Protein AF-A0A1J5E1M7-F1 (afdb_monomer)

Radius of gyration: 66.9 Å; Cα contacts (8 Å, |Δi|>4): 2196; chains: 1; bounding box: 151×154×176 Å

Nearest PDB structures (foldseek):
  4m03-assembly1_A-2  TM=4.445E-01  e=8.280E-08  Staphylococcus aureus subsp. aureus NCTC 8325
  4m00-assembly1_A  TM=3.051E-01  e=3.413E-10  Staphylococcus aureus subsp. aureus NCTC 8325
  6e57-assembly3_C  TM=2.401E-01  e=1.594E-08  Bacteroides ovatus ATCC 8483
  2iep-assembly1_A  TM=4.215E-01  e=1.526E-05  Rattus norvegicus
  6e9b-assembly3_C  TM=2.232E-01  e=3.633E-08  Bacteroides ovatus ATCC 8483

pLDDT: mean 75.51, std 15.52, range [32.75, 98.12]

Sequence (961 aa):
MMRRERVTRRRSAAAHFALFALALVLVSCSDEPADIRLRNDSVVTREDIPILINVLKNDDANESLKVVDVTVPANGLAEIDEDDLKVTYTPNPDYEGSDTFNYTVQTPSGAKASARVDITISSINDPPIAADDVATTSVNRPVDIPVLANDTDPEGDTFSIQGTSTANGGTVLSNGQTVTYTPSANFLGTDRFTYTVIDEREASSSAFVDVTVAQTGNPPALVDDDFSTNEDTSVVLNVLANDQYAGVLNVVSVTNSPYATNVINVDNTVTMTPVGDVFGPMEFSYTVQADNGWYATANVRVLVISVNDPPVANDDRTVTATRPVTLDVLNNDTDIDGAAFTVIGVTNPANGTAVINADFSITYTPGAGFNNEDTFNYTLEDFGSATDVAQVRVAYNANCTGSNQHCDWDVSNGCETDTNIEDSDCGACGVRCHSQYACVGGTCVPNCPDGRLECDNQMGNGCEINGDTNAQHCGSCANACPPGQSCDAGSCAGCPSGYEDCDGDTGNGCEANLTADPGHCGGCDTACGTGEYCVSSTCDANCGTGTADCNNDVNNGCEVDTDVDTSHCGDCATACGSGESCDAGTCISGCPTGFEDCDGNTANGCEANLSGDLNCSTCGNACSDVELCTAGACANCSTGRGNCDPAITGCEVDFDTDDLHCGDCATSCTSNEVCSAGSCVPGCSPGYEECDGNTANGCEDLASNAHCGACNVACTARTQTCSGTACGACTGTTRDCNLDASDACEVNINTSSANCGSCGNPCGGGESCVAGVCTAGCAGGTEECDGNTANGCESLATNTNCGTCGIVCTTATQTCTSGSCVACGPGLMDCDGDATNGCEAAVDTDTRCGGCSITCSTSQTCTSGACVACTAGNGDCDTDATNGCETDLTTNADCGGCNITCTADVQTCETGSCNPCAADTGDCDGDASNLCEVDLTTDTNCGACGVTCLTPATCVAGSCT

Mean predicted aligned error: 25.01 Å

Structure (mmCIF, N/CA/C/O backbone):
data_AF-A0A1J5E1M7-F1
#
_entry.id   AF-A0A1J5E1M7-F1
#
loop_
_atom_site.group_PDB
_atom_site.id
_atom_site.type_symbol
_atom_site.label_atom_id
_atom_site.label_alt_id
_atom_site.label_comp_id
_atom_site.label_asym_id
_atom_site.label_entity_id
_atom_site.label_seq_id
_atom_site.pdbx_PDB_ins_code
_atom_site.Cartn_x
_atom_site.Cartn_y
_atom_site.Cartn_z
_atom_site.occupancy
_atom_site.B_iso_or_equiv
_atom_site.auth_seq_id
_atom_site.auth_comp_id
_atom_site.auth_asym_id
_atom_site.auth_atom_id
_atom_site.pdbx_PDB_model_num
ATOM 1 N N . MET A 1 1 ? -78.577 24.602 50.764 1.00 34.56 1 MET A N 1
ATOM 2 C CA . MET A 1 1 ? -79.918 24.748 51.378 1.00 34.56 1 MET A CA 1
ATOM 3 C C . MET A 1 1 ? -79.892 24.094 52.756 1.00 34.56 1 MET A C 1
ATOM 5 O O . MET A 1 1 ? -79.527 22.937 52.794 1.00 34.56 1 MET A O 1
ATOM 9 N N . MET A 1 2 ? -80.237 24.857 53.814 1.00 34.06 2 MET A N 1
ATOM 10 C CA . MET A 1 2 ? -80.717 24.481 55.176 1.00 34.06 2 MET A CA 1
ATOM 11 C C . MET A 1 2 ? -80.000 23.339 55.951 1.00 34.06 2 MET A C 1
ATOM 13 O O . MET A 1 2 ? -79.862 22.249 55.438 1.00 34.06 2 MET A O 1
ATOM 17 N N . ARG A 1 3 ? -79.606 23.444 57.232 1.00 34.06 3 ARG A N 1
ATOM 18 C CA . ARG A 1 3 ? -79.958 24.374 58.322 1.00 34.06 3 ARG A CA 1
ATOM 19 C C . ARG A 1 3 ? -78.947 24.232 59.484 1.00 34.06 3 ARG A C 1
ATOM 21 O O . ARG A 1 3 ? -78.548 23.128 59.829 1.00 34.06 3 ARG A O 1
ATOM 28 N N . ARG A 1 4 ? -78.597 25.369 60.096 1.00 39.84 4 ARG A N 1
ATOM 29 C CA . ARG A 1 4 ? -77.970 25.521 61.426 1.00 39.84 4 ARG A CA 1
ATOM 30 C C . ARG A 1 4 ? -78.985 25.244 62.546 1.00 39.84 4 ARG A C 1
ATOM 32 O O . ARG A 1 4 ? -80.152 25.549 62.333 1.00 39.84 4 ARG A O 1
ATOM 39 N N . GLU A 1 5 ? -78.505 24.858 63.736 1.00 35.12 5 GLU A N 1
ATOM 40 C CA . GLU A 1 5 ? -78.753 25.494 65.062 1.00 35.12 5 GLU A CA 1
ATOM 41 C C . GLU A 1 5 ? -78.067 24.658 66.171 1.00 35.12 5 GLU A C 1
ATOM 43 O O . GLU A 1 5 ? -78.332 23.473 66.303 1.00 35.12 5 GLU A O 1
ATOM 48 N N . ARG A 1 6 ? -76.976 25.123 66.809 1.00 37.09 6 ARG A N 1
ATOM 49 C CA . ARG A 1 6 ? -76.904 25.924 68.060 1.00 37.09 6 ARG A CA 1
ATOM 50 C C . ARG A 1 6 ? -77.788 25.389 69.196 1.00 37.09 6 ARG A C 1
ATOM 52 O O . ARG A 1 6 ? -78.992 25.450 69.051 1.00 37.09 6 ARG A O 1
ATOM 59 N N . VAL A 1 7 ? -77.200 25.101 70.366 1.00 32.75 7 VAL A N 1
ATOM 60 C CA . VAL A 1 7 ? -77.446 25.831 71.634 1.00 32.75 7 VAL A CA 1
ATOM 61 C C . VAL A 1 7 ? -76.339 25.516 72.658 1.00 32.75 7 VAL A C 1
ATOM 63 O O . VAL A 1 7 ? -75.988 24.377 72.930 1.00 32.75 7 VAL A O 1
ATOM 66 N N . THR A 1 8 ? -75.809 26.597 73.220 1.00 40.50 8 THR A N 1
ATOM 67 C CA . THR A 1 8 ? -74.886 26.748 74.348 1.00 40.50 8 THR A CA 1
ATOM 68 C C . THR A 1 8 ? -75.587 26.582 75.703 1.00 40.50 8 THR A C 1
ATOM 70 O O . THR A 1 8 ? -76.736 26.995 75.836 1.00 40.50 8 THR A O 1
ATOM 73 N N . ARG A 1 9 ? -74.865 26.190 76.767 1.00 33.47 9 ARG A N 1
ATOM 74 C CA . ARG A 1 9 ? -75.041 26.814 78.098 1.00 33.47 9 ARG A CA 1
ATOM 75 C C . ARG A 1 9 ? -73.836 26.650 79.026 1.00 33.47 9 ARG A C 1
ATOM 77 O O . ARG A 1 9 ? -73.033 25.740 78.910 1.00 33.47 9 ARG A O 1
ATOM 84 N N . ARG A 1 10 ? -73.719 27.662 79.884 1.00 34.78 10 ARG A N 1
ATOM 85 C CA . ARG A 1 10 ? -72.581 28.133 80.676 1.00 34.78 10 ARG A CA 1
ATOM 86 C C . ARG A 1 10 ? -72.691 27.721 82.157 1.00 34.78 10 ARG A C 1
ATOM 88 O O . ARG A 1 10 ? -73.787 27.779 82.697 1.00 34.78 10 ARG A O 1
ATOM 95 N N . ARG A 1 11 ? -71.505 27.615 82.779 1.00 35.91 11 ARG A N 1
ATOM 96 C CA . ARG A 1 11 ? -71.052 28.168 84.085 1.00 35.91 11 ARG A CA 1
ATOM 97 C C . ARG A 1 11 ? -71.457 27.536 85.436 1.00 35.91 11 ARG A C 1
ATOM 99 O O . ARG A 1 11 ? -72.621 27.517 85.800 1.00 35.91 11 ARG A O 1
ATOM 106 N N . SER A 1 12 ? -70.379 27.341 86.218 1.00 33.25 12 SER A N 1
ATOM 107 C CA . SER A 1 12 ? -70.153 27.692 87.640 1.00 33.25 12 SER A CA 1
ATOM 108 C C . SER A 1 12 ? -70.826 26.865 88.738 1.00 33.25 12 SER A C 1
ATOM 110 O O . SER A 1 12 ? -72.027 26.963 88.929 1.00 33.25 12 SER A O 1
ATOM 112 N N . ALA A 1 13 ? -70.032 26.226 89.605 1.00 33.44 13 ALA A N 1
ATOM 113 C CA . ALA A 1 13 ? -69.518 26.772 90.876 1.00 33.44 13 ALA A CA 1
ATOM 114 C C . ALA A 1 13 ? -68.914 25.643 91.742 1.00 33.44 13 ALA A C 1
ATOM 116 O O . ALA A 1 13 ? -69.252 24.476 91.584 1.00 33.44 13 ALA A O 1
ATOM 117 N N . ALA A 1 14 ? -67.989 26.017 92.625 1.00 36.69 14 ALA A N 1
ATOM 118 C CA . ALA A 1 14 ? -67.120 25.155 93.421 1.00 36.69 14 ALA A CA 1
ATOM 119 C C . ALA A 1 14 ? -67.809 24.432 94.596 1.00 36.69 14 ALA A C 1
ATOM 121 O O . ALA A 1 14 ? -68.691 25.001 95.233 1.00 36.69 14 ALA A O 1
ATOM 122 N N . ALA A 1 15 ? -67.287 23.255 94.966 1.00 33.97 15 ALA A N 1
ATOM 123 C CA . ALA A 1 15 ? -67.289 22.747 96.342 1.00 33.97 15 ALA A CA 1
ATOM 124 C C . ALA A 1 15 ? -66.184 21.687 96.528 1.00 33.97 15 ALA A C 1
ATOM 126 O O . ALA A 1 15 ? -66.154 20.676 95.833 1.00 33.97 15 ALA A O 1
ATOM 127 N N . HIS A 1 16 ? -65.272 21.941 97.469 1.00 35.84 16 HIS A N 1
ATOM 128 C CA . HIS A 1 16 ? -64.332 20.964 98.023 1.00 35.84 16 HIS A CA 1
ATOM 129 C C . HIS A 1 16 ? -65.087 20.004 98.951 1.00 35.84 16 HIS A C 1
ATOM 131 O O . HIS A 1 16 ? -65.653 20.470 99.935 1.00 35.84 16 HIS A O 1
ATOM 137 N N . PHE A 1 17 ? -65.027 18.695 98.701 1.00 35.09 17 PHE A N 1
ATOM 138 C CA . PHE A 1 17 ? -65.105 17.661 99.738 1.00 35.09 17 PHE A CA 1
ATOM 139 C C . PHE A 1 17 ? -64.387 16.405 99.233 1.00 35.09 17 PHE A C 1
ATOM 141 O O . PHE A 1 17 ? -64.743 15.845 98.200 1.00 35.09 17 PHE A O 1
ATOM 148 N N . ALA A 1 18 ? -63.336 16.008 99.949 1.00 40.44 18 ALA A N 1
ATOM 149 C CA . ALA A 1 18 ? -62.565 14.807 99.678 1.00 40.44 18 ALA A CA 1
ATOM 150 C C . ALA A 1 18 ? -63.418 13.560 99.952 1.00 40.44 18 ALA A C 1
ATOM 152 O O . ALA A 1 18 ? -63.878 13.360 101.075 1.00 40.44 18 ALA A O 1
ATOM 153 N N . LEU A 1 19 ? -63.589 12.717 98.934 1.00 35.81 19 LEU A N 1
ATOM 154 C CA . LEU A 1 19 ? -64.060 11.344 99.069 1.00 35.81 19 LEU A CA 1
ATOM 155 C C . LEU A 1 19 ? -63.145 10.464 98.212 1.00 35.81 19 LEU A C 1
ATOM 157 O O . LEU A 1 19 ? -62.977 10.720 97.022 1.00 35.81 19 LEU A O 1
ATOM 161 N N . PHE A 1 20 ? -62.535 9.462 98.843 1.00 43.81 20 PHE A N 1
ATOM 162 C CA . PHE A 1 20 ? -61.778 8.394 98.195 1.00 43.81 20 PHE A CA 1
ATOM 163 C C . PHE A 1 20 ? -62.620 7.776 97.067 1.00 43.81 20 PHE A C 1
ATOM 165 O O . PHE A 1 20 ? -63.580 7.055 97.334 1.00 43.81 20 PHE A O 1
ATOM 172 N N . ALA A 1 21 ? -62.261 8.061 95.817 1.00 37.81 21 ALA A N 1
ATOM 173 C CA . ALA A 1 21 ? -62.782 7.370 94.649 1.00 37.81 21 ALA A CA 1
ATOM 174 C C . ALA A 1 21 ? -61.667 6.477 94.108 1.00 37.81 21 ALA A C 1
ATOM 176 O O . ALA A 1 21 ? -60.644 6.952 93.620 1.00 37.81 21 ALA A O 1
ATOM 177 N N . LEU A 1 22 ? -61.882 5.175 94.269 1.00 40.75 22 LEU A N 1
ATOM 178 C CA . LEU A 1 22 ? -61.177 4.096 93.598 1.00 40.75 22 LEU A CA 1
ATOM 179 C C . LEU A 1 22 ? -61.027 4.465 92.113 1.00 40.75 22 LEU A C 1
ATOM 181 O O . LEU A 1 22 ? -62.027 4.572 91.402 1.00 40.75 22 LEU A O 1
ATOM 185 N N . ALA A 1 23 ? -59.796 4.712 91.662 1.00 41.38 23 ALA A N 1
ATOM 186 C CA . ALA A 1 23 ? -59.504 4.883 90.249 1.00 41.38 23 ALA A CA 1
ATOM 187 C C . ALA A 1 23 ? -59.730 3.529 89.569 1.00 41.38 23 ALA A C 1
ATOM 189 O O . ALA A 1 23 ? -58.845 2.677 89.531 1.00 41.38 23 ALA A O 1
ATOM 190 N N . LEU A 1 24 ? -60.946 3.319 89.067 1.00 44.28 24 LEU A N 1
ATOM 191 C CA . LEU A 1 24 ? -61.188 2.368 87.999 1.00 44.28 24 LEU A CA 1
ATOM 192 C C . LEU A 1 24 ? -60.430 2.919 86.788 1.00 44.28 24 LEU A C 1
ATOM 194 O O . LEU A 1 24 ? -60.941 3.764 86.054 1.00 44.28 24 LEU A O 1
ATOM 198 N N . VAL A 1 25 ? -59.171 2.504 86.638 1.00 42.38 25 VAL A N 1
ATOM 199 C CA . VAL A 1 25 ? -58.453 2.632 85.374 1.00 42.38 25 VAL A CA 1
ATOM 200 C C . VAL A 1 25 ? -59.225 1.751 84.405 1.00 42.38 25 VAL A C 1
ATOM 202 O O . VAL A 1 25 ? -59.072 0.532 84.387 1.00 42.38 25 VAL A O 1
ATOM 205 N N . LEU A 1 26 ? -60.129 2.370 83.649 1.00 43.34 26 LEU A N 1
ATOM 206 C CA . LEU A 1 26 ? -60.555 1.827 82.374 1.00 43.34 26 LEU A CA 1
ATOM 207 C C . LEU A 1 26 ? -59.284 1.773 81.529 1.00 43.34 26 LEU A C 1
ATOM 209 O O . LEU A 1 26 ? -58.892 2.766 80.923 1.00 43.34 26 LEU A O 1
ATOM 213 N N . VAL A 1 27 ? -58.609 0.625 81.549 1.00 43.12 27 VAL A N 1
ATOM 214 C CA . VAL A 1 27 ? -57.756 0.235 80.436 1.00 43.12 27 VAL A CA 1
ATOM 215 C C . VAL A 1 27 ? -58.729 0.109 79.277 1.00 43.12 27 VAL A C 1
ATOM 217 O O . VAL A 1 27 ? -59.464 -0.871 79.171 1.00 43.12 27 VAL A O 1
ATOM 220 N N . SER A 1 28 ? -58.830 1.157 78.467 1.00 44.31 28 SER A N 1
ATOM 221 C CA . SER A 1 28 ? -59.371 1.003 77.131 1.00 44.31 28 SER A CA 1
ATOM 222 C C . SER A 1 28 ? -58.422 0.045 76.419 1.00 44.31 28 SER A C 1
ATOM 224 O O . SER A 1 28 ? -57.356 0.461 75.975 1.00 44.31 28 SER A O 1
ATOM 226 N N . CYS A 1 29 ? -58.767 -1.243 76.356 1.00 43.81 29 CYS A N 1
ATOM 227 C CA . CYS A 1 29 ? -58.334 -2.040 75.218 1.00 43.81 29 CYS A CA 1
ATOM 228 C C . CYS A 1 29 ? -58.922 -1.329 74.003 1.00 43.81 29 CYS A C 1
ATOM 230 O O . CYS A 1 29 ? -60.139 -1.335 73.813 1.00 43.81 29 CYS A O 1
ATOM 232 N N . SER A 1 30 ? -58.078 -0.637 73.239 1.00 49.25 30 SER A N 1
ATOM 233 C CA . SER A 1 30 ? -58.407 -0.300 71.863 1.00 49.25 30 SER A CA 1
ATOM 234 C C . SER A 1 30 ? -58.345 -1.600 71.059 1.00 49.25 30 SER A C 1
ATOM 236 O O . SER A 1 30 ? -57.418 -1.815 70.293 1.00 49.25 30 SER A O 1
ATOM 238 N N . ASP A 1 31 ? -59.325 -2.479 71.264 1.00 51.88 31 ASP A N 1
ATOM 239 C CA . ASP A 1 31 ? -59.628 -3.593 70.356 1.00 51.88 31 ASP A CA 1
ATOM 240 C C . ASP A 1 31 ? -60.466 -3.072 69.167 1.00 51.88 31 ASP A C 1
ATOM 242 O O . ASP A 1 31 ? -61.396 -3.726 68.696 1.00 51.88 31 ASP A O 1
ATOM 246 N N . GLU A 1 32 ? -60.186 -1.851 68.697 1.00 58.41 32 GLU A N 1
ATOM 247 C CA . GLU A 1 32 ? -60.608 -1.448 67.357 1.00 58.41 32 GLU A CA 1
ATOM 248 C C . GLU A 1 32 ? -59.606 -2.118 66.407 1.00 58.41 32 GLU A C 1
ATOM 250 O O . GLU A 1 32 ? -58.411 -1.829 66.510 1.00 58.41 32 GLU A O 1
ATOM 255 N N . PRO A 1 33 ? -60.034 -3.049 65.536 1.00 65.44 33 PRO A N 1
ATOM 256 C CA . PRO A 1 33 ? -59.127 -3.654 64.570 1.00 65.44 33 PRO A CA 1
ATOM 257 C C . PRO A 1 33 ? -58.486 -2.553 63.717 1.00 65.44 33 PRO A C 1
ATOM 259 O O . PRO A 1 33 ? -59.131 -1.549 63.407 1.00 65.44 33 PRO A O 1
ATOM 262 N N . ALA A 1 34 ? -57.218 -2.735 63.342 1.00 67.38 34 ALA A N 1
ATOM 263 C CA . ALA A 1 34 ? -56.538 -1.819 62.434 1.00 67.38 34 ALA A CA 1
ATOM 264 C C . ALA A 1 34 ? -57.369 -1.655 61.145 1.00 67.38 34 ALA A C 1
ATOM 266 O O . ALA A 1 34 ? -57.630 -2.634 60.441 1.00 67.38 34 ALA A O 1
ATOM 267 N N . ASP A 1 35 ? -57.814 -0.428 60.859 1.00 83.12 35 ASP A N 1
ATOM 268 C CA . ASP A 1 35 ? -58.543 -0.071 59.634 1.00 83.12 35 ASP A CA 1
ATOM 269 C C . ASP A 1 35 ? -57.531 0.571 58.690 1.00 83.12 35 ASP A C 1
ATOM 271 O O . ASP A 1 35 ? -57.285 1.774 58.769 1.00 83.12 35 ASP A O 1
ATOM 275 N N . ILE A 1 36 ? -56.891 -0.253 57.856 1.00 88.94 36 ILE A N 1
ATOM 276 C CA . ILE A 1 36 ? -55.948 0.202 56.830 1.00 88.94 36 ILE A CA 1
ATOM 277 C C . ILE A 1 36 ? -56.707 0.338 55.510 1.00 88.94 36 ILE A C 1
ATOM 279 O O . ILE A 1 36 ? -57.273 -0.634 55.003 1.00 88.94 36 ILE A O 1
ATOM 283 N N . ARG A 1 37 ? -56.699 1.537 54.926 1.00 90.62 37 ARG A N 1
ATOM 284 C CA . ARG A 1 37 ? -57.345 1.826 53.642 1.00 90.62 37 ARG A CA 1
ATOM 285 C C . ARG A 1 37 ? -56.305 2.239 52.623 1.00 90.62 37 ARG A C 1
ATOM 287 O O . ARG A 1 37 ? -56.060 3.431 52.444 1.00 90.62 37 ARG A O 1
ATOM 294 N N . LEU A 1 38 ? -55.752 1.239 51.946 1.00 93.81 38 LEU A N 1
ATOM 295 C CA . LEU A 1 38 ? -54.797 1.475 50.875 1.00 93.81 38 LEU A CA 1
ATOM 296 C C . LEU A 1 38 ? -55.481 1.765 49.543 1.00 93.81 38 LEU A C 1
ATOM 298 O O . LEU A 1 38 ? -56.582 1.268 49.265 1.00 93.81 38 LEU A O 1
ATOM 302 N N . ARG A 1 39 ? -54.825 2.562 48.709 1.00 95.00 39 ARG A N 1
ATOM 303 C CA . ARG A 1 39 ? -55.239 2.873 47.344 1.00 95.00 39 ARG A CA 1
ATOM 304 C C . ARG A 1 39 ? -54.039 2.750 46.427 1.00 95.00 39 ARG A C 1
ATOM 306 O O . ARG A 1 39 ? -52.954 3.181 46.765 1.00 95.00 39 ARG A O 1
ATOM 313 N N . ASN A 1 40 ? -54.268 2.222 45.230 1.00 96.44 40 ASN A N 1
ATOM 314 C CA . ASN A 1 40 ? -53.200 2.130 44.246 1.00 96.44 40 ASN A CA 1
ATOM 315 C C . ASN A 1 40 ? -52.655 3.517 43.883 1.00 96.44 40 ASN A C 1
ATOM 317 O O . ASN A 1 40 ? -53.422 4.476 43.719 1.00 96.44 40 ASN A O 1
ATOM 321 N N . ASP A 1 41 ? -51.346 3.579 43.693 1.00 96.62 41 ASP A N 1
ATOM 322 C CA . ASP A 1 41 ? -50.642 4.756 43.208 1.00 96.62 41 ASP A CA 1
ATOM 323 C C . ASP A 1 41 ? -50.430 4.690 41.705 1.00 96.62 41 ASP A C 1
ATOM 325 O O . ASP A 1 41 ? -50.411 3.620 41.099 1.00 96.62 41 ASP A O 1
ATOM 329 N N . SER A 1 42 ? -50.234 5.858 41.103 1.00 95.56 42 SER A N 1
ATOM 330 C CA . SER A 1 42 ? -49.783 5.964 39.725 1.00 95.56 42 SER A CA 1
ATOM 331 C C . SER A 1 42 ? -48.748 7.070 39.608 1.00 95.56 42 SER A C 1
ATOM 333 O O . SER A 1 42 ? -48.941 8.170 40.136 1.00 95.56 42 SER A O 1
ATOM 335 N N . VAL A 1 43 ? -47.653 6.770 38.919 1.00 96.31 43 VAL A N 1
ATOM 336 C CA . VAL A 1 43 ? -46.551 7.697 38.685 1.00 96.31 43 VAL A CA 1
ATOM 337 C C . VAL A 1 43 ? -46.091 7.620 37.232 1.00 96.31 43 VAL A C 1
ATOM 339 O O . VAL A 1 43 ? -46.245 6.599 36.563 1.00 96.31 43 VAL A O 1
ATOM 342 N N . VAL A 1 44 ? -45.533 8.727 36.749 1.00 95.31 44 VAL A N 1
ATOM 343 C CA . VAL A 1 44 ? -44.861 8.804 35.455 1.00 95.31 44 VAL A CA 1
ATOM 344 C C . VAL A 1 44 ? -43.411 9.184 35.711 1.00 95.31 44 VAL A C 1
ATOM 346 O O . VAL A 1 44 ? -43.156 10.138 36.450 1.00 95.31 44 VAL A O 1
ATOM 349 N N . THR A 1 45 ? -42.488 8.449 35.107 1.00 95.44 45 THR A N 1
ATOM 350 C CA . THR A 1 45 ? -41.066 8.797 35.050 1.00 95.44 45 THR A CA 1
ATOM 351 C C . THR A 1 45 ? -40.581 8.688 33.608 1.00 95.44 45 THR A C 1
ATOM 353 O O . THR A 1 45 ? -41.335 8.271 32.727 1.00 95.44 45 THR A O 1
ATOM 356 N N . ARG A 1 46 ? -39.347 9.108 33.356 1.00 94.31 46 ARG A N 1
ATOM 357 C CA . ARG A 1 46 ? -38.651 8.787 32.109 1.00 94.31 46 ARG A CA 1
ATOM 358 C C . ARG A 1 46 ? -37.728 7.599 32.360 1.00 94.31 46 ARG A C 1
ATOM 360 O O . ARG A 1 46 ? -37.391 7.358 33.523 1.00 94.31 46 ARG A O 1
ATOM 367 N N . GLU A 1 47 ? -37.367 6.867 31.315 1.00 92.06 47 GLU A N 1
ATOM 368 C CA . GLU A 1 47 ? -36.296 5.869 31.428 1.00 92.06 47 GLU A CA 1
ATOM 369 C C . GLU A 1 47 ? -34.994 6.522 31.910 1.00 92.06 47 GLU A C 1
ATOM 371 O O . GLU A 1 47 ? -34.884 7.751 31.934 1.00 92.06 47 GLU A O 1
ATOM 376 N N . ASP A 1 48 ? -34.100 5.714 32.476 1.00 91.44 48 ASP A N 1
ATOM 377 C CA . ASP A 1 48 ? -32.819 6.121 33.090 1.00 91.44 48 ASP A CA 1
ATOM 378 C C . ASP A 1 48 ? -32.887 7.133 34.242 1.00 91.44 48 ASP A C 1
ATOM 380 O O . ASP A 1 48 ? -31.863 7.539 34.799 1.00 91.44 48 ASP A O 1
ATOM 384 N N . ILE A 1 49 ? -34.091 7.542 34.655 1.00 93.56 49 ILE A N 1
ATOM 385 C CA . ILE A 1 49 ? -34.301 8.486 35.750 1.00 93.56 49 ILE A CA 1
ATOM 386 C C . ILE A 1 49 ? -34.996 7.773 36.917 1.00 93.56 49 ILE A C 1
ATOM 388 O O . ILE A 1 49 ? -36.208 7.520 36.861 1.00 93.56 49 ILE A O 1
ATOM 392 N N . PRO A 1 50 ? -34.271 7.517 38.024 1.00 95.19 50 PRO A N 1
ATOM 393 C CA . PRO A 1 50 ? -34.879 7.063 39.264 1.00 95.19 50 PRO A CA 1
ATOM 394 C C . PRO A 1 50 ? -35.901 8.073 39.799 1.00 95.19 50 PRO A C 1
ATOM 396 O O . PRO A 1 50 ? -35.682 9.288 39.773 1.00 95.19 50 PRO A O 1
ATOM 399 N N . ILE A 1 51 ? -37.006 7.574 40.351 1.00 95.62 51 ILE A N 1
ATOM 400 C CA . ILE A 1 51 ? -38.063 8.389 40.951 1.00 95.62 51 ILE A CA 1
ATOM 401 C C . ILE A 1 51 ? -38.352 7.964 42.388 1.00 95.62 51 ILE A C 1
ATOM 403 O O . ILE A 1 51 ? -38.520 6.789 42.697 1.00 95.62 51 ILE A O 1
ATOM 407 N N . LEU A 1 52 ? -38.464 8.951 43.278 1.00 96.50 52 LEU A N 1
ATOM 408 C CA . LEU A 1 52 ? -38.856 8.746 44.669 1.00 96.50 52 LEU A CA 1
ATOM 409 C C . LEU A 1 52 ? -40.378 8.894 44.820 1.00 96.50 52 LEU A C 1
ATOM 411 O O . LEU A 1 52 ? -40.933 9.984 44.646 1.00 96.50 52 LEU A O 1
ATOM 415 N N . ILE A 1 53 ? -41.059 7.806 45.172 1.00 96.50 53 ILE A N 1
ATOM 416 C CA . ILE A 1 53 ? -42.520 7.705 45.223 1.00 96.50 53 ILE A CA 1
ATOM 417 C C . ILE A 1 53 ? -42.986 7.712 46.679 1.00 96.50 53 ILE A C 1
ATOM 419 O O . ILE A 1 53 ? -42.641 6.836 47.465 1.00 96.50 53 ILE A O 1
ATOM 423 N N . ASN A 1 54 ? -43.829 8.678 47.048 1.00 95.06 54 ASN A N 1
ATOM 424 C CA . ASN A 1 54 ? -44.536 8.639 48.330 1.00 95.06 54 ASN A CA 1
ATOM 425 C C . ASN A 1 54 ? -45.832 7.829 48.182 1.00 95.06 54 ASN A C 1
ATOM 427 O O . ASN A 1 54 ? -46.889 8.411 47.926 1.00 95.06 54 ASN A O 1
ATOM 431 N N . VAL A 1 55 ? -45.712 6.509 48.342 1.00 94.50 55 VAL A N 1
ATOM 432 C CA . VAL A 1 55 ? -46.812 5.533 48.212 1.00 94.50 55 VAL A CA 1
ATOM 433 C C . VAL A 1 55 ? -47.878 5.683 49.301 1.00 94.50 55 VAL A C 1
ATOM 435 O O . VAL A 1 55 ? -49.026 5.329 49.112 1.00 94.50 55 VAL A O 1
ATOM 438 N N . LEU A 1 56 ? -47.547 6.298 50.442 1.00 94.25 56 LEU A N 1
ATOM 439 C CA . LEU A 1 56 ? -48.501 6.484 51.545 1.00 94.25 56 LEU A CA 1
ATOM 440 C C . LEU A 1 56 ? -49.354 7.754 51.410 1.00 94.25 56 LEU A C 1
ATOM 442 O O . LEU A 1 56 ? -50.197 8.043 52.258 1.00 94.25 56 LEU A O 1
ATOM 446 N N . LYS A 1 57 ? -49.131 8.575 50.377 1.00 94.44 57 LYS A N 1
ATOM 447 C CA . LYS A 1 57 ? -49.747 9.908 50.252 1.00 94.44 57 LYS A CA 1
ATOM 448 C C . LYS A 1 57 ? -51.274 9.865 50.126 1.00 94.44 57 LYS A C 1
ATOM 450 O O . LYS A 1 57 ? -51.947 10.826 50.511 1.00 94.44 57 LYS A O 1
ATOM 455 N N . ASN A 1 58 ? -51.811 8.817 49.511 1.00 91.62 58 ASN A N 1
ATOM 456 C CA . ASN A 1 58 ? -53.239 8.614 49.247 1.00 91.62 58 ASN A CA 1
ATOM 457 C C . ASN A 1 58 ? -53.882 7.572 50.191 1.00 91.62 58 ASN A C 1
ATOM 459 O O . ASN A 1 58 ? -55.094 7.336 50.080 1.00 91.62 58 ASN A O 1
ATOM 463 N N . ASP A 1 59 ? -53.089 7.014 51.105 1.00 93.25 59 ASP A N 1
ATOM 464 C CA . ASP A 1 59 ? -53.457 5.973 52.054 1.00 93.25 59 ASP A CA 1
ATOM 465 C C . ASP A 1 59 ? -53.840 6.566 53.406 1.00 93.25 59 ASP A C 1
ATOM 467 O O . ASP A 1 59 ? -53.383 7.641 53.799 1.00 93.25 59 ASP A O 1
ATOM 471 N N . ASP A 1 60 ? -54.710 5.868 54.132 1.00 90.62 60 ASP A N 1
ATOM 472 C CA . ASP A 1 60 ? -55.138 6.304 55.459 1.00 90.62 60 ASP A CA 1
ATOM 473 C C . ASP A 1 60 ? -55.314 5.109 56.397 1.00 90.62 60 ASP A C 1
ATOM 475 O O . ASP A 1 60 ? -55.715 4.018 55.975 1.00 90.62 60 ASP A O 1
ATOM 479 N N . ALA A 1 61 ? -55.023 5.326 57.676 1.00 89.00 61 ALA A N 1
ATOM 480 C CA . ALA A 1 61 ? -55.186 4.335 58.727 1.00 89.00 61 ALA A CA 1
ATOM 481 C C . ALA A 1 61 ? -55.447 4.993 60.087 1.00 89.00 61 ALA A C 1
ATOM 483 O O . ALA A 1 61 ? -55.117 6.153 60.332 1.00 89.00 61 ALA A O 1
ATOM 484 N N . ASN A 1 62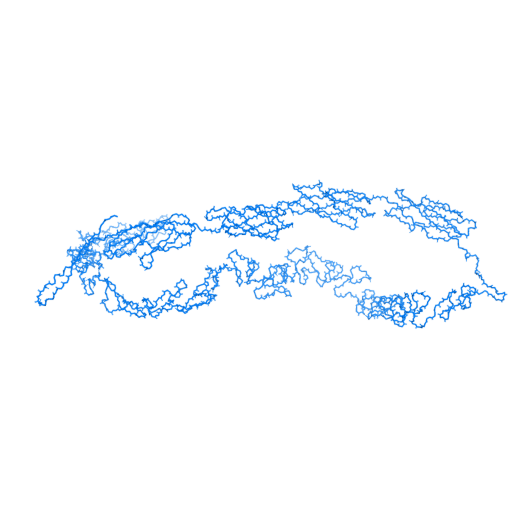 ? -56.035 4.229 61.009 1.00 85.88 62 ASN A N 1
ATOM 485 C CA . ASN A 1 62 ? -56.237 4.657 62.399 1.00 85.88 62 ASN A CA 1
ATOM 486 C C . ASN A 1 62 ? -54.951 4.615 63.257 1.00 85.88 62 ASN A C 1
ATOM 488 O O . ASN A 1 62 ? -54.974 5.046 64.411 1.00 85.88 62 ASN A O 1
ATOM 492 N N . GLU A 1 63 ? -53.836 4.159 62.684 1.00 88.38 63 GLU A N 1
ATOM 493 C CA . GLU A 1 63 ? -52.481 4.165 63.239 1.00 88.38 63 GLU A CA 1
ATOM 494 C C . GLU A 1 63 ? -51.477 4.641 62.170 1.00 88.38 63 GLU A C 1
ATOM 496 O O . GLU A 1 63 ? -51.790 4.661 60.982 1.00 88.38 63 GLU A O 1
ATOM 501 N N . SER A 1 64 ? -50.257 5.023 62.564 1.00 88.00 64 SER A N 1
ATOM 502 C CA . SER A 1 64 ? -49.203 5.391 61.605 1.00 88.00 64 SER A CA 1
ATOM 503 C C . SER A 1 64 ? -48.808 4.204 60.721 1.00 88.00 64 SER A C 1
ATOM 505 O O . SER A 1 64 ? -48.632 3.102 61.240 1.00 88.00 64 SER A O 1
ATOM 507 N N . LEU A 1 65 ? -48.596 4.439 59.427 1.00 92.38 65 LEU A N 1
ATOM 508 C CA . LEU A 1 65 ? -48.143 3.424 58.473 1.00 92.38 65 LEU A CA 1
ATOM 509 C C . LEU A 1 65 ? -46.637 3.531 58.218 1.00 92.38 65 LEU A C 1
ATOM 511 O O . LEU A 1 65 ? -46.084 4.630 58.205 1.00 92.38 65 LEU A O 1
ATOM 515 N N . LYS A 1 66 ? -46.006 2.378 57.992 1.00 94.44 66 LYS A N 1
ATOM 516 C CA . LYS A 1 66 ? -44.645 2.232 57.466 1.00 94.44 66 LYS A CA 1
ATOM 517 C C . LYS A 1 66 ? -44.647 1.190 56.361 1.00 94.44 66 LYS A C 1
ATOM 519 O O . LYS A 1 66 ? -45.319 0.170 56.517 1.00 94.44 66 LYS A O 1
ATOM 524 N N . VAL A 1 67 ? -43.914 1.429 55.283 1.00 96.38 67 VAL A N 1
ATOM 525 C CA . VAL A 1 67 ? -43.646 0.450 54.229 1.00 96.38 67 VAL A CA 1
ATOM 526 C C . VAL A 1 67 ? -42.631 -0.553 54.771 1.00 96.38 67 VAL A C 1
ATOM 528 O O . VAL A 1 67 ? -41.606 -0.164 55.315 1.00 96.38 67 VAL A O 1
ATOM 531 N N . VAL A 1 68 ? -42.945 -1.842 54.681 1.00 96.25 68 VAL A N 1
ATOM 532 C CA . VAL A 1 68 ? -42.108 -2.921 55.239 1.00 96.25 68 VAL A CA 1
ATOM 533 C C . VAL A 1 68 ? -41.689 -3.956 54.206 1.00 96.25 68 VAL A C 1
ATOM 535 O O . VAL A 1 68 ? -40.882 -4.825 54.520 1.00 96.25 68 VAL A O 1
ATOM 538 N N . ASP A 1 69 ? -42.275 -3.908 53.012 1.00 96.81 69 ASP A N 1
ATOM 539 C CA . ASP A 1 69 ? -41.955 -4.817 51.917 1.00 96.81 69 ASP A CA 1
ATOM 540 C C . ASP A 1 69 ? -42.372 -4.204 50.575 1.00 96.81 69 ASP A C 1
ATOM 542 O O . ASP A 1 69 ? -43.393 -3.509 50.498 1.00 96.81 69 ASP A O 1
ATOM 546 N N . VAL A 1 70 ? -41.602 -4.493 49.529 1.00 97.69 70 VAL A N 1
ATOM 547 C CA . VAL A 1 70 ? -41.882 -4.130 48.135 1.00 97.69 70 VAL A CA 1
ATOM 548 C C . VAL A 1 70 ? -41.529 -5.310 47.239 1.00 97.69 70 VAL A C 1
ATOM 550 O O . VAL A 1 70 ? -40.496 -5.952 47.409 1.00 97.69 70 VAL A O 1
ATOM 553 N N . THR A 1 71 ? -42.392 -5.627 46.278 1.00 97.44 71 THR A N 1
ATOM 554 C CA . THR A 1 71 ? -42.090 -6.680 45.301 1.00 97.44 71 THR A CA 1
ATOM 555 C C . THR A 1 71 ? -41.138 -6.153 44.237 1.00 97.44 71 THR A C 1
ATOM 557 O O . THR A 1 71 ? -41.312 -5.025 43.784 1.00 97.44 71 THR A O 1
ATOM 560 N N . VAL A 1 72 ? -40.222 -6.992 43.757 1.00 95.06 72 VAL A N 1
ATOM 561 C CA . VAL A 1 72 ? -39.368 -6.653 42.612 1.00 95.06 72 VAL A CA 1
ATOM 562 C C . VAL A 1 72 ? -40.243 -6.476 41.357 1.00 95.06 72 VAL A C 1
ATOM 564 O O . VAL A 1 72 ? -40.974 -7.413 41.010 1.00 95.06 72 VAL A O 1
ATOM 567 N N . PRO A 1 73 ? -40.239 -5.292 40.719 1.00 96.56 73 PRO A N 1
ATOM 568 C CA . PRO A 1 73 ? -40.954 -5.065 39.468 1.00 96.56 73 PRO A CA 1
ATOM 569 C C . PRO A 1 73 ? -40.243 -5.756 38.290 1.00 96.56 73 PRO A C 1
ATOM 571 O O . PRO A 1 73 ? -39.125 -6.244 38.428 1.00 96.56 73 PRO A O 1
ATOM 574 N N . ALA A 1 74 ? -40.909 -5.880 37.139 1.00 96.31 74 ALA A N 1
ATOM 575 C CA . ALA A 1 74 ? -40.381 -6.684 36.031 1.00 96.31 74 ALA A CA 1
ATOM 576 C C . ALA A 1 74 ? -39.302 -5.953 35.217 1.00 96.31 74 ALA A C 1
ATOM 578 O O . ALA A 1 74 ? -38.421 -6.605 34.661 1.00 96.31 74 ALA A O 1
ATOM 579 N N . ASN A 1 75 ? -39.380 -4.623 35.148 1.00 95.94 75 ASN A N 1
ATOM 580 C CA . ASN A 1 75 ? -38.551 -3.778 34.293 1.00 95.94 75 ASN A CA 1
ATOM 581 C C . ASN A 1 75 ? -37.911 -2.630 35.091 1.00 95.94 75 ASN A C 1
ATOM 583 O O . ASN A 1 75 ? -37.768 -1.507 34.602 1.00 95.94 75 ASN A O 1
ATOM 587 N N . GLY A 1 76 ? -37.537 -2.923 36.335 1.00 95.25 76 GLY A N 1
ATOM 588 C CA . GLY A 1 76 ? -36.835 -1.997 37.204 1.00 95.25 76 GLY A CA 1
ATOM 589 C C . GLY A 1 76 ? -36.544 -2.589 38.577 1.00 95.25 76 GLY A C 1
ATOM 590 O O . GLY A 1 76 ? -36.778 -3.767 38.853 1.00 95.25 76 GLY A O 1
ATOM 591 N N . LEU A 1 77 ? -36.077 -1.728 39.470 1.00 97.00 77 LEU A N 1
ATOM 592 C CA . LEU A 1 77 ? -35.796 -2.022 40.866 1.00 97.00 77 LEU A CA 1
ATOM 593 C C . LEU A 1 77 ? -36.631 -1.098 41.757 1.00 97.00 77 LEU A C 1
ATOM 595 O O . LEU A 1 77 ? -36.713 0.102 41.505 1.00 97.00 77 LEU A O 1
ATOM 599 N N . ALA A 1 78 ? -37.254 -1.655 42.797 1.00 97.31 78 ALA A N 1
ATOM 600 C CA . ALA A 1 78 ? -37.992 -0.899 43.806 1.00 97.31 78 ALA A CA 1
ATOM 601 C C . ALA A 1 78 ? -37.357 -1.116 45.184 1.00 97.31 78 ALA A C 1
ATOM 603 O O . ALA A 1 78 ? -37.264 -2.253 45.645 1.00 97.31 78 ALA A O 1
ATOM 604 N N . GLU A 1 79 ? -36.960 -0.033 45.849 1.00 97.50 79 GLU A N 1
ATOM 605 C CA . GLU A 1 79 ? -36.295 -0.058 47.156 1.00 97.50 79 GLU A CA 1
ATOM 606 C C . GLU A 1 79 ? -36.995 0.875 48.143 1.00 97.50 79 GLU A C 1
ATOM 608 O O . GLU A 1 79 ? -37.398 1.985 47.797 1.00 97.50 79 GLU A O 1
ATOM 613 N N . ILE A 1 80 ? -37.158 0.425 49.386 1.00 97.31 80 ILE A N 1
ATOM 614 C CA . ILE A 1 80 ? -37.743 1.240 50.455 1.00 97.31 80 ILE A CA 1
ATOM 615 C C . ILE A 1 80 ? -36.709 2.285 50.888 1.00 97.31 80 ILE A C 1
ATOM 617 O O . ILE A 1 80 ? -35.560 1.946 51.157 1.00 97.31 80 ILE A O 1
ATOM 621 N N . ASP A 1 81 ? -37.128 3.547 50.950 1.00 94.00 81 ASP A N 1
ATOM 622 C CA . ASP A 1 81 ? -36.289 4.667 51.387 1.00 94.00 81 ASP A CA 1
ATOM 623 C C . ASP A 1 81 ? -36.053 4.629 52.911 1.00 94.00 81 ASP A C 1
ATOM 625 O O . ASP A 1 81 ? -36.839 4.041 53.658 1.00 94.00 81 ASP A O 1
ATOM 629 N N . GLU A 1 82 ? -35.009 5.305 53.402 1.00 91.00 82 GLU A N 1
ATOM 630 C CA . GLU A 1 82 ? -34.580 5.259 54.817 1.00 91.00 82 GLU A CA 1
ATOM 631 C C . GLU A 1 82 ? -35.661 5.710 55.821 1.00 91.00 82 GLU A C 1
ATOM 633 O O . GLU A 1 82 ? -35.563 5.444 57.022 1.00 91.00 82 GLU A O 1
ATOM 638 N N . ASP A 1 83 ? -36.687 6.429 55.353 1.00 89.31 83 ASP A N 1
ATOM 639 C CA . ASP A 1 83 ? -37.786 6.916 56.181 1.00 89.31 83 ASP A CA 1
ATOM 640 C C . ASP A 1 83 ? -38.936 5.908 56.375 1.00 89.31 83 ASP A C 1
ATOM 642 O O . ASP A 1 83 ? -39.838 6.182 57.171 1.00 89.31 83 ASP A O 1
ATOM 646 N N . ASP A 1 84 ? -38.897 4.742 55.719 1.00 92.56 84 ASP A N 1
ATOM 647 C CA . ASP A 1 84 ? -39.980 3.747 55.625 1.00 92.56 84 ASP A CA 1
ATOM 648 C C . ASP A 1 84 ? -41.309 4.320 55.073 1.00 92.56 84 ASP A C 1
ATOM 650 O O . ASP A 1 84 ? -42.376 3.731 55.272 1.00 92.56 84 ASP A O 1
ATOM 654 N N . LEU A 1 85 ? -41.311 5.496 54.436 1.00 90.94 85 LEU A N 1
ATOM 655 C CA . LEU A 1 85 ? -42.529 6.155 53.934 1.00 90.94 85 LEU A CA 1
ATOM 656 C C . LEU A 1 85 ? -42.573 6.235 52.408 1.00 90.94 85 LEU A C 1
ATOM 658 O O . LEU A 1 85 ? -43.644 6.462 51.836 1.00 90.94 85 LEU A O 1
ATOM 662 N N . LYS A 1 86 ? -41.421 6.094 51.752 1.00 95.88 86 LYS A N 1
ATOM 663 C CA . LYS A 1 86 ? -41.279 6.204 50.302 1.00 95.88 86 LYS A CA 1
ATOM 664 C C . LYS A 1 86 ? -40.595 4.982 49.708 1.00 95.88 86 LYS A C 1
ATOM 666 O O . LYS A 1 86 ? -39.935 4.216 50.403 1.00 95.88 86 LYS A O 1
ATOM 671 N N . VAL A 1 87 ? -40.772 4.828 48.403 1.00 97.56 87 VAL A N 1
ATOM 672 C CA . VAL A 1 87 ? -40.115 3.803 47.595 1.00 97.56 87 VAL A CA 1
ATOM 673 C C . VAL A 1 87 ? -39.381 4.500 46.457 1.00 97.56 87 VAL A C 1
ATOM 675 O O . VAL A 1 87 ? -39.990 5.282 45.725 1.00 97.56 87 VAL A O 1
ATOM 678 N N . THR A 1 88 ? -38.087 4.239 46.315 1.00 97.38 88 THR A N 1
ATOM 679 C CA . THR A 1 88 ? -37.307 4.615 45.135 1.00 97.38 88 THR A CA 1
ATOM 680 C C . THR A 1 88 ? -37.535 3.562 44.064 1.00 97.38 88 THR A C 1
ATOM 682 O O . THR A 1 88 ? -37.329 2.377 44.311 1.00 97.38 88 THR A O 1
ATOM 685 N N . TYR A 1 89 ? -37.982 3.986 42.886 1.00 97.69 89 TYR A N 1
ATOM 686 C CA . TYR A 1 89 ? -38.079 3.135 41.708 1.00 97.69 89 TYR A CA 1
ATOM 687 C C . TYR A 1 89 ? -37.046 3.567 40.671 1.00 97.69 89 TYR A C 1
ATOM 689 O O . TYR A 1 89 ? -37.041 4.728 40.258 1.00 97.69 89 TYR A O 1
ATOM 697 N N . THR A 1 90 ? -36.220 2.625 40.231 1.00 96.88 90 THR A N 1
ATOM 698 C CA . THR A 1 90 ? -35.229 2.798 39.167 1.00 96.88 90 THR A CA 1
ATOM 699 C C . THR A 1 90 ? -35.643 1.918 37.988 1.00 96.88 90 THR A C 1
ATOM 701 O O . THR A 1 90 ? -35.615 0.697 38.142 1.00 96.88 90 THR A O 1
ATOM 704 N N . PRO A 1 91 ? -36.068 2.487 36.845 1.00 96.56 91 PRO A N 1
ATOM 705 C CA . PRO A 1 91 ? -36.317 1.705 35.633 1.00 96.56 91 PRO A CA 1
ATOM 706 C C . PRO A 1 91 ? -35.062 0.932 35.196 1.00 96.56 91 PRO A C 1
ATOM 708 O O . PRO A 1 91 ? -33.946 1.372 35.473 1.00 96.56 91 PRO A O 1
ATOM 711 N N . ASN A 1 92 ? -35.236 -0.191 34.496 1.00 94.44 92 ASN A N 1
ATOM 712 C CA . ASN A 1 92 ? -34.141 -0.779 33.722 1.00 94.44 92 ASN A CA 1
ATOM 713 C C . ASN A 1 92 ? -33.679 0.224 32.646 1.00 94.44 92 ASN A C 1
ATOM 715 O O . ASN A 1 92 ? -34.529 0.970 32.150 1.00 94.44 92 ASN A O 1
ATOM 719 N N . PRO A 1 93 ? -32.383 0.229 32.281 1.00 90.94 93 PRO A N 1
ATOM 720 C CA . PRO A 1 93 ? -31.892 1.052 31.179 1.00 90.94 93 PRO A CA 1
ATOM 721 C C . PRO A 1 93 ? -32.676 0.806 29.887 1.00 90.94 93 PRO A C 1
ATOM 723 O O . PRO A 1 93 ? -33.048 -0.345 29.627 1.00 90.94 93 PRO A O 1
ATOM 726 N N . ASP A 1 94 ? -32.937 1.875 29.133 1.00 89.31 94 ASP A N 1
ATOM 727 C CA . ASP A 1 94 ? -33.585 1.866 27.807 1.00 89.31 94 ASP A CA 1
ATOM 728 C C . ASP A 1 94 ? -34.975 1.180 27.769 1.00 89.31 94 ASP A C 1
ATOM 730 O O . ASP A 1 94 ? -35.432 0.670 26.739 1.00 89.31 94 ASP A O 1
ATOM 734 N N . TYR A 1 95 ? -35.653 1.064 28.922 1.00 92.00 95 TYR A N 1
ATOM 735 C CA . TYR A 1 95 ? -36.992 0.480 28.992 1.00 92.00 95 TYR A CA 1
ATOM 736 C C . TYR A 1 95 ? -38.092 1.541 28.917 1.00 92.00 95 TYR A C 1
ATOM 738 O O . TYR A 1 95 ? -38.434 2.185 29.917 1.00 92.00 95 TYR A O 1
ATOM 746 N N . GLU A 1 96 ? -38.796 1.574 27.785 1.00 91.38 96 GLU A N 1
ATOM 747 C CA . GLU A 1 96 ? -40.076 2.264 27.662 1.00 91.38 96 GLU A CA 1
ATOM 748 C C . GLU A 1 96 ? -41.291 1.359 27.936 1.00 91.38 96 GLU A C 1
ATOM 750 O O . GLU A 1 96 ? -41.344 0.173 27.601 1.00 91.38 96 GLU A O 1
ATOM 755 N N . GLY A 1 97 ? -42.340 1.942 28.525 1.00 93.06 97 GLY A N 1
ATOM 756 C CA . GLY A 1 97 ? -43.633 1.278 28.671 1.00 93.06 97 GLY A CA 1
ATOM 757 C C . GLY A 1 97 ? -44.190 1.312 30.086 1.00 93.06 97 GLY A C 1
ATOM 758 O O . GLY A 1 97 ? -44.058 2.287 30.822 1.00 93.06 97 GLY A O 1
ATOM 759 N N . SER A 1 98 ? -44.921 0.264 30.462 1.00 95.81 98 SER A N 1
ATOM 760 C CA . SER A 1 98 ? -45.548 0.173 31.783 1.00 95.81 98 SER A CA 1
ATOM 761 C C . SER A 1 98 ? -44.804 -0.802 32.679 1.00 95.81 98 SER A C 1
ATOM 763 O O . SER A 1 98 ? -44.447 -1.889 32.224 1.00 95.81 98 SER A O 1
ATOM 765 N N . ASP A 1 99 ? -44.680 -0.468 33.958 1.00 97.75 99 ASP A N 1
ATOM 766 C CA . ASP A 1 99 ? -44.210 -1.397 34.982 1.00 97.75 99 ASP A CA 1
ATOM 767 C C . ASP A 1 99 ? -45.044 -1.283 36.263 1.00 97.75 99 ASP A C 1
ATOM 769 O O . ASP A 1 99 ? -45.906 -0.407 36.411 1.00 97.75 99 ASP A O 1
ATOM 773 N N . THR A 1 100 ? -44.857 -2.223 37.184 1.00 97.38 100 THR A N 1
ATOM 774 C CA . THR A 1 100 ? -45.610 -2.265 38.426 1.00 97.38 100 THR A CA 1
ATOM 775 C C . THR A 1 100 ? -44.931 -3.056 39.529 1.00 97.38 100 THR A C 1
ATOM 777 O O . THR A 1 100 ? -44.351 -4.113 39.298 1.00 97.38 100 THR A O 1
ATOM 780 N N . PHE A 1 101 ? -45.119 -2.592 40.762 1.00 98.00 101 PHE A N 1
ATOM 781 C CA . PHE A 1 101 ? -44.832 -3.354 41.970 1.00 98.00 101 PHE A CA 1
ATOM 782 C C . PHE A 1 101 ? -45.975 -3.222 42.981 1.00 98.00 101 PHE A C 1
ATOM 784 O O . PHE A 1 101 ? -46.806 -2.313 42.899 1.00 98.00 101 PHE A O 1
ATOM 791 N N . ASN A 1 102 ? -46.017 -4.129 43.954 1.00 97.81 102 ASN A N 1
ATOM 792 C CA . ASN A 1 102 ? -46.854 -4.006 45.141 1.00 97.81 102 ASN A CA 1
ATOM 793 C C . ASN A 1 102 ? -45.994 -3.602 46.341 1.00 97.81 102 ASN A C 1
ATOM 795 O O . ASN A 1 102 ? -44.873 -4.086 46.483 1.00 97.81 102 ASN A O 1
ATOM 799 N N . TYR A 1 103 ? -46.538 -2.770 47.226 1.00 97.38 103 TYR A N 1
ATOM 800 C CA . TYR A 1 103 ? -45.938 -2.447 48.522 1.00 97.38 103 TYR A CA 1
ATOM 801 C C . TYR A 1 103 ? -46.821 -2.977 49.650 1.00 97.38 103 TYR A C 1
ATOM 803 O O . TYR A 1 103 ? -48.045 -3.051 49.511 1.00 97.38 103 TYR A O 1
ATOM 811 N N . THR A 1 104 ? -46.206 -3.342 50.772 1.00 96.75 104 THR A N 1
ATOM 812 C CA . THR A 1 104 ? -46.900 -3.753 51.996 1.00 96.75 104 THR A CA 1
ATOM 813 C C . THR A 1 104 ? -46.587 -2.774 53.109 1.00 96.75 104 THR A C 1
ATOM 815 O O . THR A 1 104 ? -45.423 -2.477 53.379 1.00 96.75 104 THR A O 1
ATOM 818 N N . VAL A 1 105 ? -47.628 -2.316 53.797 1.00 95.44 105 VAL A N 1
ATOM 819 C CA . VAL A 1 105 ? -47.495 -1.468 54.981 1.00 95.44 105 VAL A CA 1
ATOM 820 C C . VAL A 1 105 ? -47.746 -2.258 56.255 1.00 95.44 105 VAL A C 1
ATOM 822 O O . VAL A 1 105 ? -48.459 -3.265 56.237 1.00 95.44 105 VAL A O 1
ATOM 825 N N . GLN A 1 106 ? -47.210 -1.778 57.373 1.00 93.81 106 GLN A N 1
ATOM 826 C CA . GLN A 1 106 ? -47.463 -2.327 58.700 1.00 93.81 106 GLN A CA 1
ATOM 827 C C . GLN A 1 106 ? -47.786 -1.224 59.714 1.00 93.81 106 GLN A C 1
ATOM 829 O O . GLN A 1 106 ? -47.120 -0.188 59.755 1.00 93.81 106 GLN A O 1
ATOM 834 N N . THR A 1 107 ? -48.801 -1.456 60.550 1.00 91.00 107 THR A N 1
ATOM 835 C CA . THR A 1 107 ? -49.097 -0.615 61.722 1.00 91.00 107 THR A CA 1
ATOM 836 C C . THR A 1 107 ? -48.231 -1.020 62.925 1.00 91.00 107 THR A C 1
ATOM 838 O O . THR A 1 107 ? -47.765 -2.160 62.993 1.00 91.00 107 THR A O 1
ATOM 841 N N . PRO A 1 108 ? -48.055 -0.154 63.941 1.00 89.94 108 PRO A N 1
ATOM 842 C CA . PRO A 1 108 ? -47.439 -0.520 65.219 1.00 89.94 108 PRO A CA 1
ATOM 843 C C . PRO A 1 108 ? -48.085 -1.735 65.900 1.00 89.94 108 PRO A C 1
ATOM 845 O O . PRO A 1 108 ? -47.390 -2.513 66.550 1.00 89.94 108 PRO A O 1
ATOM 848 N N . SER A 1 109 ? -49.399 -1.922 65.735 1.00 87.19 109 SER A N 1
ATOM 849 C CA . SER A 1 109 ? -50.137 -3.104 66.205 1.00 87.19 109 SER A CA 1
ATOM 850 C C . SER A 1 109 ? -49.862 -4.391 65.409 1.00 87.19 109 SER A C 1
ATOM 852 O O . SER A 1 109 ? -50.302 -5.470 65.807 1.00 87.19 109 SER A O 1
ATOM 854 N N . GLY A 1 110 ? -49.106 -4.304 64.312 1.00 87.00 110 GLY A N 1
ATOM 855 C CA . GLY A 1 110 ? -48.648 -5.436 63.511 1.00 87.00 110 GLY A CA 1
ATOM 856 C C . GLY A 1 110 ? -49.576 -5.839 62.364 1.00 87.00 110 GLY A C 1
ATOM 857 O O . GLY A 1 110 ? -49.282 -6.819 61.677 1.00 87.00 110 GLY A O 1
ATOM 858 N N . ALA A 1 111 ? -50.665 -5.104 62.126 1.00 89.88 111 ALA A N 1
ATOM 859 C CA . ALA A 1 111 ? -51.549 -5.352 60.993 1.00 89.88 111 ALA A CA 1
ATOM 860 C C . ALA A 1 111 ? -50.856 -4.981 59.677 1.00 89.88 111 ALA A C 1
ATOM 862 O O . ALA A 1 111 ? -50.166 -3.964 59.610 1.00 89.88 111 ALA A O 1
ATOM 863 N N . LYS A 1 112 ? -51.052 -5.801 58.637 1.00 93.75 112 LYS A N 1
ATOM 864 C CA . LYS A 1 112 ? -50.452 -5.619 57.311 1.00 93.75 112 LYS A CA 1
ATOM 865 C C . LYS A 1 112 ? -51.515 -5.508 56.226 1.00 93.75 112 LYS A C 1
ATOM 867 O O . LYS A 1 112 ? -52.526 -6.208 56.279 1.00 93.75 112 LYS A O 1
ATOM 872 N N . ALA A 1 113 ? -51.257 -4.671 55.231 1.00 94.69 113 ALA A N 1
ATOM 873 C CA . ALA A 1 113 ? -52.050 -4.571 54.009 1.00 94.69 113 ALA A CA 1
ATOM 874 C C . ALA A 1 113 ? -51.136 -4.213 52.832 1.00 94.69 113 ALA A C 1
ATOM 876 O O . ALA A 1 113 ? -50.078 -3.622 53.049 1.00 94.69 113 ALA A O 1
ATOM 877 N N . SER A 1 114 ? -51.554 -4.542 51.608 1.00 95.94 114 SER A N 1
ATOM 878 C CA . SER A 1 114 ? -50.776 -4.268 50.395 1.00 95.94 114 SER A CA 1
ATOM 879 C C . SER A 1 114 ? -51.600 -3.532 49.340 1.00 95.94 114 SER A C 1
ATOM 881 O O . SER A 1 114 ? -52.811 -3.746 49.234 1.00 95.94 114 SER A O 1
ATOM 883 N N . ALA A 1 115 ? -50.937 -2.690 48.555 1.00 96.19 115 ALA A N 1
ATOM 884 C CA . ALA A 1 115 ? -51.499 -2.006 47.394 1.00 96.19 115 ALA A CA 1
ATOM 885 C C . ALA A 1 115 ? -50.477 -1.953 46.255 1.00 96.19 115 ALA A C 1
ATOM 887 O O . ALA A 1 115 ? -49.320 -2.341 46.421 1.00 96.19 115 ALA A O 1
ATOM 888 N N . ARG A 1 116 ? -50.944 -1.543 45.074 1.00 97.19 116 ARG A N 1
ATOM 889 C CA . ARG A 1 116 ? -50.179 -1.594 43.828 1.00 97.19 116 ARG A CA 1
ATOM 890 C C . ARG A 1 116 ? -49.763 -0.203 43.370 1.00 97.19 116 ARG A C 1
ATOM 892 O O . ARG A 1 116 ? -50.567 0.722 43.427 1.00 97.19 116 ARG A O 1
ATOM 899 N N . VAL A 1 117 ? -48.560 -0.095 42.821 1.00 98.00 117 VAL A N 1
ATOM 900 C CA . VAL A 1 117 ? -48.075 1.090 42.110 1.00 98.00 117 VAL A CA 1
ATOM 901 C C . VAL A 1 117 ? -48.080 0.813 40.606 1.00 98.00 117 VAL A C 1
ATOM 903 O O . VAL A 1 117 ? -47.506 -0.174 40.144 1.00 98.00 117 VAL A O 1
ATOM 906 N N . ASP A 1 118 ? -48.757 1.672 39.848 1.00 97.56 118 ASP A N 1
ATOM 907 C CA . ASP A 1 118 ? -48.721 1.744 38.386 1.00 97.56 118 ASP A CA 1
ATOM 908 C C . ASP A 1 118 ? -47.655 2.742 37.925 1.00 97.56 118 ASP A C 1
ATOM 910 O O . ASP A 1 118 ? -47.732 3.926 38.258 1.00 97.56 118 ASP A O 1
ATOM 914 N N . ILE A 1 119 ? -46.702 2.302 37.110 1.00 97.75 119 ILE A N 1
ATOM 915 C CA . ILE A 1 119 ? -45.625 3.152 36.599 1.00 97.75 119 ILE A CA 1
ATOM 916 C C . ILE A 1 119 ? -45.755 3.240 35.086 1.00 97.75 119 ILE A C 1
ATOM 918 O O . ILE A 1 119 ? -45.876 2.225 34.403 1.00 97.75 119 ILE A O 1
ATOM 922 N N . THR A 1 120 ? -45.749 4.460 34.559 1.00 96.81 120 THR A N 1
ATOM 923 C CA . THR A 1 120 ? -45.574 4.718 33.124 1.00 96.81 120 THR A CA 1
ATOM 924 C C . THR A 1 120 ? -44.193 5.324 32.911 1.00 96.81 120 THR A C 1
ATOM 926 O O . THR A 1 120 ? -43.906 6.387 33.462 1.00 96.81 120 THR A O 1
ATOM 929 N N . ILE A 1 121 ? -43.352 4.645 32.141 1.00 96.25 121 ILE A N 1
ATOM 930 C CA . ILE A 1 121 ? -42.009 5.075 31.768 1.00 96.25 121 ILE A CA 1
ATOM 931 C C . ILE A 1 121 ? -42.072 5.600 30.332 1.00 96.25 121 ILE A C 1
ATOM 933 O O . ILE A 1 121 ? -42.499 4.886 29.426 1.00 96.25 121 ILE A O 1
ATOM 937 N N . SER A 1 122 ? -41.738 6.875 30.145 1.00 92.00 122 SER A N 1
ATOM 938 C CA . SER A 1 122 ? -41.643 7.505 28.822 1.00 92.00 122 SER A CA 1
ATOM 939 C C . SER A 1 122 ? -40.201 7.544 28.333 1.00 92.00 122 SER A C 1
ATOM 941 O O . SER A 1 122 ? -39.317 7.804 29.151 1.00 92.00 122 SER A O 1
ATOM 943 N N . SER A 1 123 ? -39.995 7.434 27.026 1.00 89.88 123 SER A N 1
ATOM 944 C CA . SER A 1 123 ? -38.655 7.400 26.451 1.00 89.88 123 SER A CA 1
ATOM 945 C C . SER A 1 123 ? -37.826 8.684 26.646 1.00 89.88 123 SER A C 1
ATOM 947 O O . SER A 1 123 ? -38.328 9.822 26.777 1.00 89.88 123 SER A O 1
ATOM 949 N N . ILE A 1 124 ? -36.517 8.489 26.720 1.00 91.69 124 ILE A N 1
ATOM 950 C CA . ILE A 1 124 ? -35.459 9.452 26.445 1.00 91.69 124 ILE A CA 1
ATOM 951 C C . ILE A 1 124 ? -35.015 9.221 24.988 1.00 91.69 124 ILE A C 1
ATOM 953 O O . ILE A 1 124 ? -35.530 8.336 24.321 1.00 91.69 124 ILE A O 1
ATOM 957 N N . ASN A 1 125 ? -34.312 10.190 24.398 1.00 90.94 125 ASN A N 1
ATOM 958 C CA . ASN A 1 125 ? -33.719 9.956 23.083 1.00 90.94 125 ASN A CA 1
ATOM 959 C C . ASN A 1 125 ? -32.289 9.526 23.315 1.00 90.94 125 ASN A C 1
ATOM 961 O O . ASN A 1 125 ? -31.492 10.371 23.749 1.00 90.94 125 ASN A O 1
ATOM 965 N N . ASP A 1 126 ? -32.005 8.272 23.025 1.00 91.38 126 ASP A N 1
ATOM 966 C CA . ASP A 1 126 ? -30.685 7.702 23.133 1.00 91.38 126 ASP A CA 1
ATOM 967 C C . ASP A 1 126 ? -30.028 7.685 21.754 1.00 91.38 126 ASP A C 1
ATOM 969 O O . ASP A 1 126 ? -30.696 7.499 20.740 1.00 91.38 126 ASP A O 1
ATOM 973 N N . PRO A 1 127 ? -28.719 7.976 21.660 1.00 92.44 127 PRO A N 1
ATOM 974 C CA . PRO A 1 127 ? -28.055 7.978 20.371 1.00 92.44 127 PRO A CA 1
ATOM 975 C C . PRO A 1 127 ? -28.109 6.593 19.712 1.00 92.44 127 PRO A C 1
ATOM 977 O O . PRO A 1 127 ? -27.963 5.582 20.408 1.00 92.44 127 PRO A O 1
ATOM 980 N N . PRO A 1 128 ? -28.155 6.530 18.371 1.00 95.94 128 PRO A N 1
ATOM 981 C CA . PRO A 1 128 ? -27.973 5.273 17.663 1.00 95.94 128 PRO A CA 1
ATOM 982 C C . PRO A 1 128 ? -26.622 4.639 18.029 1.00 95.94 128 PRO A C 1
ATOM 984 O O . PRO A 1 128 ? -25.636 5.319 18.305 1.00 95.94 128 PRO A O 1
ATOM 987 N N . ILE A 1 129 ? -26.546 3.318 18.001 1.00 96.25 129 ILE A N 1
ATOM 988 C CA . ILE A 1 129 ? -25.335 2.532 18.225 1.00 96.25 129 ILE A CA 1
ATOM 989 C C . ILE A 1 129 ? -24.721 2.226 16.857 1.00 96.25 129 ILE A C 1
ATOM 991 O O . ILE A 1 129 ? -25.197 1.337 16.149 1.00 96.25 129 ILE A O 1
ATOM 995 N N . ALA A 1 130 ? -23.677 2.980 16.498 1.00 97.12 130 ALA A N 1
ATOM 996 C CA . ALA A 1 130 ? -22.892 2.770 15.284 1.00 97.12 130 ALA A CA 1
ATOM 997 C C . ALA A 1 130 ? -21.824 1.689 15.504 1.00 97.12 130 ALA A C 1
ATOM 999 O O . ALA A 1 130 ? -21.120 1.730 16.519 1.00 97.12 130 ALA A O 1
ATOM 1000 N N . ALA A 1 131 ? -21.673 0.754 14.571 1.00 97.44 131 ALA A N 1
ATOM 1001 C CA . ALA A 1 131 ? -20.700 -0.331 14.657 1.00 97.44 131 ALA A CA 1
ATOM 1002 C C . ALA A 1 131 ? -19.657 -0.264 13.531 1.00 97.44 131 ALA A C 1
ATOM 1004 O O . ALA A 1 131 ? -19.953 0.118 12.402 1.00 97.44 131 ALA A O 1
ATOM 1005 N N . ASP A 1 132 ? -18.418 -0.658 13.839 1.00 97.94 132 ASP A N 1
ATOM 1006 C CA . ASP A 1 132 ? -17.319 -0.604 12.871 1.00 97.94 132 ASP A CA 1
ATOM 1007 C C . ASP A 1 132 ? -17.564 -1.522 11.659 1.00 97.94 132 ASP A C 1
ATOM 1009 O O . ASP A 1 132 ? -18.068 -2.644 11.782 1.00 97.94 132 ASP A O 1
ATOM 1013 N N . ASP A 1 133 ? -17.144 -1.050 10.486 1.00 98.12 133 ASP A N 1
ATOM 1014 C CA . ASP A 1 133 ? -17.296 -1.719 9.198 1.00 98.12 133 ASP A CA 1
ATOM 1015 C C . ASP A 1 133 ? -15.956 -2.131 8.592 1.00 98.12 133 ASP A C 1
ATOM 1017 O O . ASP A 1 133 ? -14.922 -1.482 8.763 1.00 98.12 133 ASP A O 1
ATOM 1021 N N . VAL A 1 134 ? -16.005 -3.170 7.757 1.00 97.00 134 VAL A N 1
ATOM 1022 C CA . VAL A 1 134 ? -14.872 -3.597 6.932 1.00 97.00 134 VAL A CA 1
ATOM 1023 C C . VAL A 1 134 ? -15.288 -3.765 5.475 1.00 97.00 134 VAL A C 1
ATOM 1025 O O . VAL A 1 134 ? -16.353 -4.305 5.165 1.00 97.00 134 VAL A O 1
ATOM 1028 N N . ALA A 1 135 ? -14.425 -3.348 4.553 1.00 97.06 135 ALA A N 1
ATOM 1029 C CA . ALA A 1 135 ? -14.625 -3.529 3.122 1.00 97.06 135 ALA A CA 1
ATOM 1030 C C . ALA A 1 135 ? -13.319 -3.868 2.398 1.00 97.06 135 ALA A C 1
ATOM 1032 O O . ALA A 1 135 ? -12.215 -3.579 2.856 1.00 97.06 135 ALA A O 1
ATOM 1033 N N . THR A 1 136 ? -13.445 -4.471 1.217 1.00 95.25 136 THR A N 1
ATOM 1034 C CA . THR A 1 136 ? -12.308 -4.710 0.323 1.00 95.25 136 THR A CA 1
ATOM 1035 C C . THR A 1 136 ? -12.652 -4.266 -1.088 1.00 95.25 136 THR A C 1
ATOM 1037 O O . THR A 1 136 ? -13.801 -4.369 -1.523 1.00 95.25 136 THR A O 1
ATOM 1040 N N . THR A 1 137 ? -11.661 -3.760 -1.814 1.00 93.94 137 THR A N 1
ATOM 1041 C CA . THR A 1 137 ? -11.808 -3.431 -3.233 1.00 93.94 137 THR A CA 1
ATOM 1042 C C . THR A 1 137 ? -10.503 -3.645 -3.984 1.00 93.94 137 THR A C 1
ATOM 1044 O O . THR A 1 137 ? -9.431 -3.766 -3.388 1.00 93.94 137 THR A O 1
ATOM 1047 N N . SER A 1 138 ? -10.590 -3.707 -5.310 1.00 90.62 138 SER A N 1
ATOM 1048 C CA . SER A 1 138 ? -9.399 -3.705 -6.146 1.00 90.62 138 SER A CA 1
ATOM 1049 C C . SER A 1 138 ? -8.863 -2.283 -6.317 1.00 90.62 138 SER A C 1
ATOM 1051 O O . SER A 1 138 ? -9.634 -1.319 -6.307 1.00 90.62 138 SER A O 1
ATOM 1053 N N . VAL A 1 139 ? -7.555 -2.139 -6.529 1.00 88.44 139 VAL A N 1
ATOM 1054 C CA . VAL A 1 139 ? -6.951 -0.848 -6.897 1.00 88.44 139 VAL A CA 1
ATOM 1055 C C . VAL A 1 139 ? -7.721 -0.188 -8.052 1.00 88.44 139 VAL A C 1
ATOM 1057 O O . VAL A 1 139 ? -8.216 -0.866 -8.955 1.00 88.44 139 VAL A O 1
ATOM 1060 N N . ASN A 1 140 ? -7.874 1.139 -7.990 1.00 84.94 140 ASN A N 1
ATOM 1061 C CA . ASN A 1 140 ? -8.627 1.960 -8.951 1.00 84.94 140 ASN A CA 1
ATOM 1062 C C . ASN A 1 140 ? -10.128 1.631 -9.090 1.00 84.94 140 ASN A C 1
ATOM 1064 O O . ASN A 1 140 ? -10.787 2.169 -9.982 1.00 84.94 140 ASN A O 1
ATOM 1068 N N . ARG A 1 141 ? -10.699 0.784 -8.222 1.00 89.12 141 ARG A N 1
ATOM 1069 C CA . ARG A 1 141 ? -12.114 0.407 -8.282 1.00 89.12 141 ARG A CA 1
ATOM 1070 C C . ARG A 1 141 ? -12.892 0.936 -7.072 1.00 89.12 141 ARG A C 1
ATOM 1072 O O . ARG A 1 141 ? -12.556 0.587 -5.940 1.00 89.12 141 ARG A O 1
ATOM 1079 N N . PRO A 1 142 ? -13.959 1.723 -7.287 1.00 94.12 142 PRO A N 1
ATOM 1080 C CA . PRO A 1 142 ? -14.862 2.120 -6.214 1.00 94.12 142 PRO A CA 1
ATOM 1081 C C . PRO A 1 142 ? -15.610 0.933 -5.596 1.00 94.12 142 PRO A C 1
ATOM 1083 O O . PRO A 1 142 ? -15.922 -0.039 -6.291 1.00 94.12 142 PRO A O 1
ATOM 1086 N N . VAL A 1 143 ? -15.954 1.052 -4.315 1.00 95.56 143 VAL A N 1
ATOM 1087 C CA . VAL A 1 143 ? -16.784 0.096 -3.570 1.00 95.56 143 VAL A CA 1
ATOM 1088 C C . VAL A 1 143 ? -17.878 0.823 -2.793 1.00 95.56 143 VAL A C 1
ATOM 1090 O O . VAL A 1 143 ? -17.627 1.868 -2.196 1.00 95.56 143 VAL A O 1
ATOM 1093 N N . ASP A 1 144 ? -19.086 0.259 -2.805 1.00 96.81 144 ASP A N 1
ATOM 1094 C CA . ASP A 1 144 ? -20.223 0.732 -2.014 1.00 96.81 144 ASP A CA 1
ATOM 1095 C C . ASP A 1 144 ? -20.322 -0.084 -0.720 1.00 96.81 144 ASP A C 1
ATOM 1097 O O . ASP A 1 144 ? -20.420 -1.313 -0.758 1.00 96.81 144 ASP A O 1
ATOM 1101 N N . ILE A 1 145 ? -20.301 0.606 0.418 1.00 97.25 145 ILE A N 1
ATOM 1102 C CA . ILE A 1 145 ? -20.245 0.034 1.764 1.00 97.25 145 ILE A CA 1
ATOM 1103 C C . ILE A 1 145 ? -21.576 0.334 2.476 1.00 97.25 145 ILE A C 1
ATOM 1105 O O . ILE A 1 145 ? -21.934 1.509 2.643 1.00 97.25 145 ILE A O 1
ATOM 1109 N N . PRO A 1 146 ? -22.350 -0.696 2.866 1.00 96.19 146 PRO A N 1
ATOM 1110 C CA . PRO A 1 146 ? -23.623 -0.528 3.559 1.00 96.19 146 PRO A CA 1
ATOM 1111 C C . PRO A 1 146 ? -23.414 -0.327 5.069 1.00 96.19 146 PRO A C 1
ATOM 1113 O O . PRO A 1 146 ? -23.814 -1.177 5.855 1.00 96.19 146 PRO A O 1
ATOM 1116 N N . VAL A 1 147 ? -22.824 0.809 5.449 1.00 96.25 147 VAL A N 1
ATOM 1117 C CA . VAL A 1 147 ? -22.415 1.119 6.838 1.00 96.25 147 VAL A CA 1
ATOM 1118 C C . VAL A 1 147 ? -23.557 1.125 7.861 1.00 96.25 147 VAL A C 1
ATOM 1120 O O . VAL A 1 147 ? -23.324 0.993 9.040 1.00 96.25 147 VAL A O 1
ATOM 1123 N N . LEU A 1 148 ? -24.818 1.252 7.427 1.00 95.81 148 LEU A N 1
ATOM 1124 C CA . LEU A 1 148 ? -25.973 1.221 8.337 1.00 95.81 148 LEU A CA 1
ATOM 1125 C C . LEU A 1 148 ? -26.493 -0.201 8.622 1.00 95.81 148 LEU A C 1
ATOM 1127 O O . LEU A 1 148 ? -27.509 -0.361 9.293 1.00 95.81 148 LEU A O 1
ATOM 1131 N N . ALA A 1 149 ? -25.903 -1.244 8.026 1.00 95.50 149 ALA A N 1
ATOM 1132 C CA . ALA A 1 149 ? -26.465 -2.599 8.070 1.00 95.50 149 ALA A CA 1
ATOM 1133 C C . ALA A 1 149 ? -26.278 -3.306 9.424 1.00 95.50 149 ALA A C 1
ATOM 1135 O O . ALA A 1 149 ? -27.027 -4.236 9.733 1.00 95.50 149 ALA A O 1
ATOM 1136 N N . ASN A 1 150 ? -25.267 -2.898 10.186 1.00 95.50 150 ASN A N 1
ATOM 1137 C CA . ASN A 1 150 ? -24.883 -3.386 11.513 1.00 95.50 150 ASN A CA 1
ATOM 1138 C C . ASN A 1 150 ? -25.211 -2.385 12.636 1.00 95.50 150 ASN A C 1
ATOM 1140 O O . ASN A 1 150 ? -24.971 -2.705 13.799 1.00 95.50 150 ASN A O 1
ATOM 1144 N N . ASP A 1 151 ? -25.790 -1.236 12.297 1.00 96.69 151 ASP A N 1
ATOM 1145 C CA . ASP A 1 151 ? -26.189 -0.197 13.241 1.00 96.69 151 ASP A CA 1
ATOM 1146 C C . ASP A 1 151 ? -27.590 -0.451 13.805 1.00 96.69 151 ASP A C 1
ATOM 1148 O O . ASP A 1 151 ? -28.467 -1.024 13.147 1.00 96.69 151 ASP A O 1
ATOM 1152 N N . THR A 1 152 ? -27.824 0.010 15.031 1.00 95.50 152 THR A N 1
ATOM 1153 C CA . THR A 1 152 ? -29.120 -0.116 15.715 1.00 95.50 152 THR A CA 1
ATOM 1154 C C . THR A 1 152 ? -29.450 1.134 16.509 1.00 95.50 152 THR A C 1
ATOM 1156 O O . THR A 1 152 ? -28.548 1.844 16.922 1.00 95.50 152 THR A O 1
ATOM 1159 N N . ASP A 1 153 ? -30.727 1.363 16.788 1.00 94.44 153 ASP A N 1
ATOM 1160 C CA . ASP A 1 153 ? -31.197 2.436 17.665 1.00 94.44 153 ASP A CA 1
ATOM 1161 C C . ASP A 1 153 ? -32.025 1.816 18.803 1.00 94.44 153 ASP A C 1
ATOM 1163 O O . ASP A 1 153 ? -32.858 0.951 18.491 1.00 94.44 153 ASP A O 1
ATOM 1167 N N . PRO A 1 154 ? -31.787 2.156 20.085 1.00 90.69 154 PRO A N 1
ATOM 1168 C CA . PRO A 1 154 ? -32.450 1.470 21.197 1.00 90.69 154 PRO A CA 1
ATOM 1169 C C . PRO A 1 154 ? -33.977 1.668 21.213 1.00 90.69 154 PRO A C 1
ATOM 1171 O O . PRO A 1 154 ? -34.711 0.715 21.491 1.00 90.69 154 PRO A O 1
ATOM 1174 N N . GLU A 1 155 ? -34.472 2.829 20.777 1.00 89.56 155 GLU A N 1
ATOM 1175 C CA . GLU A 1 155 ? -35.908 3.114 20.640 1.00 89.56 155 GLU A CA 1
ATOM 1176 C C . GLU A 1 155 ? -36.488 2.637 19.296 1.00 89.56 155 GLU A C 1
ATOM 1178 O O . GLU A 1 155 ? -37.707 2.624 19.086 1.00 89.56 155 GLU A O 1
ATOM 1183 N N . GLY A 1 156 ? -35.627 2.193 18.380 1.00 89.19 156 GLY A N 1
ATOM 1184 C CA . GLY A 1 156 ? -36.010 1.757 17.043 1.00 89.19 156 GLY A CA 1
ATOM 1185 C C . GLY A 1 156 ? -36.336 2.915 16.102 1.00 89.19 156 GLY A C 1
ATOM 1186 O O . GLY A 1 156 ? -37.082 2.718 15.132 1.00 89.19 156 GLY A O 1
ATOM 1187 N N . ASP A 1 157 ? -35.787 4.100 16.370 1.00 91.44 157 ASP A N 1
ATOM 1188 C CA . ASP A 1 157 ? -35.904 5.246 15.482 1.00 91.44 157 ASP A CA 1
ATOM 1189 C C . ASP A 1 157 ? -35.233 4.989 14.133 1.00 91.44 157 ASP A C 1
ATOM 1191 O O . ASP A 1 157 ? -34.331 4.164 13.967 1.00 91.44 157 ASP A O 1
ATOM 1195 N N . THR A 1 158 ? -35.664 5.743 13.122 1.00 93.00 158 THR A N 1
ATOM 1196 C CA . THR A 1 158 ? -34.930 5.773 11.858 1.00 93.00 158 THR A CA 1
ATOM 1197 C C . THR A 1 158 ? -33.724 6.696 11.967 1.00 93.00 158 THR A C 1
ATOM 1199 O O . THR A 1 158 ? -33.864 7.852 12.360 1.00 93.00 158 THR A O 1
ATOM 1202 N N . PHE A 1 159 ? -32.566 6.219 11.518 1.00 93.81 159 PHE A N 1
ATOM 1203 C CA . PHE A 1 159 ? -31.321 6.981 11.472 1.00 93.81 159 PHE A CA 1
ATOM 1204 C C . PHE A 1 159 ? -30.719 6.998 10.062 1.00 93.81 159 PHE A C 1
ATOM 1206 O O . PHE A 1 159 ? -31.067 6.202 9.185 1.00 93.81 159 PHE A O 1
ATOM 1213 N N . SER A 1 160 ? -29.838 7.966 9.815 1.00 95.00 160 SER A N 1
ATOM 1214 C CA . SER A 1 160 ? -29.170 8.157 8.523 1.00 95.00 160 SER A CA 1
ATOM 1215 C C . SER A 1 160 ? -27.755 8.696 8.693 1.00 95.00 160 SER A C 1
ATOM 1217 O O . SER A 1 160 ? -27.394 9.214 9.749 1.00 95.00 160 SER A O 1
ATOM 1219 N N . ILE A 1 161 ? -26.946 8.604 7.636 1.00 96.75 161 ILE A N 1
ATOM 1220 C CA . ILE A 1 161 ? -25.572 9.113 7.661 1.00 96.75 161 ILE A CA 1
ATOM 1221 C C . ILE A 1 161 ? -25.602 10.647 7.660 1.00 96.75 161 ILE A C 1
ATOM 1223 O O . ILE A 1 161 ? -25.984 11.270 6.666 1.00 96.75 161 ILE A O 1
ATOM 1227 N N . GLN A 1 162 ? -25.141 11.254 8.752 1.00 95.50 162 GLN A N 1
ATOM 1228 C CA . GLN A 1 162 ? -24.980 12.700 8.896 1.00 95.50 162 GLN A CA 1
ATOM 1229 C C . GLN A 1 162 ? -23.739 13.210 8.155 1.00 95.50 162 GLN A C 1
ATOM 1231 O O . GLN A 1 162 ? -23.757 14.293 7.565 1.00 95.50 162 GLN A O 1
ATOM 1236 N N . GLY A 1 163 ? -22.649 12.444 8.197 1.00 93.00 163 GLY A N 1
ATOM 1237 C CA . GLY A 1 163 ? -21.376 12.848 7.619 1.00 93.00 163 GLY A CA 1
ATOM 1238 C C . GLY A 1 163 ? -20.336 11.739 7.623 1.00 93.00 163 GLY A C 1
ATOM 1239 O O . GLY A 1 163 ? -20.498 10.710 8.273 1.00 93.00 163 GLY A O 1
ATOM 1240 N N . THR A 1 164 ? -19.263 11.969 6.875 1.00 95.94 164 THR A N 1
ATOM 1241 C CA . THR A 1 164 ? -18.092 11.093 6.804 1.00 95.94 164 THR A CA 1
ATOM 1242 C C . THR A 1 164 ? -16.828 11.934 6.922 1.00 95.94 164 THR A C 1
ATOM 1244 O O . THR A 1 164 ? -16.800 13.081 6.460 1.00 95.94 164 THR A O 1
ATOM 1247 N N . SER A 1 165 ? -15.766 11.376 7.499 1.00 93.56 165 SER A N 1
ATOM 1248 C CA . SER A 1 165 ? -14.438 11.978 7.395 1.00 93.56 165 SER A CA 1
ATOM 1249 C C . SER A 1 165 ? -13.852 11.767 5.997 1.00 93.56 165 SER A C 1
ATOM 1251 O O . SER A 1 165 ? -14.358 10.994 5.180 1.00 93.56 165 SER A O 1
ATOM 1253 N N . THR A 1 166 ? -12.755 12.462 5.708 1.00 86.50 166 THR A N 1
ATOM 1254 C CA . THR A 1 166 ? -11.896 12.116 4.574 1.00 86.50 166 THR A CA 1
ATOM 1255 C C . THR A 1 166 ? -11.093 10.862 4.900 1.00 86.50 166 THR A C 1
ATOM 1257 O O . THR A 1 166 ? -10.711 10.667 6.055 1.00 86.50 166 THR A O 1
ATOM 1260 N N . ALA A 1 167 ? -10.812 10.055 3.882 1.00 87.56 167 ALA A N 1
ATOM 1261 C CA . ALA A 1 167 ? -9.827 8.984 3.948 1.00 87.56 167 ALA A CA 1
ATOM 1262 C C . ALA A 1 167 ? -8.494 9.486 3.360 1.00 87.56 167 ALA A C 1
ATOM 1264 O O . ALA A 1 167 ? -8.491 10.438 2.573 1.00 87.56 167 ALA A O 1
ATOM 1265 N N . ASN A 1 168 ? -7.362 8.896 3.748 1.00 85.94 168 ASN A N 1
ATOM 1266 C CA . ASN A 1 168 ? -6.046 9.348 3.271 1.00 85.94 168 ASN A CA 1
ATOM 1267 C C . ASN A 1 168 ? -5.689 8.723 1.917 1.00 85.94 168 ASN A C 1
ATOM 1269 O O . ASN A 1 168 ? -5.047 9.358 1.081 1.00 85.94 168 ASN A O 1
ATOM 1273 N N . GLY A 1 169 ? -6.114 7.480 1.704 1.00 85.19 169 GLY A N 1
ATOM 1274 C CA . GLY A 1 169 ? -5.874 6.694 0.500 1.00 85.19 169 GLY A CA 1
ATOM 1275 C C . GLY A 1 169 ? -6.940 6.857 -0.580 1.00 85.19 169 GLY A C 1
ATOM 1276 O O . GLY A 1 169 ? -6.749 6.344 -1.679 1.00 85.19 169 GLY A O 1
ATOM 1277 N N . GLY A 1 170 ? -8.031 7.597 -0.349 1.00 92.12 170 GLY A N 1
ATOM 1278 C CA . GLY A 1 170 ? -9.130 7.734 -1.311 1.00 92.12 170 GLY A CA 1
ATOM 1279 C C . GLY A 1 170 ? -10.150 8.829 -0.991 1.00 92.12 170 GLY A C 1
ATOM 1280 O O . GLY A 1 170 ? -10.001 9.611 -0.057 1.00 92.12 170 GLY A O 1
ATOM 1281 N N . THR A 1 171 ? -11.216 8.890 -1.788 1.00 94.88 171 THR A N 1
ATOM 1282 C CA . THR A 1 171 ? -12.356 9.790 -1.568 1.00 94.88 171 THR A CA 1
ATOM 1283 C C . THR A 1 171 ? -13.564 9.026 -1.049 1.00 94.88 171 THR A C 1
ATOM 1285 O O . THR A 1 171 ? -13.884 7.950 -1.558 1.00 94.88 171 THR A O 1
ATOM 1288 N N . VAL A 1 172 ? -14.272 9.630 -0.098 1.00 96.44 172 VAL A N 1
ATOM 1289 C CA . VAL A 1 172 ? -15.462 9.071 0.549 1.00 96.44 172 VAL A CA 1
ATOM 1290 C C . VAL A 1 172 ? -16.671 9.929 0.186 1.00 96.44 172 VAL A C 1
ATOM 1292 O O . VAL A 1 172 ? -16.639 11.150 0.350 1.00 96.44 172 VAL A O 1
ATOM 1295 N N . LEU A 1 173 ? -17.731 9.305 -0.325 1.00 94.69 173 LEU A N 1
ATOM 1296 C CA . LEU A 1 173 ? -18.990 9.969 -0.664 1.00 94.69 173 LEU A CA 1
ATOM 1297 C C . LEU A 1 173 ? -20.159 9.207 -0.043 1.00 94.69 173 LEU A C 1
ATOM 1299 O O . LEU A 1 173 ? -20.329 8.022 -0.298 1.00 94.69 173 LEU A O 1
ATOM 1303 N N . SER A 1 174 ? -20.995 9.892 0.734 1.00 93.06 174 SER A N 1
ATOM 1304 C CA . SER A 1 174 ? -22.232 9.323 1.282 1.00 93.06 174 SER A CA 1
ATOM 1305 C C . SER A 1 174 ? -23.448 9.760 0.465 1.00 93.06 174 SER A C 1
ATOM 1307 O O . SER A 1 174 ? -23.537 10.910 0.029 1.00 93.06 174 SER A O 1
ATOM 1309 N N . ASN A 1 175 ? -24.411 8.853 0.286 1.00 89.75 175 ASN A N 1
ATOM 1310 C CA . ASN A 1 175 ? -25.741 9.169 -0.249 1.00 89.75 175 ASN A CA 1
ATOM 1311 C C . ASN A 1 175 ? -26.834 9.220 0.842 1.00 89.75 175 ASN A C 1
ATOM 1313 O O . ASN A 1 175 ? -28.023 9.241 0.518 1.00 89.75 175 ASN A O 1
ATOM 1317 N N . GLY A 1 176 ? -26.435 9.214 2.117 1.00 83.31 176 GLY A N 1
ATOM 1318 C CA . GLY A 1 176 ? -27.322 9.191 3.283 1.00 83.31 176 GLY A CA 1
ATOM 1319 C C . GLY A 1 176 ? -27.669 7.790 3.802 1.00 83.31 176 GLY A C 1
ATOM 1320 O O . GLY A 1 176 ? -28.154 7.685 4.923 1.00 83.31 176 GLY A O 1
ATOM 1321 N N . GLN A 1 177 ? -27.404 6.726 3.033 1.00 86.19 177 GLN A N 1
ATOM 1322 C CA . GLN A 1 177 ? -27.652 5.328 3.434 1.00 86.19 177 GLN A CA 1
ATOM 1323 C C . GLN A 1 177 ? -26.442 4.410 3.233 1.00 86.19 177 GLN A C 1
ATOM 1325 O O . GLN A 1 177 ? -26.225 3.487 4.007 1.00 86.19 177 GLN A O 1
ATOM 1330 N N . THR A 1 178 ? -25.659 4.645 2.184 1.00 93.31 178 THR A N 1
ATOM 1331 C CA . THR A 1 178 ? -24.436 3.901 1.879 1.00 93.31 178 THR A CA 1
ATOM 1332 C C . THR A 1 178 ? -23.287 4.870 1.653 1.00 93.31 178 THR A C 1
ATOM 1334 O O . THR A 1 178 ? -23.490 6.005 1.201 1.00 93.31 178 THR A O 1
ATOM 1337 N N . VAL A 1 179 ? -22.074 4.394 1.913 1.00 97.00 179 VAL A N 1
ATOM 1338 C CA . VAL A 1 179 ? -20.840 5.132 1.654 1.00 97.00 179 VAL A CA 1
ATOM 1339 C C . VAL A 1 179 ? -20.118 4.514 0.464 1.00 97.00 179 VAL A C 1
ATOM 1341 O O . VAL A 1 179 ? -19.794 3.333 0.479 1.00 97.00 179 VAL A O 1
ATOM 1344 N N . THR A 1 180 ? -19.836 5.309 -0.562 1.00 97.12 180 THR A N 1
ATOM 1345 C CA . THR A 1 180 ? -18.970 4.921 -1.675 1.00 97.12 180 THR A CA 1
ATOM 1346 C C . THR A 1 180 ? -17.541 5.359 -1.369 1.00 97.12 180 THR A C 1
ATOM 1348 O O . THR A 1 180 ? -17.256 6.557 -1.273 1.00 97.12 180 THR A O 1
ATOM 1351 N N . TYR A 1 181 ? -16.631 4.394 -1.258 1.00 97.44 181 TYR A N 1
ATOM 1352 C CA . TYR A 1 181 ? -15.193 4.631 -1.180 1.00 97.44 181 TYR A CA 1
ATOM 1353 C C . TYR A 1 181 ? -14.566 4.467 -2.566 1.00 97.44 181 TYR A C 1
ATOM 1355 O O . TYR A 1 181 ? -14.746 3.443 -3.225 1.00 97.44 181 TYR A O 1
ATOM 1363 N N . THR A 1 182 ? -13.824 5.474 -3.021 1.00 95.38 182 THR A N 1
ATOM 1364 C CA . THR A 1 182 ? -13.042 5.423 -4.264 1.00 95.38 182 THR A CA 1
ATOM 1365 C C . THR A 1 182 ? -11.561 5.571 -3.924 1.00 95.38 182 THR A C 1
ATOM 1367 O O . THR A 1 182 ? -11.169 6.662 -3.504 1.00 95.38 182 THR A O 1
ATOM 1370 N N . PRO A 1 183 ? -10.734 4.524 -4.106 1.00 94.88 183 PRO A N 1
ATOM 1371 C CA . PRO A 1 183 ? -9.295 4.626 -3.896 1.00 94.88 183 PRO A CA 1
ATOM 1372 C C . PRO A 1 183 ? -8.677 5.715 -4.780 1.00 94.88 183 PRO A C 1
ATOM 1374 O O . PRO A 1 183 ? -9.093 5.914 -5.925 1.00 94.88 183 PRO A O 1
ATOM 1377 N N . SER A 1 184 ? -7.644 6.383 -4.275 1.00 92.75 184 SER A N 1
ATOM 1378 C CA . SER A 1 184 ? -6.773 7.230 -5.087 1.00 92.75 184 SER A CA 1
ATOM 1379 C C . SER A 1 184 ? -6.092 6.385 -6.159 1.00 92.75 184 SER A C 1
ATOM 1381 O O . SER A 1 184 ? -5.897 5.177 -5.994 1.00 92.75 184 SER A O 1
ATOM 1383 N N . ALA A 1 185 ? -5.717 7.022 -7.268 1.00 86.25 185 ALA A N 1
ATOM 1384 C CA . ALA A 1 185 ? -5.075 6.324 -8.372 1.00 86.25 185 ALA A CA 1
ATOM 1385 C C . ALA A 1 185 ? -3.840 5.546 -7.885 1.00 86.25 185 ALA A C 1
ATOM 1387 O O . ALA A 1 185 ? -2.934 6.123 -7.287 1.00 86.25 185 ALA A O 1
ATOM 1388 N N . ASN A 1 186 ? -3.816 4.244 -8.168 1.00 82.31 186 ASN A N 1
ATOM 1389 C CA . ASN A 1 186 ? -2.763 3.296 -7.802 1.00 82.31 186 ASN A CA 1
ATOM 1390 C C . ASN A 1 186 ? -2.536 3.098 -6.289 1.00 82.31 186 ASN A C 1
ATOM 1392 O O . ASN A 1 186 ? -1.507 2.545 -5.907 1.00 82.31 186 ASN A O 1
ATOM 1396 N N . PHE A 1 187 ? -3.470 3.511 -5.427 1.00 90.12 187 PHE A N 1
ATOM 1397 C CA . PHE A 1 187 ? -3.375 3.244 -3.992 1.00 90.12 187 PHE A CA 1
ATOM 1398 C C . PHE A 1 187 ? -3.485 1.738 -3.697 1.00 90.12 187 PHE A C 1
ATOM 1400 O O . PHE A 1 187 ? -4.390 1.063 -4.193 1.00 90.12 187 PHE A O 1
ATOM 1407 N N . LEU A 1 188 ? -2.562 1.230 -2.879 1.00 90.69 188 LEU A N 1
ATOM 1408 C CA . LEU A 1 188 ? -2.504 -0.148 -2.394 1.00 90.69 188 LEU A CA 1
ATOM 1409 C C . LEU A 1 188 ? -2.294 -0.134 -0.882 1.00 90.69 188 LEU A C 1
ATOM 1411 O O . LEU A 1 188 ? -1.519 0.675 -0.374 1.00 90.69 188 LEU A O 1
ATOM 1415 N N . GLY A 1 189 ? -2.954 -1.054 -0.186 1.00 93.19 189 GLY A N 1
ATOM 1416 C CA . GLY A 1 189 ? -2.912 -1.152 1.269 1.00 93.19 189 GLY A CA 1
ATOM 1417 C C . GLY A 1 189 ? -4.256 -0.836 1.912 1.00 93.19 189 GLY A C 1
ATOM 1418 O O . GLY A 1 189 ? -5.303 -0.875 1.266 1.00 93.19 189 GLY A O 1
ATOM 1419 N N . THR A 1 190 ? -4.232 -0.575 3.213 1.00 95.19 190 THR A N 1
ATOM 1420 C CA . THR A 1 190 ? -5.426 -0.298 4.014 1.00 95.19 190 THR A CA 1
ATOM 1421 C C . THR A 1 190 ? -5.643 1.198 4.191 1.00 95.19 190 THR A C 1
ATOM 1423 O O . THR A 1 190 ? -4.689 1.952 4.371 1.00 95.19 190 THR A O 1
ATOM 1426 N N . ASP A 1 191 ? -6.899 1.619 4.195 1.00 97.31 191 ASP A N 1
ATOM 1427 C CA . ASP A 1 191 ? -7.322 2.987 4.475 1.00 97.31 191 ASP A CA 1
ATOM 1428 C C . ASP A 1 191 ? -8.450 2.977 5.508 1.00 97.31 191 ASP A C 1
ATOM 1430 O O . ASP A 1 191 ? -9.199 2.003 5.601 1.00 97.31 191 ASP A O 1
ATOM 1434 N N . ARG A 1 192 ? -8.574 4.060 6.275 1.00 96.25 192 ARG A N 1
ATOM 1435 C CA . ARG A 1 192 ? -9.554 4.177 7.359 1.00 96.25 192 ARG A CA 1
ATOM 1436 C C . ARG A 1 192 ? -10.229 5.538 7.327 1.00 96.25 192 ARG A C 1
ATOM 1438 O O . ARG A 1 192 ? -9.566 6.569 7.205 1.00 96.25 192 ARG A O 1
ATOM 1445 N N . PHE A 1 193 ? -11.545 5.546 7.494 1.00 97.31 193 PHE A N 1
ATOM 1446 C CA . PHE A 1 193 ? -12.333 6.762 7.694 1.00 97.31 193 PHE A CA 1
ATOM 1447 C C . PHE A 1 193 ? -13.422 6.531 8.743 1.00 97.31 193 PHE A C 1
ATOM 1449 O O . PHE A 1 193 ? -13.683 5.395 9.127 1.00 97.31 193 PHE A O 1
ATOM 1456 N N . THR A 1 194 ? -14.047 7.602 9.227 1.00 97.50 194 THR A N 1
ATOM 1457 C CA . THR A 1 194 ? -15.200 7.523 10.131 1.00 97.50 194 THR A CA 1
ATOM 1458 C C . THR A 1 194 ? -16.479 7.954 9.434 1.00 97.50 194 THR A C 1
ATOM 1460 O O . THR A 1 194 ? -16.460 8.783 8.515 1.00 97.50 194 THR A O 1
ATOM 1463 N N . TYR A 1 195 ? -17.607 7.429 9.897 1.00 97.31 195 TYR A N 1
ATOM 1464 C CA . TYR A 1 195 ? -18.931 7.948 9.572 1.00 97.31 195 TYR A CA 1
ATOM 1465 C C . TYR A 1 195 ? -19.694 8.279 10.853 1.00 97.31 195 TYR A C 1
ATOM 1467 O O . TYR A 1 195 ? -19.435 7.712 11.912 1.00 97.31 195 TYR A O 1
ATOM 1475 N N . THR A 1 196 ? -20.609 9.239 10.748 1.00 97.19 196 THR A N 1
ATOM 1476 C CA . THR A 1 196 ? -21.493 9.657 11.836 1.00 97.19 196 THR A CA 1
ATOM 1477 C C . THR A 1 196 ? -22.930 9.409 11.415 1.00 97.19 196 THR A C 1
ATOM 1479 O O . THR A 1 196 ? -23.352 9.881 10.354 1.00 97.19 196 THR A O 1
ATOM 1482 N N . VAL A 1 197 ? -23.681 8.706 12.253 1.00 97.00 197 VAL A N 1
ATOM 1483 C CA . VAL A 1 197 ? -25.125 8.506 12.114 1.00 97.00 197 VAL A CA 1
ATOM 1484 C C . VAL A 1 197 ? -25.873 9.449 13.037 1.00 97.00 197 VAL A C 1
ATOM 1486 O O . VAL A 1 197 ? -25.389 9.781 14.117 1.00 97.00 197 VAL A O 1
ATOM 1489 N N . ILE A 1 198 ? -27.034 9.907 12.584 1.00 95.94 198 ILE A N 1
ATOM 1490 C CA . ILE A 1 198 ? -27.960 10.733 13.356 1.00 95.94 198 ILE A CA 1
ATOM 1491 C C . ILE A 1 198 ? -29.364 10.146 13.247 1.00 95.94 198 ILE A C 1
ATOM 1493 O O . ILE A 1 198 ? -29.794 9.779 12.145 1.00 95.94 198 ILE A O 1
ATOM 1497 N N . ASP A 1 199 ? -30.049 10.049 14.380 1.00 95.50 199 ASP A N 1
ATOM 1498 C CA . ASP A 1 199 ? -31.457 9.661 14.456 1.00 95.50 199 ASP A CA 1
ATOM 1499 C C . ASP A 1 199 ? -32.394 10.822 14.049 1.00 95.50 199 ASP A C 1
ATOM 1501 O O . ASP A 1 199 ? -31.969 11.932 13.699 1.00 95.50 199 ASP A O 1
ATOM 1505 N N . GLU A 1 200 ? -33.705 10.581 14.073 1.00 92.56 200 GLU A N 1
ATOM 1506 C CA . GLU A 1 200 ? -34.712 11.603 13.764 1.00 92.56 200 GLU A CA 1
ATOM 1507 C C . GLU A 1 200 ? -34.963 12.622 14.893 1.00 92.56 200 GLU A C 1
ATOM 1509 O O . GLU A 1 200 ? -35.630 13.642 14.675 1.00 92.56 200 GLU A O 1
ATOM 1514 N N . ARG A 1 201 ? -34.416 12.371 16.084 1.00 93.06 201 ARG A N 1
ATOM 1515 C CA . ARG A 1 201 ? -34.509 13.192 17.300 1.00 93.06 201 ARG A CA 1
ATOM 1516 C C . ARG A 1 201 ? -33.201 13.947 17.623 1.00 93.06 201 ARG A C 1
ATOM 1518 O O . ARG A 1 201 ? -33.124 14.627 18.647 1.00 93.06 201 ARG A O 1
ATOM 1525 N N . GLU A 1 202 ? -32.256 13.946 16.683 1.00 92.38 202 GLU A N 1
ATOM 1526 C CA . GLU A 1 202 ? -30.966 14.640 16.663 1.00 92.38 202 GLU A CA 1
ATOM 1527 C C . GLU A 1 202 ? -29.856 14.096 17.589 1.00 92.38 202 GLU A C 1
ATOM 1529 O O . GLU A 1 202 ? -28.865 14.808 17.796 1.00 92.38 202 GLU A O 1
ATOM 1534 N N . ALA A 1 203 ? -29.946 12.867 18.113 1.00 93.19 203 ALA A N 1
ATOM 1535 C CA . ALA A 1 203 ? -28.784 12.230 18.746 1.00 93.19 203 ALA A CA 1
ATOM 1536 C C . ALA A 1 203 ? -27.938 11.458 17.724 1.00 93.19 203 ALA A C 1
ATOM 1538 O O . ALA A 1 203 ? -28.404 11.036 16.665 1.00 93.19 203 ALA A O 1
ATOM 1539 N N . SER A 1 204 ? -26.632 11.374 17.990 1.00 95.94 204 SER A N 1
ATOM 1540 C CA . SER A 1 204 ? -25.661 10.884 17.016 1.00 95.94 204 SER A CA 1
ATOM 1541 C C . SER A 1 204 ? -24.562 10.032 17.628 1.00 95.94 204 SER A C 1
ATOM 1543 O O . SER A 1 204 ? -24.180 10.197 18.787 1.00 95.94 204 SER A O 1
ATOM 1545 N N . SER A 1 205 ? -24.020 9.146 16.797 1.00 97.75 205 SER A N 1
ATOM 1546 C CA . SER A 1 205 ? -22.908 8.257 17.125 1.00 97.75 205 SER A CA 1
ATOM 1547 C C . SER A 1 205 ? -22.003 8.070 15.914 1.00 97.75 205 SER A C 1
ATOM 1549 O O . SER A 1 205 ? -22.333 8.500 14.807 1.00 97.75 205 SER A O 1
ATOM 1551 N N . SER A 1 206 ? -20.803 7.533 16.110 1.00 97.25 206 SER A N 1
ATOM 1552 C CA . SER A 1 206 ? -19.807 7.379 15.046 1.00 97.25 206 SER A CA 1
ATOM 1553 C C . SER A 1 206 ? -19.042 6.074 15.176 1.00 97.25 206 SER A C 1
ATOM 1555 O O . SER A 1 206 ? -18.767 5.636 16.288 1.00 97.25 206 SER A O 1
ATOM 1557 N N . ALA A 1 207 ? -18.647 5.523 14.033 1.00 97.69 207 ALA A N 1
ATOM 1558 C CA . ALA A 1 207 ? -17.855 4.305 13.928 1.00 97.69 207 ALA A CA 1
ATOM 1559 C C . ALA A 1 207 ? -16.803 4.424 12.813 1.00 97.69 207 ALA A C 1
ATOM 1561 O O . ALA A 1 207 ? -16.802 5.382 12.023 1.00 97.69 207 ALA A O 1
ATOM 1562 N N . PHE A 1 208 ? -15.869 3.477 12.783 1.00 97.75 208 PHE A N 1
ATOM 1563 C CA . PHE A 1 208 ? -14.811 3.381 11.785 1.00 97.75 208 PHE A CA 1
ATOM 1564 C C . PHE A 1 208 ? -15.209 2.483 10.618 1.00 97.75 208 PHE A C 1
ATOM 1566 O O . PHE A 1 208 ? -15.951 1.521 10.765 1.00 97.75 208 PHE A O 1
ATOM 1573 N N . VAL A 1 209 ? -14.641 2.775 9.452 1.00 98.12 209 VAL A N 1
ATOM 1574 C CA . VAL A 1 209 ? -14.652 1.888 8.291 1.00 98.12 209 VAL A CA 1
ATOM 1575 C C . VAL A 1 209 ? -13.215 1.608 7.886 1.00 98.12 209 VAL A C 1
ATOM 1577 O O . VAL A 1 209 ? -12.479 2.536 7.535 1.00 98.12 209 VAL A O 1
ATOM 1580 N N . ASP A 1 210 ? -12.837 0.335 7.895 1.00 97.38 210 ASP A N 1
ATOM 1581 C CA . ASP A 1 210 ? -11.558 -0.153 7.385 1.00 97.38 210 ASP A CA 1
ATOM 1582 C C . ASP A 1 210 ? -11.711 -0.697 5.965 1.00 97.38 210 ASP A C 1
ATOM 1584 O O . ASP A 1 210 ? -12.464 -1.639 5.712 1.00 97.38 210 ASP A O 1
ATOM 1588 N N . VAL A 1 211 ? -10.964 -0.134 5.015 1.00 97.62 211 VAL A N 1
ATOM 1589 C CA . VAL A 1 211 ? -10.983 -0.564 3.614 1.00 97.62 211 VAL A CA 1
ATOM 1590 C C . VAL A 1 211 ? -9.627 -1.118 3.213 1.00 97.62 211 VAL A C 1
ATOM 1592 O O . VAL A 1 211 ? -8.625 -0.414 3.268 1.00 97.62 211 VAL A O 1
ATOM 1595 N N . THR A 1 212 ? -9.584 -2.362 2.739 1.00 96.19 212 THR A N 1
ATOM 1596 C CA . THR A 1 212 ? -8.371 -2.941 2.138 1.00 96.19 212 THR A CA 1
ATOM 1597 C C . THR A 1 212 ? -8.426 -2.847 0.616 1.00 96.19 212 THR A C 1
ATOM 1599 O O . THR A 1 212 ? -9.334 -3.390 -0.019 1.00 96.19 212 THR A O 1
ATOM 1602 N N . VAL A 1 213 ? -7.431 -2.188 0.023 1.00 94.94 213 VAL A N 1
ATOM 1603 C CA . VAL A 1 213 ? -7.261 -2.048 -1.424 1.00 94.94 213 VAL A CA 1
ATOM 1604 C C . VAL A 1 213 ? -6.126 -2.952 -1.892 1.00 94.94 213 VAL A C 1
ATOM 1606 O O . VAL A 1 213 ? -4.966 -2.756 -1.529 1.00 94.94 213 VAL A O 1
ATOM 1609 N N . ALA A 1 214 ? -6.460 -3.944 -2.713 1.00 89.50 214 ALA A N 1
ATOM 1610 C CA . ALA A 1 214 ? -5.509 -4.941 -3.200 1.00 89.50 214 ALA A CA 1
ATOM 1611 C C . ALA A 1 214 ? -5.494 -5.023 -4.731 1.00 89.50 214 ALA A C 1
ATOM 1613 O O . ALA A 1 214 ? -6.464 -4.686 -5.409 1.00 89.50 214 ALA A O 1
ATOM 1614 N N . GLN A 1 215 ? -4.404 -5.527 -5.305 1.00 85.88 215 GLN A N 1
ATOM 1615 C CA . GLN A 1 215 ? -4.431 -6.023 -6.680 1.00 85.88 215 GLN A CA 1
ATOM 1616 C C . GLN A 1 215 ? -5.118 -7.391 -6.697 1.00 85.88 215 GLN A C 1
ATOM 1618 O O . GLN A 1 215 ? -4.760 -8.294 -5.944 1.00 85.88 215 GLN A O 1
ATOM 1623 N N . THR A 1 216 ? -6.121 -7.552 -7.558 1.00 80.44 216 THR A N 1
ATOM 1624 C CA . THR A 1 216 ? -6.857 -8.815 -7.710 1.00 80.44 216 THR A CA 1
ATOM 1625 C C . THR A 1 216 ? -6.847 -9.267 -9.163 1.00 80.44 216 THR A C 1
ATOM 1627 O O . THR A 1 216 ? -6.990 -8.446 -10.069 1.00 80.44 216 THR A O 1
ATOM 1630 N N . GLY A 1 217 ? -6.759 -10.578 -9.387 1.00 75.25 217 GLY A N 1
ATOM 1631 C CA . GLY A 1 217 ? -6.622 -11.162 -10.723 1.00 75.25 217 GLY A CA 1
ATOM 1632 C C . GLY A 1 217 ? -5.160 -11.299 -11.151 1.00 75.25 217 GLY A C 1
ATOM 1633 O O . GLY A 1 217 ? -4.256 -10.909 -10.419 1.00 75.25 217 GLY A O 1
ATOM 1634 N N . ASN A 1 218 ? -4.937 -11.878 -12.330 1.00 80.12 218 ASN A N 1
ATOM 1635 C CA . ASN A 1 218 ? -3.591 -12.093 -12.860 1.00 80.12 218 ASN A CA 1
ATOM 1636 C C . ASN A 1 218 ? -3.097 -10.852 -13.624 1.00 80.12 218 ASN A C 1
ATOM 1638 O O . ASN A 1 218 ? -3.926 -10.173 -14.246 1.00 80.12 218 ASN A O 1
ATOM 1642 N N . PRO A 1 219 ? -1.778 -10.587 -13.637 1.00 81.50 219 PRO A N 1
ATOM 1643 C CA . PRO A 1 219 ? -1.204 -9.593 -14.534 1.00 81.50 219 PRO A CA 1
ATOM 1644 C C . PRO A 1 219 ? -1.483 -9.956 -16.006 1.00 81.50 219 PRO A C 1
ATOM 1646 O O . PRO A 1 219 ? -1.628 -11.143 -16.327 1.00 81.50 219 PRO A O 1
ATOM 1649 N N . PRO A 1 220 ? -1.565 -8.964 -16.911 1.00 87.81 220 PRO A N 1
ATOM 1650 C CA . PRO A 1 220 ? -1.645 -9.212 -18.345 1.00 87.81 220 PRO A CA 1
ATOM 1651 C C . PRO A 1 220 ? -0.473 -10.069 -18.827 1.00 87.81 220 PRO A C 1
ATOM 1653 O O . PRO A 1 220 ? 0.676 -9.812 -18.473 1.00 87.81 220 PRO A O 1
ATOM 1656 N N . ALA A 1 221 ? -0.767 -11.074 -19.649 1.00 89.44 221 ALA A N 1
ATOM 1657 C CA . ALA A 1 221 ? 0.251 -11.850 -20.341 1.00 89.44 221 ALA A CA 1
ATOM 1658 C C . ALA A 1 221 ? 0.493 -11.205 -21.708 1.00 89.44 221 ALA A C 1
ATOM 1660 O O . ALA A 1 221 ? -0.277 -11.439 -22.643 1.00 89.44 221 ALA A O 1
ATOM 1661 N N . LEU A 1 222 ? 1.522 -10.361 -21.779 1.00 94.75 222 LEU A N 1
ATOM 1662 C CA . LEU A 1 222 ? 1.933 -9.727 -23.027 1.00 94.75 222 LEU A CA 1
ATOM 1663 C C . LEU A 1 222 ? 2.840 -10.652 -23.839 1.00 94.75 222 LEU A C 1
ATOM 1665 O O . LEU A 1 222 ? 3.513 -11.523 -23.279 1.00 94.75 222 LEU A O 1
ATOM 1669 N N . VAL A 1 223 ? 2.838 -10.474 -25.153 1.00 96.25 223 VAL A N 1
ATOM 1670 C CA . VAL A 1 223 ? 3.639 -11.244 -26.104 1.00 96.25 223 VAL A CA 1
ATOM 1671 C C . VAL A 1 223 ? 4.529 -10.280 -26.876 1.00 96.25 223 VAL A C 1
ATOM 1673 O O . VAL A 1 223 ? 4.044 -9.293 -27.409 1.00 96.25 223 VAL A O 1
ATOM 1676 N N . ASP A 1 224 ? 5.824 -10.588 -26.973 1.00 96.94 224 ASP A N 1
ATOM 1677 C CA . ASP A 1 224 ? 6.759 -9.764 -27.745 1.00 96.94 224 ASP A CA 1
ATOM 1678 C C . ASP A 1 224 ? 6.315 -9.619 -29.215 1.00 96.94 224 ASP A C 1
ATOM 1680 O O . ASP A 1 224 ? 5.785 -10.557 -29.828 1.00 96.94 224 ASP A O 1
ATOM 1684 N N . ASP A 1 225 ? 6.558 -8.440 -29.780 1.00 97.50 225 ASP A N 1
ATOM 1685 C CA . ASP A 1 225 ? 6.169 -8.075 -31.139 1.00 97.50 225 ASP A CA 1
ATOM 1686 C C . ASP A 1 225 ? 7.355 -8.066 -32.109 1.00 97.50 225 ASP A C 1
ATOM 1688 O O . ASP A 1 225 ? 8.459 -7.641 -31.766 1.00 97.50 225 ASP A O 1
ATOM 1692 N N . ASP A 1 226 ? 7.091 -8.415 -33.370 1.00 96.06 226 ASP A N 1
ATOM 1693 C CA . ASP A 1 226 ? 8.049 -8.306 -34.471 1.00 96.06 226 ASP A CA 1
ATOM 1694 C C . ASP A 1 226 ? 7.456 -7.482 -35.630 1.00 96.06 226 ASP A C 1
ATOM 1696 O O . ASP A 1 226 ? 6.383 -7.792 -36.161 1.00 96.06 226 ASP A O 1
ATOM 1700 N N . PHE A 1 227 ? 8.190 -6.464 -36.082 1.00 97.00 227 PHE A N 1
ATOM 1701 C CA . PHE A 1 227 ? 7.840 -5.611 -37.221 1.00 97.00 227 PHE A CA 1
ATOM 1702 C C . PHE A 1 227 ? 9.035 -5.380 -38.160 1.00 97.00 227 PHE A C 1
ATOM 1704 O O . PHE A 1 227 ? 10.181 -5.720 -37.867 1.00 97.00 227 PHE A O 1
ATOM 1711 N N . SER A 1 228 ? 8.775 -4.750 -39.307 1.00 94.94 228 SER A N 1
ATOM 1712 C CA . SER A 1 228 ? 9.814 -4.253 -40.213 1.00 94.94 228 SER A CA 1
ATOM 1713 C C . SER A 1 228 ? 9.398 -2.932 -40.847 1.00 94.94 228 SER A C 1
ATOM 1715 O O . SER A 1 228 ? 8.226 -2.762 -41.190 1.00 94.94 228 SER A O 1
ATOM 1717 N N . THR A 1 229 ? 10.355 -2.040 -41.069 1.00 95.56 229 THR A N 1
ATOM 1718 C CA . THR A 1 229 ? 10.172 -0.793 -41.826 1.00 95.56 229 THR A CA 1
ATOM 1719 C C . THR A 1 229 ? 11.422 -0.511 -42.653 1.00 95.56 229 THR A C 1
ATOM 1721 O O . THR A 1 229 ? 12.452 -1.140 -42.441 1.00 95.56 229 THR A O 1
ATOM 1724 N N . ASN A 1 230 ? 11.336 0.412 -43.600 1.00 93.69 230 ASN A N 1
ATOM 1725 C CA . ASN A 1 230 ? 12.526 0.964 -44.238 1.00 93.69 230 ASN A CA 1
ATOM 1726 C C . ASN A 1 230 ? 13.136 2.046 -43.341 1.00 93.69 230 ASN A C 1
ATOM 1728 O O . ASN A 1 230 ? 12.413 2.647 -42.535 1.00 93.69 230 ASN A O 1
ATOM 1732 N N . GLU A 1 231 ? 14.429 2.320 -43.502 1.00 90.50 231 GLU A N 1
ATOM 1733 C CA . GLU A 1 231 ? 15.015 3.540 -42.944 1.00 90.50 231 GLU A CA 1
ATOM 1734 C C . GLU A 1 231 ? 14.336 4.803 -43.504 1.00 90.50 231 GLU A C 1
ATOM 1736 O O . GLU A 1 231 ? 13.521 4.743 -44.437 1.00 90.50 231 GLU A O 1
ATOM 1741 N N . ASP A 1 232 ? 14.522 5.918 -42.796 1.00 90.19 232 ASP A N 1
ATOM 1742 C CA . ASP A 1 232 ? 13.877 7.222 -43.037 1.00 90.19 232 ASP A CA 1
ATOM 1743 C C . ASP A 1 232 ? 12.341 7.228 -43.048 1.00 90.19 232 ASP A C 1
ATOM 1745 O O . ASP A 1 232 ? 11.695 8.237 -43.353 1.00 90.19 232 ASP A O 1
ATOM 1749 N N . THR A 1 233 ? 11.720 6.104 -42.692 1.00 92.31 233 THR A N 1
ATOM 1750 C CA . THR A 1 233 ? 10.275 5.917 -42.765 1.00 92.31 233 THR A CA 1
ATOM 1751 C C . THR A 1 233 ? 9.696 5.717 -41.373 1.00 92.31 233 THR A C 1
ATOM 1753 O O . THR A 1 233 ? 9.927 4.704 -40.712 1.00 92.31 233 THR A O 1
ATOM 1756 N N . SER A 1 234 ? 8.876 6.675 -40.943 1.00 95.19 234 SER A N 1
ATOM 1757 C CA . SER A 1 234 ? 8.072 6.539 -39.727 1.00 95.19 234 SER A CA 1
ATOM 1758 C C . SER A 1 234 ? 6.969 5.490 -39.915 1.00 95.19 234 SER A C 1
ATOM 1760 O O . SER A 1 234 ? 6.306 5.453 -40.957 1.00 95.19 234 SER A O 1
ATOM 1762 N N . VAL A 1 235 ? 6.747 4.650 -38.903 1.00 96.00 235 VAL A N 1
ATOM 1763 C CA . VAL A 1 235 ? 5.804 3.525 -38.942 1.00 96.00 235 VAL A CA 1
ATOM 1764 C C . VAL A 1 235 ? 4.912 3.503 -37.698 1.00 96.00 235 VAL A C 1
ATOM 1766 O O . VAL A 1 235 ? 5.368 3.767 -36.589 1.00 96.00 235 VAL A O 1
ATOM 1769 N N . VAL A 1 236 ? 3.627 3.177 -37.878 1.00 97.50 236 VAL A N 1
ATOM 1770 C CA . VAL A 1 236 ? 2.667 2.982 -36.778 1.00 97.50 236 VAL A CA 1
ATOM 1771 C C . VAL A 1 236 ? 2.541 1.490 -36.474 1.00 97.50 236 VAL A C 1
ATOM 1773 O O . VAL A 1 236 ? 2.160 0.703 -37.341 1.00 97.50 236 VAL A O 1
ATOM 1776 N N . LEU A 1 237 ? 2.844 1.120 -35.235 1.00 97.31 237 LEU A N 1
ATOM 1777 C CA . LEU A 1 237 ? 2.933 -0.241 -34.723 1.00 97.31 237 LEU A CA 1
ATOM 1778 C C . LEU A 1 237 ? 1.755 -0.515 -33.782 1.00 97.31 237 LEU A C 1
ATOM 1780 O O . LEU A 1 237 ? 1.532 0.216 -32.814 1.00 97.31 237 LEU A O 1
ATOM 1784 N N . ASN A 1 238 ? 0.984 -1.567 -34.060 1.00 96.69 238 ASN A N 1
ATOM 1785 C CA . ASN A 1 238 ? -0.079 -2.020 -33.163 1.00 96.69 238 ASN A CA 1
ATOM 1786 C C . ASN A 1 238 ? 0.464 -3.102 -32.224 1.00 96.69 238 ASN A C 1
ATOM 1788 O O . ASN A 1 238 ? 0.301 -4.288 -32.496 1.00 96.69 238 ASN A O 1
ATOM 1792 N N . VAL A 1 239 ? 1.100 -2.654 -31.145 1.00 96.62 239 VAL A N 1
ATOM 1793 C CA . VAL A 1 239 ? 1.779 -3.495 -30.142 1.00 96.62 239 VAL A CA 1
ATOM 1794 C C . VAL A 1 239 ? 0.824 -4.306 -29.259 1.00 96.62 239 VAL A C 1
ATOM 1796 O O . VAL A 1 239 ? 1.245 -5.167 -28.518 1.00 96.62 239 VAL A O 1
ATOM 1799 N N . LEU A 1 240 ? -0.488 -4.045 -29.314 1.00 95.88 240 LEU A N 1
ATOM 1800 C CA . LEU A 1 240 ? -1.483 -4.810 -28.545 1.00 95.88 240 LEU A CA 1
ATOM 1801 C C . LEU A 1 240 ? -2.167 -5.899 -29.385 1.00 95.88 240 LEU A C 1
ATOM 1803 O O . LEU A 1 240 ? -3.143 -6.507 -28.947 1.00 95.88 240 LEU A O 1
ATOM 1807 N N . ALA A 1 241 ? -1.742 -6.105 -30.636 1.00 94.62 241 ALA A N 1
ATOM 1808 C CA . ALA A 1 241 ? -2.454 -6.965 -31.582 1.00 94.62 241 ALA A CA 1
ATOM 1809 C C . ALA A 1 241 ? -2.385 -8.461 -31.223 1.00 94.62 241 ALA A C 1
ATOM 1811 O O . ALA A 1 241 ? -3.295 -9.219 -31.575 1.00 94.62 241 ALA A O 1
ATOM 1812 N N . ASN A 1 242 ? -1.304 -8.882 -30.571 1.00 92.38 242 ASN A N 1
ATOM 1813 C CA . ASN A 1 242 ? -1.007 -10.255 -30.153 1.00 92.38 242 ASN A CA 1
ATOM 1814 C C . ASN A 1 242 ? -1.256 -10.498 -28.645 1.00 92.38 242 ASN A C 1
ATOM 1816 O O . ASN A 1 242 ? -1.242 -11.655 -28.215 1.00 92.38 242 ASN A O 1
ATOM 1820 N N . ASP A 1 243 ? -1.545 -9.450 -27.873 1.00 93.12 243 ASP A N 1
ATOM 1821 C CA . ASP A 1 243 ? -1.759 -9.511 -26.429 1.00 93.12 243 ASP A CA 1
ATOM 1822 C C . ASP A 1 243 ? -3.169 -9.990 -26.060 1.00 93.12 243 ASP A C 1
ATOM 1824 O O . ASP A 1 243 ? -4.180 -9.544 -26.611 1.00 93.12 243 ASP A O 1
ATOM 1828 N N . GLN A 1 244 ? -3.264 -10.892 -25.076 1.00 84.88 244 GLN A N 1
ATOM 1829 C CA . GLN A 1 244 ? -4.546 -11.381 -24.561 1.00 84.88 244 GLN A CA 1
ATOM 1830 C C . GLN A 1 244 ? -4.777 -10.941 -23.119 1.00 84.88 244 GLN A C 1
ATOM 1832 O O . GLN A 1 244 ? -4.122 -11.404 -22.186 1.00 84.88 244 GLN A O 1
ATOM 1837 N N . TYR A 1 245 ? -5.802 -10.113 -22.929 1.00 88.88 245 TYR A N 1
ATOM 1838 C CA . TYR A 1 245 ? -6.283 -9.708 -21.616 1.00 88.88 245 TYR A CA 1
ATOM 1839 C C . TYR A 1 245 ? -7.811 -9.561 -21.629 1.00 88.88 245 TYR A C 1
ATOM 1841 O O . TYR A 1 245 ? -8.398 -9.114 -22.612 1.00 88.88 245 TYR A O 1
ATOM 1849 N N . ALA A 1 246 ? -8.474 -10.004 -20.556 1.00 83.69 246 ALA A N 1
ATOM 1850 C CA . ALA A 1 246 ? -9.939 -10.021 -20.479 1.00 83.69 246 ALA A CA 1
ATOM 1851 C C . ALA A 1 246 ? -10.555 -8.635 -20.199 1.00 83.69 246 ALA A C 1
ATOM 1853 O O . ALA A 1 246 ? -11.752 -8.450 -20.422 1.00 83.69 246 ALA A O 1
ATOM 1854 N N . GLY A 1 247 ? -9.754 -7.694 -19.693 1.00 84.75 247 GLY A N 1
ATOM 1855 C CA . GLY A 1 247 ? -10.138 -6.304 -19.454 1.00 84.75 247 GLY A CA 1
ATOM 1856 C C . GLY A 1 247 ? -9.550 -5.345 -20.491 1.00 84.75 247 GLY A C 1
ATOM 1857 O O . GLY A 1 247 ? -9.211 -5.736 -21.608 1.00 84.75 247 GLY A O 1
ATOM 1858 N N . VAL A 1 248 ? -9.419 -4.075 -20.116 1.00 87.94 248 VAL A N 1
ATOM 1859 C CA . VAL A 1 248 ? -8.823 -3.027 -20.961 1.00 87.94 248 VAL A CA 1
ATOM 1860 C C . VAL A 1 248 ? -7.331 -2.867 -20.659 1.00 87.94 248 VAL A C 1
ATOM 1862 O O . VAL A 1 248 ? -6.947 -2.791 -19.494 1.00 87.94 248 VAL A O 1
ATOM 1865 N N . LEU A 1 249 ? -6.511 -2.767 -21.711 1.00 92.69 249 LEU A N 1
ATOM 1866 C CA . LEU A 1 249 ? -5.100 -2.375 -21.643 1.00 92.69 249 LEU A CA 1
ATOM 1867 C C . LEU A 1 249 ? -4.917 -0.963 -22.203 1.00 92.69 249 LEU A C 1
ATOM 1869 O O . LEU A 1 249 ? -5.483 -0.629 -23.245 1.00 92.69 249 LEU A O 1
ATOM 1873 N N . ASN A 1 250 ? -4.095 -0.156 -21.536 1.00 94.00 250 ASN A N 1
ATOM 1874 C CA . ASN A 1 250 ? -3.652 1.148 -22.028 1.00 94.00 250 ASN A CA 1
ATOM 1875 C C . ASN A 1 250 ? -2.131 1.182 -22.080 1.00 94.00 250 ASN A C 1
ATOM 1877 O O . ASN A 1 250 ? -1.496 0.835 -21.087 1.00 94.00 250 ASN A O 1
ATOM 1881 N N . VAL A 1 251 ? -1.544 1.616 -23.195 1.00 96.50 251 VAL A N 1
ATOM 1882 C CA . VAL A 1 251 ? -0.086 1.772 -23.287 1.00 96.50 251 VAL A CA 1
ATOM 1883 C C . VAL A 1 251 ? 0.297 3.044 -22.537 1.00 96.50 251 VAL A C 1
ATOM 1885 O O . VAL A 1 251 ? -0.172 4.131 -22.867 1.00 96.50 251 VAL A O 1
ATOM 1888 N N . VAL A 1 252 ? 1.121 2.907 -21.499 1.00 96.31 252 VAL A N 1
ATOM 1889 C CA . VAL A 1 252 ? 1.464 4.004 -20.577 1.00 96.31 252 VAL A CA 1
ATOM 1890 C C . VAL A 1 252 ? 2.899 4.491 -20.725 1.00 96.31 252 VAL A C 1
ATOM 1892 O O . VAL A 1 252 ? 3.187 5.638 -20.385 1.00 96.31 252 VAL A O 1
ATOM 1895 N N . SER A 1 253 ? 3.802 3.662 -21.247 1.00 96.69 253 SER A N 1
ATOM 1896 C CA . SER A 1 253 ? 5.175 4.075 -21.537 1.00 96.69 253 SER A CA 1
ATOM 1897 C C . SER A 1 253 ? 5.789 3.267 -22.675 1.00 96.69 253 SER A C 1
ATOM 1899 O O . SER A 1 253 ? 5.401 2.127 -22.931 1.00 96.69 253 SER A O 1
ATOM 1901 N N . VAL A 1 254 ? 6.754 3.888 -23.353 1.00 97.75 254 VAL A N 1
ATOM 1902 C CA . VAL A 1 254 ? 7.639 3.276 -24.349 1.00 97.75 254 VAL A CA 1
ATOM 1903 C C . VAL A 1 254 ? 9.058 3.777 -24.112 1.00 97.75 254 VAL A C 1
ATOM 1905 O O . VAL A 1 254 ? 9.249 4.910 -23.660 1.00 97.75 254 VAL A O 1
ATOM 1908 N N . THR A 1 255 ? 10.055 2.948 -24.400 1.00 96.50 255 THR A N 1
ATOM 1909 C CA . THR A 1 255 ? 11.466 3.345 -24.322 1.00 96.50 255 THR A CA 1
ATOM 1910 C C . THR A 1 255 ? 11.943 3.958 -25.638 1.00 96.50 255 THR A C 1
ATOM 1912 O O . THR A 1 255 ? 11.477 3.592 -26.713 1.00 96.50 255 THR A O 1
ATOM 1915 N N . ASN A 1 256 ? 12.860 4.923 -25.554 1.00 92.69 256 ASN A N 1
ATOM 1916 C CA . ASN A 1 256 ? 13.523 5.541 -26.707 1.00 92.69 256 ASN A CA 1
ATOM 1917 C C . ASN A 1 256 ? 14.985 5.099 -26.766 1.00 92.69 256 ASN A C 1
ATOM 1919 O O . ASN A 1 256 ? 15.565 4.752 -25.736 1.00 92.69 256 ASN A O 1
ATOM 1923 N N . SER A 1 257 ? 15.595 5.180 -27.946 1.00 88.31 257 SER A N 1
ATOM 1924 C CA . SER A 1 257 ? 17.026 4.933 -28.130 1.00 88.31 257 SER A CA 1
ATOM 1925 C C . SER A 1 257 ? 17.686 6.101 -28.875 1.00 88.31 257 SER A C 1
ATOM 1927 O O . SER A 1 257 ? 16.988 6.936 -29.454 1.00 88.31 257 SER A O 1
ATOM 1929 N N . PRO A 1 258 ? 19.029 6.177 -28.912 1.00 90.44 258 PRO A N 1
ATOM 1930 C CA . PRO A 1 258 ? 19.735 7.126 -29.776 1.00 90.44 258 PRO A CA 1
ATOM 1931 C C . PRO A 1 258 ? 19.460 6.934 -31.276 1.00 90.44 258 PRO A C 1
ATOM 1933 O O . PRO A 1 258 ? 19.817 7.803 -32.061 1.00 90.44 258 PRO A O 1
ATOM 1936 N N . TYR A 1 259 ? 18.849 5.811 -31.666 1.00 90.50 259 TYR A N 1
ATOM 1937 C CA . TYR A 1 259 ? 18.662 5.385 -33.054 1.00 90.50 259 TYR A CA 1
ATOM 1938 C C . TYR A 1 259 ? 17.203 5.460 -33.525 1.00 90.50 259 TYR A C 1
ATOM 1940 O O . TYR A 1 259 ? 16.948 5.367 -34.721 1.00 90.50 259 TYR A O 1
ATOM 1948 N N . ALA A 1 260 ? 16.237 5.630 -32.615 1.00 93.50 260 ALA A N 1
ATOM 1949 C CA . ALA A 1 260 ? 14.823 5.778 -32.954 1.00 93.50 260 ALA A CA 1
ATOM 1950 C C . ALA A 1 260 ? 14.037 6.513 -31.858 1.00 93.50 260 ALA A C 1
ATOM 1952 O O . ALA A 1 260 ? 14.299 6.368 -30.661 1.00 93.50 260 ALA A O 1
ATOM 1953 N N . THR A 1 261 ? 13.016 7.258 -32.282 1.00 95.50 261 THR A N 1
ATOM 1954 C CA . THR A 1 261 ? 12.039 7.902 -31.394 1.00 95.50 261 THR A CA 1
ATOM 1955 C C . THR A 1 261 ? 10.693 7.184 -31.457 1.00 95.50 261 THR A C 1
ATOM 1957 O O . THR A 1 261 ? 10.165 6.927 -32.536 1.00 95.50 261 THR A O 1
ATOM 1960 N N . ASN A 1 262 ? 10.132 6.878 -30.290 1.00 97.50 262 ASN A N 1
ATOM 1961 C CA . ASN A 1 262 ? 8.891 6.145 -30.082 1.00 97.50 262 ASN A CA 1
ATOM 1962 C C . ASN A 1 262 ? 7.868 7.043 -29.379 1.00 97.50 262 ASN A C 1
ATOM 1964 O O . ASN A 1 262 ? 8.136 7.617 -28.320 1.00 97.50 262 ASN A O 1
ATOM 1968 N N . VAL A 1 263 ? 6.678 7.165 -29.966 1.00 96.88 263 VAL A N 1
ATOM 1969 C CA . VAL A 1 263 ? 5.593 8.016 -29.459 1.00 96.88 263 VAL A CA 1
ATOM 1970 C C . VAL A 1 263 ? 4.308 7.206 -29.345 1.00 96.88 263 VAL A C 1
ATOM 1972 O O . VAL A 1 263 ? 3.864 6.601 -30.318 1.00 96.88 263 VAL A O 1
ATOM 1975 N N . ILE A 1 264 ? 3.685 7.225 -28.166 1.00 98.06 264 ILE A N 1
ATOM 1976 C CA . ILE A 1 264 ? 2.380 6.593 -27.934 1.00 98.06 264 ILE A CA 1
ATOM 1977 C C . ILE A 1 264 ? 1.284 7.471 -28.543 1.00 98.06 264 ILE A C 1
ATOM 1979 O O . ILE A 1 264 ? 1.187 8.666 -28.251 1.00 98.06 264 ILE A O 1
ATOM 1983 N N . ASN A 1 265 ? 0.441 6.871 -29.375 1.00 96.56 265 ASN A N 1
ATOM 1984 C CA . ASN A 1 265 ? -0.713 7.518 -29.979 1.00 96.56 265 ASN A CA 1
ATOM 1985 C C . ASN A 1 265 ? -1.941 7.418 -29.059 1.00 96.56 265 ASN A C 1
ATOM 1987 O O . ASN A 1 265 ? -2.049 6.536 -28.210 1.00 96.56 265 ASN A O 1
ATOM 1991 N N . VAL A 1 266 ? -2.919 8.307 -29.264 1.00 93.50 266 VAL A N 1
ATOM 1992 C CA . VAL A 1 266 ? -4.165 8.356 -28.465 1.00 93.50 266 VAL A CA 1
ATOM 1993 C C . VAL A 1 266 ? -4.973 7.050 -28.538 1.00 93.50 266 VAL A C 1
ATOM 1995 O O . VAL A 1 266 ? -5.766 6.765 -27.647 1.00 93.50 266 VAL A O 1
ATOM 1998 N N . ASP A 1 267 ? -4.786 6.258 -29.592 1.00 94.38 267 ASP A N 1
ATOM 1999 C CA . ASP A 1 267 ? -5.446 4.970 -29.808 1.00 94.38 267 ASP A CA 1
ATOM 2000 C C . ASP A 1 267 ? -4.639 3.760 -29.299 1.00 94.38 267 ASP A C 1
ATOM 2002 O O . ASP A 1 267 ? -4.950 2.631 -29.673 1.00 94.38 267 ASP A O 1
ATOM 2006 N N . ASN A 1 268 ? -3.633 3.983 -28.442 1.00 95.25 268 ASN A N 1
ATOM 2007 C CA . ASN A 1 268 ? -2.729 2.969 -27.883 1.00 95.25 268 ASN A CA 1
ATOM 2008 C C . ASN A 1 268 ? -1.796 2.279 -28.902 1.00 95.25 268 ASN A C 1
ATOM 2010 O O . ASN A 1 268 ? -1.125 1.311 -28.551 1.00 95.25 268 ASN A O 1
ATOM 2014 N N . THR A 1 269 ? -1.697 2.769 -30.142 1.00 97.25 269 THR A N 1
ATOM 2015 C CA . THR A 1 269 ? -0.620 2.357 -31.063 1.00 97.25 269 THR A CA 1
ATOM 2016 C C . THR A 1 269 ? 0.675 3.129 -30.783 1.00 97.25 269 THR A C 1
ATOM 2018 O O . THR A 1 269 ? 0.655 4.166 -30.119 1.00 97.25 269 THR A O 1
ATOM 2021 N N . VAL A 1 270 ? 1.813 2.651 -31.291 1.00 98.12 270 VAL A N 1
ATOM 2022 C CA . VAL A 1 270 ? 3.122 3.310 -31.134 1.00 98.12 270 VAL A CA 1
ATOM 2023 C C . VAL A 1 270 ? 3.640 3.760 -32.496 1.00 98.12 270 VAL A C 1
ATOM 2025 O O . VAL A 1 270 ? 3.774 2.951 -33.405 1.00 98.12 270 VAL A O 1
ATOM 2028 N N . THR A 1 271 ? 3.951 5.044 -32.652 1.00 97.69 271 THR A N 1
ATOM 2029 C CA . THR A 1 271 ? 4.665 5.557 -33.828 1.00 97.69 271 THR A CA 1
ATOM 2030 C C . THR A 1 271 ? 6.167 5.495 -33.568 1.00 97.69 271 THR A C 1
ATOM 2032 O O . THR A 1 271 ? 6.654 6.205 -32.688 1.00 97.69 271 THR A O 1
ATOM 2035 N N . MET A 1 272 ? 6.895 4.684 -34.338 1.00 96.56 272 MET A N 1
ATOM 2036 C CA . MET A 1 272 ? 8.359 4.637 -34.333 1.00 96.56 272 MET A CA 1
ATOM 2037 C C . MET A 1 272 ? 8.908 5.438 -35.516 1.00 96.56 272 MET A C 1
ATOM 2039 O O . MET A 1 272 ? 8.480 5.251 -36.654 1.00 96.56 272 MET A O 1
ATOM 2043 N N . THR A 1 273 ? 9.884 6.303 -35.255 1.00 95.31 273 THR A N 1
ATOM 2044 C CA . THR A 1 273 ? 10.625 7.054 -36.276 1.00 95.31 273 THR A CA 1
ATOM 2045 C C . THR A 1 273 ? 12.120 6.787 -36.101 1.00 95.31 273 THR A C 1
ATOM 2047 O O . THR A 1 273 ? 12.697 7.303 -35.135 1.00 95.31 273 THR A O 1
ATOM 2050 N N . PRO A 1 274 ? 12.739 5.976 -36.983 1.00 94.12 274 PRO A N 1
ATOM 2051 C CA . PRO A 1 274 ? 14.191 5.814 -37.030 1.00 94.12 274 PRO A CA 1
ATOM 2052 C C . PRO A 1 274 ? 14.902 7.161 -37.196 1.00 94.12 274 PRO A C 1
ATOM 2054 O O . PRO A 1 274 ? 14.362 8.083 -37.813 1.00 94.12 274 PRO A O 1
ATOM 2057 N N . VAL A 1 275 ? 16.106 7.278 -36.639 1.00 92.50 275 VAL A N 1
ATOM 2058 C CA . VAL A 1 275 ? 17.046 8.336 -37.030 1.00 92.50 275 VAL A CA 1
ATOM 2059 C C . VAL A 1 275 ? 17.445 8.097 -38.484 1.00 92.50 275 VAL A C 1
ATOM 2061 O O . VAL A 1 275 ? 17.515 6.947 -38.913 1.00 92.50 275 VAL A O 1
ATOM 2064 N N . GLY A 1 276 ? 17.643 9.185 -39.231 1.00 89.38 276 GLY A N 1
ATOM 2065 C CA . GLY A 1 276 ? 17.981 9.092 -40.647 1.00 89.38 276 GLY A CA 1
ATOM 2066 C C . GLY A 1 276 ? 19.266 8.304 -40.879 1.00 89.38 276 GLY A C 1
ATOM 2067 O O . GLY A 1 276 ? 20.175 8.380 -40.046 1.00 89.38 276 GLY A O 1
ATOM 2068 N N . ASP A 1 277 ? 19.296 7.549 -41.974 1.00 86.50 277 ASP A N 1
ATOM 2069 C CA . ASP A 1 277 ? 20.443 6.742 -42.416 1.00 86.50 277 ASP A CA 1
ATOM 2070 C C . ASP A 1 277 ? 20.889 5.666 -41.389 1.00 86.50 277 ASP A C 1
ATOM 2072 O O . ASP A 1 277 ? 22.055 5.260 -41.326 1.00 86.50 277 ASP A O 1
ATOM 2076 N N . VAL A 1 278 ? 19.976 5.230 -40.505 1.00 88.75 278 VAL A N 1
ATOM 2077 C CA . VAL A 1 278 ? 20.217 4.156 -39.529 1.00 88.75 278 VAL A CA 1
ATOM 2078 C C . VAL A 1 278 ? 19.357 2.934 -39.845 1.00 88.75 278 VAL A C 1
ATOM 2080 O O . VAL A 1 278 ? 18.137 2.942 -39.663 1.00 88.75 278 VAL A O 1
ATOM 2083 N N . PHE A 1 279 ? 20.020 1.822 -40.168 1.00 90.25 279 PHE A N 1
ATOM 2084 C CA . PHE A 1 279 ? 19.400 0.528 -40.456 1.00 90.25 279 PHE A CA 1
ATOM 2085 C C . PHE A 1 279 ? 19.886 -0.599 -39.527 1.00 90.25 279 PHE A C 1
ATOM 2087 O O . PHE A 1 279 ? 20.876 -0.480 -38.804 1.00 90.25 279 PHE A O 1
ATOM 2094 N N . GLY A 1 280 ? 19.184 -1.735 -39.556 1.00 90.25 280 GLY A N 1
ATOM 2095 C CA . GLY A 1 280 ? 19.493 -2.924 -38.761 1.00 90.25 280 GLY A CA 1
ATOM 2096 C C . GLY A 1 280 ? 18.395 -3.306 -37.759 1.00 90.25 280 GLY A C 1
ATOM 2097 O O . GLY A 1 280 ? 17.309 -2.720 -37.752 1.00 90.25 280 GLY A O 1
ATOM 2098 N N . PRO A 1 281 ? 18.630 -4.345 -36.936 1.00 93.50 281 PRO A N 1
ATOM 2099 C CA . PRO A 1 281 ? 17.686 -4.748 -35.903 1.00 93.50 281 PRO A CA 1
ATOM 2100 C C . PRO A 1 281 ? 17.645 -3.706 -34.782 1.00 93.50 281 PRO A C 1
ATOM 2102 O O . PRO A 1 281 ? 18.669 -3.372 -34.189 1.00 93.50 281 PRO A O 1
ATOM 2105 N N . MET A 1 282 ? 16.445 -3.232 -34.472 1.00 93.75 282 MET A N 1
ATOM 2106 C CA . MET A 1 282 ? 16.161 -2.336 -33.358 1.00 93.75 282 MET A CA 1
ATOM 2107 C C . MET A 1 282 ? 15.257 -3.035 -32.348 1.00 93.75 282 MET A C 1
ATOM 2109 O O . MET A 1 282 ? 14.415 -3.855 -32.718 1.00 93.75 282 MET A O 1
ATOM 2113 N N . GLU A 1 283 ? 15.411 -2.691 -31.073 1.00 94.94 283 GLU A N 1
ATOM 2114 C CA . GLU A 1 283 ? 14.570 -3.201 -29.994 1.00 94.94 283 GLU A CA 1
ATOM 2115 C C . GLU A 1 283 ? 14.178 -2.053 -29.062 1.00 94.94 283 GLU A C 1
ATOM 2117 O O . GLU A 1 283 ? 14.998 -1.194 -28.723 1.00 94.94 283 GLU A O 1
ATOM 2122 N N . PHE A 1 284 ? 12.908 -2.023 -28.674 1.00 96.56 284 PHE A N 1
ATOM 2123 C CA . PHE A 1 284 ? 12.395 -1.170 -27.607 1.00 96.56 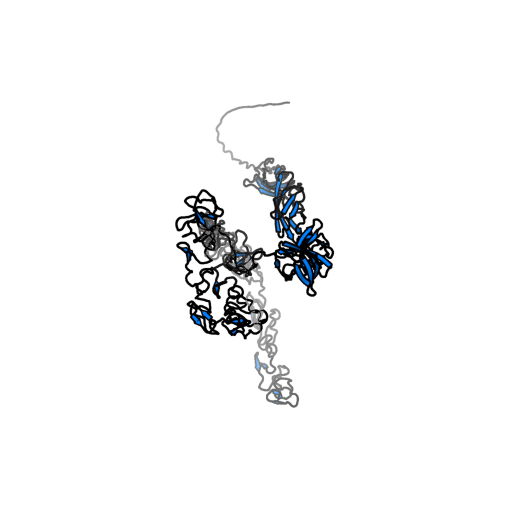284 PHE A CA 1
ATOM 2124 C C . PHE A 1 284 ? 11.354 -1.946 -26.801 1.00 96.56 284 PHE A C 1
ATOM 2126 O O . PHE A 1 284 ? 10.975 -3.053 -27.162 1.00 96.56 284 PHE A O 1
ATOM 2133 N N . SER A 1 285 ? 10.881 -1.375 -25.702 1.00 97.31 285 SER A N 1
ATOM 2134 C CA . SER A 1 285 ? 9.853 -1.979 -24.855 1.00 97.31 285 SER A CA 1
ATOM 2135 C C . SER A 1 285 ? 8.679 -1.032 -24.650 1.00 97.31 285 SER A C 1
ATOM 2137 O O . SER A 1 285 ? 8.849 0.193 -24.649 1.00 97.31 285 SER A O 1
ATOM 2139 N N . TYR A 1 286 ? 7.486 -1.597 -24.464 1.00 97.56 286 TYR A N 1
ATOM 2140 C CA . TYR A 1 286 ? 6.284 -0.864 -24.069 1.00 97.56 286 TYR A CA 1
ATOM 2141 C C . TYR A 1 286 ? 5.730 -1.427 -22.764 1.00 97.56 286 TYR A C 1
ATOM 2143 O O . TYR A 1 286 ? 5.846 -2.619 -22.487 1.00 97.56 286 TYR A O 1
ATOM 2151 N N . THR A 1 287 ? 5.130 -0.559 -21.952 1.00 96.75 287 THR A N 1
ATOM 2152 C CA . THR A 1 287 ? 4.420 -0.953 -20.731 1.00 96.75 287 THR A CA 1
ATOM 2153 C C . THR A 1 287 ? 2.948 -0.626 -20.876 1.00 96.75 287 THR A C 1
ATOM 2155 O O . THR A 1 287 ? 2.590 0.479 -21.298 1.00 96.75 287 THR A O 1
ATOM 2158 N N . VAL A 1 288 ? 2.095 -1.565 -20.478 1.00 95.56 288 VAL A N 1
ATOM 2159 C CA . VAL A 1 288 ? 0.651 -1.358 -20.383 1.00 95.56 288 VAL A CA 1
ATOM 2160 C C . VAL A 1 288 ? 0.210 -1.255 -18.932 1.00 95.56 288 VAL A C 1
ATOM 2162 O O . VAL A 1 288 ? 0.782 -1.894 -18.051 1.00 95.56 288 VAL A O 1
ATOM 2165 N N . GLN A 1 289 ? -0.851 -0.491 -18.703 1.00 91.88 289 GLN A N 1
ATOM 2166 C CA . GLN A 1 289 ? -1.635 -0.520 -17.479 1.00 91.88 289 GLN A CA 1
ATOM 2167 C C . GLN A 1 289 ? -2.988 -1.170 -17.771 1.00 91.88 289 GLN A C 1
ATOM 2169 O O . GLN A 1 289 ? -3.739 -0.718 -18.642 1.00 91.88 289 GLN A O 1
ATOM 2174 N N . ALA A 1 290 ? -3.296 -2.225 -17.027 1.00 90.06 290 ALA A N 1
ATOM 2175 C CA . ALA A 1 290 ? -4.593 -2.875 -17.040 1.00 90.06 290 ALA A CA 1
ATOM 2176 C C . ALA A 1 290 ? -5.617 -2.115 -16.185 1.00 90.06 290 ALA A C 1
ATOM 2178 O O . ALA A 1 290 ? -5.279 -1.438 -15.213 1.00 90.06 290 ALA A O 1
ATOM 2179 N N . ASP A 1 291 ? -6.894 -2.280 -16.512 1.00 84.81 291 ASP A N 1
ATOM 2180 C CA . ASP A 1 291 ? -8.032 -1.724 -15.765 1.00 84.81 291 ASP A CA 1
ATOM 2181 C C . ASP A 1 291 ? -8.132 -2.168 -14.294 1.00 84.81 291 ASP A C 1
ATOM 2183 O O . ASP A 1 291 ? -8.721 -1.461 -13.479 1.00 84.81 291 ASP A O 1
ATOM 2187 N N . ASN A 1 292 ? -7.524 -3.295 -13.928 1.00 80.38 292 ASN A N 1
ATOM 2188 C CA . ASN A 1 292 ? -7.391 -3.764 -12.545 1.00 80.38 292 ASN A CA 1
ATOM 2189 C C . ASN A 1 292 ? -6.091 -3.298 -11.857 1.00 80.38 292 ASN A C 1
ATOM 2191 O O . ASN A 1 292 ? -5.768 -3.781 -10.773 1.00 80.38 292 ASN A O 1
ATOM 2195 N N . GLY A 1 293 ? -5.347 -2.383 -12.488 1.00 81.44 293 GLY A N 1
ATOM 2196 C CA . GLY A 1 293 ? -4.147 -1.742 -11.953 1.00 81.44 293 GLY A CA 1
ATOM 2197 C C . GLY A 1 293 ? -2.858 -2.556 -12.052 1.00 81.44 293 GLY A C 1
ATOM 2198 O O . GLY A 1 293 ? -1.855 -2.143 -11.471 1.00 81.44 293 GLY A O 1
ATOM 2199 N N . TRP A 1 294 ? -2.849 -3.684 -12.764 1.00 86.50 294 TRP A N 1
ATOM 2200 C CA . TRP A 1 294 ? -1.601 -4.372 -13.099 1.00 86.50 294 TRP A CA 1
ATOM 2201 C C . TRP A 1 294 ? -0.813 -3.623 -14.172 1.00 86.50 294 TRP A C 1
ATOM 2203 O O . TRP A 1 294 ? -1.392 -3.055 -15.099 1.00 86.50 294 TRP A O 1
ATOM 2213 N N . TYR A 1 295 ? 0.512 -3.699 -14.069 1.00 90.19 295 TYR A N 1
ATOM 2214 C CA . TYR A 1 295 ? 1.434 -3.275 -15.115 1.00 90.19 295 TYR A CA 1
ATOM 2215 C C . TYR A 1 295 ? 2.131 -4.496 -15.703 1.00 90.19 295 TYR A C 1
ATOM 2217 O O . TYR A 1 295 ? 2.464 -5.432 -14.975 1.00 90.19 295 TYR A O 1
ATOM 2225 N N . ALA A 1 296 ? 2.341 -4.481 -17.013 1.00 93.81 296 ALA A N 1
ATOM 2226 C CA . ALA A 1 296 ? 3.110 -5.498 -17.717 1.00 93.81 296 ALA A CA 1
ATOM 2227 C C . ALA A 1 296 ? 3.914 -4.849 -18.845 1.00 93.81 296 ALA A C 1
ATOM 2229 O O . ALA A 1 296 ? 3.487 -3.837 -19.405 1.00 93.81 296 ALA A O 1
ATOM 2230 N N . THR A 1 297 ? 5.064 -5.436 -19.166 1.00 96.31 297 THR A N 1
ATOM 2231 C CA . THR A 1 297 ? 6.004 -4.932 -20.173 1.00 96.31 297 THR A CA 1
ATOM 2232 C C . THR A 1 297 ? 6.329 -6.043 -21.165 1.00 96.31 297 THR A C 1
ATOM 2234 O O . THR A 1 297 ? 6.501 -7.190 -20.752 1.00 96.31 297 THR A O 1
ATOM 2237 N N . ALA A 1 298 ? 6.428 -5.696 -22.446 1.00 96.56 298 ALA A N 1
ATOM 2238 C CA . ALA A 1 298 ? 6.894 -6.578 -23.515 1.00 96.56 298 ALA A CA 1
ATOM 2239 C C . ALA A 1 298 ? 7.874 -5.842 -24.436 1.00 96.56 298 ALA A C 1
ATOM 2241 O O . ALA A 1 298 ? 7.966 -4.606 -24.414 1.00 96.56 298 ALA A O 1
ATOM 2242 N N . ASN A 1 299 ? 8.637 -6.616 -25.208 1.00 96.94 299 ASN A N 1
ATOM 2243 C CA . ASN A 1 299 ? 9.615 -6.100 -26.155 1.00 96.94 299 ASN A CA 1
ATOM 2244 C C . ASN A 1 299 ? 9.031 -6.039 -27.565 1.00 96.94 299 ASN A C 1
ATOM 2246 O O . ASN A 1 299 ? 8.244 -6.885 -27.980 1.00 96.94 299 ASN A O 1
ATOM 2250 N N . VAL A 1 300 ? 9.483 -5.048 -28.320 1.00 97.75 300 VAL A N 1
ATOM 2251 C CA . VAL A 1 300 ? 9.172 -4.853 -29.729 1.00 97.75 300 VAL A CA 1
ATOM 2252 C C . VAL A 1 300 ? 10.475 -4.877 -30.498 1.00 97.75 300 VAL A C 1
ATOM 2254 O O . VAL A 1 300 ? 11.366 -4.058 -30.261 1.00 97.75 300 VAL A O 1
ATOM 2257 N N . ARG A 1 301 ? 10.568 -5.794 -31.453 1.00 96.56 301 ARG A N 1
ATOM 2258 C CA . ARG A 1 301 ? 11.689 -5.913 -32.377 1.00 96.56 301 ARG A CA 1
ATOM 2259 C C . ARG A 1 301 ? 11.284 -5.356 -33.722 1.00 96.56 301 ARG A C 1
ATOM 2261 O O . ARG A 1 301 ? 10.267 -5.744 -34.292 1.00 96.56 301 ARG A O 1
ATOM 2268 N N . VAL A 1 302 ? 12.091 -4.446 -34.249 1.00 96.75 302 VAL A N 1
ATOM 2269 C CA . VAL A 1 302 ? 11.854 -3.855 -35.563 1.00 96.75 302 VAL A CA 1
ATOM 2270 C C . VAL A 1 302 ? 13.085 -4.029 -36.429 1.00 96.75 302 VAL A C 1
ATOM 2272 O O . VAL A 1 302 ? 14.162 -3.538 -36.105 1.00 96.75 302 VAL A O 1
ATOM 2275 N N . LEU A 1 303 ? 12.930 -4.722 -37.554 1.00 95.62 303 LEU A N 1
ATOM 2276 C CA . LEU A 1 303 ? 13.960 -4.761 -38.585 1.00 95.62 303 LEU A CA 1
ATOM 2277 C C . LEU A 1 303 ? 13.850 -3.504 -39.451 1.00 95.62 303 LEU A C 1
ATOM 2279 O O . LEU A 1 303 ? 12.908 -3.388 -40.240 1.00 95.62 303 LEU A O 1
ATOM 2283 N N . VAL A 1 304 ? 14.809 -2.587 -39.316 1.00 95.44 304 VAL A N 1
ATOM 2284 C CA . VAL A 1 304 ? 14.942 -1.441 -40.219 1.00 95.44 304 VAL A CA 1
ATOM 2285 C C . VAL A 1 304 ? 15.785 -1.859 -41.418 1.00 95.44 304 VAL A C 1
ATOM 2287 O O . VAL A 1 304 ? 16.937 -2.272 -41.280 1.00 95.44 304 VAL A O 1
ATOM 2290 N N . ILE A 1 305 ? 15.163 -1.839 -42.589 1.00 91.94 305 ILE A N 1
ATOM 2291 C CA . ILE A 1 305 ? 15.733 -2.288 -43.855 1.00 91.94 305 ILE A CA 1
ATOM 2292 C C . ILE A 1 305 ? 16.429 -1.099 -44.506 1.00 91.94 305 ILE A C 1
ATOM 2294 O O . ILE A 1 305 ? 15.806 -0.046 -44.651 1.00 91.94 305 ILE A O 1
ATOM 2298 N N . SER A 1 306 ? 17.681 -1.296 -44.921 1.00 89.06 306 SER A N 1
ATOM 2299 C CA . SER A 1 306 ? 18.425 -0.262 -45.630 1.00 89.06 306 SER A CA 1
ATOM 2300 C C . SER A 1 306 ? 17.798 0.052 -46.994 1.00 89.06 306 SER A C 1
ATOM 2302 O O . SER A 1 306 ? 17.287 -0.836 -47.693 1.00 89.06 306 SER A O 1
ATOM 2304 N N . VAL A 1 307 ? 17.831 1.322 -47.371 1.00 88.38 307 VAL A N 1
ATOM 2305 C CA . VAL A 1 307 ? 17.379 1.889 -48.635 1.00 88.38 307 VAL A CA 1
ATOM 2306 C C . VAL A 1 307 ? 18.553 2.656 -49.221 1.00 88.38 307 VAL A C 1
ATOM 2308 O O . VAL A 1 307 ? 19.207 3.399 -48.526 1.00 88.38 307 VAL A O 1
ATOM 2311 N N . ASN A 1 308 ? 18.809 2.478 -50.515 1.00 85.94 308 ASN A N 1
ATOM 2312 C CA . ASN A 1 308 ? 19.949 3.126 -51.155 1.00 85.94 308 ASN A CA 1
ATOM 2313 C C . ASN A 1 308 ? 19.784 4.656 -51.216 1.00 85.94 308 ASN A C 1
ATOM 2315 O O . ASN A 1 308 ? 18.864 5.139 -51.894 1.00 85.94 308 ASN A O 1
ATOM 2319 N N . ASP A 1 309 ? 20.733 5.377 -50.638 1.00 85.56 309 ASP A N 1
ATOM 2320 C CA . ASP A 1 309 ? 20.863 6.828 -50.644 1.00 85.56 309 ASP A CA 1
ATOM 2321 C C . ASP A 1 309 ? 21.770 7.330 -51.775 1.00 85.56 309 ASP A C 1
ATOM 2323 O O . ASP A 1 309 ? 22.718 6.657 -52.169 1.00 85.56 309 ASP A O 1
ATOM 2327 N N . PRO A 1 310 ? 21.509 8.522 -52.346 1.00 83.81 310 PRO A N 1
ATOM 2328 C CA . PRO A 1 310 ? 22.410 9.106 -53.332 1.00 83.81 310 PRO A CA 1
ATOM 2329 C C . PRO A 1 310 ? 23.803 9.404 -52.753 1.00 83.81 310 PRO A C 1
ATOM 2331 O O . PRO A 1 310 ? 23.899 9.892 -51.623 1.00 83.81 310 PRO A O 1
ATOM 2334 N N . PRO A 1 311 ? 24.881 9.255 -53.548 1.00 90.31 311 PRO A N 1
ATOM 2335 C CA . PRO A 1 311 ? 26.203 9.700 -53.130 1.00 90.31 311 PRO A CA 1
ATOM 2336 C C . PRO A 1 311 ? 26.214 11.227 -52.964 1.00 90.31 311 PRO A C 1
ATOM 2338 O O . PRO A 1 311 ? 25.482 11.942 -53.645 1.00 90.31 311 PRO A O 1
ATOM 2341 N N . VAL A 1 312 ? 27.081 11.737 -52.094 1.00 90.44 312 VAL A N 1
ATOM 2342 C CA . VAL A 1 312 ? 27.324 13.170 -51.886 1.00 90.44 312 VAL A CA 1
ATOM 2343 C C . VAL A 1 312 ? 28.603 13.562 -52.621 1.00 90.44 312 VAL A C 1
ATOM 2345 O O . VAL A 1 312 ? 29.708 13.231 -52.178 1.00 90.44 312 VAL A O 1
ATOM 2348 N N . ALA A 1 313 ? 28.447 14.282 -53.734 1.00 91.25 313 ALA A N 1
ATOM 2349 C CA . ALA A 1 313 ? 29.547 14.809 -54.531 1.00 91.25 313 ALA A CA 1
ATOM 2350 C C . ALA A 1 313 ? 29.941 16.210 -54.030 1.00 91.25 313 ALA A C 1
ATOM 2352 O O . ALA A 1 313 ? 29.140 17.147 -54.060 1.00 91.25 313 ALA A O 1
ATOM 2353 N N . ASN A 1 314 ? 31.186 16.387 -53.593 1.00 92.62 314 ASN A N 1
ATOM 2354 C CA . ASN A 1 314 ? 31.687 17.659 -53.081 1.00 92.62 314 ASN A CA 1
ATOM 2355 C C . ASN A 1 314 ? 32.582 18.357 -54.112 1.00 92.62 314 ASN A C 1
ATOM 2357 O O . ASN A 1 314 ? 33.475 17.758 -54.702 1.00 92.62 314 ASN A O 1
ATOM 2361 N N . ASP A 1 315 ? 32.409 19.671 -54.280 1.00 91.62 315 ASP A N 1
ATOM 2362 C CA . ASP A 1 315 ? 33.254 20.458 -55.186 1.00 91.62 315 ASP A CA 1
ATOM 2363 C C . ASP A 1 315 ? 34.750 20.330 -54.837 1.00 91.62 315 ASP A C 1
ATOM 2365 O O . ASP A 1 315 ? 35.178 20.562 -53.700 1.00 91.62 315 ASP A O 1
ATOM 2369 N N . ASP A 1 316 ? 35.566 20.031 -55.847 1.00 89.81 316 ASP A N 1
ATOM 2370 C CA . ASP A 1 316 ? 37.006 19.878 -55.700 1.00 89.81 316 ASP A CA 1
ATOM 2371 C C . ASP A 1 316 ? 37.715 21.214 -55.476 1.00 89.81 316 ASP A C 1
ATOM 2373 O O . ASP A 1 316 ? 37.416 22.260 -56.076 1.00 89.81 316 ASP A O 1
ATOM 2377 N N . ARG A 1 317 ? 38.786 21.164 -54.677 1.00 82.50 317 ARG A N 1
ATOM 2378 C CA . ARG A 1 317 ? 39.668 22.317 -54.486 1.00 82.50 317 ARG A CA 1
ATOM 2379 C C . ARG A 1 317 ? 40.253 22.770 -55.824 1.00 82.50 317 ARG A C 1
ATOM 2381 O O . ARG A 1 317 ? 40.639 21.972 -56.669 1.00 82.50 317 ARG A O 1
ATOM 2388 N N . THR A 1 318 ? 40.424 24.086 -55.971 1.00 79.56 318 THR A N 1
ATOM 2389 C CA . THR A 1 318 ? 41.044 24.657 -57.171 1.00 79.56 318 THR A CA 1
ATOM 2390 C C . THR A 1 318 ? 42.437 24.077 -57.426 1.00 79.56 318 THR A C 1
ATOM 2392 O O . THR A 1 318 ? 43.346 24.245 -56.608 1.00 79.56 318 THR A O 1
ATOM 2395 N N . VAL A 1 319 ? 42.620 23.459 -58.593 1.00 78.69 319 VAL A N 1
ATOM 2396 C CA . VAL A 1 319 ? 43.901 22.890 -59.032 1.00 78.69 319 VAL A CA 1
ATOM 2397 C C . VAL A 1 319 ? 44.573 23.834 -60.024 1.00 78.69 319 VAL A C 1
ATOM 2399 O O . VAL A 1 319 ? 43.907 24.499 -60.812 1.00 78.69 319 VAL A O 1
ATOM 2402 N N . THR A 1 320 ? 45.905 23.919 -60.006 1.00 79.88 320 THR A N 1
ATOM 2403 C CA . THR A 1 320 ? 46.649 24.697 -61.010 1.00 79.88 320 THR A CA 1
ATOM 2404 C C . THR A 1 320 ? 47.253 23.781 -62.065 1.00 79.88 320 THR A C 1
ATOM 2406 O O . THR A 1 320 ? 47.904 22.793 -61.732 1.00 79.88 320 THR A O 1
ATOM 2409 N N . ALA A 1 321 ? 47.050 24.095 -63.348 1.00 74.75 321 ALA A N 1
ATOM 2410 C CA . ALA A 1 321 ? 47.523 23.245 -64.442 1.00 74.75 321 ALA A CA 1
ATOM 2411 C C . ALA A 1 321 ? 48.043 24.056 -65.638 1.00 74.75 321 ALA A C 1
ATOM 2413 O O . ALA A 1 321 ? 47.344 24.895 -66.201 1.00 74.75 321 ALA A O 1
ATOM 2414 N N . THR A 1 322 ? 49.276 23.761 -66.061 1.00 73.38 322 THR A N 1
ATOM 2415 C CA . THR A 1 322 ? 49.895 24.278 -67.304 1.00 73.38 322 THR A CA 1
ATOM 2416 C C . THR A 1 322 ? 50.221 23.163 -68.310 1.00 73.38 322 THR A C 1
ATOM 2418 O O . THR A 1 322 ? 50.678 23.425 -69.422 1.00 73.38 322 THR A O 1
ATOM 2421 N N . ARG A 1 323 ? 49.981 21.902 -67.925 1.00 79.31 323 ARG A N 1
ATOM 2422 C CA . ARG A 1 323 ? 50.144 20.656 -68.695 1.00 79.31 323 ARG A CA 1
ATOM 2423 C C . ARG A 1 323 ? 49.014 19.689 -68.298 1.00 79.31 323 ARG A C 1
ATOM 2425 O O . ARG A 1 323 ? 48.364 19.964 -67.290 1.00 79.31 323 ARG A O 1
ATOM 2432 N N . PRO A 1 324 ? 48.778 18.589 -69.044 1.00 85.88 324 PRO A N 1
ATOM 2433 C CA . PRO A 1 324 ? 47.817 17.573 -68.626 1.00 85.88 324 PRO A CA 1
ATOM 2434 C C . PRO A 1 324 ? 48.059 17.130 -67.181 1.00 85.88 324 PRO A C 1
ATOM 2436 O O . PRO A 1 324 ? 49.196 16.807 -66.828 1.00 85.88 324 PRO A O 1
ATOM 2439 N N . VAL A 1 325 ? 47.003 17.141 -66.374 1.00 87.06 325 VAL A N 1
ATOM 2440 C CA . VAL A 1 325 ? 47.013 16.737 -64.966 1.00 87.06 325 VAL A CA 1
ATOM 2441 C C . VAL A 1 325 ? 45.918 15.700 -64.748 1.00 87.06 325 VAL A C 1
ATOM 2443 O O . VAL A 1 325 ? 44.821 15.838 -65.287 1.00 87.06 325 VAL A O 1
ATOM 2446 N N . THR A 1 326 ? 46.232 14.651 -63.996 1.00 90.56 326 THR A N 1
ATOM 2447 C CA . THR A 1 326 ? 45.244 13.675 -63.533 1.00 90.56 326 THR A CA 1
ATOM 2448 C C . THR A 1 326 ? 44.788 14.087 -62.146 1.00 90.56 326 THR A C 1
ATOM 2450 O O . THR A 1 326 ? 45.622 14.355 -61.282 1.00 90.56 326 THR A O 1
ATOM 2453 N N . LEU A 1 327 ? 43.477 14.188 -61.982 1.00 89.50 327 LEU A N 1
ATOM 2454 C CA . LEU A 1 327 ? 42.797 14.631 -60.781 1.00 89.50 327 LEU A CA 1
ATOM 2455 C C . LEU A 1 327 ? 42.069 13.441 -60.181 1.00 89.50 327 LEU A C 1
ATOM 2457 O O . LEU A 1 327 ? 41.331 12.742 -60.880 1.00 89.50 327 LEU A O 1
ATOM 2461 N N . ASP A 1 328 ? 42.307 13.229 -58.899 1.00 89.69 328 ASP A N 1
ATOM 2462 C CA . ASP A 1 328 ? 41.570 12.267 -58.104 1.00 89.69 328 ASP A CA 1
ATOM 2463 C C . ASP A 1 328 ? 40.441 13.007 -57.392 1.00 89.69 328 ASP A C 1
ATOM 2465 O O . ASP A 1 328 ? 40.654 13.600 -56.333 1.00 89.69 328 ASP A O 1
ATOM 2469 N N . VAL A 1 329 ? 39.292 13.042 -58.068 1.00 89.62 329 VAL A N 1
ATOM 2470 C CA . VAL A 1 329 ? 38.109 13.812 -57.663 1.00 89.62 329 VAL A CA 1
ATOM 2471 C C . VAL A 1 329 ? 37.286 13.108 -56.589 1.00 89.62 329 VAL A C 1
ATOM 2473 O O . VAL A 1 329 ? 36.451 13.731 -55.970 1.00 89.62 329 VAL A O 1
ATOM 2476 N N . LEU A 1 330 ? 37.553 11.824 -56.330 1.00 90.00 330 LEU A N 1
ATOM 2477 C CA . LEU A 1 330 ? 36.746 11.009 -55.418 1.00 90.00 330 LEU A CA 1
ATOM 2478 C C . LEU A 1 330 ? 37.143 11.168 -53.942 1.00 90.00 330 LEU A C 1
ATOM 2480 O O . LEU A 1 330 ? 36.468 10.643 -53.064 1.00 90.00 330 LEU A O 1
ATOM 2484 N N . ASN A 1 331 ? 38.254 11.849 -53.641 1.00 87.94 331 ASN A N 1
ATOM 2485 C CA . ASN A 1 331 ? 38.825 11.893 -52.286 1.00 87.94 331 ASN A CA 1
ATOM 2486 C C . ASN A 1 331 ? 37.977 12.663 -51.265 1.00 87.94 331 ASN A C 1
ATOM 2488 O O . ASN A 1 331 ? 38.144 12.466 -50.062 1.00 87.94 331 ASN A O 1
ATOM 2492 N N . ASN A 1 332 ? 37.145 13.592 -51.725 1.00 87.50 332 ASN A N 1
ATOM 2493 C CA . ASN A 1 332 ? 36.256 14.402 -50.897 1.00 87.50 332 ASN A CA 1
ATOM 2494 C C . ASN A 1 332 ? 34.782 14.019 -51.068 1.00 87.50 332 ASN A C 1
ATOM 2496 O O . ASN A 1 332 ? 33.938 14.654 -50.442 1.00 87.50 332 ASN A O 1
ATOM 2500 N N . ASP A 1 333 ? 34.481 13.008 -51.876 1.00 90.69 333 ASP A N 1
ATOM 2501 C CA . ASP A 1 333 ? 33.133 12.494 -52.085 1.00 90.69 333 ASP A CA 1
ATOM 2502 C C . ASP A 1 333 ? 32.828 11.380 -51.085 1.00 90.69 333 ASP A C 1
ATOM 2504 O O . ASP A 1 333 ? 33.716 10.642 -50.648 1.00 90.69 333 ASP A O 1
ATOM 2508 N N . THR A 1 334 ? 31.564 11.257 -50.702 1.00 88.88 334 THR A N 1
ATOM 2509 C CA . THR A 1 334 ? 31.131 10.283 -49.696 1.00 88.88 334 THR A CA 1
ATOM 2510 C C . THR A 1 334 ? 29.808 9.659 -50.087 1.00 88.88 334 THR A C 1
ATOM 2512 O O . THR A 1 334 ? 28.979 10.311 -50.704 1.00 88.88 334 THR A O 1
ATOM 2515 N N . ASP A 1 335 ? 29.580 8.428 -49.659 1.00 87.19 335 ASP A N 1
ATOM 2516 C CA . ASP A 1 335 ? 28.316 7.716 -49.813 1.00 87.19 335 ASP A CA 1
ATOM 2517 C C . ASP A 1 335 ? 28.033 7.025 -48.480 1.00 87.19 335 ASP A C 1
ATOM 2519 O O . ASP A 1 335 ? 28.918 6.366 -47.918 1.00 87.19 335 ASP A O 1
ATOM 2523 N N . ILE A 1 336 ? 26.845 7.274 -47.934 1.00 83.94 336 ILE A N 1
ATOM 2524 C CA . ILE A 1 336 ? 26.486 6.852 -46.582 1.00 83.94 336 ILE A CA 1
ATOM 2525 C C . ILE A 1 336 ? 26.213 5.344 -46.496 1.00 83.94 336 ILE A C 1
ATOM 2527 O O . ILE A 1 336 ? 26.472 4.747 -45.451 1.00 83.94 336 ILE A O 1
ATOM 2531 N N . ASP A 1 337 ? 25.851 4.701 -47.612 1.00 80.00 337 ASP A N 1
ATOM 2532 C CA . ASP A 1 337 ? 25.678 3.248 -47.719 1.00 80.00 337 ASP A CA 1
ATOM 2533 C C . ASP A 1 337 ? 27.016 2.491 -47.781 1.00 80.00 337 ASP A C 1
ATOM 2535 O O . ASP A 1 337 ? 27.064 1.255 -47.738 1.00 80.00 337 ASP A O 1
ATOM 2539 N N . GLY A 1 338 ? 28.136 3.208 -47.930 1.00 67.62 338 GLY A N 1
ATOM 2540 C CA . GLY A 1 338 ? 29.463 2.613 -48.100 1.00 67.62 338 GLY A CA 1
ATOM 2541 C C . GLY A 1 338 ? 29.630 1.854 -49.424 1.00 67.62 338 GLY A C 1
ATOM 2542 O O . GLY A 1 338 ? 30.586 1.083 -49.586 1.00 67.62 338 GLY A O 1
ATOM 2543 N N . ALA A 1 339 ? 28.714 2.051 -50.376 1.00 64.94 339 ALA A N 1
ATOM 2544 C CA . ALA A 1 339 ? 28.824 1.552 -51.737 1.00 64.94 339 ALA A CA 1
ATOM 2545 C C . ALA A 1 339 ? 30.013 2.222 -52.454 1.00 64.94 339 ALA A C 1
ATOM 2547 O O . ALA A 1 339 ? 30.296 3.401 -52.267 1.00 64.94 339 ALA A O 1
ATOM 2548 N N . ALA A 1 340 ? 30.746 1.481 -53.296 1.00 70.62 340 ALA A N 1
ATOM 2549 C CA . ALA A 1 340 ? 31.759 2.106 -54.149 1.00 70.62 340 ALA A CA 1
ATOM 2550 C C . ALA A 1 340 ? 31.064 2.869 -55.291 1.00 70.62 340 ALA A C 1
ATOM 2552 O O . ALA A 1 340 ? 30.450 2.258 -56.162 1.00 70.62 340 ALA A O 1
ATOM 2553 N N . PHE A 1 341 ? 31.181 4.192 -55.295 1.00 80.62 341 PHE A N 1
ATOM 2554 C CA . PHE A 1 341 ? 30.653 5.074 -56.338 1.00 80.62 341 PHE A CA 1
ATOM 2555 C C . PHE A 1 341 ? 31.687 5.306 -57.448 1.00 80.62 341 PHE A C 1
ATOM 2557 O O . PHE A 1 341 ? 32.899 5.196 -57.246 1.00 80.62 341 PHE A O 1
ATOM 2564 N N . THR A 1 342 ? 31.211 5.592 -58.661 1.00 88.75 342 THR A N 1
ATOM 2565 C CA . THR A 1 342 ? 32.068 5.780 -59.842 1.00 88.75 342 THR A CA 1
ATOM 2566 C C . THR A 1 342 ? 31.746 7.064 -60.589 1.00 88.75 342 THR A C 1
ATOM 2568 O O . THR A 1 342 ? 30.599 7.502 -60.646 1.00 88.75 342 THR A O 1
ATOM 2571 N N . VAL A 1 343 ? 32.763 7.658 -61.220 1.00 90.69 343 VAL A N 1
ATOM 2572 C CA . VAL A 1 343 ? 32.563 8.789 -62.132 1.00 90.69 343 VAL A CA 1
ATOM 2573 C C . VAL A 1 343 ? 32.016 8.271 -63.461 1.00 90.69 343 VAL A C 1
ATOM 2575 O O . VAL A 1 343 ? 32.733 7.627 -64.232 1.00 90.69 343 VAL A O 1
ATOM 2578 N N . ILE A 1 344 ? 30.758 8.589 -63.759 1.00 91.94 344 ILE A N 1
ATOM 2579 C CA . ILE A 1 344 ? 30.070 8.146 -64.985 1.00 91.94 344 ILE A CA 1
ATOM 2580 C C . ILE A 1 344 ? 29.962 9.238 -66.052 1.00 91.94 344 ILE A C 1
ATOM 2582 O O . ILE A 1 344 ? 29.720 8.952 -67.228 1.00 91.94 344 ILE A O 1
ATOM 2586 N N . GLY A 1 345 ? 30.153 10.500 -65.664 1.00 92.38 345 GLY A N 1
ATOM 2587 C CA . GLY A 1 345 ? 29.992 11.650 -66.545 1.00 92.38 345 GLY A CA 1
ATOM 2588 C C . GLY A 1 345 ? 31.009 12.744 -66.261 1.00 92.38 345 GLY A C 1
ATOM 2589 O O . GLY A 1 345 ? 31.349 13.004 -65.114 1.00 92.38 345 GLY A O 1
ATOM 2590 N N . VAL A 1 346 ? 31.494 13.395 -67.320 1.00 95.50 346 VAL A N 1
ATOM 2591 C CA . VAL A 1 346 ? 32.303 14.614 -67.224 1.00 95.50 346 VAL A CA 1
ATOM 2592 C C . VAL A 1 346 ? 31.915 15.568 -68.346 1.00 95.50 346 VAL A C 1
ATOM 2594 O O . VAL A 1 346 ? 31.720 15.155 -69.495 1.00 95.50 346 VAL A O 1
ATOM 2597 N N . THR A 1 347 ? 31.776 16.851 -68.028 1.00 95.12 347 THR A N 1
ATOM 2598 C CA . THR A 1 347 ? 31.570 17.889 -69.039 1.00 95.12 347 THR A CA 1
ATOM 2599 C C . THR A 1 347 ? 32.909 18.413 -69.542 1.00 95.12 347 THR A C 1
ATOM 2601 O O . THR A 1 347 ? 33.903 18.442 -68.821 1.00 95.12 347 THR A O 1
ATOM 2604 N N . ASN A 1 348 ? 32.966 18.829 -70.809 1.00 90.31 348 ASN A N 1
ATOM 2605 C CA . ASN A 1 348 ? 34.161 19.512 -71.287 1.00 90.31 348 ASN A CA 1
ATOM 2606 C C . ASN A 1 348 ? 34.159 20.960 -70.784 1.00 90.31 348 ASN A C 1
ATOM 2608 O O . ASN A 1 348 ? 33.156 21.657 -70.979 1.00 90.31 348 ASN A O 1
ATOM 2612 N N . PRO A 1 349 ? 35.271 21.421 -70.198 1.00 88.56 349 PRO A N 1
ATOM 2613 C CA . PRO A 1 349 ? 35.422 22.808 -69.803 1.00 88.56 349 PRO A CA 1
ATOM 2614 C C . PRO A 1 349 ? 35.607 23.710 -71.038 1.00 88.56 349 PRO A C 1
ATOM 2616 O O . PRO A 1 349 ? 35.811 23.236 -72.160 1.00 88.56 349 PRO A O 1
ATOM 2619 N N . ALA A 1 350 ? 35.505 25.028 -70.865 1.00 87.94 350 ALA A N 1
ATOM 2620 C CA . ALA A 1 350 ? 35.456 25.962 -71.990 1.00 87.94 350 ALA A CA 1
ATOM 2621 C C . ALA A 1 350 ? 36.804 26.111 -72.718 1.00 87.94 350 ALA A C 1
ATOM 2623 O O . ALA A 1 350 ? 36.823 26.403 -73.917 1.00 87.94 350 ALA A O 1
ATOM 2624 N N . ASN A 1 351 ? 37.924 25.920 -72.013 1.00 85.75 351 ASN A N 1
ATOM 2625 C CA . ASN A 1 351 ? 39.272 26.190 -72.513 1.00 85.75 351 ASN A CA 1
ATOM 2626 C C . ASN A 1 351 ? 40.215 24.980 -72.390 1.00 85.75 351 ASN A C 1
ATOM 2628 O O . ASN A 1 351 ? 41.438 25.145 -72.418 1.00 85.75 351 ASN A O 1
ATOM 2632 N N . GLY A 1 352 ? 39.667 23.767 -72.328 1.00 87.12 352 GLY A N 1
ATOM 2633 C CA . GLY A 1 352 ? 40.414 22.517 -72.236 1.00 87.12 352 GLY A CA 1
ATOM 2634 C C . GLY A 1 352 ? 39.548 21.300 -72.552 1.00 87.12 352 GLY A C 1
ATOM 2635 O O . GLY A 1 352 ? 38.443 21.418 -73.076 1.00 87.12 352 GLY A O 1
ATOM 2636 N N . THR A 1 353 ? 40.059 20.112 -72.247 1.00 91.00 353 THR A N 1
ATOM 2637 C CA . THR A 1 353 ? 39.294 18.859 -72.326 1.00 91.00 353 THR A CA 1
ATOM 2638 C C . THR A 1 353 ? 39.426 18.094 -71.023 1.00 91.00 353 THR A C 1
ATOM 2640 O O . THR A 1 353 ? 40.542 17.976 -70.511 1.00 91.00 353 THR A O 1
ATOM 2643 N N . ALA A 1 354 ? 38.321 17.540 -70.533 1.00 93.12 354 ALA A N 1
ATOM 2644 C CA . ALA A 1 354 ? 38.296 16.649 -69.380 1.00 93.12 354 ALA A CA 1
ATOM 2645 C C . ALA A 1 354 ? 37.860 15.252 -69.838 1.00 93.12 354 ALA A C 1
ATOM 2647 O O . ALA A 1 354 ? 36.910 15.112 -70.609 1.00 93.12 354 ALA A O 1
ATOM 2648 N N . VAL A 1 355 ? 38.597 14.222 -69.421 1.00 94.06 355 VAL A N 1
ATOM 2649 C CA . VAL A 1 355 ? 38.352 12.829 -69.819 1.00 94.06 355 VAL A CA 1
ATOM 2650 C C . VAL A 1 355 ? 38.426 11.936 -68.589 1.00 94.06 355 VAL A C 1
ATOM 2652 O O . VAL A 1 355 ? 39.391 12.024 -67.833 1.00 94.06 355 VAL A O 1
ATOM 2655 N N . ILE A 1 356 ? 37.426 11.071 -68.422 1.00 94.56 356 ILE A N 1
ATOM 2656 C CA . ILE A 1 356 ? 37.410 10.036 -67.383 1.00 94.56 356 ILE A CA 1
ATOM 2657 C C . ILE A 1 356 ? 38.361 8.913 -67.804 1.00 94.56 356 ILE A C 1
ATOM 2659 O O . ILE A 1 356 ? 38.286 8.403 -68.928 1.00 94.56 356 ILE A O 1
ATOM 2663 N N . ASN A 1 357 ? 39.268 8.544 -66.911 1.00 92.56 357 ASN A N 1
ATOM 2664 C CA . ASN A 1 357 ? 40.222 7.462 -67.096 1.00 92.56 357 ASN A CA 1
ATOM 2665 C C . ASN A 1 357 ? 39.608 6.103 -66.728 1.00 92.56 357 ASN A C 1
ATOM 2667 O O . ASN A 1 357 ? 38.539 6.009 -66.134 1.00 92.56 357 ASN A O 1
ATOM 2671 N N . ALA A 1 358 ? 40.305 5.018 -67.073 1.00 88.12 358 ALA A N 1
ATOM 2672 C CA . ALA A 1 358 ? 39.851 3.658 -66.764 1.00 88.12 358 ALA A CA 1
ATOM 2673 C C . ALA A 1 358 ? 39.826 3.339 -65.255 1.00 88.12 358 ALA A C 1
ATOM 2675 O O . ALA A 1 358 ? 39.193 2.367 -64.858 1.00 88.12 358 ALA A O 1
ATOM 2676 N N . ASP A 1 359 ? 40.531 4.132 -64.448 1.00 87.44 359 ASP A N 1
ATOM 2677 C CA . ASP A 1 359 ? 40.558 4.075 -62.984 1.00 87.44 359 ASP A CA 1
ATOM 2678 C C . ASP A 1 359 ? 39.605 5.093 -62.331 1.00 87.44 359 ASP A C 1
ATOM 2680 O O . ASP A 1 359 ? 39.710 5.338 -61.137 1.00 87.44 359 ASP A O 1
ATOM 2684 N N . PHE A 1 360 ? 38.694 5.689 -63.110 1.00 90.00 360 PHE A N 1
ATOM 2685 C CA . PHE A 1 360 ? 37.715 6.703 -62.693 1.00 90.00 360 PHE A CA 1
ATOM 2686 C C . PHE A 1 360 ? 38.286 8.070 -62.278 1.00 90.00 360 PHE A C 1
ATOM 2688 O O . PHE A 1 360 ? 37.513 8.993 -62.040 1.00 90.00 360 PHE A O 1
ATOM 2695 N N . SER A 1 361 ? 39.609 8.264 -62.304 1.00 91.19 361 SER A N 1
ATOM 2696 C CA . SER A 1 361 ? 40.208 9.600 -62.195 1.00 91.19 361 SER A CA 1
ATOM 2697 C C . SER A 1 361 ? 39.890 10.461 -63.427 1.00 91.19 361 SER A C 1
ATOM 2699 O O . SER A 1 361 ? 39.579 9.942 -64.504 1.00 91.19 361 SER A O 1
ATOM 2701 N N . ILE A 1 362 ? 40.011 11.787 -63.322 1.00 93.44 362 ILE A N 1
ATOM 2702 C CA . ILE A 1 362 ? 39.767 12.700 -64.449 1.00 93.44 362 ILE A CA 1
ATOM 2703 C C . ILE A 1 362 ? 41.079 13.327 -64.910 1.00 93.44 362 ILE A C 1
ATOM 2705 O O . ILE A 1 362 ? 41.753 14.026 -64.157 1.00 93.44 362 ILE A O 1
ATOM 2709 N N . THR A 1 363 ? 41.442 13.153 -66.182 1.00 92.88 363 THR A N 1
ATOM 2710 C CA . THR A 1 363 ? 42.546 13.913 -66.783 1.00 92.88 363 THR A CA 1
ATOM 2711 C C . THR A 1 363 ? 42.027 15.196 -67.421 1.00 92.88 363 THR A C 1
ATOM 2713 O O . THR A 1 363 ? 41.326 15.161 -68.436 1.00 92.88 363 THR A O 1
ATOM 2716 N N . TYR A 1 364 ? 42.442 16.340 -66.874 1.00 91.50 364 TYR A N 1
ATOM 2717 C CA . TYR A 1 364 ? 42.253 17.651 -67.490 1.00 91.50 364 TYR A CA 1
ATOM 2718 C C . TYR A 1 364 ? 43.467 18.015 -68.349 1.00 91.50 364 TYR A C 1
ATOM 2720 O O . TYR A 1 364 ? 44.610 18.009 -67.888 1.00 91.50 364 TYR A O 1
ATOM 2728 N N . THR A 1 365 ? 43.223 18.366 -69.610 1.00 89.75 365 THR A N 1
ATOM 2729 C CA . THR A 1 365 ? 44.236 18.892 -70.532 1.00 89.75 365 THR A CA 1
ATOM 2730 C C . THR A 1 365 ? 43.906 20.343 -70.883 1.00 89.75 365 THR A C 1
ATOM 2732 O O . THR A 1 365 ? 42.915 20.572 -71.583 1.00 89.75 365 THR A O 1
ATOM 2735 N N . PRO A 1 366 ? 44.730 21.321 -70.454 1.00 86.69 366 PRO A N 1
ATOM 2736 C CA . PRO A 1 366 ? 44.541 22.714 -70.840 1.00 86.69 366 PRO A CA 1
ATOM 2737 C C . PRO A 1 366 ? 44.648 22.892 -72.359 1.00 86.69 366 PRO A C 1
ATOM 2739 O O . PRO A 1 366 ? 45.544 22.334 -73.003 1.00 86.69 366 PRO A O 1
ATOM 2742 N N . GLY A 1 367 ? 43.767 23.704 -72.937 1.00 82.56 367 GLY A N 1
ATOM 2743 C CA . GLY A 1 367 ? 43.847 24.119 -74.332 1.00 82.56 367 GLY A CA 1
ATOM 2744 C C . GLY A 1 367 ? 45.078 24.989 -74.606 1.00 82.56 367 GLY A C 1
ATOM 2745 O O . GLY A 1 367 ? 45.640 25.634 -73.718 1.00 82.56 367 GLY A O 1
ATOM 2746 N N . ALA A 1 368 ? 45.523 25.025 -75.863 1.00 76.06 368 ALA A N 1
ATOM 2747 C CA . ALA A 1 368 ? 46.675 25.836 -76.250 1.00 76.06 368 ALA A CA 1
ATOM 2748 C C . ALA A 1 368 ? 46.411 27.331 -75.980 1.00 76.06 368 ALA A C 1
ATOM 2750 O O . ALA A 1 368 ? 45.489 27.911 -76.549 1.00 76.06 368 ALA A O 1
ATOM 2751 N N . GLY A 1 369 ? 47.248 27.956 -75.143 1.00 65.81 369 GLY A N 1
ATOM 2752 C CA . GLY A 1 369 ? 47.111 29.368 -74.764 1.00 65.81 369 GLY A CA 1
ATOM 2753 C C . GLY A 1 369 ? 46.180 29.638 -73.576 1.00 65.81 369 GLY A C 1
ATOM 2754 O O . GLY A 1 369 ? 45.862 30.800 -73.342 1.00 65.81 369 GLY A O 1
ATOM 2755 N N . PHE A 1 370 ? 45.761 28.605 -72.832 1.00 71.88 370 PHE A N 1
ATOM 2756 C CA . PHE A 1 370 ? 45.019 28.751 -71.576 1.00 71.88 370 PHE A CA 1
ATOM 2757 C C . PHE A 1 370 ? 45.767 29.665 -70.593 1.00 71.88 370 PHE A C 1
ATOM 2759 O O . PHE A 1 370 ? 46.923 29.400 -70.269 1.00 71.88 370 PHE A O 1
ATOM 2766 N N . ASN A 1 371 ? 45.123 30.750 -70.155 1.00 66.06 371 ASN A N 1
ATOM 2767 C CA . ASN A 1 371 ? 45.716 31.767 -69.283 1.00 66.06 371 ASN A CA 1
ATOM 2768 C C . ASN A 1 371 ? 44.761 32.323 -68.204 1.00 66.06 371 ASN A C 1
ATOM 2770 O O . ASN A 1 371 ? 45.111 33.289 -67.531 1.00 66.06 371 ASN A O 1
ATOM 2774 N N . ASN A 1 372 ? 43.573 31.728 -68.053 1.00 70.69 372 ASN A N 1
ATOM 2775 C CA . ASN A 1 372 ? 42.528 32.137 -67.105 1.00 70.69 372 ASN A CA 1
ATOM 2776 C C . ASN A 1 372 ? 42.084 30.926 -66.261 1.00 70.69 372 ASN A C 1
ATOM 2778 O O . ASN A 1 372 ? 42.847 29.982 -66.095 1.00 70.69 372 ASN A O 1
ATOM 2782 N N . GLU A 1 373 ? 40.875 30.936 -65.712 1.00 83.94 373 GLU A N 1
ATOM 2783 C CA . GLU A 1 373 ? 40.297 29.806 -64.980 1.00 83.94 373 GLU A CA 1
ATOM 2784 C C . GLU A 1 373 ? 39.359 29.004 -65.889 1.00 83.94 373 GLU A C 1
ATOM 2786 O O . GLU A 1 373 ? 38.741 29.559 -66.799 1.00 83.94 373 GLU A O 1
ATOM 2791 N N . ASP A 1 374 ? 39.268 27.702 -65.648 1.00 88.81 374 ASP A N 1
ATOM 2792 C CA . ASP A 1 374 ? 38.329 26.788 -66.288 1.00 88.81 374 ASP A CA 1
ATOM 2793 C C . ASP A 1 374 ? 37.542 26.034 -65.220 1.00 88.81 374 ASP A C 1
ATOM 2795 O O . ASP A 1 374 ? 38.031 25.818 -64.109 1.00 88.81 374 ASP A O 1
ATOM 2799 N N . THR A 1 375 ? 36.328 25.619 -65.557 1.00 91.12 375 THR A N 1
ATOM 2800 C CA . THR A 1 375 ? 35.509 24.763 -64.698 1.00 91.12 375 THR A CA 1
ATOM 2801 C C . THR A 1 375 ? 34.864 23.663 -65.520 1.00 91.12 375 THR A C 1
ATOM 2803 O O . THR A 1 375 ? 34.469 23.875 -66.669 1.00 91.12 375 THR A O 1
ATOM 2806 N N . PHE A 1 376 ? 34.751 22.480 -64.932 1.00 93.12 376 PHE A N 1
ATOM 2807 C CA . PHE A 1 376 ? 33.941 21.391 -65.463 1.00 93.12 376 PHE A CA 1
ATOM 2808 C C . PHE A 1 376 ? 33.229 20.684 -64.320 1.00 93.12 376 PHE A C 1
ATOM 2810 O O . PHE A 1 376 ? 33.662 20.760 -63.175 1.00 93.12 376 PHE A O 1
ATOM 2817 N N . ASN A 1 377 ? 32.150 19.987 -64.654 1.00 95.56 377 ASN A N 1
ATOM 2818 C CA . ASN A 1 377 ? 31.405 19.185 -63.697 1.00 95.56 377 ASN A CA 1
ATOM 2819 C C . ASN A 1 377 ? 31.650 17.706 -63.985 1.00 95.56 377 ASN A C 1
ATOM 2821 O O . ASN A 1 377 ? 31.812 17.322 -65.152 1.00 95.56 377 ASN A O 1
ATOM 2825 N N . TYR A 1 378 ? 31.610 16.891 -62.944 1.00 94.44 378 TYR A N 1
ATOM 2826 C CA . TYR A 1 378 ? 31.555 15.440 -63.052 1.00 94.44 378 TYR A CA 1
ATOM 2827 C C . TYR A 1 378 ? 30.306 14.904 -62.354 1.00 94.44 378 TYR A C 1
ATOM 2829 O O . TYR A 1 378 ? 29.690 15.594 -61.548 1.00 94.44 378 TYR A O 1
ATOM 2837 N N . THR A 1 379 ? 29.888 13.703 -62.743 1.00 94.19 379 THR A N 1
ATOM 2838 C CA . THR A 1 379 ? 28.705 13.026 -62.206 1.00 94.19 379 THR A CA 1
ATOM 2839 C C . THR A 1 379 ? 29.134 11.713 -61.582 1.00 94.19 379 THR A C 1
ATOM 2841 O O . THR A 1 379 ? 29.761 10.895 -62.268 1.00 94.19 379 THR A O 1
ATOM 2844 N N . LEU A 1 380 ? 28.777 11.531 -60.316 1.00 92.38 380 LEU A N 1
ATOM 2845 C CA . LEU A 1 380 ? 28.927 10.279 -59.587 1.00 92.38 380 LEU A CA 1
ATOM 2846 C C . LEU A 1 380 ? 27.668 9.435 -59.740 1.00 92.38 380 LEU A C 1
ATOM 2848 O O . LEU A 1 380 ? 26.567 9.976 -59.824 1.00 92.38 380 LEU A O 1
ATOM 2852 N N . GLU A 1 381 ? 27.846 8.122 -59.777 1.00 89.62 381 GLU A N 1
ATOM 2853 C CA . GLU A 1 381 ? 26.775 7.133 -59.671 1.00 89.62 381 GLU A CA 1
ATOM 2854 C C . GLU A 1 381 ? 27.204 6.056 -58.677 1.00 89.62 381 GLU A C 1
ATOM 2856 O O . GLU A 1 381 ? 28.329 5.542 -58.757 1.00 89.62 381 GLU A O 1
ATOM 2861 N N . ASP A 1 382 ? 26.317 5.746 -57.739 1.00 88.00 382 ASP A N 1
ATOM 2862 C CA . ASP A 1 382 ? 26.473 4.632 -56.809 1.00 88.00 382 ASP A CA 1
ATOM 2863 C C . ASP A 1 382 ? 26.085 3.285 -57.461 1.00 88.00 382 ASP A C 1
ATOM 2865 O O . ASP A 1 382 ? 25.747 3.189 -58.645 1.00 88.00 382 ASP A O 1
ATOM 2869 N N . PHE A 1 383 ? 26.104 2.198 -56.688 1.00 80.38 383 PHE A N 1
ATOM 2870 C CA . PHE A 1 383 ? 25.649 0.893 -57.185 1.00 80.38 383 PHE A CA 1
ATOM 2871 C C . PHE A 1 383 ? 24.116 0.768 -57.310 1.00 80.38 383 PHE A C 1
ATOM 2873 O O . PHE A 1 383 ? 23.641 -0.154 -57.985 1.00 80.38 383 PHE A O 1
ATOM 2880 N N . GLY A 1 384 ? 23.348 1.673 -56.698 1.00 78.38 384 GLY A N 1
ATOM 2881 C CA . GLY A 1 384 ? 21.888 1.774 -56.764 1.00 78.38 384 GLY A CA 1
ATOM 2882 C C . GLY A 1 384 ? 21.351 2.611 -57.931 1.00 78.38 384 GLY A C 1
ATOM 2883 O O . GLY A 1 384 ? 20.135 2.669 -58.128 1.00 78.38 384 GLY A O 1
ATOM 2884 N N . SER A 1 385 ? 22.235 3.177 -58.762 1.00 81.44 385 SER A N 1
ATOM 2885 C CA . SER A 1 385 ? 21.923 4.109 -59.858 1.00 81.44 385 SER A CA 1
ATOM 2886 C C . SER A 1 385 ? 21.399 5.483 -59.410 1.00 81.44 385 SER A C 1
ATOM 2888 O O . SER A 1 385 ? 20.760 6.181 -60.207 1.00 81.44 385 SER A O 1
ATOM 2890 N N . ALA A 1 386 ? 21.636 5.885 -58.160 1.00 85.25 386 ALA A N 1
ATOM 2891 C CA . ALA A 1 386 ? 21.452 7.269 -57.740 1.00 85.25 386 ALA A CA 1
ATOM 2892 C C . ALA A 1 386 ? 22.708 8.088 -58.076 1.00 85.25 386 ALA A C 1
ATOM 2894 O O . ALA A 1 386 ? 23.820 7.565 -58.154 1.00 85.25 386 ALA A O 1
ATOM 2895 N N . THR A 1 387 ? 22.524 9.381 -58.360 1.00 90.50 387 THR A N 1
ATOM 2896 C CA . THR A 1 387 ? 23.584 10.230 -58.922 1.00 90.50 387 THR A CA 1
ATOM 2897 C C . THR A 1 387 ? 23.650 11.594 -58.262 1.00 90.50 387 THR A C 1
ATOM 2899 O O . THR A 1 387 ? 22.597 12.191 -58.025 1.00 90.50 387 THR A O 1
ATOM 2902 N N . ASP A 1 388 ? 24.858 12.141 -58.143 1.00 93.31 388 ASP A N 1
ATOM 2903 C CA . ASP A 1 388 ? 25.103 13.529 -57.737 1.00 93.31 388 ASP A CA 1
ATOM 2904 C C . ASP A 1 388 ? 26.192 14.198 -58.601 1.00 93.31 388 ASP A C 1
ATOM 2906 O O . ASP A 1 388 ? 26.879 13.536 -59.390 1.00 93.31 388 ASP A O 1
ATOM 2910 N N . VAL A 1 389 ? 26.294 15.530 -58.549 1.00 92.94 389 VAL A N 1
ATOM 2911 C CA . VAL A 1 389 ? 27.146 16.339 -59.435 1.00 92.94 389 VAL A CA 1
ATOM 2912 C C . VAL A 1 389 ? 27.967 17.353 -58.649 1.00 92.94 389 VAL A C 1
ATOM 2914 O O . VAL A 1 389 ? 27.405 18.251 -58.029 1.00 92.94 389 VAL A O 1
ATOM 2917 N N . ALA A 1 390 ? 29.285 17.315 -58.839 1.00 93.62 390 ALA A N 1
ATOM 2918 C CA . ALA A 1 390 ? 30.227 18.290 -58.297 1.00 93.62 390 ALA A CA 1
ATOM 2919 C C . ALA A 1 390 ? 31.041 18.985 -59.397 1.00 93.62 390 ALA A C 1
ATOM 2921 O O . ALA A 1 390 ? 31.074 18.570 -60.566 1.00 93.62 390 ALA A O 1
ATOM 2922 N N . GLN A 1 391 ? 31.675 20.097 -59.032 1.00 93.75 391 GLN A N 1
ATOM 2923 C CA . GLN A 1 391 ? 32.481 20.932 -59.908 1.00 93.75 391 GLN A CA 1
ATOM 2924 C C . GLN A 1 391 ? 33.964 20.883 -59.545 1.00 93.75 391 GLN A C 1
ATOM 2926 O O . GLN A 1 391 ? 34.365 21.043 -58.398 1.00 93.75 391 GLN A O 1
ATOM 2931 N N . VAL A 1 392 ? 34.796 20.816 -60.583 1.00 92.88 392 VAL A N 1
ATOM 2932 C CA . VAL A 1 392 ? 36.233 21.059 -60.491 1.00 92.88 392 VAL A CA 1
ATOM 2933 C C . VAL A 1 392 ? 36.551 22.436 -61.045 1.00 92.88 392 VAL A C 1
ATOM 2935 O O . VAL A 1 392 ? 36.155 22.796 -62.160 1.00 92.88 392 VAL A O 1
ATOM 2938 N N . ARG A 1 393 ? 37.352 23.190 -60.291 1.00 89.62 393 ARG A N 1
ATOM 2939 C CA . ARG A 1 393 ? 37.903 24.476 -60.715 1.00 89.62 393 ARG A CA 1
ATOM 2940 C C . ARG A 1 393 ? 39.386 24.357 -61.027 1.00 89.62 393 ARG A C 1
ATOM 2942 O O . ARG A 1 393 ? 40.173 23.917 -60.195 1.00 89.62 393 ARG A O 1
ATOM 2949 N N . VAL A 1 394 ? 39.797 24.805 -62.207 1.00 85.25 394 VAL A N 1
ATOM 2950 C CA . VAL A 1 394 ? 41.199 24.795 -62.628 1.00 85.25 394 VAL A CA 1
ATOM 2951 C C . VAL A 1 394 ? 41.668 26.213 -62.902 1.00 85.25 394 VAL A C 1
ATOM 2953 O O . VAL A 1 394 ? 41.125 26.897 -63.760 1.00 85.25 394 VAL A O 1
ATOM 2956 N N . ALA A 1 395 ? 42.698 26.667 -62.196 1.00 79.94 395 ALA A N 1
ATOM 2957 C CA . ALA A 1 395 ? 43.268 27.995 -62.385 1.00 79.94 395 ALA A CA 1
ATOM 2958 C C . ALA A 1 395 ? 44.588 27.949 -63.163 1.00 79.94 395 ALA A C 1
ATOM 2960 O O . ALA A 1 395 ? 45.445 27.084 -62.955 1.00 79.94 395 ALA A O 1
ATOM 2961 N N . TYR A 1 396 ? 44.787 28.929 -64.040 1.00 68.94 396 TYR A N 1
ATOM 2962 C CA . TYR A 1 396 ? 46.090 29.193 -64.630 1.00 68.94 396 TYR A CA 1
ATOM 2963 C C . TYR A 1 396 ? 46.999 29.935 -63.643 1.00 68.94 396 TYR A C 1
ATOM 2965 O O . TYR A 1 396 ? 46.650 30.997 -63.131 1.00 68.94 396 TYR A O 1
ATOM 2973 N N . ASN A 1 397 ? 48.206 29.417 -63.419 1.00 57.22 397 ASN A N 1
ATOM 2974 C CA . ASN A 1 397 ? 49.238 30.125 -62.664 1.00 57.22 397 ASN A CA 1
ATOM 2975 C C . ASN A 1 397 ? 50.158 30.905 -63.623 1.00 57.22 397 ASN A C 1
ATOM 2977 O O . ASN A 1 397 ? 51.013 30.316 -64.285 1.00 57.22 397 ASN A O 1
ATOM 2981 N N . ALA A 1 398 ? 49.996 32.233 -63.686 1.00 49.72 398 ALA A N 1
ATOM 2982 C CA . ALA A 1 398 ? 50.754 33.116 -64.580 1.00 49.72 398 ALA A CA 1
ATOM 2983 C C . ALA A 1 398 ? 52.151 33.527 -64.067 1.00 49.72 398 ALA A C 1
ATOM 2985 O O . ALA A 1 398 ? 52.909 34.149 -64.810 1.00 49.72 398 ALA A O 1
ATOM 2986 N N . ASN A 1 399 ? 52.525 33.185 -62.830 1.00 45.22 399 ASN A N 1
ATOM 2987 C CA . ASN A 1 399 ? 53.664 33.811 -62.143 1.00 45.22 399 ASN A CA 1
ATOM 2988 C C . ASN A 1 399 ? 55.015 33.095 -62.284 1.00 45.22 399 ASN A C 1
ATOM 2990 O O . ASN A 1 399 ? 55.940 33.392 -61.533 1.00 45.22 399 ASN A O 1
ATOM 2994 N N . CYS A 1 400 ? 55.185 32.188 -63.249 1.00 45.91 400 CYS A N 1
ATOM 2995 C CA . CYS A 1 400 ? 56.481 31.546 -63.504 1.00 45.91 400 CYS A CA 1
ATOM 2996 C C . CYS A 1 400 ? 56.714 31.268 -64.996 1.00 45.91 400 CYS A C 1
ATOM 2998 O O . CYS A 1 400 ? 56.778 30.118 -65.431 1.00 45.91 400 CYS A O 1
ATOM 3000 N N . THR A 1 401 ? 56.911 32.320 -65.793 1.00 45.16 401 THR A N 1
ATOM 3001 C CA . THR A 1 401 ? 57.588 32.194 -67.094 1.00 45.16 401 THR A CA 1
ATOM 3002 C C . THR A 1 401 ? 58.950 32.882 -67.032 1.00 45.16 401 THR A C 1
ATOM 3004 O O . THR A 1 401 ? 59.038 34.098 -67.159 1.00 45.16 401 THR A O 1
ATOM 3007 N N . GLY A 1 402 ? 60.015 32.092 -66.856 1.00 43.53 402 GLY A N 1
ATOM 3008 C CA . GLY A 1 402 ? 61.399 32.579 -66.793 1.00 43.53 402 GLY A CA 1
ATOM 3009 C C . GLY A 1 402 ? 61.795 33.160 -65.428 1.00 43.53 402 GLY A C 1
ATOM 3010 O O . GLY A 1 402 ? 60.980 33.726 -64.711 1.00 43.53 402 GLY A O 1
ATOM 3011 N N . SER A 1 403 ? 63.054 32.961 -65.038 1.00 40.19 403 SER A N 1
ATOM 3012 C CA . SER A 1 403 ? 63.579 33.247 -63.698 1.00 40.19 403 SER A CA 1
ATOM 3013 C C . SER A 1 403 ? 63.601 34.750 -63.342 1.00 40.19 403 SER A C 1
ATOM 3015 O O . SER A 1 403 ? 64.510 35.456 -63.771 1.00 40.19 403 SER A O 1
ATOM 3017 N N . ASN A 1 404 ? 62.669 35.159 -62.472 1.00 35.03 404 ASN A N 1
ATOM 3018 C CA . ASN A 1 404 ? 62.624 36.354 -61.601 1.00 35.03 404 ASN A CA 1
ATOM 3019 C C . ASN A 1 404 ? 62.325 37.767 -62.187 1.00 35.03 404 ASN A C 1
ATOM 3021 O O . ASN A 1 404 ? 62.721 38.109 -63.293 1.00 35.03 404 ASN A O 1
ATOM 3025 N N . GLN A 1 405 ? 61.593 38.558 -61.381 1.00 38.66 405 GLN A N 1
ATOM 3026 C CA . GLN A 1 405 ? 60.616 39.642 -61.665 1.00 38.66 405 GLN A CA 1
ATOM 3027 C C . GLN A 1 405 ? 61.144 41.099 -61.520 1.00 38.66 405 GLN A C 1
ATOM 3029 O O . GLN A 1 405 ? 62.235 41.278 -60.985 1.00 38.66 405 GLN A O 1
ATOM 3034 N N . HIS A 1 406 ? 60.356 42.140 -61.885 1.00 46.88 406 HIS A N 1
ATOM 3035 C CA . HIS A 1 406 ? 60.655 43.582 -61.652 1.00 46.88 406 HIS A CA 1
ATOM 3036 C C . HIS A 1 406 ? 59.436 44.500 -61.386 1.00 46.88 406 HIS A C 1
ATOM 3038 O O . HIS A 1 406 ? 58.391 44.271 -61.993 1.00 46.88 406 HIS A O 1
ATOM 3044 N N . CYS A 1 407 ? 59.661 45.608 -60.634 1.00 40.19 407 CYS A N 1
ATOM 3045 C CA . CYS A 1 407 ? 59.392 47.019 -61.027 1.00 40.19 407 CYS A CA 1
ATOM 3046 C C . CYS A 1 407 ? 60.105 48.067 -60.118 1.00 40.19 407 CYS A C 1
ATOM 3048 O O . CYS A 1 407 ? 59.886 48.048 -58.917 1.00 40.19 407 CYS A O 1
ATOM 3050 N N . ASP A 1 408 ? 60.846 49.029 -60.707 1.00 40.62 408 ASP A N 1
ATOM 3051 C CA . ASP A 1 408 ? 61.066 50.410 -60.195 1.00 40.62 408 ASP A CA 1
ATOM 3052 C C . ASP A 1 408 ? 61.291 51.404 -61.375 1.00 40.62 408 ASP A C 1
ATOM 3054 O O . ASP A 1 408 ? 61.714 50.994 -62.462 1.00 40.62 408 ASP A O 1
ATOM 3058 N N . TRP A 1 409 ? 60.970 52.695 -61.178 1.00 44.91 409 TRP A N 1
ATOM 3059 C CA . TRP A 1 409 ? 61.008 53.827 -62.120 1.00 44.91 409 TRP A CA 1
ATOM 3060 C C . TRP A 1 409 ? 62.152 54.832 -61.828 1.00 44.91 409 TRP A C 1
ATOM 3062 O O . TRP A 1 409 ? 61.996 56.036 -62.042 1.00 44.91 409 TRP A O 1
ATOM 3072 N N . ASP A 1 410 ? 63.338 54.358 -61.440 1.00 43.06 410 ASP A N 1
ATOM 3073 C CA . ASP A 1 410 ? 64.596 55.107 -61.584 1.00 43.06 410 ASP A CA 1
ATOM 3074 C C . ASP A 1 410 ? 65.573 54.342 -62.493 1.00 43.06 410 ASP A C 1
ATOM 3076 O O . ASP A 1 410 ? 65.930 53.188 -62.278 1.00 43.06 410 ASP A O 1
ATOM 3080 N N . VAL A 1 411 ? 66.016 54.988 -63.569 1.00 46.66 411 VAL A N 1
ATOM 3081 C CA . VAL A 1 411 ? 66.788 54.376 -64.668 1.00 46.66 411 VAL A CA 1
ATOM 3082 C C . VAL A 1 411 ? 68.288 54.229 -64.369 1.00 46.66 411 VAL A C 1
ATOM 3084 O O . VAL A 1 411 ? 69.083 54.088 -65.300 1.00 46.66 411 VAL A O 1
ATOM 3087 N N . SER A 1 412 ? 68.700 54.259 -63.097 1.00 45.38 412 SER A N 1
ATOM 3088 C CA . SER A 1 412 ? 70.128 54.316 -62.734 1.00 45.38 412 SER A CA 1
ATOM 3089 C C . SER A 1 412 ? 70.614 53.299 -61.699 1.00 45.38 412 SER A C 1
ATOM 3091 O O . SER A 1 412 ? 71.826 53.163 -61.568 1.00 45.38 412 SER A O 1
ATOM 3093 N N . ASN A 1 413 ? 69.744 52.543 -61.025 1.00 43.62 413 ASN A N 1
ATOM 3094 C CA . ASN A 1 413 ? 70.130 51.438 -60.140 1.00 43.62 413 ASN A CA 1
ATOM 3095 C C . ASN A 1 413 ? 69.145 50.271 -60.311 1.00 43.62 413 ASN A C 1
ATOM 3097 O O . ASN A 1 413 ? 67.991 50.479 -60.661 1.00 43.62 413 ASN A O 1
ATOM 3101 N N . GLY A 1 414 ? 69.635 49.037 -60.167 1.00 41.88 414 GLY A N 1
ATOM 3102 C CA . GLY A 1 414 ? 68.831 47.819 -60.328 1.00 41.88 414 GLY A CA 1
ATOM 3103 C C . GLY A 1 414 ? 67.677 47.715 -59.322 1.00 41.88 414 GLY A C 1
ATOM 3104 O O . GLY A 1 414 ? 67.608 48.484 -58.375 1.00 41.88 414 GLY A O 1
ATOM 3105 N N . CYS A 1 415 ? 66.773 46.763 -59.555 1.00 40.00 415 CYS A N 1
ATOM 3106 C CA . CYS A 1 415 ? 65.442 46.749 -58.947 1.00 40.00 415 CYS A CA 1
ATOM 3107 C C . CYS A 1 415 ? 65.367 46.663 -57.420 1.00 40.00 415 CYS A C 1
ATOM 3109 O O . CYS A 1 415 ? 66.023 45.825 -56.806 1.00 40.00 415 CYS A O 1
ATOM 3111 N N . GLU A 1 416 ? 64.462 47.482 -56.879 1.00 41.38 416 GLU A N 1
ATOM 3112 C CA . GLU A 1 416 ? 64.037 47.578 -55.480 1.00 41.38 416 GLU A CA 1
ATOM 3113 C C . GLU A 1 416 ? 62.627 46.982 -55.315 1.00 41.38 416 GLU A C 1
ATOM 3115 O O . GLU A 1 416 ? 61.829 46.958 -56.254 1.00 41.38 416 GLU A O 1
ATOM 3120 N N . THR A 1 417 ? 62.328 46.469 -54.123 1.00 50.47 417 THR A N 1
ATOM 3121 C CA . THR A 1 417 ? 61.141 45.644 -53.832 1.00 50.47 417 THR A CA 1
ATOM 3122 C C . THR A 1 417 ? 60.192 46.237 -52.794 1.00 50.47 417 THR A C 1
ATOM 3124 O O . THR A 1 417 ? 59.243 45.549 -52.422 1.00 50.47 417 THR A O 1
ATOM 3127 N N . ASP A 1 418 ? 60.414 47.458 -52.290 1.00 52.12 418 ASP A N 1
ATOM 3128 C CA . ASP A 1 418 ? 59.860 47.790 -50.976 1.00 52.12 418 ASP A CA 1
ATOM 3129 C C . ASP A 1 418 ? 58.994 49.060 -50.872 1.00 52.12 418 ASP A C 1
ATOM 3131 O O . ASP A 1 418 ? 59.460 50.151 -50.562 1.00 52.12 418 ASP A O 1
ATOM 3135 N N . THR A 1 419 ? 57.679 48.884 -51.066 1.00 51.91 419 THR A N 1
ATOM 3136 C CA . THR A 1 419 ? 56.623 49.848 -50.672 1.00 51.91 419 THR A CA 1
ATOM 3137 C C . THR A 1 419 ? 56.127 49.609 -49.239 1.00 51.91 419 THR A C 1
ATOM 3139 O O . THR A 1 419 ? 55.081 50.126 -48.834 1.00 51.91 419 THR A O 1
ATOM 3142 N N . ASN A 1 420 ? 56.871 48.817 -48.458 1.00 54.34 420 ASN A N 1
ATOM 3143 C CA . ASN A 1 420 ? 56.431 48.301 -47.172 1.00 54.34 420 ASN A CA 1
ATOM 3144 C C . ASN A 1 420 ? 57.072 48.971 -45.959 1.00 54.34 420 ASN A C 1
ATOM 3146 O O . ASN A 1 420 ? 56.728 48.570 -44.853 1.00 54.34 420 ASN A O 1
ATOM 3150 N N . ILE A 1 421 ? 57.983 49.938 -46.123 1.00 52.91 421 ILE A N 1
ATOM 3151 C CA . ILE A 1 421 ? 58.770 50.446 -44.981 1.00 52.91 421 ILE A CA 1
ATOM 3152 C C . ILE A 1 421 ? 59.028 51.957 -44.946 1.00 52.91 421 ILE A C 1
ATOM 3154 O O . ILE A 1 421 ? 59.510 52.450 -43.927 1.00 52.91 421 ILE A O 1
ATOM 3158 N N . GLU A 1 422 ? 58.703 52.723 -45.993 1.00 56.75 422 GLU A N 1
ATOM 3159 C CA . GLU A 1 422 ? 58.842 54.185 -45.949 1.00 56.75 422 GLU A CA 1
ATOM 3160 C C . GLU A 1 422 ? 57.517 54.887 -45.625 1.00 56.75 422 GLU A C 1
ATOM 3162 O O . GLU A 1 422 ? 56.538 54.836 -46.369 1.00 56.75 422 GLU A O 1
ATOM 3167 N N . ASP A 1 423 ? 57.529 55.617 -44.507 1.00 55.38 423 ASP A N 1
ATOM 3168 C CA . ASP A 1 423 ? 56.391 56.325 -43.900 1.00 55.38 423 ASP A CA 1
ATOM 3169 C C . ASP A 1 423 ? 55.751 57.401 -44.798 1.00 55.38 423 ASP A C 1
ATOM 3171 O O . ASP A 1 423 ? 54.672 57.922 -44.495 1.00 55.38 423 ASP A O 1
ATOM 3175 N N . SER A 1 424 ? 56.422 57.781 -45.889 1.00 57.00 424 SER A N 1
ATOM 3176 C CA . SER A 1 424 ? 55.911 58.751 -46.852 1.00 57.00 424 SER A CA 1
ATOM 3177 C C . SER A 1 424 ? 54.923 58.171 -47.867 1.00 57.00 424 SER A C 1
ATOM 3179 O O . SER A 1 424 ? 54.123 58.961 -48.379 1.00 57.00 424 SER A O 1
ATOM 3181 N N . ASP A 1 425 ? 54.964 56.856 -48.138 1.00 57.19 425 ASP A N 1
ATOM 3182 C CA . ASP A 1 425 ? 54.318 56.226 -49.304 1.00 57.19 425 ASP A CA 1
ATOM 3183 C C . ASP A 1 425 ? 53.817 54.786 -49.031 1.00 57.19 425 ASP A C 1
ATOM 3185 O O . ASP A 1 425 ? 54.051 53.855 -49.802 1.00 57.19 425 ASP A O 1
ATOM 3189 N N . CYS A 1 426 ? 53.101 54.606 -47.920 1.00 59.41 426 CYS A N 1
ATOM 3190 C CA . CYS A 1 426 ? 52.692 53.300 -47.401 1.00 59.41 426 CYS A CA 1
ATOM 3191 C C . CYS A 1 426 ? 51.573 52.622 -48.224 1.00 59.41 426 CYS A C 1
ATOM 3193 O O . CYS A 1 426 ? 50.437 53.100 -48.235 1.00 59.41 426 CYS A O 1
ATOM 3195 N N . GLY A 1 427 ? 51.882 51.509 -48.911 1.00 56.88 427 GLY A N 1
ATOM 3196 C CA . GLY A 1 427 ? 50.921 50.603 -49.588 1.00 56.88 427 GLY A CA 1
ATOM 3197 C C . GLY A 1 427 ? 50.400 51.058 -50.943 1.00 56.88 427 GLY A C 1
ATOM 3198 O O . GLY A 1 427 ? 49.971 50.249 -51.764 1.00 56.88 427 GLY A O 1
ATOM 3199 N N . ALA A 1 428 ? 50.473 52.356 -51.202 1.00 53.22 428 ALA A N 1
ATOM 3200 C CA . ALA A 1 428 ? 50.316 52.964 -52.510 1.00 53.22 428 ALA A CA 1
ATOM 3201 C C . ALA A 1 428 ? 51.027 54.324 -52.496 1.00 53.22 428 ALA A C 1
ATOM 3203 O O . ALA A 1 428 ? 51.039 55.007 -51.471 1.00 53.22 428 ALA A O 1
ATOM 3204 N N . CYS A 1 429 ? 51.590 54.746 -53.632 1.00 51.31 429 CYS A N 1
ATOM 3205 C CA . CYS A 1 429 ? 52.329 56.009 -53.718 1.00 51.31 429 CYS A CA 1
ATOM 3206 C C . CYS A 1 429 ? 51.489 57.203 -53.207 1.00 51.31 429 CYS A C 1
ATOM 3208 O O . CYS A 1 429 ? 50.438 57.509 -53.778 1.00 51.31 429 CYS A O 1
ATOM 3210 N N . GLY A 1 430 ? 51.971 57.904 -52.172 1.00 53.06 430 GLY A N 1
ATOM 3211 C CA . GLY A 1 430 ? 51.405 59.146 -51.634 1.00 53.06 430 GLY A CA 1
ATOM 3212 C C . GLY A 1 430 ? 50.659 59.079 -50.289 1.00 53.06 430 GLY A C 1
ATOM 3213 O O . GLY A 1 430 ? 50.031 60.078 -49.926 1.00 53.06 430 GLY A O 1
ATOM 3214 N N . VAL A 1 431 ? 50.684 57.964 -49.546 1.00 54.81 431 VAL A N 1
ATOM 3215 C CA . VAL A 1 431 ? 49.939 57.781 -48.274 1.00 54.81 431 VAL A CA 1
ATOM 3216 C C . VAL A 1 431 ? 50.863 57.844 -47.038 1.00 54.81 431 VAL A C 1
ATOM 3218 O O . VAL A 1 431 ? 51.853 57.121 -46.984 1.00 54.81 431 VAL A O 1
ATOM 3221 N N . ARG A 1 432 ? 50.523 58.669 -46.020 1.00 59.62 432 ARG A N 1
ATOM 3222 C CA . ARG A 1 432 ? 51.302 58.859 -44.763 1.00 59.62 432 ARG A CA 1
ATOM 3223 C C . ARG A 1 432 ? 50.556 58.438 -43.492 1.00 59.62 432 ARG A C 1
ATOM 3225 O O . ARG A 1 432 ? 49.392 58.803 -43.325 1.00 59.62 432 ARG A O 1
ATOM 3232 N N . CYS A 1 433 ? 51.252 57.772 -42.567 1.00 61.88 433 CYS A N 1
ATOM 3233 C CA . CYS A 1 433 ? 50.701 57.253 -41.305 1.00 61.88 433 CYS A CA 1
ATOM 3234 C C . CYS A 1 433 ? 50.630 58.295 -40.157 1.00 61.88 433 CYS A C 1
ATOM 3236 O O . CYS A 1 433 ? 51.349 59.295 -40.150 1.00 61.88 433 CYS A O 1
ATOM 3238 N N . HIS A 1 434 ? 49.715 58.086 -39.192 1.00 62.00 434 HIS A N 1
ATOM 3239 C CA . HIS A 1 434 ? 49.503 58.949 -38.010 1.00 62.00 434 HIS A CA 1
ATOM 3240 C C . HIS A 1 434 ? 50.603 58.747 -36.948 1.00 62.00 434 HIS A C 1
ATOM 3242 O O . HIS A 1 434 ? 51.166 57.672 -36.853 1.00 62.00 434 HIS A O 1
ATOM 3248 N N . SER A 1 435 ? 50.873 59.725 -36.072 1.00 60.44 435 SER A N 1
ATOM 3249 C CA . SER A 1 435 ? 52.077 59.771 -35.207 1.00 60.44 435 SER A CA 1
ATOM 3250 C C . SER A 1 435 ? 52.257 58.655 -34.162 1.00 60.44 435 SER A C 1
ATOM 3252 O O . SER A 1 435 ? 53.262 58.650 -33.458 1.00 60.44 435 SER A O 1
ATOM 3254 N N . GLN A 1 436 ? 51.287 57.756 -34.006 1.00 60.44 436 GLN A N 1
ATOM 3255 C CA . GLN A 1 436 ? 51.373 56.568 -33.141 1.00 60.44 436 GLN A CA 1
ATOM 3256 C C . GLN A 1 436 ? 51.266 55.271 -33.959 1.00 60.44 436 GLN A C 1
ATOM 3258 O O . GLN A 1 436 ? 50.964 54.225 -33.404 1.00 60.44 436 GLN A O 1
ATOM 3263 N N . TYR A 1 437 ? 51.467 55.353 -35.277 1.00 64.56 437 TYR A N 1
ATOM 3264 C CA . TYR A 1 437 ? 51.400 54.256 -36.235 1.00 64.56 437 TYR A CA 1
ATOM 3265 C C . TYR A 1 437 ? 52.589 54.373 -37.202 1.00 64.56 437 TYR A C 1
ATOM 3267 O O . TYR A 1 437 ? 52.924 55.477 -37.624 1.00 64.56 437 TYR A O 1
ATOM 3275 N N . ALA A 1 438 ? 53.215 53.253 -37.549 1.00 64.12 438 ALA A N 1
ATOM 3276 C CA . ALA A 1 438 ? 54.340 53.175 -38.481 1.00 64.12 438 ALA A CA 1
ATOM 3277 C C . ALA A 1 438 ? 53.938 52.402 -39.743 1.00 64.12 438 ALA A C 1
ATOM 3279 O O . ALA A 1 438 ? 53.123 51.480 -39.672 1.00 64.12 438 ALA A O 1
ATOM 3280 N N . CYS A 1 439 ? 54.495 52.767 -40.896 1.00 61.78 439 CYS A N 1
ATOM 3281 C CA . CYS A 1 439 ? 54.284 52.018 -42.126 1.00 61.78 439 CYS A CA 1
ATOM 3282 C C . CYS A 1 439 ? 55.056 50.692 -42.120 1.00 61.78 439 CYS A C 1
ATOM 3284 O O . CYS A 1 439 ? 56.286 50.690 -42.122 1.00 61.78 439 CYS A O 1
ATOM 3286 N N . VAL A 1 440 ? 54.329 49.571 -42.150 1.00 59.88 440 VAL A N 1
ATOM 3287 C CA . VAL A 1 440 ? 54.897 48.221 -42.269 1.00 59.88 440 VAL A CA 1
ATOM 3288 C C . VAL A 1 440 ? 54.017 47.408 -43.216 1.00 59.88 440 VAL A C 1
ATOM 3290 O O . VAL A 1 440 ? 52.803 47.338 -43.041 1.00 59.88 440 VAL A O 1
ATOM 3293 N N . GLY A 1 441 ? 54.588 46.802 -44.255 1.00 56.66 441 GLY A N 1
ATOM 3294 C CA . GLY A 1 441 ? 53.796 46.007 -45.212 1.00 56.66 441 GLY A CA 1
ATOM 3295 C C . GLY A 1 441 ? 52.886 46.847 -46.109 1.00 56.66 441 GLY A C 1
ATOM 3296 O O . GLY A 1 441 ? 51.878 46.348 -46.601 1.00 56.66 441 GLY A O 1
ATOM 3297 N N . GLY A 1 442 ? 53.155 48.149 -46.225 1.00 59.16 442 GLY A N 1
ATOM 3298 C CA . GLY A 1 442 ? 52.298 49.073 -46.956 1.00 59.16 442 GLY A CA 1
ATOM 3299 C C . GLY A 1 442 ? 51.006 49.411 -46.206 1.00 59.16 442 GLY A C 1
ATOM 3300 O O . GLY A 1 442 ? 50.073 49.977 -46.765 1.00 59.16 442 GLY A O 1
ATOM 3301 N N . THR A 1 443 ? 50.940 49.085 -44.918 1.00 60.28 443 THR A N 1
ATOM 3302 C CA . THR A 1 443 ? 49.777 49.341 -44.072 1.00 60.28 443 THR A CA 1
ATOM 3303 C C . THR A 1 443 ? 50.234 50.084 -42.816 1.00 60.28 443 THR A C 1
ATOM 3305 O O . THR A 1 443 ? 51.312 49.821 -42.292 1.00 60.28 443 THR A O 1
ATOM 3308 N N . CYS A 1 444 ? 49.455 51.056 -42.337 1.00 64.81 444 CYS A N 1
ATOM 3309 C CA . CYS A 1 444 ? 49.801 51.787 -41.116 1.00 64.81 444 CYS A CA 1
ATOM 3310 C C . CYS A 1 444 ? 49.468 50.938 -39.882 1.00 64.81 444 CYS A C 1
ATOM 3312 O O . CYS A 1 444 ? 48.299 50.632 -39.654 1.00 64.81 444 CYS A O 1
ATOM 3314 N N . VAL A 1 445 ? 50.477 50.595 -39.079 1.00 63.78 445 VAL A N 1
ATOM 3315 C CA . VAL A 1 445 ? 50.373 49.648 -37.954 1.00 63.78 445 VAL A CA 1
ATOM 3316 C C . VAL A 1 445 ? 50.658 50.361 -36.621 1.00 63.78 445 VAL A C 1
ATOM 3318 O O . VAL A 1 445 ? 51.585 51.171 -36.584 1.00 63.78 445 VAL A O 1
ATOM 3321 N N . PRO A 1 446 ? 49.882 50.131 -35.540 1.00 63.31 446 PRO A N 1
ATOM 3322 C CA . PRO A 1 446 ? 50.028 50.868 -34.279 1.00 63.31 446 PRO A CA 1
ATOM 3323 C C . PRO A 1 446 ? 51.368 50.623 -33.571 1.00 63.31 446 PRO A C 1
ATOM 3325 O O . PRO A 1 446 ? 51.900 49.519 -33.582 1.00 63.31 446 PRO A O 1
ATOM 3328 N N . ASN A 1 447 ? 51.891 51.658 -32.911 1.00 68.94 447 ASN A N 1
ATOM 3329 C CA . ASN A 1 447 ? 53.134 51.644 -32.138 1.00 68.94 447 ASN A CA 1
ATOM 3330 C C . ASN A 1 447 ? 52.822 51.835 -30.639 1.00 68.94 447 ASN A C 1
ATOM 3332 O O . ASN A 1 447 ? 52.753 52.966 -30.143 1.00 68.94 447 ASN A O 1
ATOM 3336 N N . CYS A 1 448 ? 52.558 50.723 -29.946 1.00 64.75 448 CYS A N 1
ATOM 3337 C CA . CYS A 1 448 ? 52.207 50.671 -28.523 1.00 64.75 448 CYS A CA 1
ATOM 3338 C C . CYS A 1 448 ? 53.451 50.677 -27.610 1.00 64.75 448 CYS A C 1
ATOM 3340 O O . CYS A 1 448 ? 54.471 50.106 -27.987 1.00 64.75 448 CYS A O 1
ATOM 3342 N N . PRO A 1 449 ? 53.394 51.280 -26.403 1.00 66.50 449 PRO A N 1
ATOM 3343 C CA . PRO A 1 449 ? 54.463 51.162 -25.410 1.00 66.50 449 PRO A CA 1
ATOM 3344 C C . PRO A 1 449 ? 54.621 49.718 -24.914 1.00 66.50 449 PRO A C 1
ATOM 3346 O O . PRO A 1 449 ? 53.622 49.011 -24.774 1.00 66.50 449 PRO A O 1
ATOM 3349 N N . ASP A 1 450 ? 55.856 49.332 -24.589 1.00 68.62 450 ASP A N 1
ATOM 3350 C CA . ASP A 1 450 ? 56.220 47.972 -24.171 1.00 68.62 450 ASP A CA 1
ATOM 3351 C C . ASP A 1 450 ? 55.265 47.397 -23.106 1.00 68.62 450 ASP A C 1
ATOM 3353 O O . ASP A 1 450 ? 54.976 48.040 -22.090 1.00 68.62 450 ASP A O 1
ATOM 3357 N N . GLY A 1 451 ? 54.760 46.188 -23.375 1.00 65.88 451 GLY A N 1
ATOM 3358 C CA . GLY A 1 451 ? 53.874 45.416 -22.496 1.00 65.88 451 GLY A CA 1
ATOM 3359 C C . GLY A 1 451 ? 52.372 45.662 -22.682 1.00 65.88 451 GLY A C 1
ATOM 3360 O O . GLY A 1 451 ? 51.557 44.944 -22.100 1.00 65.88 451 GLY A O 1
ATOM 3361 N N . ARG A 1 452 ? 51.955 46.644 -23.499 1.00 71.81 452 ARG A N 1
ATOM 3362 C CA . ARG A 1 452 ? 50.528 46.883 -23.793 1.00 71.81 452 ARG A CA 1
ATOM 3363 C C . ARG A 1 452 ? 50.150 46.620 -25.243 1.00 71.81 452 ARG A C 1
ATOM 3365 O O . ARG A 1 452 ? 50.894 46.943 -26.161 1.00 71.81 452 ARG A O 1
ATOM 3372 N N . LEU A 1 453 ? 48.961 46.055 -25.428 1.00 71.94 453 LEU A N 1
ATOM 3373 C CA . LEU A 1 453 ? 48.472 45.508 -26.690 1.00 71.94 453 LEU A CA 1
ATOM 3374 C C . LEU A 1 453 ? 47.132 46.138 -27.073 1.00 71.94 453 LEU A C 1
ATOM 3376 O O . LEU A 1 453 ? 46.333 46.457 -26.190 1.00 71.94 453 LEU A O 1
ATOM 3380 N N . GLU A 1 454 ? 46.897 46.298 -28.377 1.00 70.75 454 GLU A N 1
ATOM 3381 C CA . GLU A 1 454 ? 45.619 46.760 -28.918 1.00 70.75 454 GLU A CA 1
ATOM 3382 C C . GLU A 1 454 ? 44.902 45.613 -29.639 1.00 70.75 454 GLU A C 1
ATOM 3384 O O . GLU A 1 454 ? 45.391 45.125 -30.658 1.00 70.75 454 GLU A O 1
ATOM 3389 N N . CYS A 1 455 ? 43.798 45.136 -29.058 1.00 70.56 455 CYS A N 1
ATOM 3390 C CA . CYS A 1 455 ? 43.212 43.832 -29.378 1.00 70.56 455 CYS A CA 1
ATOM 3391 C C . CYS A 1 455 ? 41.807 43.897 -29.990 1.00 70.56 455 CYS A C 1
ATOM 3393 O O . CYS A 1 455 ? 41.248 42.843 -30.294 1.00 70.56 455 CYS A O 1
ATOM 3395 N N . ASP A 1 456 ? 41.242 45.092 -30.192 1.00 66.19 456 ASP A N 1
ATOM 3396 C CA . ASP A 1 456 ? 39.898 45.276 -30.752 1.00 66.19 456 ASP A CA 1
ATOM 3397 C C . ASP A 1 456 ? 39.863 46.057 -32.084 1.00 66.19 456 ASP A C 1
ATOM 3399 O O . ASP A 1 456 ? 38.843 46.049 -32.782 1.00 66.19 456 ASP A O 1
ATOM 3403 N N . ASN A 1 457 ? 41.002 46.628 -32.499 1.00 59.44 457 ASN A N 1
ATOM 3404 C CA . ASN A 1 457 ? 41.227 47.259 -33.805 1.00 59.44 457 ASN A CA 1
ATOM 3405 C C . ASN A 1 457 ? 40.358 48.510 -34.068 1.00 59.44 457 ASN A C 1
ATOM 3407 O O . ASN A 1 457 ? 40.132 48.891 -35.227 1.00 59.44 457 ASN A O 1
ATOM 3411 N N . GLN A 1 458 ? 39.883 49.194 -33.020 1.00 62.31 458 GLN A N 1
ATOM 3412 C CA . GLN A 1 458 ? 39.166 50.461 -33.170 1.00 62.31 458 GLN A CA 1
ATOM 3413 C C . GLN A 1 458 ? 40.120 51.659 -33.304 1.00 62.31 458 GLN A C 1
ATOM 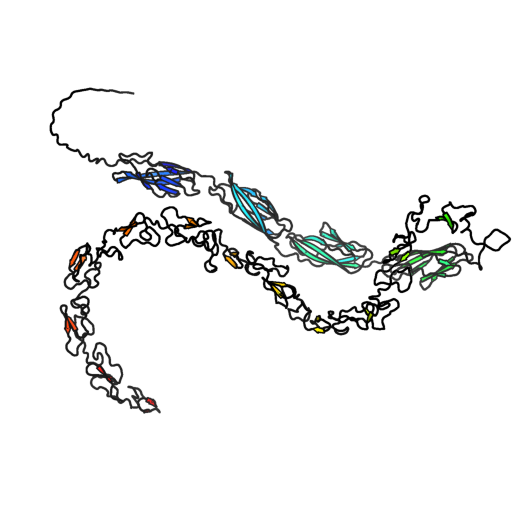3415 O O . GLN A 1 458 ? 40.944 51.969 -32.446 1.00 62.31 458 GLN A O 1
ATOM 3420 N N . MET A 1 459 ? 39.988 52.410 -34.404 1.00 56.12 459 MET A N 1
ATOM 3421 C CA . MET A 1 459 ? 40.804 53.605 -34.650 1.00 56.12 459 MET A CA 1
ATOM 3422 C C . MET A 1 459 ? 40.349 54.780 -33.762 1.00 56.12 459 MET A C 1
ATOM 3424 O O . MET A 1 459 ? 39.598 55.649 -34.208 1.00 56.12 459 MET A O 1
ATOM 3428 N N . GLY A 1 460 ? 40.805 54.829 -32.505 1.00 53.56 460 GLY A N 1
ATOM 3429 C CA . GLY A 1 460 ? 40.626 56.010 -31.648 1.00 53.56 460 GLY A CA 1
ATOM 3430 C C . GLY A 1 460 ? 40.914 55.867 -30.148 1.00 53.56 460 GLY A C 1
ATOM 3431 O O . GLY A 1 460 ? 41.100 56.898 -29.500 1.00 53.56 460 GLY A O 1
ATOM 3432 N N . ASN A 1 461 ? 40.963 54.653 -29.593 1.00 57.53 461 ASN A N 1
ATOM 3433 C CA . ASN A 1 461 ? 41.138 54.396 -28.149 1.00 57.53 461 ASN A CA 1
ATOM 3434 C C . ASN A 1 461 ? 42.552 53.922 -27.752 1.00 57.53 461 ASN A C 1
ATOM 3436 O O . ASN A 1 461 ? 43.001 54.282 -26.666 1.00 57.53 461 ASN A O 1
ATOM 3440 N N . GLY A 1 462 ? 43.306 53.268 -28.642 1.00 64.81 462 GLY A N 1
ATOM 3441 C CA . GLY A 1 462 ? 44.705 52.878 -28.380 1.00 64.81 462 GLY A CA 1
ATOM 3442 C C . GLY A 1 462 ? 44.846 51.719 -27.378 1.00 64.81 462 GLY A C 1
ATOM 3443 O O . GLY A 1 462 ? 43.856 51.203 -26.913 1.00 64.81 462 GLY A O 1
ATOM 3444 N N . CYS A 1 463 ? 46.077 51.319 -27.040 1.00 69.31 463 CYS A N 1
ATOM 3445 C CA . CYS A 1 463 ? 46.421 49.999 -26.472 1.00 69.31 463 CYS A CA 1
ATOM 3446 C C . CYS A 1 463 ? 45.879 49.719 -25.046 1.00 69.31 463 CYS A C 1
ATOM 3448 O O . CYS A 1 463 ? 46.377 50.290 -24.067 1.00 69.31 463 CYS A O 1
ATOM 3450 N N . GLU A 1 464 ? 44.910 48.803 -24.918 1.00 66.31 464 GLU A N 1
ATOM 3451 C CA . GLU A 1 464 ? 44.101 48.604 -23.698 1.00 66.31 464 GLU A CA 1
ATOM 3452 C C . GLU A 1 464 ? 44.515 47.411 -22.814 1.00 66.31 464 GLU A C 1
ATOM 3454 O O . GLU A 1 464 ? 44.325 47.440 -21.593 1.00 66.31 464 GLU A O 1
ATOM 3459 N N . ILE A 1 465 ? 45.113 46.366 -23.390 1.00 72.94 465 ILE A N 1
ATOM 3460 C CA . ILE A 1 465 ? 45.410 45.103 -22.693 1.00 72.94 465 ILE A CA 1
ATOM 3461 C C . ILE A 1 465 ? 46.854 45.108 -22.175 1.00 72.94 465 ILE A C 1
ATOM 3463 O O . ILE A 1 465 ? 47.762 45.547 -22.873 1.00 72.94 465 ILE A O 1
ATOM 3467 N N . ASN A 1 466 ? 47.089 44.620 -20.949 1.00 75.88 466 ASN A N 1
ATOM 3468 C CA . ASN A 1 466 ? 48.441 44.412 -20.414 1.00 75.88 466 ASN A CA 1
ATOM 3469 C C . ASN A 1 466 ? 48.907 42.982 -20.719 1.00 75.88 466 ASN A C 1
ATOM 3471 O O . ASN A 1 466 ? 48.495 42.043 -20.037 1.00 75.88 466 ASN A O 1
ATOM 3475 N N . GLY A 1 467 ? 49.731 42.838 -21.753 1.00 71.31 467 GLY A N 1
ATOM 3476 C CA . GLY A 1 467 ? 50.226 41.555 -22.240 1.00 71.31 467 GLY A CA 1
ATOM 3477 C C . GLY A 1 467 ? 51.267 40.908 -21.334 1.00 71.31 467 GLY A C 1
ATOM 3478 O O . GLY A 1 467 ? 51.571 39.739 -21.528 1.00 71.31 467 GLY A O 1
ATOM 3479 N N . ASP A 1 468 ? 51.781 41.617 -20.327 1.00 75.12 468 ASP A N 1
ATOM 3480 C CA . ASP A 1 468 ? 52.853 41.088 -19.479 1.00 75.12 468 ASP A CA 1
ATOM 3481 C C . ASP A 1 468 ? 52.370 40.122 -18.392 1.00 75.12 468 ASP A C 1
ATOM 3483 O O . ASP A 1 468 ? 53.166 39.361 -17.848 1.00 75.12 468 ASP A O 1
ATOM 3487 N N . THR A 1 469 ? 51.084 40.176 -18.036 1.00 71.12 469 THR A N 1
ATOM 3488 C CA . THR A 1 469 ? 50.522 39.416 -16.904 1.00 71.12 469 THR A CA 1
ATOM 3489 C C . THR A 1 469 ? 49.196 38.733 -17.211 1.00 71.12 469 THR A C 1
ATOM 3491 O O . THR A 1 469 ? 48.686 37.970 -16.391 1.00 71.12 469 THR A O 1
ATOM 3494 N N . ASN A 1 470 ? 48.598 38.998 -18.374 1.00 75.44 470 ASN A N 1
ATOM 3495 C CA . ASN A 1 470 ? 47.323 38.402 -18.742 1.00 75.44 470 ASN A CA 1
ATOM 3496 C C . ASN A 1 470 ? 47.548 37.086 -19.500 1.00 75.44 470 ASN A C 1
ATOM 3498 O O . ASN A 1 470 ? 47.930 37.100 -20.664 1.00 75.44 470 ASN A O 1
ATOM 3502 N N . ALA A 1 471 ? 47.260 35.954 -18.853 1.00 70.12 471 ALA A N 1
ATOM 3503 C CA . ALA A 1 471 ? 47.496 34.614 -19.399 1.00 70.12 471 ALA A CA 1
ATOM 3504 C C . ALA A 1 471 ? 46.673 34.261 -20.651 1.00 70.12 471 ALA A C 1
ATOM 3506 O O . ALA A 1 471 ? 47.024 33.318 -21.352 1.00 70.12 471 ALA A O 1
ATOM 3507 N N . GLN A 1 472 ? 45.609 35.010 -20.956 1.00 75.19 472 GLN A N 1
ATOM 3508 C CA . GLN A 1 472 ? 44.824 34.827 -22.183 1.00 75.19 472 GLN A CA 1
ATOM 3509 C C . GLN A 1 472 ? 45.361 35.656 -23.364 1.00 75.19 472 GLN A C 1
ATOM 3511 O O . GLN A 1 472 ? 44.990 35.397 -24.505 1.00 75.19 472 GLN A O 1
ATOM 3516 N N . HIS A 1 473 ? 46.239 36.631 -23.095 1.00 75.12 473 HIS A N 1
ATOM 3517 C CA . HIS A 1 473 ? 46.820 37.547 -24.082 1.00 75.12 473 HIS A CA 1
ATOM 3518 C C . HIS A 1 473 ? 48.302 37.830 -23.764 1.00 75.12 473 HIS A C 1
ATOM 3520 O O . HIS A 1 473 ? 48.746 38.981 -23.761 1.00 75.12 473 HIS A O 1
ATOM 3526 N N . CYS A 1 474 ? 49.050 36.780 -23.424 1.00 74.00 474 CYS A N 1
ATOM 3527 C CA . CYS A 1 474 ? 50.417 36.858 -22.931 1.00 74.00 474 CYS A CA 1
ATOM 3528 C C . CYS A 1 474 ? 51.384 37.206 -24.067 1.00 74.00 474 CYS A C 1
ATOM 3530 O O . CYS A 1 474 ? 51.566 36.438 -25.014 1.00 74.00 474 CYS A O 1
ATOM 3532 N N . GLY A 1 475 ? 51.962 38.403 -24.019 1.00 70.19 475 GLY A N 1
ATOM 3533 C CA . GLY A 1 475 ? 52.840 38.944 -25.060 1.00 70.19 475 GLY A CA 1
ATOM 3534 C C . GLY A 1 475 ? 52.138 39.368 -26.359 1.00 70.19 475 GLY A C 1
ATOM 3535 O O . GLY A 1 475 ? 52.656 40.237 -27.057 1.00 70.19 475 GLY A O 1
ATOM 3536 N N . SER A 1 476 ? 50.954 38.831 -26.694 1.00 72.38 476 SER A N 1
ATOM 3537 C CA . SER A 1 476 ? 50.136 39.299 -27.829 1.00 72.38 476 SER A CA 1
ATOM 3538 C C . SER A 1 476 ? 48.632 38.999 -27.680 1.00 72.38 476 SER A C 1
ATOM 3540 O O . SER A 1 476 ? 48.227 38.124 -26.920 1.00 72.38 476 SER A O 1
ATOM 3542 N N . CYS A 1 477 ? 47.789 39.711 -28.440 1.00 70.00 477 CYS A N 1
ATOM 3543 C CA . CYS A 1 477 ? 46.321 39.684 -28.326 1.00 70.00 477 CYS A CA 1
ATOM 3544 C C . CYS A 1 477 ? 45.654 38.330 -28.589 1.00 70.00 477 CYS A C 1
ATOM 3546 O O . CYS A 1 477 ? 44.497 38.151 -28.230 1.00 70.00 477 CYS A O 1
ATOM 3548 N N . ALA A 1 478 ? 46.341 37.390 -29.229 1.00 68.50 478 ALA A N 1
ATOM 3549 C CA . ALA A 1 478 ? 45.800 36.064 -29.526 1.00 68.50 478 ALA A CA 1
ATOM 3550 C C . ALA A 1 478 ? 46.611 34.940 -28.868 1.00 68.50 478 ALA A C 1
ATOM 3552 O O . ALA A 1 478 ? 46.352 33.771 -29.135 1.00 68.50 478 ALA A O 1
ATOM 3553 N N . ASN A 1 479 ? 47.598 35.284 -28.036 1.00 71.56 479 ASN A N 1
ATOM 3554 C CA . ASN A 1 479 ? 48.496 34.309 -27.438 1.00 71.56 479 ASN A CA 1
ATOM 3555 C C . ASN A 1 479 ? 48.053 33.987 -26.013 1.00 71.56 479 ASN A C 1
ATOM 3557 O O . ASN A 1 479 ? 48.416 34.671 -25.058 1.00 71.56 479 ASN A O 1
ATOM 3561 N N . ALA A 1 480 ? 47.227 32.955 -25.891 1.00 75.38 480 ALA A N 1
ATOM 3562 C CA . ALA A 1 480 ? 46.901 32.364 -24.606 1.00 75.38 480 ALA A CA 1
ATOM 3563 C C . ALA A 1 480 ? 47.979 31.340 -24.235 1.00 75.38 480 ALA A C 1
ATOM 3565 O O . ALA A 1 480 ? 48.399 30.558 -25.087 1.00 75.38 480 ALA A O 1
ATOM 3566 N N . CYS A 1 481 ? 48.416 31.331 -22.975 1.00 72.56 481 CYS A N 1
ATOM 3567 C CA . CYS A 1 481 ? 49.419 30.363 -22.549 1.00 72.56 481 CYS A CA 1
ATOM 3568 C C . CYS A 1 481 ? 48.889 28.922 -22.622 1.00 72.56 481 CYS A C 1
ATOM 3570 O O . CYS A 1 481 ? 47.726 28.695 -22.267 1.00 72.56 481 CYS A O 1
ATOM 3572 N N . PRO A 1 482 ? 49.725 27.953 -23.050 1.00 68.81 482 PRO A N 1
ATOM 3573 C CA . PRO A 1 482 ? 49.364 26.540 -23.054 1.00 68.81 482 PRO A CA 1
ATOM 3574 C C . PRO A 1 482 ? 48.969 26.031 -21.656 1.00 68.81 482 PRO A C 1
ATOM 3576 O O . PRO A 1 482 ? 49.370 26.622 -20.643 1.00 68.81 482 PRO A O 1
ATOM 3579 N N . PRO A 1 483 ? 48.194 24.933 -21.566 1.00 62.50 483 PRO A N 1
ATOM 3580 C CA . PRO A 1 483 ? 47.742 24.389 -20.290 1.00 62.50 483 PRO A CA 1
ATOM 3581 C C . PRO A 1 483 ? 48.914 24.125 -19.333 1.00 62.50 483 PRO A C 1
ATOM 3583 O O . PRO A 1 483 ? 49.854 23.416 -19.672 1.00 62.50 483 PRO A O 1
ATOM 3586 N N . GLY A 1 484 ? 48.849 24.688 -18.124 1.00 65.88 484 GLY A N 1
ATOM 3587 C CA . GLY A 1 484 ? 49.839 24.451 -17.065 1.00 65.88 484 GLY A CA 1
ATOM 3588 C C . GLY A 1 484 ? 50.953 25.495 -16.940 1.00 65.88 484 GLY A C 1
ATOM 3589 O O . GLY A 1 484 ? 51.643 25.477 -15.924 1.00 65.88 484 GLY A O 1
ATOM 3590 N N . GLN A 1 485 ? 51.084 26.439 -17.879 1.00 71.62 485 GLN A N 1
ATOM 3591 C CA . GLN A 1 485 ? 52.041 27.550 -17.777 1.00 71.62 485 GLN A CA 1
ATOM 3592 C C . GLN A 1 485 ? 51.392 28.863 -17.304 1.00 71.62 485 GLN A C 1
ATOM 3594 O O . GLN A 1 485 ? 50.192 29.092 -17.473 1.00 71.62 485 GLN A O 1
ATOM 3599 N N . SER A 1 486 ? 52.203 29.754 -16.722 1.00 72.44 486 SER A N 1
ATOM 3600 C CA . SER A 1 486 ? 51.792 31.101 -16.294 1.00 72.44 486 SER A CA 1
ATOM 3601 C C . SER A 1 486 ? 52.392 32.201 -17.178 1.00 72.44 486 SER A C 1
ATOM 3603 O O . SER A 1 486 ? 53.448 32.009 -17.770 1.00 72.44 486 SER A O 1
ATOM 3605 N N . CYS A 1 487 ? 51.723 33.356 -17.286 1.00 71.19 487 CYS A N 1
ATOM 3606 C CA . CYS A 1 487 ? 52.234 34.503 -18.042 1.00 71.19 487 CYS A CA 1
ATOM 3607 C C . CYS A 1 487 ? 53.079 35.418 -17.154 1.00 71.19 487 CYS A C 1
ATOM 3609 O O . CYS A 1 487 ? 52.537 36.028 -16.228 1.00 71.19 487 CYS A O 1
ATOM 3611 N N . ASP A 1 488 ? 54.373 35.532 -17.456 1.00 74.25 488 ASP A N 1
ATOM 3612 C CA . ASP A 1 488 ? 55.299 36.374 -16.700 1.00 74.25 488 ASP A CA 1
ATOM 3613 C C . ASP A 1 488 ? 56.163 37.210 -17.659 1.00 74.25 488 ASP A C 1
ATOM 3615 O O . ASP A 1 488 ? 56.875 36.683 -18.515 1.00 74.25 488 ASP A O 1
ATOM 3619 N N . ALA A 1 489 ? 56.049 38.538 -17.560 1.00 74.50 489 ALA A N 1
ATOM 3620 C CA . ALA A 1 489 ? 56.690 39.514 -18.450 1.00 74.50 489 ALA A CA 1
ATOM 3621 C C . ALA A 1 489 ? 56.430 39.280 -19.957 1.00 74.50 489 ALA A C 1
ATOM 3623 O O . ALA A 1 489 ? 57.296 39.529 -20.797 1.00 74.50 489 ALA A O 1
ATOM 3624 N N . GLY A 1 490 ? 55.230 38.799 -20.295 1.00 66.88 490 GLY A N 1
ATOM 3625 C CA . GLY A 1 490 ? 54.769 38.675 -21.680 1.00 66.88 490 GLY A CA 1
ATOM 3626 C C . GLY A 1 490 ? 55.241 37.412 -22.392 1.00 66.88 490 GLY A C 1
ATOM 3627 O O . GLY A 1 490 ? 55.125 37.315 -23.611 1.00 66.88 490 GLY A O 1
ATOM 3628 N N . SER A 1 491 ? 55.767 36.438 -21.651 1.00 70.69 491 SER A N 1
ATOM 3629 C CA . SER A 1 491 ? 56.061 35.093 -22.143 1.00 70.69 491 SER A CA 1
ATOM 3630 C C . SER A 1 491 ? 55.424 34.054 -21.227 1.00 70.69 491 SER A C 1
ATOM 3632 O O . SER A 1 491 ? 55.355 34.233 -20.010 1.00 70.69 491 SER A O 1
ATOM 3634 N N . CYS A 1 492 ? 54.938 32.973 -21.825 1.00 68.12 492 CYS A N 1
ATOM 3635 C CA . CYS A 1 492 ? 54.438 31.829 -21.079 1.00 68.12 492 CYS A CA 1
ATOM 3636 C C . CYS A 1 492 ? 55.641 31.075 -20.514 1.00 68.12 492 CYS A C 1
ATOM 3638 O O . CYS A 1 492 ? 56.553 30.721 -21.259 1.00 68.12 492 CYS A O 1
ATOM 3640 N N . ALA A 1 493 ? 55.703 30.944 -19.191 1.00 69.38 493 ALA A N 1
ATOM 3641 C CA . ALA A 1 493 ? 56.837 30.342 -18.512 1.00 69.38 493 ALA A CA 1
ATOM 3642 C C . ALA A 1 493 ? 56.432 29.661 -17.196 1.00 69.38 493 ALA A C 1
ATOM 3644 O O . ALA A 1 493 ? 55.521 30.100 -16.482 1.00 69.38 493 ALA A O 1
ATOM 3645 N N . GLY A 1 494 ? 57.194 28.612 -16.868 1.00 67.56 494 GLY A N 1
ATOM 3646 C CA . GLY A 1 494 ? 57.159 27.890 -15.598 1.00 67.56 494 GLY A CA 1
ATOM 3647 C C . GLY A 1 494 ? 56.222 26.684 -15.609 1.00 67.56 494 GLY A C 1
ATOM 3648 O O . GLY A 1 494 ? 55.011 26.842 -15.742 1.00 67.56 494 GLY A O 1
ATOM 3649 N N . CYS A 1 495 ? 56.799 25.496 -15.407 1.00 65.06 495 CYS A N 1
ATOM 3650 C CA . CYS A 1 495 ? 56.064 24.255 -15.188 1.00 65.06 495 CYS A CA 1
ATOM 3651 C C . CYS A 1 495 ? 55.736 24.052 -13.698 1.00 65.06 495 CYS A C 1
ATOM 3653 O O . CYS A 1 495 ? 56.525 24.447 -12.831 1.00 65.06 495 CYS A O 1
ATOM 3655 N N . PRO A 1 496 ? 54.597 23.421 -13.364 1.00 61.84 496 PRO A N 1
ATOM 3656 C CA . PRO A 1 496 ? 54.307 22.985 -12.002 1.00 61.84 496 PRO A CA 1
ATOM 3657 C C . PRO A 1 496 ? 55.360 21.981 -11.503 1.00 61.84 496 PRO A C 1
ATOM 3659 O O . PRO A 1 496 ? 55.924 21.214 -12.279 1.00 61.84 496 PRO A O 1
ATOM 3662 N N . SER A 1 497 ? 55.612 21.943 -10.192 1.00 62.78 497 SER A N 1
ATOM 3663 C CA . SER A 1 497 ? 56.589 21.020 -9.595 1.00 62.78 497 SER A CA 1
ATOM 3664 C C . SER A 1 497 ? 56.300 19.555 -9.958 1.00 62.78 497 SER A C 1
ATOM 3666 O O . SER A 1 497 ? 55.229 19.056 -9.615 1.00 62.78 497 SER A O 1
ATOM 3668 N N . GLY A 1 498 ? 57.267 18.876 -10.588 1.00 62.16 498 GLY A N 1
ATOM 3669 C CA . GLY A 1 498 ? 57.166 17.476 -11.036 1.00 62.16 498 GLY A CA 1
ATOM 3670 C C . GLY A 1 498 ? 57.070 17.291 -12.557 1.00 62.16 498 GLY A C 1
ATOM 3671 O O . GLY A 1 498 ? 57.174 16.160 -13.024 1.00 62.16 498 GLY A O 1
ATOM 3672 N N . TYR A 1 499 ? 56.924 18.386 -13.310 1.00 66.38 499 TYR A N 1
ATOM 3673 C CA . TYR A 1 499 ? 56.881 18.397 -14.773 1.00 66.38 499 TYR A CA 1
ATOM 3674 C C . TYR A 1 499 ? 57.965 19.323 -15.327 1.00 66.38 499 TYR A C 1
ATOM 3676 O O . TYR A 1 499 ? 58.218 20.388 -14.757 1.00 66.38 499 TYR A O 1
ATOM 3684 N N . GLU A 1 500 ? 58.596 18.924 -16.425 1.00 73.44 500 GLU A N 1
ATOM 3685 C CA . GLU A 1 500 ? 59.649 19.697 -17.088 1.00 73.44 500 GLU A CA 1
ATOM 3686 C C . GLU A 1 500 ? 59.456 19.624 -18.611 1.00 73.44 500 GLU A C 1
ATOM 3688 O O . GLU A 1 500 ? 58.917 18.646 -19.132 1.00 73.44 500 GLU A O 1
ATOM 3693 N N . ASP A 1 501 ? 59.824 20.701 -19.300 1.00 71.50 501 ASP A N 1
ATOM 3694 C CA . ASP A 1 501 ? 59.871 20.775 -20.763 1.00 71.50 501 ASP A CA 1
ATOM 3695 C C . ASP A 1 501 ? 61.195 20.140 -21.198 1.00 71.50 501 ASP A C 1
ATOM 3697 O O . ASP A 1 501 ? 62.278 20.687 -20.953 1.00 71.50 501 ASP A O 1
ATOM 3701 N N . CYS A 1 502 ? 61.101 18.924 -21.732 1.00 66.88 502 CYS A N 1
ATOM 3702 C CA . CYS A 1 502 ? 62.261 18.077 -21.984 1.00 66.88 502 CYS A CA 1
ATOM 3703 C C . CYS A 1 502 ? 62.767 18.123 -23.420 1.00 66.88 502 CYS A C 1
ATOM 3705 O O . CYS A 1 502 ? 63.907 17.720 -23.657 1.00 66.88 502 CYS A O 1
ATOM 3707 N N . ASP A 1 503 ? 61.970 18.630 -24.359 1.00 65.06 503 ASP A N 1
ATOM 3708 C CA . ASP A 1 503 ? 62.394 18.831 -25.744 1.00 65.06 503 ASP A CA 1
ATOM 3709 C C . ASP A 1 503 ? 62.836 20.285 -26.021 1.00 65.06 503 ASP A C 1
ATOM 3711 O O . ASP A 1 503 ? 63.536 20.545 -27.008 1.00 65.06 503 ASP A O 1
ATOM 3715 N N . GLY A 1 504 ? 62.546 21.202 -25.091 1.00 59.50 504 GLY A N 1
ATOM 3716 C CA . GLY A 1 504 ? 62.918 22.611 -25.129 1.00 59.50 504 GLY A CA 1
ATOM 3717 C C . GLY A 1 504 ? 62.093 23.426 -26.121 1.00 59.50 504 GLY A C 1
ATOM 3718 O O . GLY A 1 504 ? 62.511 24.542 -26.472 1.00 59.50 504 GLY A O 1
ATOM 3719 N N . ASP A 1 505 ? 60.984 22.877 -26.624 1.00 59.38 505 ASP A N 1
ATOM 3720 C CA . ASP A 1 505 ? 60.097 23.550 -27.558 1.00 59.38 505 ASP A CA 1
ATOM 3721 C C . ASP A 1 505 ? 58.997 24.296 -26.788 1.00 59.38 505 ASP A C 1
ATOM 3723 O O . ASP A 1 505 ? 58.102 23.752 -26.156 1.00 59.38 505 ASP A O 1
ATOM 3727 N N . THR A 1 506 ? 59.040 25.625 -26.842 1.00 54.22 506 THR A N 1
ATOM 3728 C CA . THR A 1 506 ? 58.214 26.473 -25.961 1.00 54.22 506 THR A CA 1
ATOM 3729 C C . THR A 1 506 ? 56.716 26.489 -26.324 1.00 54.22 506 THR A C 1
ATOM 3731 O O . THR A 1 506 ? 55.942 27.232 -25.716 1.00 54.22 506 THR A O 1
ATOM 3734 N N . GLY A 1 507 ? 56.294 25.712 -27.331 1.00 53.94 507 GLY A N 1
ATOM 3735 C CA . GLY A 1 507 ? 54.945 25.717 -27.907 1.00 53.94 507 GLY A CA 1
ATOM 3736 C C . GLY A 1 507 ? 53.976 24.659 -27.367 1.00 53.94 507 GLY A C 1
ATOM 3737 O O . GLY A 1 507 ? 52.763 24.854 -27.478 1.00 53.94 507 GLY A O 1
ATOM 3738 N N . ASN A 1 508 ? 54.471 23.563 -26.793 1.00 60.94 508 ASN A N 1
ATOM 3739 C CA . ASN A 1 508 ? 53.684 22.402 -26.344 1.00 60.94 508 ASN A CA 1
ATOM 3740 C C . ASN A 1 508 ? 53.535 22.301 -24.820 1.00 60.94 508 ASN A C 1
ATOM 3742 O O . ASN A 1 508 ? 52.630 21.605 -24.352 1.00 60.94 508 ASN A O 1
ATOM 3746 N N . GLY A 1 509 ? 54.257 23.116 -24.055 1.00 65.31 509 GLY A N 1
ATOM 3747 C CA . GLY A 1 509 ? 54.002 23.285 -22.631 1.00 65.31 509 GLY A CA 1
ATOM 3748 C C . GLY A 1 509 ? 54.997 22.511 -21.781 1.00 65.31 509 GLY A C 1
ATOM 3749 O O . GLY A 1 509 ? 56.179 22.785 -21.843 1.00 65.31 509 GLY A O 1
ATOM 3750 N N . CYS A 1 510 ? 54.520 21.672 -20.867 1.00 67.12 510 CYS A N 1
ATOM 3751 C CA . CYS A 1 510 ? 55.371 20.850 -20.008 1.00 67.12 510 CYS A CA 1
ATOM 3752 C C . CYS A 1 510 ? 55.084 19.395 -20.373 1.00 67.12 510 CYS A C 1
ATOM 3754 O O . CYS A 1 510 ? 54.059 18.866 -19.936 1.00 67.12 510 CYS A O 1
ATOM 3756 N N . GLU A 1 511 ? 55.909 18.774 -21.219 1.00 65.00 511 GLU A N 1
ATOM 3757 C CA . GLU A 1 511 ? 55.548 17.486 -21.830 1.00 65.00 511 GLU A CA 1
ATOM 3758 C C . GLU A 1 511 ? 55.859 16.278 -20.952 1.00 65.00 511 GLU A C 1
ATOM 3760 O O . GLU A 1 511 ? 55.168 15.264 -21.053 1.00 65.00 511 GLU A O 1
ATOM 3765 N N . ALA A 1 512 ? 56.882 16.355 -20.100 1.00 66.88 512 ALA A N 1
ATOM 3766 C CA . ALA A 1 512 ? 57.387 15.176 -19.414 1.00 66.88 512 ALA A CA 1
ATOM 3767 C C . ALA A 1 512 ? 57.037 15.185 -17.927 1.00 66.88 512 ALA A C 1
ATOM 3769 O O . ALA A 1 512 ? 57.430 16.070 -17.157 1.00 66.88 512 ALA A O 1
ATOM 3770 N N . ASN A 1 513 ? 56.329 14.141 -17.499 1.00 72.50 513 ASN A N 1
ATOM 3771 C CA . ASN A 1 513 ? 56.127 13.859 -16.087 1.00 72.50 513 ASN A CA 1
ATOM 3772 C C . ASN A 1 513 ? 57.352 13.117 -15.536 1.00 72.50 513 ASN A C 1
ATOM 3774 O O . ASN A 1 513 ? 57.452 11.895 -15.652 1.00 72.50 513 ASN A O 1
ATOM 3778 N N . LEU A 1 514 ? 58.245 13.836 -14.856 1.00 74.00 514 LEU A N 1
ATOM 3779 C CA . LEU A 1 514 ? 59.511 13.295 -14.343 1.00 74.00 514 LEU A CA 1
ATOM 3780 C C . LEU A 1 514 ? 59.347 12.230 -13.242 1.00 74.00 514 LEU A C 1
ATOM 3782 O O . LEU A 1 514 ? 60.341 11.701 -12.738 1.00 74.00 514 LEU A O 1
ATOM 3786 N N . THR A 1 515 ? 58.119 11.943 -12.806 1.00 67.19 515 THR A N 1
ATOM 3787 C CA . THR A 1 515 ? 57.827 10.933 -11.776 1.00 67.19 515 THR A CA 1
ATOM 3788 C C . THR A 1 515 ? 57.254 9.632 -12.329 1.00 67.19 515 THR A C 1
ATOM 3790 O O . THR A 1 515 ? 57.277 8.639 -11.600 1.00 67.19 515 THR A O 1
ATOM 3793 N N . ALA A 1 516 ? 56.777 9.635 -13.578 1.00 63.81 516 ALA A N 1
ATOM 3794 C CA . ALA A 1 516 ? 56.024 8.525 -14.163 1.00 63.81 516 ALA A CA 1
ATOM 3795 C C . ALA A 1 516 ? 56.392 8.207 -15.622 1.00 63.81 516 ALA A C 1
ATOM 3797 O O . ALA A 1 516 ? 56.121 7.098 -16.068 1.00 63.81 516 ALA A O 1
ATOM 3798 N N . ASP A 1 517 ? 57.006 9.134 -16.364 1.00 73.88 517 ASP A N 1
ATOM 3799 C CA . ASP A 1 517 ? 57.396 8.912 -17.759 1.00 73.88 517 ASP A CA 1
ATOM 3800 C C . ASP A 1 517 ? 58.709 8.099 -17.847 1.00 73.88 517 ASP A C 1
ATOM 3802 O O . ASP A 1 517 ? 59.764 8.595 -17.430 1.00 73.88 517 ASP A O 1
ATOM 3806 N N . PRO A 1 518 ? 58.694 6.867 -18.398 1.00 64.75 518 PRO A N 1
ATOM 3807 C CA . PRO A 1 518 ? 59.885 6.032 -18.564 1.00 64.75 518 PRO A CA 1
ATOM 3808 C C . PRO A 1 518 ? 60.940 6.631 -19.498 1.00 64.75 518 PRO A C 1
ATOM 3810 O O . PRO A 1 518 ? 62.104 6.253 -19.398 1.00 64.75 518 PRO A O 1
ATOM 3813 N N . GLY A 1 519 ? 60.569 7.552 -20.394 1.00 69.81 519 GLY A N 1
ATOM 3814 C CA . GLY A 1 519 ? 61.502 8.232 -21.297 1.00 69.81 519 GLY A CA 1
ATOM 3815 C C . GLY A 1 519 ? 62.327 9.336 -20.626 1.00 69.81 519 GLY A C 1
ATOM 3816 O O . GLY A 1 519 ? 63.395 9.689 -21.127 1.00 69.81 519 GLY A O 1
ATOM 3817 N N . HIS A 1 520 ? 61.868 9.852 -19.480 1.00 76.69 520 HIS A N 1
ATOM 3818 C CA . HIS A 1 520 ? 62.403 11.064 -18.842 1.00 76.69 520 HIS A CA 1
ATOM 3819 C C . HIS A 1 520 ? 62.422 10.954 -17.302 1.00 76.69 520 HIS A C 1
ATOM 3821 O O . HIS A 1 520 ? 62.170 11.916 -16.572 1.00 76.69 520 HIS A O 1
ATOM 3827 N N . CYS A 1 521 ? 62.696 9.759 -16.775 1.00 71.06 521 CYS A N 1
ATOM 3828 C CA . CYS A 1 521 ? 62.497 9.435 -15.370 1.00 71.06 521 CYS A CA 1
ATOM 3829 C C . CYS A 1 521 ? 63.490 10.121 -14.425 1.00 71.06 521 CYS A C 1
ATOM 3831 O O . CYS A 1 521 ? 64.675 9.790 -14.376 1.00 71.06 521 CYS A O 1
ATOM 3833 N N . GLY A 1 522 ? 62.991 11.059 -13.621 1.00 73.38 522 GLY A N 1
ATOM 3834 C CA . GLY A 1 522 ? 63.793 11.883 -12.716 1.00 73.38 522 GLY A CA 1
ATOM 3835 C C . GLY A 1 522 ? 64.571 13.014 -13.386 1.00 73.38 522 GLY A C 1
ATOM 3836 O O . GLY A 1 522 ? 65.264 13.757 -12.690 1.00 73.38 522 GLY A O 1
ATOM 3837 N N . GLY A 1 523 ? 64.420 13.183 -14.700 1.00 75.00 523 GLY A N 1
ATOM 3838 C CA . GLY A 1 523 ? 64.970 14.298 -15.462 1.00 75.00 523 GLY A CA 1
ATOM 3839 C C . GLY A 1 523 ? 64.915 14.046 -16.967 1.00 75.00 523 GLY A C 1
ATOM 3840 O O . GLY A 1 523 ? 64.974 12.898 -17.418 1.00 75.00 523 GLY A O 1
ATOM 3841 N N . CYS A 1 524 ? 64.860 15.125 -17.743 1.00 65.94 524 CYS A N 1
ATOM 3842 C CA . CYS A 1 524 ? 64.893 15.080 -19.202 1.00 65.94 524 CYS A CA 1
ATOM 3843 C C . CYS A 1 524 ? 66.102 14.279 -19.722 1.00 65.94 524 CYS A C 1
ATOM 3845 O O . CYS A 1 524 ? 67.212 14.413 -19.207 1.00 65.94 524 CYS A O 1
ATOM 3847 N N . ASP A 1 525 ? 65.857 13.410 -20.705 1.00 66.62 525 ASP A N 1
ATOM 3848 C CA . ASP A 1 525 ? 66.762 12.399 -21.278 1.00 66.62 525 ASP A CA 1
ATOM 3849 C C . ASP A 1 525 ? 67.179 11.225 -20.370 1.00 66.62 525 ASP A C 1
ATOM 3851 O O . ASP A 1 525 ? 68.071 10.444 -20.723 1.00 66.62 525 ASP A O 1
ATOM 3855 N N . THR A 1 526 ? 66.536 11.042 -19.215 1.00 65.69 526 THR A N 1
ATOM 3856 C CA . THR A 1 526 ? 66.802 9.896 -18.330 1.00 65.69 526 THR A CA 1
ATOM 3857 C C . THR A 1 526 ? 65.855 8.739 -18.654 1.00 65.69 526 THR A C 1
ATOM 3859 O O . THR A 1 526 ? 64.967 8.397 -17.877 1.00 65.69 526 THR A O 1
ATOM 3862 N N . ALA A 1 527 ? 66.027 8.148 -19.837 1.00 65.50 527 ALA A N 1
ATOM 3863 C CA . ALA A 1 527 ? 65.214 7.016 -20.268 1.00 65.50 527 ALA A CA 1
ATOM 3864 C C . ALA A 1 527 ? 65.605 5.733 -19.518 1.00 65.50 527 ALA A C 1
ATOM 3866 O O . ALA A 1 527 ? 66.787 5.374 -19.447 1.00 65.50 527 ALA A O 1
ATOM 3867 N N . CYS A 1 528 ? 64.614 5.030 -18.982 1.00 64.50 528 CYS A N 1
ATOM 3868 C CA . CYS A 1 528 ? 64.797 3.747 -18.318 1.00 64.50 528 CYS A CA 1
ATOM 3869 C C . CYS A 1 528 ? 65.271 2.670 -19.307 1.00 64.50 528 CYS A C 1
ATOM 3871 O O . CYS A 1 528 ? 64.974 2.721 -20.505 1.00 64.50 528 CYS A O 1
ATOM 3873 N N . GLY A 1 529 ? 66.072 1.708 -18.833 1.00 66.19 529 GLY A N 1
ATOM 3874 C CA . GLY A 1 529 ? 66.558 0.616 -19.674 1.00 66.19 529 GLY A CA 1
ATOM 3875 C C . GLY A 1 529 ? 65.409 -0.245 -20.209 1.00 66.19 529 GLY A C 1
ATOM 3876 O O . GLY A 1 529 ? 64.314 -0.255 -19.662 1.00 66.19 529 GLY A O 1
ATOM 3877 N N . THR A 1 530 ? 65.637 -1.003 -21.287 1.00 56.81 530 THR A N 1
ATOM 3878 C CA . THR A 1 530 ? 64.623 -1.928 -21.829 1.00 56.81 530 THR A CA 1
ATOM 3879 C C . THR A 1 530 ? 64.154 -2.917 -20.756 1.00 56.81 530 THR A C 1
ATOM 3881 O O . THR A 1 530 ? 64.945 -3.773 -20.350 1.00 56.81 530 THR A O 1
ATOM 3884 N N . GLY A 1 531 ? 62.885 -2.805 -20.349 1.00 57.75 531 GLY A N 1
ATOM 3885 C CA . GLY A 1 531 ? 62.260 -3.590 -19.276 1.00 57.75 531 GLY A CA 1
ATOM 3886 C C . GLY A 1 531 ? 62.217 -2.898 -17.905 1.00 57.75 531 GLY A C 1
ATOM 3887 O O . GLY A 1 531 ? 61.863 -3.549 -16.931 1.00 57.75 531 GLY A O 1
ATOM 3888 N N . GLU A 1 532 ? 62.593 -1.620 -17.813 1.00 61.28 532 GLU A N 1
ATOM 3889 C CA . GLU A 1 532 ? 62.538 -0.819 -16.585 1.00 61.28 532 GLU A CA 1
ATOM 3890 C C . GLU A 1 532 ? 61.519 0.331 -16.718 1.00 61.28 532 GLU A C 1
ATOM 3892 O O . GLU A 1 532 ? 61.397 0.942 -17.780 1.00 61.28 532 GLU A O 1
ATOM 3897 N N . TYR A 1 533 ? 60.813 0.650 -15.631 1.00 67.19 533 TYR A N 1
ATOM 3898 C CA . TYR A 1 533 ? 59.739 1.648 -15.562 1.00 67.19 533 TYR A CA 1
ATOM 3899 C C . TYR A 1 533 ? 60.112 2.799 -14.623 1.00 67.19 533 TYR A C 1
ATOM 3901 O O . TYR A 1 533 ? 60.905 2.624 -13.696 1.00 67.19 533 TYR A O 1
ATOM 3909 N N . CYS A 1 534 ? 59.530 3.982 -14.831 1.00 65.38 534 CYS A N 1
ATOM 3910 C CA . CYS A 1 534 ? 59.780 5.132 -13.968 1.00 65.38 534 CYS A CA 1
ATOM 3911 C C . CYS A 1 534 ? 58.872 5.140 -12.737 1.00 65.38 534 CYS A C 1
ATOM 3913 O O . CYS A 1 534 ? 57.665 5.332 -12.866 1.00 65.38 534 CYS A O 1
ATOM 3915 N N . VAL A 1 535 ? 59.447 5.006 -11.539 1.00 69.12 535 VAL A N 1
ATOM 3916 C CA . VAL A 1 535 ? 58.697 5.073 -10.278 1.00 69.12 535 VAL A CA 1
ATOM 3917 C C . VAL A 1 535 ? 59.319 6.123 -9.364 1.00 69.12 535 VAL A C 1
ATOM 3919 O O . VAL A 1 535 ? 60.453 5.986 -8.901 1.00 69.12 535 VAL A O 1
ATOM 3922 N N . SER A 1 536 ? 58.569 7.196 -9.091 1.00 72.31 536 SER A N 1
ATOM 3923 C CA . SER A 1 536 ? 58.996 8.291 -8.201 1.00 72.31 536 SER A CA 1
ATOM 3924 C C . SER A 1 536 ? 60.366 8.875 -8.572 1.00 72.31 536 SER A C 1
ATOM 3926 O O . SER A 1 536 ? 61.199 9.113 -7.698 1.00 72.31 536 SER A O 1
ATOM 3928 N N . SER A 1 537 ? 60.586 9.109 -9.871 1.00 67.25 537 SER A N 1
ATOM 3929 C CA . SER A 1 537 ? 61.820 9.696 -10.421 1.00 67.25 537 SER A CA 1
ATOM 3930 C C . SER A 1 537 ? 63.057 8.783 -10.419 1.00 67.25 537 SER A C 1
ATOM 3932 O O . SER A 1 537 ? 64.183 9.273 -10.503 1.00 67.25 537 SER A O 1
ATOM 3934 N N . THR A 1 538 ? 62.866 7.462 -10.363 1.00 74.19 538 THR A N 1
ATOM 3935 C CA . THR A 1 538 ? 63.931 6.456 -10.522 1.00 74.19 538 THR A CA 1
ATOM 3936 C C . THR A 1 538 ? 63.468 5.305 -11.416 1.00 74.19 538 THR A C 1
ATOM 3938 O O . THR A 1 538 ? 62.342 4.840 -11.276 1.00 74.19 538 THR A O 1
ATOM 3941 N N . CYS A 1 539 ? 64.336 4.844 -12.319 1.00 69.38 539 CYS A N 1
ATOM 3942 C CA . CYS A 1 539 ? 64.073 3.688 -13.179 1.00 69.38 539 CYS A CA 1
ATOM 3943 C C . CYS A 1 539 ? 64.253 2.376 -12.412 1.00 69.38 539 CYS A C 1
ATOM 3945 O O . CYS A 1 539 ? 65.315 2.165 -11.819 1.00 69.38 539 CYS A O 1
ATOM 3947 N N . ASP A 1 540 ? 63.243 1.507 -12.444 1.00 63.94 540 ASP A N 1
ATOM 3948 C CA . ASP A 1 540 ? 63.241 0.213 -11.756 1.00 63.94 540 ASP A CA 1
ATOM 3949 C C . ASP A 1 540 ? 62.803 -0.922 -12.697 1.00 63.94 540 ASP A C 1
ATOM 3951 O O . ASP A 1 540 ? 61.892 -0.759 -13.501 1.00 63.94 540 ASP A O 1
ATOM 3955 N N . ALA A 1 541 ? 63.459 -2.080 -12.614 1.00 56.78 541 ALA A N 1
ATOM 3956 C CA . ALA A 1 541 ? 63.355 -3.187 -13.577 1.00 56.78 541 ALA A CA 1
ATOM 3957 C C . ALA A 1 541 ? 62.150 -4.109 -13.381 1.00 56.78 541 ALA A C 1
ATOM 3959 O O . ALA A 1 541 ? 62.005 -5.103 -14.089 1.00 56.78 541 ALA A O 1
ATOM 3960 N N . ASN A 1 542 ? 61.315 -3.819 -12.393 1.00 59.62 542 ASN A N 1
ATOM 3961 C CA . ASN A 1 542 ? 60.089 -4.550 -12.154 1.00 59.62 542 ASN A CA 1
ATOM 3962 C C . ASN A 1 542 ? 58.986 -3.546 -11.854 1.00 59.62 542 ASN A C 1
ATOM 3964 O O . ASN A 1 542 ? 59.197 -2.581 -11.116 1.00 59.62 542 ASN A O 1
ATOM 3968 N N . CYS A 1 543 ? 57.801 -3.824 -12.387 1.00 61.00 543 CYS A N 1
ATOM 3969 C CA . CYS A 1 543 ? 56.565 -3.332 -11.808 1.00 61.00 543 CYS A CA 1
ATOM 3970 C C . CYS A 1 543 ? 56.626 -3.553 -10.287 1.00 61.00 543 CYS A C 1
ATOM 3972 O O . CYS A 1 543 ? 57.117 -4.592 -9.831 1.00 61.00 543 CYS A O 1
ATOM 3974 N N . GLY A 1 544 ? 56.232 -2.554 -9.491 1.00 58.88 544 GLY A N 1
ATOM 3975 C CA . GLY A 1 544 ? 56.228 -2.694 -8.033 1.00 58.88 544 GLY A CA 1
ATOM 3976 C C . GLY A 1 544 ? 55.493 -3.977 -7.625 1.00 58.88 544 GLY A C 1
ATOM 3977 O O . GLY A 1 544 ? 54.600 -4.420 -8.347 1.00 58.88 544 GLY A O 1
ATOM 3978 N N . THR A 1 545 ? 55.884 -4.593 -6.502 1.00 63.88 545 THR A N 1
ATOM 3979 C CA . THR A 1 545 ? 55.261 -5.839 -6.013 1.00 63.88 545 THR A CA 1
ATOM 3980 C C . THR A 1 545 ? 53.739 -5.735 -6.093 1.00 63.88 545 THR A C 1
ATOM 3982 O O . THR A 1 545 ? 53.189 -4.822 -5.477 1.00 63.88 545 THR A O 1
ATOM 3985 N N . GLY A 1 546 ? 53.117 -6.623 -6.873 1.00 63.16 546 GLY A N 1
ATOM 3986 C CA . GLY A 1 546 ? 51.670 -6.673 -7.075 1.00 63.16 546 GLY A CA 1
ATOM 3987 C C . GLY A 1 546 ? 51.143 -6.147 -8.401 1.00 63.16 546 GLY A C 1
ATOM 3988 O O . GLY A 1 546 ? 49.957 -6.250 -8.657 1.00 63.16 546 GLY A O 1
ATOM 3989 N N . THR A 1 547 ? 51.995 -5.641 -9.287 1.00 63.59 547 THR A N 1
ATOM 3990 C CA . THR A 1 547 ? 51.581 -5.216 -10.633 1.00 63.59 547 THR A CA 1
ATOM 3991 C C . THR A 1 547 ? 52.484 -5.848 -11.686 1.00 63.59 547 THR A C 1
ATOM 3993 O O . THR A 1 547 ? 53.646 -6.134 -11.398 1.00 63.59 547 THR A O 1
ATOM 3996 N N . ALA A 1 548 ? 51.980 -6.084 -12.895 1.00 69.31 548 ALA A N 1
ATOM 3997 C CA . ALA A 1 548 ? 52.758 -6.585 -14.023 1.00 69.31 548 ALA A CA 1
ATOM 3998 C C . ALA A 1 548 ? 52.203 -6.081 -15.364 1.00 69.31 548 ALA A C 1
ATOM 4000 O O . ALA A 1 548 ? 51.024 -5.758 -15.481 1.00 69.31 548 ALA A O 1
ATOM 4001 N N . ASP A 1 549 ? 53.079 -6.019 -16.365 1.00 70.50 549 ASP A N 1
ATOM 4002 C CA . ASP A 1 549 ? 52.728 -5.745 -17.761 1.00 70.50 549 ASP A CA 1
ATOM 4003 C C . ASP A 1 549 ? 52.492 -7.083 -18.473 1.00 70.50 549 ASP A C 1
ATOM 4005 O O . ASP A 1 549 ? 53.430 -7.852 -18.720 1.00 70.50 549 ASP A O 1
ATOM 4009 N N . CYS A 1 550 ? 51.225 -7.410 -18.721 1.00 70.81 550 CYS A N 1
ATOM 4010 C CA . CYS A 1 550 ? 50.806 -8.742 -19.156 1.00 70.81 550 CYS A CA 1
ATOM 4011 C C . CYS A 1 550 ? 50.503 -8.830 -20.643 1.00 70.81 550 CYS A C 1
ATOM 4013 O O . CYS A 1 550 ? 50.486 -9.929 -21.210 1.00 70.81 550 CYS A O 1
ATOM 4015 N N . ASN A 1 551 ? 50.333 -7.684 -21.294 1.00 70.62 551 ASN A N 1
ATOM 4016 C CA . ASN A 1 551 ? 50.228 -7.586 -22.742 1.00 70.62 551 ASN A CA 1
ATOM 4017 C C . ASN A 1 551 ? 51.582 -7.264 -23.422 1.00 70.62 551 ASN A C 1
ATOM 4019 O O . ASN A 1 551 ? 51.700 -7.443 -24.640 1.00 70.62 551 ASN A O 1
ATOM 4023 N N . ASN A 1 552 ? 52.613 -6.918 -22.639 1.00 60.12 552 ASN A N 1
ATOM 4024 C CA . ASN A 1 552 ? 53.981 -6.604 -23.057 1.00 60.12 552 ASN A CA 1
ATOM 4025 C C . ASN A 1 552 ? 54.055 -5.369 -23.986 1.00 60.12 552 ASN A C 1
ATOM 4027 O O . ASN A 1 552 ? 54.923 -5.293 -24.870 1.00 60.12 552 ASN A O 1
ATOM 4031 N N . ASP A 1 553 ? 53.108 -4.437 -23.834 1.00 62.84 553 ASP A N 1
ATOM 4032 C CA . ASP A 1 553 ? 53.053 -3.151 -24.525 1.00 62.84 553 ASP A CA 1
ATOM 4033 C C . ASP A 1 553 ? 53.770 -2.084 -23.696 1.00 62.84 553 ASP A C 1
ATOM 4035 O O . ASP A 1 553 ? 53.234 -1.457 -22.785 1.00 62.84 553 ASP A O 1
ATOM 4039 N N . VAL A 1 554 ? 54.997 -1.797 -24.119 1.00 54.62 554 VAL A N 1
ATOM 4040 C CA . VAL A 1 554 ? 55.905 -0.828 -23.493 1.00 54.62 554 VAL A CA 1
ATOM 4041 C C . VAL A 1 554 ? 55.340 0.594 -23.334 1.00 54.62 554 VAL A C 1
ATOM 4043 O O . VAL A 1 554 ? 55.981 1.419 -22.686 1.00 54.62 554 VAL A O 1
ATOM 4046 N N . ASN A 1 555 ? 54.189 0.913 -23.940 1.00 51.47 555 ASN A N 1
ATOM 4047 C CA . ASN A 1 555 ? 53.589 2.246 -23.910 1.00 51.47 555 ASN A CA 1
ATOM 4048 C C . ASN A 1 555 ? 52.507 2.434 -22.838 1.00 51.47 555 ASN A C 1
ATOM 4050 O O . ASN A 1 555 ? 52.171 3.585 -22.554 1.00 51.47 555 ASN A O 1
ATOM 4054 N N . ASN A 1 556 ? 51.933 1.364 -22.271 1.00 60.03 556 ASN A N 1
ATOM 4055 C CA . ASN A 1 556 ? 50.839 1.482 -21.294 1.00 60.03 556 ASN A CA 1
ATOM 4056 C C . ASN A 1 556 ? 51.195 1.029 -19.862 1.00 60.03 556 ASN A C 1
ATOM 4058 O O . ASN A 1 556 ? 50.417 1.297 -18.947 1.00 60.03 556 ASN A O 1
ATOM 4062 N N . GLY A 1 557 ? 52.415 0.529 -19.640 1.00 61.88 557 GLY A N 1
ATOM 4063 C CA . GLY A 1 557 ? 52.993 0.331 -18.304 1.00 61.88 557 GLY A CA 1
ATOM 4064 C C . GLY A 1 557 ? 52.484 -0.932 -17.610 1.00 61.88 557 GLY A C 1
ATOM 4065 O O . GLY A 1 557 ? 52.049 -1.843 -18.276 1.00 61.88 557 GLY A O 1
ATOM 4066 N N . CYS A 1 558 ? 52.571 -1.009 -16.278 1.00 66.06 558 CYS A N 1
ATOM 4067 C CA . CYS A 1 558 ? 52.108 -2.161 -15.490 1.00 66.06 558 CYS A CA 1
ATOM 4068 C C . CYS A 1 558 ? 50.584 -2.102 -15.313 1.00 66.06 558 CYS A C 1
ATOM 4070 O O . CYS A 1 558 ? 50.090 -1.584 -14.308 1.00 66.06 558 CYS A O 1
ATOM 4072 N N . GLU A 1 559 ? 49.844 -2.542 -16.326 1.00 68.44 559 GLU A N 1
ATOM 4073 C CA . GLU A 1 559 ? 48.394 -2.364 -16.427 1.00 68.44 559 GLU A CA 1
ATOM 4074 C C . GLU A 1 559 ? 47.588 -3.372 -15.609 1.00 68.44 559 GLU A C 1
ATOM 4076 O O . GLU A 1 559 ? 46.421 -3.119 -15.300 1.00 68.44 559 GLU A O 1
ATOM 4081 N N . VAL A 1 560 ? 48.201 -4.500 -15.255 1.00 70.94 560 VAL A N 1
ATOM 4082 C CA . VAL A 1 560 ? 47.538 -5.578 -14.532 1.00 70.94 560 VAL A CA 1
ATOM 4083 C C . VAL A 1 560 ? 48.011 -5.612 -13.087 1.00 70.94 560 VAL A C 1
ATOM 4085 O O . VAL A 1 560 ? 49.197 -5.765 -12.803 1.00 70.94 560 VAL A O 1
ATOM 4088 N N . ASP A 1 561 ? 47.068 -5.493 -12.157 1.00 77.94 561 ASP A N 1
ATOM 4089 C CA . ASP A 1 561 ? 47.312 -5.701 -10.733 1.00 77.94 561 ASP A CA 1
ATOM 4090 C C . ASP A 1 561 ? 47.328 -7.207 -10.451 1.00 77.94 561 ASP A C 1
ATOM 4092 O O . ASP A 1 561 ? 46.293 -7.837 -10.235 1.00 77.94 561 ASP A O 1
ATOM 4096 N N . THR A 1 562 ? 48.515 -7.805 -10.507 1.00 78.06 562 THR A N 1
ATOM 4097 C CA . THR A 1 562 ? 48.712 -9.233 -10.260 1.00 78.06 562 THR A CA 1
ATOM 4098 C C . THR A 1 562 ? 48.415 -9.636 -8.820 1.00 78.06 562 THR A C 1
ATOM 4100 O O . THR A 1 562 ? 48.421 -10.833 -8.553 1.00 78.06 562 THR A O 1
ATOM 4103 N N . ASP A 1 563 ? 48.185 -8.698 -7.893 1.00 75.56 563 ASP A N 1
ATOM 4104 C CA . ASP A 1 563 ? 47.782 -9.029 -6.527 1.00 75.56 563 ASP A CA 1
ATOM 4105 C C . ASP A 1 563 ? 46.285 -9.322 -6.396 1.00 75.56 563 ASP A C 1
ATOM 4107 O O . ASP A 1 563 ? 45.909 -10.030 -5.461 1.00 75.56 563 ASP A O 1
ATOM 4111 N N . VAL A 1 564 ? 45.448 -8.835 -7.322 1.00 73.00 564 VAL A N 1
ATOM 4112 C CA . VAL A 1 564 ? 43.980 -8.997 -7.259 1.00 73.00 564 VAL A CA 1
ATOM 4113 C C . VAL A 1 564 ? 43.320 -9.450 -8.569 1.00 73.00 564 VAL A C 1
ATOM 4115 O O . VAL A 1 564 ? 42.175 -9.910 -8.546 1.00 73.00 564 VAL A O 1
ATOM 4118 N N . ASP A 1 565 ? 44.004 -9.375 -9.714 1.00 79.00 565 ASP A N 1
ATOM 4119 C CA . ASP A 1 565 ? 43.467 -9.832 -11.000 1.00 79.00 565 ASP A CA 1
ATOM 4120 C C . ASP A 1 565 ? 43.512 -11.366 -11.102 1.00 79.00 565 ASP A C 1
ATOM 4122 O O . ASP A 1 565 ? 44.552 -11.992 -11.304 1.00 79.00 565 ASP A O 1
ATOM 4126 N N . THR A 1 566 ? 42.334 -11.983 -11.007 1.00 73.56 566 THR A N 1
ATOM 4127 C CA . THR A 1 566 ? 42.126 -13.439 -11.113 1.00 73.56 566 THR A CA 1
ATOM 4128 C C . THR A 1 566 ? 42.537 -14.042 -12.455 1.00 73.56 566 THR A C 1
ATOM 4130 O O . THR A 1 566 ? 42.765 -15.250 -12.535 1.00 73.56 566 THR A O 1
ATOM 4133 N N . SER A 1 567 ? 42.669 -13.231 -13.504 1.00 78.31 567 SER A N 1
ATOM 4134 C CA . SER A 1 567 ? 43.114 -13.681 -14.826 1.00 78.31 567 SER A CA 1
ATOM 4135 C C . SER A 1 567 ? 44.643 -13.735 -14.944 1.00 78.31 567 SER A C 1
ATOM 4137 O O . SER A 1 567 ? 45.150 -14.378 -15.864 1.00 78.31 567 SER A O 1
ATOM 4139 N N . HIS A 1 568 ? 45.367 -13.094 -14.016 1.00 79.69 568 HIS A N 1
ATOM 4140 C CA . HIS A 1 568 ? 46.815 -12.850 -14.071 1.00 79.69 568 HIS A CA 1
ATOM 4141 C C . HIS A 1 568 ? 47.440 -12.782 -12.657 1.00 79.69 568 HIS A C 1
ATOM 4143 O O . HIS A 1 568 ? 48.215 -11.884 -12.327 1.00 79.69 568 HIS A O 1
ATOM 4149 N N . CYS A 1 569 ? 47.064 -13.711 -11.785 1.00 78.62 569 CYS A N 1
ATOM 4150 C CA . CYS A 1 569 ? 47.382 -13.683 -10.369 1.00 78.62 569 CYS A CA 1
ATOM 4151 C C . CYS A 1 569 ? 48.816 -14.126 -10.065 1.00 78.62 569 CYS A C 1
ATOM 4153 O O . CYS A 1 569 ? 49.200 -15.271 -10.314 1.00 78.62 569 CYS A O 1
ATOM 4155 N N . GLY A 1 570 ? 49.610 -13.228 -9.490 1.00 75.38 570 GLY A N 1
ATOM 4156 C CA . GLY A 1 570 ? 51.030 -13.425 -9.185 1.00 75.38 570 GLY A CA 1
ATOM 4157 C C . GLY A 1 570 ? 51.958 -13.277 -10.381 1.00 75.38 570 GLY A C 1
ATOM 4158 O O . GLY A 1 570 ? 53.094 -12.827 -10.224 1.00 75.38 570 GLY A O 1
ATOM 4159 N N . ASP A 1 571 ? 51.480 -13.632 -11.574 1.00 77.25 571 ASP A N 1
ATOM 4160 C CA . ASP A 1 571 ? 52.118 -13.330 -12.846 1.00 77.25 571 ASP A CA 1
ATOM 4161 C C . ASP A 1 571 ? 51.109 -13.292 -14.007 1.00 77.25 571 ASP A C 1
ATOM 4163 O O . ASP A 1 571 ? 49.988 -13.791 -13.935 1.00 77.25 571 ASP A O 1
ATOM 4167 N N . CYS A 1 572 ? 51.563 -12.753 -15.134 1.00 75.44 572 CYS A N 1
ATOM 4168 C CA . CYS A 1 572 ? 50.773 -12.562 -16.348 1.00 75.44 572 CYS A CA 1
ATOM 4169 C C . CYS A 1 572 ? 50.301 -13.829 -17.064 1.00 75.44 572 CYS A C 1
ATOM 4171 O O . CYS A 1 572 ? 49.595 -13.736 -18.065 1.00 75.44 572 CYS A O 1
ATOM 4173 N N . ALA A 1 573 ? 50.723 -15.013 -16.627 1.00 72.38 573 ALA A N 1
ATOM 4174 C CA . ALA A 1 573 ? 50.334 -16.277 -17.242 1.00 72.38 573 ALA A CA 1
ATOM 4175 C C . ALA A 1 573 ? 49.440 -17.126 -16.329 1.00 72.38 573 ALA A C 1
ATOM 4177 O O . ALA A 1 573 ? 48.936 -18.167 -16.765 1.00 72.38 573 ALA A O 1
ATOM 4178 N N . THR A 1 574 ? 49.252 -16.708 -15.080 1.00 73.12 574 THR A N 1
ATOM 4179 C CA . THR A 1 574 ? 48.593 -17.498 -14.049 1.00 73.12 574 THR A CA 1
ATOM 4180 C C . THR A 1 574 ? 47.169 -17.002 -13.845 1.00 73.12 574 THR A C 1
ATOM 4182 O O . THR A 1 574 ? 46.900 -16.124 -13.040 1.00 73.12 574 THR A O 1
ATOM 4185 N N . ALA A 1 575 ? 46.230 -17.597 -14.574 1.00 76.31 575 ALA A N 1
ATOM 4186 C CA . ALA A 1 575 ? 44.810 -17.441 -14.281 1.00 76.31 575 ALA A CA 1
ATOM 4187 C C . ALA A 1 575 ? 44.409 -18.409 -13.162 1.00 76.31 575 ALA A C 1
ATOM 4189 O O . ALA A 1 575 ? 44.725 -19.604 -13.231 1.00 76.31 575 ALA A O 1
ATOM 4190 N N . CYS A 1 576 ? 43.704 -17.911 -12.152 1.00 73.94 576 CYS A N 1
ATOM 4191 C CA . CYS A 1 576 ? 43.206 -18.743 -11.067 1.00 73.94 576 CYS A CA 1
ATOM 4192 C C . CYS A 1 576 ? 42.146 -19.731 -11.565 1.00 73.94 576 CYS A C 1
ATOM 4194 O O . CYS A 1 576 ? 41.415 -19.466 -12.526 1.00 73.94 576 CYS A O 1
ATOM 4196 N N . GLY A 1 577 ? 42.093 -20.915 -10.944 1.00 69.31 577 GLY A N 1
ATOM 4197 C CA . GLY A 1 577 ? 41.081 -21.913 -11.273 1.00 69.31 577 GLY A CA 1
ATOM 4198 C C . GLY A 1 577 ? 39.678 -21.370 -11.000 1.00 69.31 577 GLY A C 1
ATOM 4199 O O . GLY A 1 577 ? 39.507 -20.435 -10.223 1.00 69.31 577 GLY A O 1
ATOM 4200 N N . SER A 1 578 ? 38.651 -21.953 -11.627 1.00 54.03 578 SER A N 1
ATOM 4201 C CA . SER A 1 578 ? 37.261 -21.585 -11.334 1.00 54.03 578 SER A CA 1
ATOM 4202 C C . SER A 1 578 ? 37.024 -21.648 -9.819 1.00 54.03 578 SER A C 1
ATOM 4204 O O . SER A 1 578 ? 37.096 -22.749 -9.262 1.00 54.03 578 SER A O 1
ATOM 4206 N N . GLY A 1 579 ? 36.765 -20.480 -9.208 1.00 56.03 579 GLY A N 1
ATOM 4207 C CA . GLY A 1 579 ? 36.403 -20.282 -7.794 1.00 56.03 579 GLY A CA 1
ATOM 4208 C C . GLY A 1 579 ? 37.553 -19.964 -6.852 1.00 56.03 579 GLY A C 1
ATOM 4209 O O . GLY A 1 579 ? 37.371 -19.955 -5.641 1.00 56.03 579 GLY A O 1
ATOM 4210 N N . GLU A 1 580 ? 38.735 -19.707 -7.395 1.00 65.94 580 GLU A N 1
ATOM 4211 C CA . GLU A 1 580 ? 39.861 -19.156 -6.654 1.00 65.94 580 GLU A CA 1
ATOM 4212 C C . GLU A 1 580 ? 39.905 -17.637 -6.853 1.00 65.94 580 GLU A C 1
ATOM 4214 O O . GLU A 1 580 ? 39.607 -17.132 -7.939 1.00 65.94 580 GLU A O 1
ATOM 4219 N N . SER A 1 581 ? 40.269 -16.904 -5.801 1.00 69.25 581 SER A N 1
ATOM 4220 C CA . SER A 1 581 ? 40.518 -15.464 -5.889 1.00 69.25 581 SER A CA 1
ATOM 4221 C C . SER A 1 581 ? 42.021 -15.190 -5.881 1.00 69.25 581 SER A C 1
ATOM 4223 O O . SER A 1 581 ? 42.818 -16.034 -5.456 1.00 69.25 581 SER A O 1
ATOM 4225 N N . CYS A 1 582 ? 42.414 -14.028 -6.394 1.00 70.19 582 CYS A N 1
ATOM 4226 C CA . CYS A 1 582 ? 43.790 -13.577 -6.304 1.00 70.19 582 CYS A CA 1
ATOM 4227 C C . CYS A 1 582 ? 43.950 -12.679 -5.078 1.00 70.19 582 CYS A C 1
ATOM 4229 O O . CYS A 1 582 ? 43.240 -11.681 -4.968 1.00 70.19 582 CYS A O 1
ATOM 4231 N N . ASP A 1 583 ? 44.848 -13.052 -4.165 1.00 75.50 583 ASP A N 1
ATOM 4232 C CA . ASP A 1 583 ? 45.234 -12.219 -3.024 1.00 75.50 583 ASP A CA 1
ATOM 4233 C C . ASP A 1 583 ? 46.760 -12.211 -2.896 1.00 75.50 583 ASP A C 1
ATOM 4235 O O . ASP A 1 583 ? 47.396 -13.267 -2.780 1.00 75.50 583 ASP A O 1
ATOM 4239 N N . ALA A 1 584 ? 47.353 -11.018 -2.964 1.00 77.88 584 ALA A N 1
ATOM 4240 C CA . ALA A 1 584 ? 48.799 -10.785 -2.917 1.00 77.88 584 ALA A CA 1
ATOM 4241 C C . ALA A 1 584 ? 49.609 -11.681 -3.882 1.00 77.88 584 ALA A C 1
ATOM 4243 O O . ALA A 1 584 ? 50.683 -12.196 -3.543 1.00 77.88 584 ALA A O 1
ATOM 4244 N N . GLY A 1 585 ? 49.054 -11.933 -5.069 1.00 70.75 585 GLY A N 1
ATOM 4245 C CA . GLY A 1 585 ? 49.750 -12.614 -6.152 1.00 70.75 585 GLY A CA 1
ATOM 4246 C C . GLY A 1 585 ? 49.823 -14.127 -5.995 1.00 70.75 585 GLY A C 1
ATOM 4247 O O . GLY A 1 585 ? 50.707 -14.779 -6.548 1.00 70.75 585 GLY A O 1
ATOM 4248 N N . THR A 1 586 ? 48.922 -14.717 -5.215 1.00 77.94 586 THR A N 1
ATOM 4249 C CA . THR A 1 586 ? 48.766 -16.169 -5.135 1.00 77.94 586 THR A CA 1
ATOM 4250 C C . THR A 1 586 ? 47.307 -16.524 -5.362 1.00 77.94 586 THR A C 1
ATOM 4252 O O . THR A 1 586 ? 46.436 -16.004 -4.669 1.00 77.94 586 THR A O 1
ATOM 4255 N N . CYS A 1 587 ? 47.036 -17.436 -6.299 1.00 73.75 587 CYS A N 1
ATOM 4256 C CA . CYS A 1 587 ? 45.706 -18.024 -6.413 1.00 73.75 587 CYS A CA 1
ATOM 4257 C C . CYS A 1 587 ? 45.430 -18.808 -5.142 1.00 73.75 587 CYS A C 1
ATOM 4259 O O . CYS A 1 587 ? 46.067 -19.832 -4.866 1.00 73.75 587 CYS A O 1
ATOM 4261 N N . ILE A 1 588 ? 44.517 -18.282 -4.344 1.00 65.50 588 ILE A N 1
ATOM 4262 C CA . ILE A 1 588 ? 44.092 -18.912 -3.115 1.00 65.50 588 ILE A CA 1
ATOM 4263 C C . ILE A 1 588 ? 42.737 -19.557 -3.359 1.00 65.50 588 ILE A C 1
ATOM 4265 O O . ILE A 1 588 ? 41.806 -18.961 -3.901 1.00 65.50 588 ILE A O 1
ATOM 4269 N N . SER A 1 589 ? 42.620 -20.809 -2.927 1.00 57.81 589 SER A N 1
ATOM 4270 C CA . SER A 1 589 ? 41.325 -21.433 -2.697 1.00 57.81 589 SER A CA 1
ATOM 4271 C C . SER A 1 589 ? 40.719 -20.767 -1.463 1.00 57.81 589 SER A C 1
ATOM 4273 O O . SER A 1 589 ? 40.943 -21.209 -0.333 1.00 57.81 589 SER A O 1
ATOM 4275 N N . GLY A 1 590 ? 40.072 -19.630 -1.681 1.00 59.47 590 GLY A N 1
ATOM 4276 C CA . GLY A 1 590 ? 39.575 -18.755 -0.631 1.00 59.47 590 GLY A CA 1
ATOM 4277 C C . GLY A 1 590 ? 39.517 -17.308 -1.101 1.00 59.47 590 GLY A C 1
ATOM 4278 O O . GLY A 1 590 ? 40.096 -16.954 -2.123 1.00 59.47 590 GLY A O 1
ATOM 4279 N N . CYS A 1 591 ? 38.784 -16.488 -0.365 1.00 58.47 591 CYS A N 1
ATOM 4280 C CA . CYS A 1 591 ? 38.425 -15.134 -0.758 1.00 58.47 591 CYS A CA 1
ATOM 4281 C C . CYS A 1 591 ? 39.364 -14.060 -0.194 1.00 58.47 591 CYS A C 1
ATOM 4283 O O . CYS A 1 591 ? 40.029 -14.318 0.814 1.00 58.47 591 CYS A O 1
ATOM 4285 N N . PRO A 1 592 ? 39.406 -12.858 -0.806 1.00 57.56 592 PRO A N 1
ATOM 4286 C CA . PRO A 1 592 ? 40.229 -11.747 -0.328 1.00 57.56 592 PRO A CA 1
ATOM 4287 C C . PRO A 1 592 ? 39.866 -11.362 1.110 1.00 57.56 592 PRO A C 1
ATOM 4289 O O . PRO A 1 592 ? 38.723 -11.543 1.535 1.00 57.56 592 PRO A O 1
ATOM 4292 N N . THR A 1 593 ? 40.798 -10.771 1.866 1.00 61.41 593 THR A N 1
ATOM 4293 C CA . THR A 1 593 ? 40.521 -10.324 3.244 1.00 61.41 593 THR A CA 1
ATOM 4294 C C . THR A 1 593 ? 39.284 -9.426 3.304 1.00 61.41 593 THR A C 1
ATOM 4296 O O . THR A 1 593 ? 39.270 -8.345 2.719 1.00 61.41 593 THR A O 1
ATOM 4299 N N . GLY A 1 594 ? 38.258 -9.862 4.037 1.00 59.41 594 GLY A N 1
ATOM 4300 C CA . GLY A 1 594 ? 36.978 -9.160 4.112 1.00 59.41 594 GLY A CA 1
ATOM 4301 C C . GLY A 1 594 ? 35.878 -9.728 3.208 1.00 59.41 594 GLY A C 1
ATOM 4302 O O . GLY A 1 594 ? 34.792 -9.167 3.224 1.00 59.41 594 GLY A O 1
ATOM 4303 N N . PHE A 1 595 ? 36.110 -10.819 2.469 1.00 64.88 595 PHE A N 1
ATOM 4304 C CA . PHE A 1 595 ? 35.101 -11.546 1.683 1.00 64.88 595 PHE A CA 1
ATOM 4305 C C . PHE A 1 595 ? 35.250 -13.069 1.880 1.00 64.88 595 PHE A C 1
ATOM 4307 O O . PHE A 1 595 ? 36.348 -13.528 2.179 1.00 64.88 595 PHE A O 1
ATOM 4314 N N . GLU A 1 596 ? 34.179 -13.859 1.743 1.00 69.25 596 GLU A N 1
ATOM 4315 C CA . GLU A 1 596 ? 34.210 -15.340 1.802 1.00 69.25 596 GLU A CA 1
ATOM 4316 C C . GLU A 1 596 ? 33.202 -15.967 0.807 1.00 69.25 596 GLU A C 1
ATOM 4318 O O . GLU A 1 596 ? 32.288 -15.289 0.335 1.00 69.25 596 GLU A O 1
ATOM 4323 N N . ASP A 1 597 ? 33.416 -17.230 0.417 1.00 66.56 597 ASP A N 1
ATOM 4324 C CA . ASP A 1 597 ? 32.546 -18.032 -0.465 1.00 66.56 597 ASP A CA 1
ATOM 4325 C C . ASP A 1 597 ? 31.652 -18.911 0.423 1.00 66.56 597 ASP A C 1
ATOM 4327 O O . ASP A 1 597 ? 32.136 -19.813 1.115 1.00 66.56 597 ASP A O 1
ATOM 4331 N N . CYS A 1 598 ? 30.356 -18.591 0.466 1.00 66.19 598 CYS A N 1
ATOM 4332 C CA . CYS A 1 598 ? 29.435 -19.132 1.469 1.00 66.19 598 CYS A CA 1
ATOM 4333 C C . CYS A 1 598 ? 28.702 -20.381 0.999 1.00 66.19 598 CYS A C 1
ATOM 4335 O O . CYS A 1 598 ? 28.227 -21.159 1.833 1.00 66.19 598 CYS A O 1
ATOM 4337 N N . ASP A 1 599 ? 28.553 -20.556 -0.312 1.00 61.59 599 ASP A N 1
ATOM 4338 C CA . ASP A 1 599 ? 27.811 -21.669 -0.893 1.00 61.59 599 ASP A CA 1
ATOM 4339 C C . ASP A 1 599 ? 28.736 -22.820 -1.337 1.00 61.59 599 ASP A C 1
ATOM 4341 O O . ASP A 1 599 ? 28.264 -23.935 -1.596 1.00 61.59 599 ASP A O 1
ATOM 4345 N N . GLY A 1 600 ? 30.057 -22.589 -1.334 1.00 56.25 600 GLY A N 1
ATOM 4346 C CA . GLY A 1 600 ? 31.080 -23.566 -1.694 1.00 56.25 600 GLY A CA 1
ATOM 4347 C C . GLY A 1 600 ? 31.061 -23.918 -3.180 1.00 56.25 600 GLY A C 1
ATOM 4348 O O . GLY A 1 600 ? 31.642 -24.937 -3.584 1.00 56.25 600 GLY A O 1
ATOM 4349 N N . ASN A 1 601 ? 30.353 -23.129 -3.990 1.00 56.47 601 ASN A N 1
ATOM 4350 C CA . ASN A 1 601 ? 30.310 -23.263 -5.424 1.00 56.47 601 ASN A CA 1
ATOM 4351 C C . ASN A 1 601 ? 31.414 -22.408 -6.037 1.00 56.47 601 ASN A C 1
ATOM 4353 O O . ASN A 1 601 ? 31.309 -21.207 -6.265 1.00 56.47 601 ASN A O 1
ATOM 4357 N N . THR A 1 602 ? 32.468 -23.096 -6.444 1.00 51.84 602 THR A N 1
ATOM 4358 C CA . THR A 1 602 ? 33.659 -22.502 -7.038 1.00 51.84 602 THR A CA 1
ATOM 4359 C C . THR A 1 602 ? 33.412 -21.904 -8.442 1.00 51.84 602 THR A C 1
ATOM 4361 O O . THR A 1 602 ? 34.325 -21.847 -9.247 1.00 51.84 602 THR A O 1
ATOM 4364 N N . ALA A 1 603 ? 32.195 -21.541 -8.848 1.00 51.91 603 ALA A N 1
ATOM 4365 C CA . ALA A 1 603 ? 31.901 -20.994 -10.180 1.00 51.91 603 ALA A CA 1
ATOM 4366 C C . ALA A 1 603 ? 31.460 -19.522 -10.151 1.00 51.91 603 ALA A C 1
ATOM 4368 O O . ALA A 1 603 ? 31.609 -18.832 -11.160 1.00 51.91 603 ALA A O 1
ATOM 4369 N N . ASN A 1 604 ? 30.928 -19.054 -9.022 1.00 57.56 604 ASN A N 1
ATOM 4370 C CA . ASN A 1 604 ? 30.374 -17.713 -8.816 1.00 57.56 604 ASN A CA 1
ATOM 4371 C C . ASN A 1 604 ? 31.277 -16.802 -7.968 1.00 57.56 604 ASN A C 1
ATOM 4373 O O . ASN A 1 604 ? 31.108 -15.585 -8.028 1.00 57.56 604 ASN A O 1
ATOM 4377 N N . GLY A 1 605 ? 32.302 -17.350 -7.310 1.00 58.25 605 GLY A N 1
ATOM 4378 C CA . GLY A 1 605 ? 33.317 -16.570 -6.598 1.00 58.25 605 GLY A CA 1
ATOM 4379 C C . GLY A 1 605 ? 32.828 -16.037 -5.245 1.00 58.25 605 GLY A C 1
ATOM 4380 O O . GLY A 1 605 ? 31.850 -16.509 -4.692 1.00 58.25 605 GLY A O 1
ATOM 4381 N N . CYS A 1 606 ? 33.536 -15.063 -4.674 1.00 62.16 606 CYS A N 1
ATOM 4382 C CA . CYS A 1 606 ? 33.269 -14.565 -3.321 1.00 62.16 606 CYS A CA 1
ATOM 4383 C C . CYS A 1 606 ? 32.009 -13.693 -3.275 1.00 62.16 606 CYS A C 1
ATOM 4385 O O . CYS A 1 606 ? 32.049 -12.522 -3.656 1.00 62.16 606 CYS A O 1
ATOM 4387 N N . GLU A 1 607 ? 30.891 -14.247 -2.810 1.00 62.25 607 GLU A N 1
ATOM 4388 C CA . GLU A 1 607 ? 29.597 -13.547 -2.823 1.00 62.25 607 GLU A CA 1
ATOM 4389 C C . GLU A 1 607 ? 29.331 -12.721 -1.567 1.00 62.25 607 GLU A C 1
ATOM 4391 O O . GLU A 1 607 ? 28.458 -11.850 -1.565 1.00 62.25 607 GLU A O 1
ATOM 4396 N N . ALA A 1 608 ? 30.050 -13.004 -0.483 1.00 63.38 608 ALA A N 1
ATOM 4397 C CA . ALA A 1 608 ? 29.732 -12.471 0.826 1.00 63.38 608 ALA A CA 1
ATOM 4398 C C . ALA A 1 608 ? 30.775 -11.472 1.310 1.00 63.38 608 ALA A C 1
ATOM 4400 O O . ALA A 1 608 ? 31.941 -11.804 1.505 1.00 63.38 608 ALA A O 1
ATOM 4401 N N . ASN A 1 609 ? 30.324 -10.243 1.558 1.00 68.62 609 ASN A N 1
ATOM 4402 C CA . ASN A 1 609 ? 31.113 -9.198 2.199 1.00 68.62 609 ASN A CA 1
ATOM 4403 C C . ASN A 1 609 ? 31.160 -9.407 3.723 1.00 68.62 609 ASN A C 1
ATOM 4405 O O . ASN A 1 609 ? 30.139 -9.264 4.395 1.00 68.62 609 ASN A O 1
ATOM 4409 N N . LEU A 1 610 ? 32.352 -9.658 4.271 1.00 69.31 610 LEU A N 1
ATOM 4410 C CA . LEU A 1 610 ? 32.607 -9.883 5.698 1.00 69.31 610 LEU A CA 1
ATOM 4411 C C . LEU A 1 610 ? 32.590 -8.617 6.564 1.00 69.31 610 LEU A C 1
ATOM 4413 O O . LEU A 1 610 ? 32.853 -8.687 7.766 1.00 69.31 610 LEU A O 1
ATOM 4417 N N . SER A 1 611 ? 32.324 -7.459 5.955 1.00 67.06 611 SER A N 1
ATOM 4418 C CA . SER A 1 611 ? 32.066 -6.194 6.652 1.00 67.06 611 SER A CA 1
ATOM 4419 C C . SER A 1 611 ? 30.576 -5.877 6.819 1.00 67.06 611 SER A C 1
ATOM 4421 O O . SER A 1 611 ? 30.249 -4.893 7.475 1.00 67.06 611 SER A O 1
ATOM 4423 N N . GLY A 1 612 ? 29.685 -6.693 6.244 1.00 64.62 612 GLY A N 1
ATOM 4424 C CA . GLY A 1 612 ? 28.239 -6.596 6.442 1.00 64.62 612 GLY A CA 1
ATOM 4425 C C . GLY A 1 612 ? 27.739 -7.542 7.534 1.00 64.62 612 GLY A C 1
ATOM 4426 O O . GLY A 1 612 ? 28.330 -8.598 7.770 1.00 64.62 612 GLY A O 1
ATOM 4427 N N . ASP A 1 613 ? 26.618 -7.188 8.159 1.00 64.00 613 ASP A N 1
ATOM 4428 C CA . ASP A 1 613 ? 26.066 -7.906 9.316 1.00 64.00 613 ASP A CA 1
ATOM 4429 C C . ASP A 1 613 ? 25.658 -9.351 9.002 1.00 64.00 613 ASP A C 1
ATOM 4431 O O . ASP A 1 613 ? 25.623 -10.172 9.903 1.00 64.00 613 ASP A O 1
ATOM 4435 N N . LEU A 1 614 ? 25.447 -9.709 7.731 1.00 70.12 614 LEU A N 1
ATOM 4436 C CA . LEU A 1 614 ? 25.078 -11.069 7.317 1.00 70.12 614 LEU A CA 1
ATOM 4437 C C . LEU A 1 614 ? 26.264 -12.057 7.280 1.00 70.12 614 LEU A C 1
ATOM 4439 O O . LEU A 1 614 ? 26.054 -13.267 7.309 1.00 70.12 614 LEU A O 1
ATOM 4443 N N . ASN A 1 615 ? 27.506 -11.568 7.199 1.00 69.25 615 ASN A N 1
ATOM 4444 C CA . ASN A 1 615 ? 28.695 -12.409 7.010 1.00 69.25 615 ASN A CA 1
ATOM 4445 C C . ASN A 1 615 ? 29.894 -11.922 7.838 1.00 69.25 615 ASN A C 1
ATOM 4447 O O . ASN A 1 615 ? 31.032 -12.026 7.402 1.00 69.25 615 ASN A O 1
ATOM 4451 N N . CYS A 1 616 ? 29.682 -11.339 9.016 1.00 72.75 616 CYS A N 1
ATOM 4452 C CA . CYS A 1 616 ? 30.749 -10.666 9.746 1.00 72.75 616 CYS A CA 1
ATOM 4453 C C . CYS A 1 616 ? 31.916 -11.593 10.122 1.00 72.75 616 CYS A C 1
ATOM 4455 O O . CYS A 1 616 ? 31.783 -12.573 10.858 1.00 72.75 616 CYS A O 1
ATOM 4457 N N . SER A 1 617 ? 33.113 -11.239 9.655 1.00 67.38 617 SER A N 1
ATOM 4458 C CA . SER A 1 617 ? 34.362 -12.006 9.795 1.00 67.38 617 SER A CA 1
ATOM 4459 C C . SER A 1 617 ? 34.417 -13.363 9.080 1.00 67.38 617 SER A C 1
ATOM 4461 O O . SER A 1 617 ? 35.516 -13.730 8.671 1.00 67.38 617 SER A O 1
ATOM 4463 N N . THR A 1 618 ? 33.295 -14.082 8.915 1.00 71.62 618 THR A N 1
ATOM 4464 C CA . THR A 1 618 ? 33.205 -15.310 8.105 1.00 71.62 618 THR A CA 1
ATOM 4465 C C . THR A 1 618 ? 31.816 -15.527 7.473 1.00 71.62 618 THR A C 1
ATOM 4467 O O . THR A 1 618 ? 30.803 -15.035 7.966 1.00 71.62 618 THR A O 1
ATOM 4470 N N . CYS A 1 619 ? 31.740 -16.333 6.421 1.00 65.62 619 CYS A N 1
ATOM 4471 C CA . CYS A 1 619 ? 30.526 -16.702 5.699 1.00 65.62 619 CYS A CA 1
ATOM 4472 C C . CYS A 1 619 ? 29.441 -17.312 6.588 1.00 65.62 619 CYS A C 1
ATOM 4474 O O . CYS A 1 619 ? 29.680 -18.281 7.311 1.00 65.62 619 CYS A O 1
ATOM 4476 N N . GLY A 1 620 ? 28.236 -16.739 6.536 1.00 64.62 620 GLY A N 1
ATOM 4477 C CA . GLY A 1 620 ? 27.112 -17.157 7.376 1.00 64.62 620 GLY A CA 1
ATOM 4478 C C . GLY A 1 620 ? 27.300 -16.887 8.874 1.00 64.62 620 GLY A C 1
ATOM 4479 O O . GLY A 1 620 ? 26.442 -17.275 9.667 1.00 64.62 620 GLY A O 1
ATOM 4480 N N . ASN A 1 621 ? 28.386 -16.217 9.278 1.00 70.38 621 ASN A N 1
ATOM 4481 C CA . ASN A 1 621 ? 28.549 -15.666 10.621 1.00 70.38 621 ASN A CA 1
ATOM 4482 C C . ASN A 1 621 ? 27.849 -14.312 10.668 1.00 70.38 621 ASN A C 1
ATOM 4484 O O . ASN A 1 621 ? 28.475 -13.255 10.749 1.00 70.38 621 ASN A O 1
ATOM 4488 N N . ALA A 1 622 ? 26.529 -14.367 10.515 1.00 68.50 622 ALA A N 1
ATOM 4489 C CA . ALA A 1 622 ? 25.701 -13.203 10.709 1.00 68.50 622 ALA A CA 1
ATOM 4490 C C . ALA A 1 622 ? 25.902 -12.718 12.147 1.00 68.50 622 ALA A C 1
ATOM 4492 O O . ALA A 1 622 ? 25.822 -13.519 13.086 1.00 68.50 622 ALA A O 1
ATOM 4493 N N . CYS A 1 623 ? 26.194 -11.429 12.313 1.00 67.75 623 CYS A N 1
ATOM 4494 C CA . CYS A 1 623 ? 26.104 -10.825 13.627 1.00 67.75 623 CYS A CA 1
ATOM 4495 C C . CYS A 1 623 ? 24.704 -11.059 14.157 1.00 67.75 623 CYS A C 1
ATOM 4497 O O . CYS A 1 623 ? 23.727 -11.020 13.407 1.00 67.75 623 CYS A O 1
ATOM 4499 N N . SER A 1 624 ? 24.631 -11.388 15.443 1.00 67.38 624 SER A N 1
ATOM 4500 C CA . SER A 1 624 ? 23.333 -11.564 16.064 1.00 67.38 624 SER A CA 1
ATOM 4501 C C . SER A 1 624 ? 22.545 -10.263 15.965 1.00 67.38 624 SER A C 1
ATOM 4503 O O . SER A 1 624 ? 23.121 -9.186 15.854 1.00 67.38 624 SER A O 1
ATOM 4505 N N . ASP A 1 625 ? 21.231 -10.369 16.061 1.00 66.75 625 ASP A N 1
ATOM 4506 C CA . ASP A 1 625 ? 20.272 -9.265 16.039 1.00 66.75 625 ASP A CA 1
ATOM 4507 C C . ASP A 1 625 ? 20.656 -8.065 16.941 1.00 66.75 625 ASP A C 1
ATOM 4509 O O . ASP A 1 625 ? 20.222 -6.943 16.704 1.00 66.75 625 ASP A O 1
ATOM 4513 N N . VAL A 1 626 ? 21.503 -8.269 17.961 1.00 64.94 626 VAL A N 1
ATOM 4514 C CA . VAL A 1 626 ? 22.025 -7.263 18.912 1.00 64.94 626 VAL A CA 1
ATOM 4515 C C . VAL A 1 626 ? 23.432 -6.733 18.582 1.00 64.94 626 VAL A C 1
ATOM 4517 O O . VAL A 1 626 ? 24.005 -5.974 19.367 1.00 64.94 626 VAL A O 1
ATOM 4520 N N . GLU A 1 627 ? 24.035 -7.123 17.465 1.00 70.19 627 GLU A N 1
ATOM 4521 C CA . GLU A 1 627 ? 25.425 -6.838 17.112 1.00 70.19 627 GLU A CA 1
ATOM 4522 C C . GLU A 1 627 ? 25.555 -6.268 15.695 1.00 70.19 627 GLU A C 1
ATOM 4524 O O . GLU A 1 627 ? 24.840 -6.646 14.778 1.00 70.19 627 GLU A O 1
ATOM 4529 N N . LEU A 1 628 ? 26.535 -5.387 15.509 1.00 71.75 628 LEU A N 1
ATOM 4530 C CA . LEU A 1 628 ? 26.905 -4.820 14.216 1.00 71.75 628 LEU A CA 1
ATOM 4531 C C . LEU A 1 628 ? 28.337 -5.206 13.871 1.00 71.75 628 LEU A C 1
ATOM 4533 O O . LEU A 1 628 ? 29.226 -5.184 14.734 1.00 71.75 628 LEU A O 1
ATOM 4537 N N . CYS A 1 629 ? 28.609 -5.458 12.601 1.00 68.12 629 CYS A N 1
ATOM 4538 C CA . CYS A 1 629 ? 29.943 -5.765 12.130 1.00 68.12 629 CYS A CA 1
ATOM 4539 C C . CYS A 1 629 ? 30.828 -4.513 12.148 1.00 68.12 629 CYS A C 1
ATOM 4541 O O . CYS A 1 629 ? 30.817 -3.679 11.244 1.00 68.12 629 CYS A O 1
ATOM 4543 N N . THR A 1 630 ? 31.644 -4.375 13.195 1.00 70.75 630 THR A N 1
ATOM 4544 C CA . THR A 1 630 ? 32.554 -3.237 13.356 1.00 70.75 630 THR A CA 1
ATOM 4545 C C . THR A 1 630 ? 33.993 -3.718 13.224 1.00 70.75 630 THR A C 1
ATOM 4547 O O . THR A 1 630 ? 34.508 -4.420 14.090 1.00 70.75 630 THR A O 1
ATOM 4550 N N . ALA A 1 631 ? 34.659 -3.330 12.133 1.00 65.69 631 ALA A N 1
ATOM 4551 C CA . ALA A 1 631 ? 36.033 -3.741 11.817 1.00 65.69 631 ALA A CA 1
ATOM 4552 C C . ALA A 1 631 ? 36.233 -5.272 11.748 1.00 65.69 631 ALA A C 1
ATOM 4554 O O . ALA A 1 631 ? 37.273 -5.785 12.161 1.00 65.69 631 ALA A O 1
ATOM 4555 N N . GLY A 1 632 ? 35.239 -5.992 11.213 1.00 64.31 632 GLY A N 1
ATOM 4556 C CA . GLY A 1 632 ? 35.314 -7.441 11.012 1.00 64.31 632 GLY A CA 1
ATOM 4557 C C . GLY A 1 632 ? 35.100 -8.260 12.286 1.00 64.31 632 GLY A C 1
ATOM 4558 O O . GLY A 1 632 ? 35.580 -9.385 12.366 1.00 64.31 632 GLY A O 1
ATOM 4559 N N . ALA A 1 633 ? 34.426 -7.703 13.294 1.00 70.94 633 ALA A N 1
ATOM 4560 C CA . ALA A 1 633 ? 33.939 -8.433 14.458 1.00 70.94 633 ALA A CA 1
ATOM 4561 C C . ALA A 1 633 ? 32.556 -7.910 14.863 1.00 70.94 633 ALA A C 1
ATOM 4563 O O . ALA A 1 633 ? 32.310 -6.702 14.809 1.00 70.94 633 ALA A O 1
ATOM 4564 N N . CYS A 1 634 ? 31.677 -8.811 15.297 1.00 73.44 634 CYS A N 1
ATOM 4565 C CA . CYS A 1 634 ? 30.376 -8.442 15.836 1.00 73.44 634 CYS A CA 1
ATOM 4566 C C . CYS A 1 634 ? 30.568 -7.662 17.137 1.00 73.44 634 CYS A C 1
ATOM 4568 O O . CYS A 1 634 ? 31.186 -8.133 18.095 1.00 73.44 634 CYS A O 1
ATOM 4570 N N . ALA A 1 635 ? 30.111 -6.416 17.127 1.00 76.12 635 ALA A N 1
ATOM 4571 C CA . ALA A 1 635 ? 30.177 -5.505 18.249 1.00 76.12 635 ALA A CA 1
ATOM 4572 C C . ALA A 1 635 ? 28.753 -5.182 18.682 1.00 76.12 635 ALA A C 1
ATOM 4574 O O . ALA A 1 635 ? 27.940 -4.757 17.869 1.00 76.12 635 ALA A O 1
ATOM 4575 N N . ASN A 1 636 ? 28.464 -5.366 19.968 1.00 76.81 636 ASN A N 1
ATOM 4576 C CA . ASN A 1 636 ? 27.123 -5.133 20.491 1.00 76.81 636 ASN A CA 1
ATOM 4577 C C . ASN A 1 636 ? 26.651 -3.700 20.221 1.00 76.81 636 ASN A C 1
ATOM 4579 O O . ASN A 1 636 ? 27.361 -2.728 20.513 1.00 76.81 636 ASN A O 1
ATOM 4583 N N . CYS A 1 637 ? 25.414 -3.587 19.752 1.00 70.69 637 CYS A N 1
ATOM 4584 C CA . CYS A 1 637 ? 24.621 -2.384 19.881 1.00 70.69 637 CYS A CA 1
ATOM 4585 C C . CYS A 1 637 ? 24.597 -1.916 21.345 1.00 70.69 637 CYS A C 1
ATOM 4587 O O . CYS A 1 637 ? 24.774 -2.684 22.298 1.00 70.69 637 CYS A O 1
ATOM 4589 N N . SER A 1 638 ? 24.380 -0.615 21.547 1.00 69.62 638 SER A N 1
ATOM 4590 C CA . SER A 1 638 ? 24.021 -0.090 22.868 1.00 69.62 638 SER A CA 1
ATOM 4591 C C . SER A 1 638 ? 22.870 -0.915 23.459 1.00 69.62 638 SER A C 1
ATOM 4593 O O . SER A 1 638 ? 21.926 -1.212 22.734 1.00 69.62 638 SER A O 1
ATOM 4595 N N . THR A 1 639 ? 22.959 -1.266 24.748 1.00 73.81 639 THR A N 1
ATOM 4596 C CA . THR A 1 639 ? 21.966 -2.086 25.474 1.00 73.81 639 THR A CA 1
ATOM 4597 C C . THR A 1 639 ? 20.530 -1.731 25.088 1.00 73.81 639 THR A C 1
ATOM 4599 O O . THR A 1 639 ? 20.179 -0.554 25.186 1.00 73.81 639 THR A O 1
ATOM 4602 N N . GLY A 1 640 ? 19.751 -2.737 24.672 1.00 68.06 640 GLY A N 1
ATOM 4603 C CA . GLY A 1 640 ? 18.333 -2.606 24.308 1.00 68.06 640 GLY A CA 1
ATOM 4604 C C . GLY A 1 640 ? 18.049 -2.332 22.827 1.00 68.06 640 GLY A C 1
ATOM 4605 O O . GLY A 1 640 ? 16.905 -2.101 22.470 1.00 68.06 640 GLY A O 1
ATOM 4606 N N . ARG A 1 641 ? 19.053 -2.319 21.940 1.00 74.25 641 ARG A N 1
ATOM 4607 C CA . ARG A 1 641 ? 18.853 -2.031 20.505 1.00 74.25 641 ARG A CA 1
ATOM 4608 C C . ARG A 1 641 ? 19.476 -3.096 19.613 1.00 74.25 641 ARG A C 1
ATOM 4610 O O . ARG A 1 641 ? 20.458 -3.715 20.018 1.00 74.25 641 ARG A O 1
ATOM 4617 N N . GLY A 1 642 ? 18.952 -3.240 18.401 1.00 74.81 642 GLY A N 1
ATOM 4618 C CA . GLY A 1 642 ? 19.446 -4.196 17.417 1.00 74.81 642 GLY A CA 1
ATOM 4619 C C . GLY A 1 642 ? 19.160 -3.834 15.964 1.00 74.81 642 GLY A C 1
ATOM 4620 O O . GLY A 1 642 ? 18.496 -2.830 15.687 1.00 74.81 642 GLY A O 1
ATOM 4621 N N . ASN A 1 643 ? 19.718 -4.635 15.057 1.00 72.75 643 ASN A N 1
ATOM 4622 C CA . ASN A 1 643 ? 19.589 -4.492 13.610 1.00 72.75 643 ASN A CA 1
ATOM 4623 C C . ASN A 1 643 ? 18.727 -5.626 13.043 1.00 72.75 643 ASN A C 1
ATOM 4625 O O . ASN A 1 643 ? 19.193 -6.756 12.917 1.00 72.75 643 ASN A O 1
ATOM 4629 N N . CYS A 1 644 ? 17.479 -5.316 12.690 1.00 70.88 644 CYS A N 1
ATOM 4630 C CA . CYS A 1 644 ? 16.511 -6.304 12.196 1.00 70.88 644 CYS A CA 1
ATOM 4631 C C . CYS A 1 644 ? 16.275 -6.272 10.701 1.00 70.88 644 CYS A C 1
ATOM 4633 O O . CYS A 1 644 ? 15.434 -7.018 10.197 1.00 70.88 644 CYS A O 1
ATOM 4635 N N . ASP A 1 645 ? 17.027 -5.437 9.988 1.00 68.88 645 ASP A N 1
ATOM 4636 C CA . ASP A 1 645 ? 17.000 -5.398 8.539 1.00 68.88 645 ASP A CA 1
ATOM 4637 C C . ASP A 1 645 ? 18.423 -5.568 7.988 1.00 68.88 645 ASP A C 1
ATOM 4639 O O . ASP A 1 645 ? 19.207 -4.621 7.984 1.00 68.88 645 ASP A O 1
ATOM 4643 N N . PRO A 1 646 ? 18.773 -6.743 7.435 1.00 55.66 646 PRO A N 1
ATOM 4644 C CA . PRO A 1 646 ? 20.105 -6.979 6.887 1.00 55.66 646 PRO A C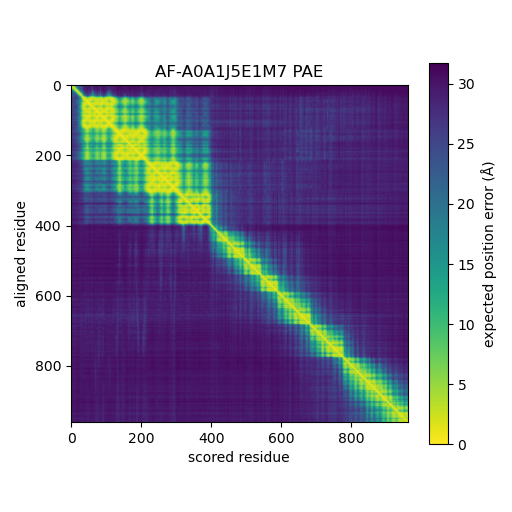A 1
ATOM 4645 C C . PRO A 1 646 ? 20.440 -6.105 5.660 1.00 55.66 646 PRO A C 1
ATOM 4647 O O . PRO A 1 646 ? 21.587 -6.118 5.208 1.00 55.66 646 PRO A O 1
ATOM 4650 N N . ALA A 1 647 ? 19.476 -5.364 5.093 1.00 55.56 647 ALA A N 1
ATOM 4651 C CA . ALA A 1 647 ? 19.690 -4.428 3.989 1.00 55.56 647 ALA A CA 1
ATOM 4652 C C . ALA A 1 647 ? 19.951 -2.976 4.441 1.00 55.56 647 ALA A C 1
ATOM 4654 O O . ALA A 1 647 ? 20.387 -2.159 3.622 1.00 55.56 647 ALA A O 1
ATOM 4655 N N . ILE A 1 648 ? 19.704 -2.640 5.713 1.00 57.03 648 ILE A N 1
ATOM 4656 C CA . ILE A 1 648 ? 19.904 -1.300 6.278 1.00 57.03 648 ILE A CA 1
ATOM 4657 C C . ILE A 1 648 ? 20.970 -1.390 7.378 1.00 57.03 648 ILE A C 1
ATOM 4659 O O . ILE A 1 648 ? 20.978 -2.294 8.200 1.00 57.03 648 ILE A O 1
ATOM 4663 N N . THR A 1 649 ? 21.946 -0.484 7.356 1.00 56.12 649 THR A N 1
ATOM 4664 C CA . THR A 1 649 ? 23.077 -0.511 8.297 1.00 56.12 649 THR A CA 1
ATOM 4665 C C . THR A 1 649 ? 22.834 0.390 9.513 1.00 56.12 649 THR A C 1
ATOM 4667 O O . THR A 1 649 ? 22.761 1.614 9.333 1.00 56.12 649 THR A O 1
ATOM 4670 N N . GLY A 1 650 ? 22.859 -0.173 10.730 1.00 61.34 650 GLY A N 1
ATOM 4671 C CA . GLY A 1 650 ? 22.730 0.561 12.002 1.00 61.34 650 GLY A CA 1
ATOM 4672 C C . GLY A 1 650 ? 22.031 -0.252 13.107 1.00 61.34 650 GLY A C 1
ATOM 4673 O O . GLY A 1 650 ? 21.719 -1.407 12.909 1.00 61.34 650 GLY A O 1
ATOM 4674 N N . CYS A 1 651 ? 21.844 0.318 14.309 1.00 68.25 651 CYS A N 1
ATOM 4675 C CA . CYS A 1 651 ? 20.932 -0.249 15.324 1.00 68.25 651 CYS A CA 1
ATOM 4676 C C . CYS A 1 651 ? 19.626 0.546 15.233 1.00 68.25 651 CYS A C 1
ATOM 4678 O O . CYS A 1 651 ? 19.512 1.625 15.834 1.00 68.25 651 CYS A O 1
ATOM 4680 N N . GLU A 1 652 ? 18.692 0.111 14.403 1.00 70.25 652 GLU A N 1
ATOM 4681 C CA . GLU A 1 652 ? 17.460 0.837 14.087 1.00 70.25 652 GLU A CA 1
ATOM 4682 C C . GLU A 1 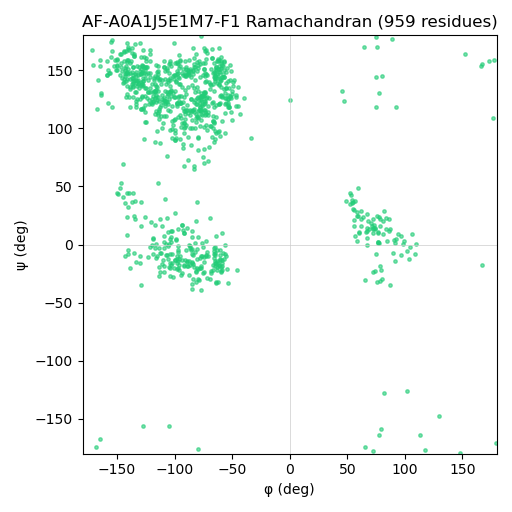652 ? 16.384 0.547 15.118 1.00 70.25 652 GLU A C 1
ATOM 4684 O O . GLU A 1 652 ? 15.667 1.463 15.531 1.00 70.25 652 GLU A O 1
ATOM 4689 N N . VAL A 1 653 ? 16.328 -0.701 15.570 1.00 74.06 653 VAL A N 1
ATOM 4690 C CA . VAL A 1 653 ? 15.214 -1.235 16.337 1.00 74.06 653 VAL A CA 1
ATOM 4691 C C . VAL A 1 653 ? 15.539 -1.216 17.823 1.00 74.06 653 VAL A C 1
ATOM 4693 O O . VAL A 1 653 ? 16.681 -1.425 18.237 1.00 74.06 653 VAL A O 1
ATOM 4696 N N . ASP A 1 654 ? 14.544 -0.872 18.631 1.00 78.44 654 ASP A N 1
ATOM 4697 C CA . ASP A 1 654 ? 14.631 -0.857 20.086 1.00 78.44 654 ASP A CA 1
ATOM 4698 C C . ASP A 1 654 ? 13.955 -2.124 20.620 1.00 78.44 654 ASP A C 1
ATOM 4700 O O . ASP A 1 654 ? 12.732 -2.225 20.652 1.00 78.44 654 ASP A O 1
ATOM 4704 N N . PHE A 1 655 ? 14.763 -3.106 21.012 1.00 81.69 655 PHE A N 1
ATOM 4705 C CA . PHE A 1 655 ? 14.301 -4.392 21.531 1.00 81.69 655 PHE A CA 1
ATOM 4706 C C . PHE A 1 655 ? 13.563 -4.285 22.849 1.00 81.69 655 PHE A C 1
ATOM 4708 O O . PHE A 1 655 ? 12.895 -5.242 23.224 1.00 81.69 655 PHE A O 1
ATOM 4715 N N . ASP A 1 656 ? 13.655 -3.152 23.541 1.00 78.62 656 ASP A N 1
ATOM 4716 C CA . ASP A 1 656 ? 12.932 -2.951 24.783 1.00 78.62 656 ASP A CA 1
ATOM 4717 C C . ASP A 1 656 ? 11.497 -2.454 24.550 1.00 78.62 656 ASP A C 1
ATOM 4719 O O . ASP A 1 656 ? 10.705 -2.513 25.491 1.00 78.62 656 ASP A O 1
ATOM 4723 N N . THR A 1 657 ? 11.157 -1.965 23.346 1.00 75.25 657 THR A N 1
ATOM 4724 C CA . THR A 1 657 ? 9.881 -1.262 23.092 1.00 75.25 657 THR A CA 1
ATOM 4725 C C . THR A 1 657 ? 9.211 -1.517 21.735 1.00 75.25 657 THR A C 1
ATOM 4727 O O . THR A 1 657 ? 8.069 -1.098 21.551 1.00 75.25 657 THR A O 1
ATOM 4730 N N . ASP A 1 658 ? 9.868 -2.174 20.777 1.00 82.00 658 ASP A N 1
ATOM 4731 C CA . ASP A 1 658 ? 9.309 -2.439 19.445 1.00 82.00 658 ASP A CA 1
ATOM 4732 C C . ASP A 1 658 ? 8.517 -3.760 19.409 1.00 82.00 658 ASP A C 1
ATOM 4734 O O . ASP A 1 658 ? 9.078 -4.848 19.526 1.00 82.00 658 ASP A O 1
ATOM 4738 N N . ASP A 1 659 ? 7.195 -3.670 19.224 1.00 76.75 659 ASP A N 1
ATOM 4739 C CA . ASP A 1 659 ? 6.275 -4.822 19.242 1.00 76.75 659 ASP A CA 1
ATOM 4740 C C . ASP A 1 659 ? 6.510 -5.837 18.108 1.00 76.75 659 ASP A C 1
ATOM 4742 O O . ASP A 1 659 ? 6.044 -6.974 18.191 1.00 76.75 659 ASP A O 1
ATOM 4746 N N . LEU A 1 660 ? 7.204 -5.455 17.032 1.00 79.94 660 LEU A N 1
ATOM 4747 C CA . LEU A 1 660 ? 7.493 -6.343 15.903 1.00 79.94 660 LEU A CA 1
ATOM 4748 C C . LEU A 1 660 ? 8.826 -7.089 16.066 1.00 79.94 660 LEU A C 1
ATOM 4750 O O . LEU A 1 660 ? 9.046 -8.060 15.343 1.00 79.94 660 LEU A O 1
ATOM 4754 N N . HIS A 1 661 ? 9.670 -6.668 17.012 1.00 83.44 661 HIS A N 1
ATOM 4755 C CA . HIS A 1 661 ? 11.040 -7.152 17.198 1.00 83.44 661 HIS A CA 1
ATOM 4756 C C . HIS A 1 661 ? 11.429 -7.153 18.691 1.00 83.44 661 HIS A C 1
ATOM 4758 O O . HIS A 1 661 ? 12.412 -6.541 19.106 1.00 83.44 661 HIS A O 1
ATOM 4764 N N . CYS A 1 662 ? 10.623 -7.776 19.544 1.00 78.94 662 CYS A N 1
ATOM 4765 C CA . CYS A 1 662 ? 10.790 -7.680 20.981 1.00 78.94 662 CYS A CA 1
ATOM 4766 C C . CYS A 1 662 ? 11.808 -8.664 21.559 1.00 78.94 662 CYS A C 1
ATOM 4768 O O . CYS A 1 662 ? 11.589 -9.874 21.565 1.00 78.94 662 CYS A O 1
ATOM 4770 N N . GLY A 1 663 ? 12.900 -8.146 22.123 1.00 75.19 663 GLY A N 1
ATOM 4771 C CA . GLY A 1 663 ? 14.001 -8.954 22.664 1.00 75.19 663 GLY A CA 1
ATOM 4772 C C . GLY A 1 663 ? 14.978 -9.483 21.619 1.00 75.19 663 GLY A C 1
ATOM 4773 O O . GLY A 1 663 ? 16.162 -9.624 21.924 1.00 75.19 663 GLY A O 1
ATOM 4774 N N . ASP A 1 664 ? 14.500 -9.726 20.400 1.00 78.56 664 ASP A N 1
ATOM 4775 C CA . ASP A 1 664 ? 15.285 -10.064 19.215 1.00 78.56 664 ASP A CA 1
ATOM 4776 C C . ASP A 1 664 ? 14.534 -9.663 17.929 1.00 78.56 664 ASP A C 1
ATOM 4778 O O . ASP A 1 664 ? 13.388 -9.214 17.976 1.00 78.56 664 ASP A O 1
ATOM 4782 N N . CYS A 1 665 ? 15.154 -9.831 16.759 1.00 76.69 665 CYS A N 1
ATOM 4783 C CA . CYS A 1 665 ? 14.561 -9.399 15.491 1.00 76.69 665 CYS A CA 1
ATOM 4784 C C . CYS A 1 665 ? 13.476 -10.317 14.937 1.00 76.69 665 CYS A C 1
ATOM 4786 O O . CYS A 1 665 ? 12.799 -9.953 13.977 1.00 76.69 665 CYS A O 1
ATOM 4788 N N . ALA A 1 666 ? 13.316 -11.517 15.485 1.00 76.31 666 ALA A N 1
ATOM 4789 C CA . ALA A 1 666 ? 12.341 -12.487 14.999 1.00 76.31 666 ALA A CA 1
ATOM 4790 C C . ALA A 1 666 ? 11.062 -12.507 15.847 1.00 76.31 666 ALA A C 1
ATOM 4792 O O . ALA A 1 666 ? 10.055 -13.099 15.442 1.00 76.31 666 ALA A O 1
ATOM 4793 N N . THR A 1 667 ? 11.098 -11.890 17.023 1.00 77.06 667 THR A N 1
ATOM 4794 C CA . THR A 1 667 ? 10.044 -11.986 18.023 1.00 77.06 667 THR A CA 1
ATOM 4795 C C . THR A 1 667 ? 9.044 -10.850 17.856 1.00 77.06 667 THR A C 1
ATOM 4797 O O . THR A 1 667 ? 9.113 -9.812 18.500 1.00 77.06 667 THR A O 1
ATOM 4800 N N . SER A 1 668 ? 8.058 -11.066 16.987 1.00 80.38 668 SER A N 1
ATOM 4801 C CA . SER A 1 668 ? 6.873 -10.211 16.923 1.00 80.38 668 SER A CA 1
ATOM 4802 C C . SER A 1 668 ? 5.879 -10.609 18.013 1.00 80.38 668 SER A C 1
ATOM 4804 O O . SER A 1 668 ? 5.450 -11.769 18.062 1.00 80.38 668 SER A O 1
ATOM 4806 N N . CYS A 1 669 ? 5.462 -9.658 18.836 1.00 75.50 669 CYS A N 1
ATOM 4807 C CA . CYS A 1 669 ? 4.441 -9.880 19.847 1.00 75.50 669 CYS A CA 1
ATOM 4808 C C . CYS A 1 669 ? 3.087 -10.165 19.190 1.00 75.50 669 CYS A C 1
ATOM 4810 O O . CYS A 1 669 ? 2.722 -9.575 18.169 1.00 75.50 669 CYS A O 1
ATOM 4812 N N . THR A 1 670 ? 2.342 -11.137 19.728 1.00 76.56 670 THR A N 1
ATOM 4813 C CA . THR A 1 670 ? 1.008 -11.463 19.204 1.00 76.56 670 THR A CA 1
ATOM 4814 C C . THR A 1 670 ? 0.034 -10.308 19.467 1.00 76.56 670 THR A C 1
ATOM 4816 O O . THR A 1 670 ? 0.323 -9.404 20.239 1.00 76.56 670 THR A O 1
ATOM 4819 N N . SER A 1 671 ? -1.162 -10.318 18.866 1.00 61.66 671 SER A N 1
ATOM 4820 C CA . SER A 1 671 ? -2.131 -9.206 18.972 1.00 61.66 671 SER A CA 1
ATOM 4821 C C . SER A 1 671 ? -2.577 -8.832 20.401 1.00 61.66 671 SER A C 1
ATOM 4823 O O . SER A 1 671 ? -3.282 -7.841 20.563 1.00 61.66 671 SER A O 1
ATOM 4825 N N . ASN A 1 672 ? -2.187 -9.613 21.416 1.00 59.03 672 ASN A N 1
ATOM 4826 C CA . ASN A 1 672 ? -2.453 -9.378 22.836 1.00 59.03 672 ASN A CA 1
ATOM 4827 C C . ASN A 1 672 ? -1.162 -9.247 23.676 1.00 59.03 672 ASN A C 1
ATOM 4829 O O . ASN A 1 672 ? -1.224 -9.435 24.887 1.00 59.03 672 ASN A O 1
ATOM 4833 N N . GLU A 1 673 ? -0.007 -8.968 23.069 1.00 72.12 673 GLU A N 1
ATOM 4834 C CA . GLU A 1 673 ? 1.303 -8.798 23.717 1.00 72.12 673 GLU A CA 1
ATOM 4835 C C . GLU A 1 673 ? 1.925 -7.451 23.314 1.00 72.12 673 GLU A C 1
ATOM 4837 O O . GLU A 1 673 ? 1.693 -6.978 22.204 1.00 72.12 673 GLU A O 1
ATOM 4842 N N . VAL A 1 674 ? 2.689 -6.830 24.215 1.00 74.06 674 VAL A N 1
ATOM 4843 C CA . VAL A 1 674 ? 3.490 -5.625 23.935 1.00 74.06 674 VAL A CA 1
ATOM 4844 C C . VAL A 1 674 ? 4.937 -5.883 24.311 1.00 74.06 674 VAL A C 1
ATOM 4846 O O . VAL A 1 674 ? 5.227 -6.687 25.202 1.00 74.06 674 VAL A O 1
ATOM 4849 N N . CYS A 1 675 ? 5.852 -5.191 23.650 1.00 72.44 675 CYS A N 1
ATOM 4850 C CA . CYS A 1 675 ? 7.256 -5.305 23.956 1.00 72.44 675 CYS A CA 1
ATOM 4851 C C . CYS A 1 675 ? 7.647 -4.465 25.171 1.00 72.44 675 CYS A C 1
ATOM 4853 O O . CYS A 1 675 ? 7.476 -3.245 25.173 1.00 72.44 675 CYS A O 1
ATOM 4855 N N . SER A 1 676 ? 8.184 -5.114 26.208 1.00 76.50 676 SER A N 1
ATOM 4856 C CA . SER A 1 676 ? 8.724 -4.432 27.387 1.00 76.50 676 SER A CA 1
ATOM 4857 C C . SER A 1 676 ? 10.023 -5.092 27.837 1.00 76.50 676 SER A C 1
ATOM 4859 O O . SER A 1 676 ? 10.037 -6.272 28.190 1.00 76.50 676 SER A O 1
ATOM 4861 N N . ALA A 1 677 ? 11.119 -4.328 27.819 1.00 78.88 677 ALA A N 1
ATOM 4862 C CA . ALA A 1 677 ? 12.452 -4.755 28.261 1.00 78.88 677 ALA A CA 1
ATOM 4863 C C . ALA A 1 677 ? 12.967 -6.049 27.592 1.00 78.88 677 ALA A C 1
ATOM 4865 O O . ALA A 1 677 ? 13.629 -6.870 28.234 1.00 78.88 677 ALA A O 1
ATOM 4866 N N . GLY A 1 678 ? 12.647 -6.252 26.311 1.00 73.62 678 GLY A N 1
ATOM 4867 C CA . GLY A 1 678 ? 13.175 -7.377 25.546 1.00 73.62 678 GLY A CA 1
ATOM 4868 C C . GLY A 1 678 ? 12.384 -8.673 25.673 1.00 73.62 678 GLY A C 1
ATOM 4869 O O . GLY A 1 678 ? 12.935 -9.752 25.468 1.00 73.62 678 GLY A O 1
ATOM 4870 N N . SER A 1 679 ? 11.108 -8.623 26.051 1.00 77.75 679 SER A N 1
ATOM 4871 C CA . SER A 1 679 ? 10.219 -9.784 25.979 1.00 77.75 679 SER A CA 1
ATOM 4872 C C . SER A 1 679 ? 8.805 -9.373 25.612 1.00 77.75 679 SER A C 1
ATOM 4874 O O . SER A 1 679 ? 8.293 -8.373 26.118 1.00 77.75 679 SER A O 1
ATOM 4876 N N . CYS A 1 680 ? 8.174 -10.173 24.748 1.00 70.62 680 CYS A N 1
ATOM 4877 C CA . CYS A 1 680 ? 6.740 -10.086 24.524 1.00 70.62 680 CYS A CA 1
ATOM 4878 C C . CYS A 1 680 ? 6.046 -10.480 25.812 1.00 70.62 680 CYS A C 1
ATOM 4880 O O . CYS A 1 680 ? 5.911 -11.658 26.150 1.00 70.62 680 CYS A O 1
ATOM 4882 N N . VAL A 1 681 ? 5.673 -9.458 26.563 1.00 65.38 681 VAL A N 1
ATOM 4883 C CA . VAL A 1 681 ? 4.842 -9.615 27.735 1.00 65.38 681 VAL A CA 1
ATOM 4884 C C . VAL A 1 681 ? 3.399 -9.500 27.267 1.00 65.38 681 VAL A C 1
ATOM 4886 O O . VAL A 1 681 ? 3.114 -8.731 26.343 1.00 65.38 681 VAL A O 1
ATOM 4889 N N . PRO A 1 682 ? 2.462 -10.253 27.864 1.00 63.25 682 PRO A N 1
ATOM 4890 C CA . PRO A 1 682 ? 1.047 -10.025 27.634 1.00 63.25 682 PRO A CA 1
ATOM 4891 C C . PRO A 1 682 ? 0.775 -8.528 27.765 1.00 63.25 682 PRO A C 1
ATOM 4893 O O . PRO A 1 682 ? 1.200 -7.894 28.726 1.00 63.25 682 PRO A O 1
ATOM 4896 N N . GLY A 1 683 ? 0.141 -7.959 26.749 1.00 58.56 683 GLY A N 1
ATOM 4897 C CA . GLY A 1 683 ? -0.239 -6.567 26.657 1.00 58.56 683 GLY A CA 1
ATOM 4898 C C . GLY A 1 683 ? -1.267 -6.337 27.733 1.00 58.56 683 GLY A C 1
ATOM 4899 O O . GLY A 1 683 ? -2.466 -6.545 27.540 1.00 58.56 683 GLY A O 1
ATOM 4900 N N . CYS A 1 684 ? -0.767 -5.998 28.908 1.00 59.97 684 CYS A N 1
ATOM 4901 C CA . CYS A 1 684 ? -1.581 -5.735 30.057 1.00 59.97 684 CYS A CA 1
ATOM 4902 C C . CYS A 1 684 ? -2.469 -4.546 29.700 1.00 59.97 684 CYS A C 1
ATOM 4904 O O . CYS A 1 684 ? -1.992 -3.475 29.320 1.00 59.97 684 CYS A O 1
ATOM 4906 N N . SER A 1 685 ? -3.784 -4.751 29.755 1.00 53.06 685 SER A N 1
ATOM 4907 C CA . SER A 1 685 ? -4.732 -3.659 29.550 1.00 53.06 685 SER A CA 1
ATOM 4908 C C . SER A 1 685 ? -4.412 -2.513 30.526 1.00 53.06 685 SER A C 1
ATOM 4910 O O . SER A 1 685 ? -3.883 -2.781 31.607 1.00 53.06 685 SER A O 1
ATOM 4912 N N . PRO A 1 686 ? -4.719 -1.244 30.197 1.00 57.59 686 PRO A N 1
ATOM 4913 C CA . PRO A 1 686 ? -4.431 -0.113 31.079 1.00 57.59 686 PRO A CA 1
ATOM 4914 C C . PRO A 1 686 ? -4.869 -0.390 32.529 1.00 57.59 686 PRO A C 1
ATOM 4916 O O . PRO A 1 686 ? -6.051 -0.625 32.774 1.00 57.59 686 PRO A O 1
ATOM 4919 N N . GLY A 1 687 ? -3.918 -0.379 33.471 1.00 58.47 687 GLY A N 1
ATOM 4920 C CA . GLY A 1 687 ? -4.147 -0.757 34.875 1.00 58.47 687 GLY A CA 1
ATOM 4921 C C . GLY A 1 687 ? -3.514 -2.082 35.317 1.00 58.47 687 GLY A C 1
ATOM 4922 O O . GLY A 1 687 ? -3.644 -2.424 36.484 1.00 58.47 687 GLY A O 1
ATOM 4923 N N . TYR A 1 688 ? -2.803 -2.792 34.439 1.00 64.62 688 TYR A N 1
ATOM 4924 C CA . TYR A 1 688 ? -2.077 -4.030 34.742 1.00 64.62 688 TYR A CA 1
ATOM 4925 C C . TYR A 1 688 ? -0.618 -3.922 34.230 1.00 64.62 688 TYR A C 1
ATOM 4927 O O . TYR A 1 688 ? -0.389 -3.252 33.224 1.00 64.62 688 TYR A O 1
ATOM 4935 N N . GLU A 1 689 ? 0.365 -4.532 34.899 1.00 68.75 689 GLU A N 1
ATOM 4936 C CA . GLU A 1 689 ? 1.802 -4.557 34.533 1.00 68.75 689 GLU A CA 1
ATOM 4937 C C . GLU A 1 689 ? 2.427 -5.867 35.046 1.00 68.75 689 GLU A C 1
ATOM 4939 O O . GLU A 1 689 ? 1.951 -6.412 36.037 1.00 68.75 689 GLU A O 1
ATOM 4944 N N . GLU A 1 690 ? 3.459 -6.395 34.381 1.00 66.19 690 GLU A N 1
ATOM 4945 C CA . GLU A 1 690 ? 4.176 -7.586 34.863 1.00 66.19 690 GLU A CA 1
ATOM 4946 C C . GLU A 1 690 ? 5.224 -7.164 35.899 1.00 66.19 690 GLU A C 1
ATOM 4948 O O . GLU A 1 690 ? 6.132 -6.384 35.591 1.00 66.19 690 GLU A O 1
ATOM 4953 N N . CYS A 1 691 ? 5.067 -7.623 37.140 1.00 68.69 691 CYS A N 1
ATOM 4954 C CA . CYS A 1 691 ? 5.837 -7.112 38.270 1.00 68.69 691 CYS A CA 1
ATOM 4955 C C . CYS A 1 691 ? 6.781 -8.114 38.945 1.00 68.69 691 CYS A C 1
ATOM 4957 O O . CYS A 1 691 ? 7.573 -7.691 39.804 1.00 68.69 691 CYS A O 1
ATOM 4959 N N . ASP A 1 692 ? 6.715 -9.404 38.612 1.00 62.44 692 ASP A N 1
ATOM 4960 C CA . ASP A 1 692 ? 7.459 -10.472 39.294 1.00 62.44 692 ASP A CA 1
ATOM 4961 C C . ASP A 1 692 ? 8.402 -11.300 38.395 1.00 62.44 692 ASP A C 1
ATOM 4963 O O . ASP A 1 692 ? 9.179 -12.116 38.909 1.00 62.44 692 ASP A O 1
ATOM 4967 N N . GLY A 1 693 ? 8.440 -11.021 37.090 1.00 57.56 693 GLY A N 1
ATOM 4968 C CA . GLY A 1 693 ? 9.307 -11.657 36.099 1.00 57.56 693 GLY A CA 1
ATOM 4969 C C . GLY A 1 693 ? 8.924 -13.101 35.758 1.00 57.56 693 GLY A C 1
ATOM 4970 O O . GLY A 1 693 ? 9.750 -13.828 35.190 1.00 57.56 693 GLY A O 1
ATOM 4971 N N . ASN A 1 694 ? 7.731 -13.557 36.150 1.00 60.50 694 ASN A N 1
ATOM 4972 C CA . ASN A 1 694 ? 7.213 -14.880 35.850 1.00 60.50 694 ASN A CA 1
ATOM 4973 C C . ASN A 1 694 ? 6.152 -14.844 34.738 1.00 60.50 694 ASN A C 1
ATOM 4975 O O . ASN A 1 694 ? 4.949 -14.709 34.950 1.00 60.50 694 ASN A O 1
ATOM 4979 N N . THR A 1 695 ? 6.594 -15.160 33.524 1.00 51.09 695 THR A N 1
ATOM 4980 C CA . THR A 1 695 ? 5.760 -15.174 32.312 1.00 51.09 695 THR A CA 1
ATOM 4981 C C . THR A 1 695 ? 4.636 -16.226 32.301 1.00 51.09 695 THR A C 1
ATOM 4983 O O . THR A 1 695 ? 3.861 -16.290 31.348 1.00 51.09 695 THR A O 1
ATOM 4986 N N . ALA A 1 696 ? 4.507 -17.063 33.339 1.00 51.06 696 ALA A N 1
ATOM 4987 C CA . ALA A 1 696 ? 3.506 -18.128 33.416 1.00 51.06 696 ALA A CA 1
ATOM 4988 C C . ALA A 1 696 ? 2.173 -17.730 34.089 1.00 51.06 696 ALA A C 1
ATOM 4990 O O . ALA A 1 696 ? 1.194 -18.460 33.912 1.00 51.06 696 ALA A O 1
ATOM 4991 N N . ASN A 1 697 ? 2.106 -16.631 34.859 1.00 58.53 697 ASN A N 1
ATOM 4992 C CA . ASN A 1 697 ? 0.882 -16.188 35.564 1.00 58.53 697 ASN A CA 1
ATOM 4993 C C . ASN A 1 697 ? 0.155 -14.990 34.933 1.00 58.53 697 ASN A C 1
ATOM 4995 O O . ASN A 1 697 ? -0.990 -14.745 35.312 1.00 58.53 697 ASN A O 1
ATOM 4999 N N . GLY A 1 698 ? 0.737 -14.334 33.926 1.00 60.72 698 GLY A N 1
ATOM 5000 C CA . GLY A 1 698 ? 0.134 -13.170 33.265 1.00 60.72 698 GLY A CA 1
ATOM 5001 C C . GLY A 1 698 ? 0.201 -11.889 34.109 1.00 60.72 698 GLY A C 1
ATOM 5002 O O . GLY A 1 698 ? 0.704 -11.912 35.219 1.00 60.72 698 GLY A O 1
ATOM 5003 N N . CYS A 1 699 ? -0.299 -10.776 33.565 1.00 66.75 699 CYS A N 1
ATOM 5004 C CA . CYS A 1 699 ? -0.166 -9.431 34.140 1.00 66.75 699 CYS A CA 1
ATOM 5005 C C . CYS A 1 699 ? -0.757 -9.254 35.544 1.00 66.75 699 CYS A C 1
ATOM 5007 O O . CYS A 1 699 ? -1.922 -9.594 35.778 1.00 66.75 699 CYS A O 1
ATOM 5009 N N . GLU A 1 700 ? -0.019 -8.592 36.433 1.00 71.19 700 GLU A N 1
ATOM 5010 C CA . GLU A 1 700 ? -0.503 -8.202 37.751 1.00 71.19 700 GLU A CA 1
ATOM 5011 C C . GLU A 1 700 ? -1.258 -6.867 37.722 1.00 71.19 700 GLU A C 1
ATOM 5013 O O . GLU A 1 700 ? -0.933 -5.930 37.000 1.00 71.19 700 GLU A O 1
ATOM 5018 N N . ASP A 1 701 ? -2.298 -6.765 38.544 1.00 70.50 701 ASP A N 1
ATOM 5019 C CA . ASP A 1 701 ? -3.122 -5.563 38.660 1.00 70.50 701 ASP A CA 1
ATOM 5020 C C . ASP A 1 701 ? -2.348 -4.429 39.360 1.00 70.50 701 ASP A C 1
ATOM 5022 O O . ASP A 1 701 ? -1.975 -4.553 40.531 1.00 70.50 701 ASP A O 1
ATOM 5026 N N . LEU A 1 702 ? -2.136 -3.296 38.682 1.00 68.44 702 LEU A N 1
ATOM 5027 C CA . LEU A 1 702 ? -1.509 -2.094 39.253 1.00 68.44 702 LEU A CA 1
ATOM 5028 C C . LEU A 1 702 ? -2.427 -1.346 40.234 1.00 68.44 702 LEU A C 1
ATOM 5030 O O . LEU A 1 702 ? -1.983 -0.424 40.928 1.00 68.44 702 LEU A O 1
ATOM 5034 N N . ALA A 1 703 ? -3.704 -1.725 40.317 1.00 66.94 703 ALA A N 1
ATOM 5035 C CA . ALA A 1 703 ? -4.603 -1.313 41.388 1.00 66.94 703 ALA A CA 1
ATOM 5036 C C . ALA A 1 703 ? -4.487 -2.211 42.636 1.00 66.94 703 ALA A C 1
ATOM 5038 O O . ALA A 1 703 ? -5.102 -1.906 43.660 1.00 66.94 703 ALA A O 1
ATOM 5039 N N . SER A 1 704 ? -3.683 -3.281 42.598 1.00 64.31 704 SER A N 1
ATOM 5040 C CA . SER A 1 704 ? -3.450 -4.149 43.756 1.00 64.31 704 SER A CA 1
ATOM 5041 C C . SER A 1 704 ? -2.538 -3.496 44.807 1.00 64.31 704 SER A C 1
ATOM 5043 O O . SER A 1 704 ? -1.632 -2.718 44.501 1.00 64.31 704 SER A O 1
ATOM 5045 N N . ASN A 1 705 ? -2.706 -3.867 46.082 1.00 61.69 705 ASN A N 1
ATOM 5046 C CA . ASN A 1 705 ? -1.809 -3.442 47.165 1.00 61.69 705 ASN A CA 1
ATOM 5047 C C . ASN A 1 705 ? -0.361 -3.941 47.006 1.00 61.69 705 ASN A C 1
ATOM 5049 O O . ASN A 1 705 ? 0.520 -3.424 47.696 1.00 61.69 705 ASN A O 1
ATOM 5053 N N . ALA A 1 706 ? -0.096 -4.911 46.125 1.00 65.44 706 ALA A N 1
ATOM 5054 C CA . ALA A 1 706 ? 1.251 -5.397 45.841 1.00 65.44 706 ALA A CA 1
ATOM 5055 C C . ALA A 1 706 ? 2.030 -4.462 44.892 1.00 65.44 706 ALA A C 1
ATOM 5057 O O . ALA A 1 706 ? 3.250 -4.334 45.033 1.00 65.44 706 ALA A O 1
ATOM 5058 N N . HIS A 1 707 ? 1.338 -3.762 43.982 1.00 69.50 707 HIS A N 1
ATOM 5059 C CA . HIS A 1 707 ? 1.942 -3.007 42.872 1.00 69.50 707 HIS A CA 1
ATOM 5060 C C . HIS A 1 707 ? 1.251 -1.656 42.628 1.00 69.50 707 HIS A C 1
ATOM 5062 O O . HIS A 1 707 ? 0.961 -1.271 41.500 1.00 69.50 707 HIS A O 1
ATOM 5068 N N . CYS A 1 708 ? 0.962 -0.921 43.702 1.00 69.19 708 CYS A N 1
ATOM 5069 C CA . CYS A 1 708 ? 0.088 0.238 43.648 1.00 69.19 708 CYS A CA 1
ATOM 5070 C C . CYS A 1 708 ? 0.647 1.404 42.823 1.00 69.19 708 CYS A C 1
ATOM 5072 O O . CYS A 1 708 ? 1.500 2.169 43.288 1.00 69.19 708 CYS A O 1
ATOM 5074 N N . GLY A 1 709 ? 0.092 1.592 41.627 1.00 68.88 709 GLY A N 1
ATOM 5075 C CA . GLY A 1 709 ? 0.456 2.662 40.699 1.00 68.88 709 GLY A CA 1
ATOM 5076 C C . GLY A 1 709 ? 1.784 2.460 39.960 1.00 68.88 709 GLY A C 1
ATOM 5077 O O . GLY A 1 709 ? 2.075 3.258 39.073 1.00 68.88 709 GLY A O 1
ATOM 5078 N N . ALA A 1 710 ? 2.575 1.445 40.327 1.00 72.50 710 ALA A N 1
ATOM 5079 C CA . ALA A 1 710 ? 3.757 0.955 39.612 1.00 72.50 710 ALA A CA 1
ATOM 5080 C C . ALA A 1 710 ? 4.246 -0.365 40.240 1.00 72.50 710 ALA A C 1
ATOM 5082 O O . ALA A 1 710 ? 4.084 -0.584 41.452 1.00 72.50 710 ALA A O 1
ATOM 5083 N N . CYS A 1 711 ? 4.929 -1.204 39.457 1.00 69.88 711 CYS A N 1
ATOM 5084 C CA . CYS A 1 711 ? 5.552 -2.420 39.975 1.00 69.88 711 CYS A CA 1
ATOM 5085 C C . CYS A 1 711 ? 6.461 -2.172 41.191 1.00 69.88 711 CYS A C 1
ATOM 5087 O O . CYS A 1 711 ? 7.185 -1.179 41.298 1.00 69.88 711 CYS A O 1
ATOM 5089 N N . ASN A 1 712 ? 6.414 -3.110 42.142 1.00 65.88 712 ASN A N 1
ATOM 5090 C CA . ASN A 1 712 ? 7.111 -3.061 43.436 1.00 65.88 712 ASN A CA 1
ATOM 5091 C C . ASN A 1 712 ? 6.755 -1.883 44.375 1.00 65.88 712 ASN A C 1
ATOM 5093 O O . ASN A 1 712 ? 7.401 -1.713 45.415 1.00 65.88 712 ASN A O 1
ATOM 5097 N N . VAL A 1 713 ? 5.704 -1.104 44.090 1.00 68.62 713 VAL A N 1
ATOM 5098 C CA . VAL A 1 713 ? 5.143 -0.116 45.030 1.00 68.62 713 VAL A CA 1
ATOM 5099 C C . VAL A 1 713 ? 4.084 -0.786 45.911 1.00 68.62 713 VAL A C 1
ATOM 5101 O O . VAL A 1 713 ? 2.882 -0.584 45.770 1.00 68.62 713 VAL A O 1
ATOM 5104 N N . ALA A 1 714 ? 4.539 -1.619 46.845 1.00 63.69 714 ALA A N 1
ATOM 5105 C CA . ALA A 1 714 ? 3.641 -2.330 47.747 1.00 63.69 714 ALA A CA 1
ATOM 5106 C C . ALA A 1 714 ? 3.160 -1.426 48.899 1.00 63.69 714 ALA A C 1
ATOM 5108 O O . ALA A 1 714 ? 3.966 -0.872 49.660 1.00 63.69 714 ALA A O 1
ATOM 5109 N N . CYS A 1 715 ? 1.843 -1.336 49.097 1.00 67.62 715 CYS A N 1
ATOM 5110 C CA . CYS A 1 715 ? 1.225 -0.691 50.257 1.00 67.62 715 CYS A CA 1
ATOM 5111 C C . CYS A 1 715 ? 1.366 -1.593 51.493 1.00 67.62 715 CYS A C 1
ATOM 5113 O O . CYS A 1 715 ? 0.419 -2.177 52.000 1.00 67.62 715 CYS A O 1
ATOM 5115 N N . THR A 1 716 ? 2.596 -1.725 51.991 1.00 63.97 716 THR A N 1
ATOM 5116 C CA . THR A 1 716 ? 2.971 -2.673 53.061 1.00 63.97 716 THR A CA 1
ATOM 5117 C C . THR A 1 716 ? 2.509 -2.263 54.461 1.00 63.97 716 THR A C 1
ATOM 5119 O O . THR A 1 716 ? 2.597 -3.042 55.416 1.00 63.97 716 THR A O 1
ATOM 5122 N N . ALA A 1 717 ? 2.030 -1.030 54.624 1.00 65.81 717 ALA A N 1
ATOM 5123 C CA . ALA A 1 717 ? 1.467 -0.577 55.881 1.00 65.81 717 ALA A CA 1
ATOM 5124 C C . ALA A 1 717 ? -0.013 -0.968 55.949 1.00 65.81 717 ALA A C 1
ATOM 5126 O O . ALA A 1 717 ? -0.805 -0.498 55.148 1.00 65.81 717 ALA A O 1
ATOM 5127 N N . ARG A 1 718 ? -0.412 -1.688 57.005 1.00 70.12 718 ARG A N 1
ATOM 5128 C CA . ARG A 1 718 ? -1.805 -2.094 57.328 1.00 70.12 718 ARG A CA 1
ATOM 5129 C C . ARG A 1 718 ? -2.825 -0.941 57.443 1.00 70.12 718 ARG A C 1
ATOM 5131 O O . ARG A 1 718 ? -3.978 -1.132 57.817 1.00 70.12 718 ARG A O 1
ATOM 5138 N N . THR A 1 719 ? -2.371 0.292 57.246 1.00 67.62 719 THR A N 1
ATOM 5139 C CA . THR A 1 719 ? -3.142 1.538 57.239 1.00 67.62 719 THR A CA 1
ATOM 5140 C C . THR A 1 719 ? -3.262 2.131 55.839 1.00 67.62 719 THR A C 1
ATOM 5142 O O . THR A 1 719 ? -3.656 3.288 55.741 1.00 67.62 719 THR A O 1
ATOM 5145 N N . GLN A 1 720 ? -2.828 1.434 54.791 1.00 67.56 720 GLN A N 1
ATOM 5146 C CA . GLN A 1 720 ? -2.738 1.962 53.437 1.00 67.56 720 GLN A CA 1
ATOM 5147 C C . GLN A 1 720 ? -3.436 1.043 52.433 1.00 67.56 720 GLN A C 1
ATOM 5149 O O . GLN A 1 720 ? -3.431 -0.166 52.619 1.00 67.56 720 GLN A O 1
ATOM 5154 N N . THR A 1 721 ? -4.008 1.628 51.383 1.00 67.00 721 THR A N 1
ATOM 5155 C CA . THR A 1 721 ? -4.600 0.929 50.236 1.00 67.00 721 THR A CA 1
ATOM 5156 C C . THR A 1 721 ? -4.234 1.630 48.951 1.00 67.00 721 THR A C 1
ATOM 5158 O O . THR A 1 721 ? -3.972 2.837 48.947 1.00 67.00 721 THR A O 1
ATOM 5161 N N . CYS A 1 722 ? -4.257 0.903 47.845 1.00 65.06 722 CYS A N 1
ATOM 5162 C CA . CYS A 1 722 ? -4.017 1.526 46.565 1.00 65.06 722 CYS A CA 1
ATOM 5163 C C . CYS A 1 722 ? -5.185 2.413 46.111 1.00 65.06 722 CYS A C 1
ATOM 5165 O O . CYS A 1 722 ? -6.328 1.969 46.067 1.00 65.06 722 CYS A O 1
ATOM 5167 N N . SER A 1 723 ? -4.910 3.675 45.758 1.00 69.00 723 SER A N 1
ATOM 5168 C CA . SER A 1 723 ? -5.892 4.587 45.149 1.00 69.00 723 SER A CA 1
ATOM 5169 C C . SER A 1 723 ? -5.496 4.954 43.715 1.00 69.00 723 SER A C 1
ATOM 5171 O O . SER A 1 723 ? -5.337 6.130 43.380 1.00 69.00 723 SER A O 1
ATOM 5173 N N . GLY A 1 724 ? -5.253 3.941 42.884 1.00 63.56 724 GLY A N 1
ATOM 5174 C CA . GLY A 1 724 ? -4.985 4.072 41.448 1.00 63.56 724 GLY A CA 1
ATOM 5175 C C . GLY A 1 724 ? -3.586 4.568 41.060 1.00 63.56 724 GLY A C 1
ATOM 5176 O O . GLY A 1 724 ? -3.083 4.157 40.025 1.00 63.56 724 GLY A O 1
ATOM 5177 N N . THR A 1 725 ? -2.930 5.422 41.856 1.00 65.25 725 THR A N 1
ATOM 5178 C CA . THR A 1 725 ? -1.559 5.898 41.546 1.00 65.25 725 THR A CA 1
ATOM 5179 C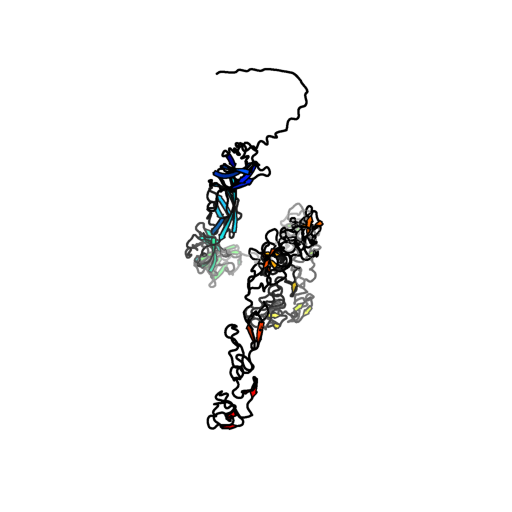 C . THR A 1 725 ? -0.625 6.012 42.758 1.00 65.25 725 THR A C 1
ATOM 5181 O O . THR A 1 725 ? 0.529 6.403 42.599 1.00 65.25 725 THR A O 1
ATOM 5184 N N . ALA A 1 726 ? -1.113 5.773 43.981 1.00 68.06 726 ALA A N 1
ATOM 5185 C CA . ALA A 1 726 ? -0.326 5.845 45.216 1.00 68.06 726 ALA A CA 1
ATOM 5186 C C . ALA A 1 726 ? -1.055 5.169 46.390 1.00 68.06 726 ALA A C 1
ATOM 5188 O O . ALA A 1 726 ? -2.284 5.069 46.395 1.00 68.06 726 ALA A O 1
ATOM 5189 N N . CYS A 1 727 ? -0.303 4.778 47.422 1.00 71.12 727 CYS A N 1
ATOM 5190 C CA . CYS A 1 727 ? -0.854 4.254 48.670 1.00 71.12 727 CYS A CA 1
ATOM 5191 C C . CYS A 1 727 ? -1.592 5.352 49.461 1.00 71.12 727 CYS A C 1
ATOM 5193 O O . CYS A 1 727 ? -0.977 6.192 50.127 1.00 71.12 727 CYS A O 1
ATOM 5195 N N . GLY A 1 728 ? -2.922 5.348 49.390 1.00 69.56 728 GLY A N 1
ATOM 5196 C CA . GLY A 1 728 ? -3.821 6.160 50.208 1.00 69.56 728 GLY A CA 1
ATOM 5197 C C . GLY A 1 728 ? -4.001 5.562 51.604 1.00 69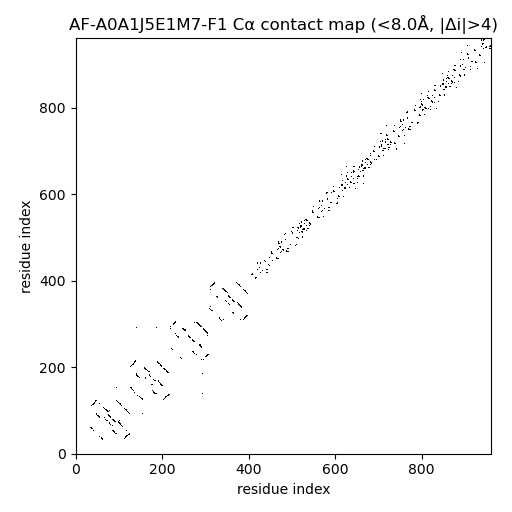.56 728 GLY A C 1
ATOM 5198 O O . GLY A 1 728 ? -3.755 4.384 51.810 1.00 69.56 728 GLY A O 1
ATOM 5199 N N . ALA A 1 729 ? -4.393 6.357 52.602 1.00 68.88 729 ALA A N 1
ATOM 5200 C CA . ALA A 1 729 ? -4.578 5.863 53.971 1.00 68.88 729 ALA A CA 1
ATOM 5201 C C . ALA A 1 729 ? -6.005 5.323 54.205 1.00 68.88 729 ALA A C 1
ATOM 5203 O O . ALA A 1 729 ? -6.967 6.021 53.883 1.00 68.88 729 ALA A O 1
ATOM 5204 N N . CYS A 1 730 ? -6.153 4.158 54.856 1.00 70.31 730 CYS A N 1
ATOM 5205 C CA . CYS A 1 730 ? -7.442 3.661 55.357 1.00 70.31 730 CYS A CA 1
ATOM 5206 C C . CYS A 1 730 ? -8.121 4.747 56.207 1.00 70.31 730 CYS A C 1
ATOM 5208 O O . CYS A 1 730 ? -7.537 5.279 57.160 1.00 70.31 730 CYS A O 1
ATOM 5210 N N . THR A 1 731 ? -9.371 5.078 55.893 1.00 64.06 731 THR A N 1
ATOM 5211 C CA . THR A 1 731 ? -10.107 6.128 56.603 1.00 64.06 731 THR A CA 1
ATOM 5212 C C . THR A 1 731 ? -10.704 5.595 57.907 1.00 64.06 731 THR A C 1
ATOM 5214 O O . THR A 1 731 ? -11.529 4.687 57.900 1.00 64.06 731 THR A O 1
ATOM 5217 N N . GLY A 1 732 ? -10.343 6.187 59.049 1.00 72.62 732 GLY A N 1
ATOM 5218 C CA . GLY A 1 732 ? -10.943 5.851 60.346 1.00 72.62 732 GLY A CA 1
ATOM 5219 C C . GLY A 1 732 ? -10.350 4.599 61.014 1.00 72.62 732 GLY A C 1
ATOM 5220 O O . GLY A 1 732 ? -9.139 4.521 61.249 1.00 72.62 732 GLY A O 1
ATOM 5221 N N . THR A 1 733 ? -11.213 3.656 61.414 1.00 72.19 733 THR A N 1
ATOM 5222 C CA . THR A 1 733 ? -10.877 2.489 62.263 1.00 72.19 733 THR A CA 1
ATOM 5223 C C . THR A 1 733 ? -10.748 1.182 61.483 1.00 72.19 733 THR A C 1
ATOM 5225 O O . THR A 1 733 ? -10.691 0.116 62.086 1.00 72.19 733 THR A O 1
ATOM 5228 N N . THR A 1 734 ? -10.702 1.241 60.158 1.00 77.81 734 THR A N 1
ATOM 5229 C CA . THR A 1 734 ? -10.452 0.080 59.303 1.00 77.81 734 THR A CA 1
ATOM 5230 C C . THR A 1 734 ? -8.961 -0.086 59.028 1.00 77.81 734 THR A C 1
ATOM 5232 O O . THR A 1 734 ? -8.206 0.893 58.994 1.00 77.81 734 THR A O 1
ATOM 5235 N N . ARG A 1 735 ? -8.506 -1.331 58.927 1.00 82.38 735 ARG A N 1
ATOM 5236 C CA . ARG A 1 735 ? -7.122 -1.713 58.646 1.00 82.38 735 ARG A CA 1
ATOM 5237 C C . ARG A 1 735 ? -7.125 -2.913 57.716 1.00 82.38 735 ARG A C 1
ATOM 5239 O O . ARG A 1 735 ? -8.023 -3.738 57.817 1.00 82.38 735 ARG A O 1
ATOM 5246 N N . ASP A 1 736 ? -6.099 -2.983 56.885 1.00 77.50 736 ASP A N 1
ATOM 5247 C CA . ASP A 1 736 ? -5.810 -4.137 56.046 1.00 77.50 736 ASP A CA 1
ATOM 5248 C C . ASP A 1 736 ? -5.001 -5.153 56.867 1.00 77.50 736 ASP A C 1
ATOM 5250 O O . ASP A 1 736 ? -3.815 -4.960 57.184 1.00 77.50 736 ASP A O 1
ATOM 5254 N N . CYS A 1 737 ? -5.694 -6.172 57.367 1.00 74.69 737 CYS A N 1
ATOM 5255 C CA . CYS A 1 737 ? -5.158 -7.096 58.354 1.00 74.69 737 CYS A CA 1
ATOM 5256 C C . CYS A 1 737 ? -4.679 -8.424 57.764 1.00 74.69 737 CYS A C 1
ATOM 5258 O O . CYS A 1 737 ? -3.839 -9.085 58.393 1.00 74.69 737 CYS A O 1
ATOM 5260 N N . ASN A 1 738 ? -5.138 -8.782 56.573 1.00 70.88 738 ASN A N 1
ATOM 5261 C CA . ASN A 1 738 ? -4.654 -9.921 55.794 1.00 70.88 738 ASN A CA 1
ATOM 5262 C C . ASN A 1 738 ? -3.589 -9.516 54.752 1.00 70.88 738 ASN A C 1
ATOM 5264 O O . ASN A 1 738 ? -2.865 -10.401 54.302 1.00 70.88 738 ASN A O 1
ATOM 5268 N N . LEU A 1 739 ? -3.408 -8.214 54.481 1.00 63.84 739 LEU A N 1
ATOM 5269 C CA . LEU A 1 739 ? -2.564 -7.679 53.402 1.00 63.84 739 LEU A CA 1
ATOM 5270 C C . LEU A 1 739 ? -3.001 -8.196 52.025 1.00 63.84 739 LEU A C 1
ATOM 5272 O O . LEU A 1 739 ? -2.171 -8.336 51.124 1.00 63.84 739 LEU A O 1
ATOM 5276 N N . ASP A 1 740 ? -4.288 -8.515 51.890 1.00 65.75 740 ASP A N 1
ATOM 5277 C CA . ASP A 1 740 ? -4.886 -8.938 50.635 1.00 65.75 740 ASP A CA 1
ATOM 5278 C C . ASP A 1 740 ? -5.306 -7.696 49.845 1.00 65.75 740 ASP A C 1
ATOM 5280 O O . ASP A 1 740 ? -6.017 -6.804 50.307 1.00 65.75 740 ASP A O 1
ATOM 5284 N N . ALA A 1 741 ? -4.809 -7.626 48.618 1.00 54.97 741 ALA A N 1
ATOM 5285 C CA . ALA A 1 741 ? -5.048 -6.512 47.725 1.00 54.97 741 ALA A CA 1
ATOM 5286 C C . ALA A 1 741 ? -6.501 -6.406 47.245 1.00 54.97 741 ALA A C 1
ATOM 5288 O O . ALA A 1 741 ? -6.910 -5.325 46.826 1.00 54.97 741 ALA A O 1
ATOM 5289 N N . SER A 1 742 ? -7.254 -7.507 47.271 1.00 55.38 742 SER A N 1
ATOM 5290 C CA . SER A 1 742 ? -8.601 -7.586 46.704 1.00 55.38 742 SER A CA 1
ATOM 5291 C C . SER A 1 742 ? -9.699 -7.062 47.635 1.00 55.38 742 SER A C 1
ATOM 5293 O O . SER A 1 742 ? -10.773 -6.695 47.155 1.00 55.38 742 SER A O 1
ATOM 5295 N N . ASP A 1 743 ? -9.434 -6.969 48.944 1.00 61.88 743 ASP A N 1
ATOM 5296 C CA . ASP A 1 743 ? -10.410 -6.538 49.950 1.00 61.88 743 ASP A CA 1
ATOM 5297 C C . ASP A 1 743 ? -9.878 -5.513 50.976 1.00 61.88 743 ASP A C 1
ATOM 5299 O O . ASP A 1 743 ? -10.478 -5.313 52.026 1.00 61.88 743 ASP A O 1
ATOM 5303 N N . ALA A 1 744 ? -8.813 -4.778 50.655 1.00 61.94 744 ALA A N 1
ATOM 5304 C CA . ALA A 1 744 ? -8.102 -3.905 51.592 1.00 61.94 744 ALA A CA 1
ATOM 5305 C C . ALA A 1 744 ? -8.968 -2.920 52.434 1.00 61.94 744 ALA A C 1
ATOM 5307 O O . ALA A 1 744 ? -9.872 -2.241 51.942 1.00 61.94 744 ALA A O 1
ATOM 5308 N N . CYS A 1 745 ? -8.610 -2.761 53.719 1.00 72.19 745 CYS A N 1
ATOM 5309 C CA . CYS A 1 745 ? -9.389 -2.079 54.775 1.00 72.19 745 CYS A CA 1
ATOM 5310 C C . CYS A 1 745 ? -10.701 -2.803 55.160 1.00 72.19 745 CYS A C 1
ATOM 5312 O O . CYS A 1 745 ? -11.637 -2.181 55.675 1.00 72.19 745 CYS A O 1
ATOM 5314 N N . GLU A 1 746 ? -10.749 -4.113 54.973 1.00 72.81 746 GLU A N 1
ATOM 5315 C CA . GLU A 1 746 ? -11.797 -5.054 55.350 1.00 72.81 746 GLU A CA 1
ATOM 5316 C C . GLU A 1 746 ? -12.031 -5.149 56.855 1.00 72.81 746 GLU A C 1
ATOM 5318 O O . GLU A 1 746 ? -13.157 -5.354 57.323 1.00 72.81 746 GLU A O 1
ATOM 5323 N N . VAL A 1 747 ? -10.980 -4.972 57.655 1.00 76.25 747 VAL A N 1
ATOM 5324 C CA . VAL A 1 747 ? -11.075 -5.219 59.087 1.00 76.25 747 VAL A CA 1
ATOM 5325 C C . VAL A 1 747 ? -11.256 -3.926 59.863 1.00 76.25 747 VAL A C 1
ATOM 5327 O O . VAL A 1 747 ? -10.330 -3.149 60.098 1.00 76.25 747 VAL A O 1
ATOM 5330 N N . ASN A 1 748 ? -12.467 -3.724 60.379 1.00 81.56 748 ASN A N 1
ATOM 5331 C CA . ASN A 1 748 ? -12.698 -2.727 61.415 1.00 81.56 748 ASN A CA 1
ATOM 5332 C C . ASN A 1 748 ? -12.110 -3.216 62.747 1.00 81.56 748 ASN A C 1
ATOM 5334 O O . ASN A 1 748 ? -12.710 -4.037 63.448 1.00 81.56 748 ASN A O 1
ATOM 5338 N N . ILE A 1 749 ? -10.950 -2.675 63.128 1.00 83.00 749 ILE A N 1
ATOM 5339 C CA . ILE A 1 749 ? -10.239 -3.059 64.358 1.00 83.00 749 ILE A CA 1
ATOM 5340 C C . ILE A 1 749 ? -11.018 -2.708 65.631 1.00 83.00 749 ILE A C 1
ATOM 5342 O O . ILE A 1 749 ? -10.621 -3.119 66.716 1.00 83.00 749 ILE A O 1
ATOM 5346 N N . ASN A 1 750 ? -12.137 -1.983 65.528 1.00 81.31 750 ASN A N 1
ATOM 5347 C CA . ASN A 1 750 ? -13.007 -1.718 66.668 1.00 81.31 750 ASN A CA 1
ATOM 5348 C C . ASN A 1 750 ? -14.066 -2.792 66.929 1.00 81.31 750 ASN A C 1
ATOM 5350 O O . ASN A 1 750 ? -14.629 -2.806 68.023 1.00 81.31 750 ASN A O 1
ATOM 5354 N N . THR A 1 751 ? -14.357 -3.649 65.954 1.00 77.00 751 THR A N 1
ATOM 5355 C CA . THR A 1 751 ? -15.431 -4.653 66.043 1.00 77.00 751 THR A CA 1
ATOM 5356 C C . THR A 1 751 ? -14.968 -6.056 65.671 1.00 77.00 751 THR A C 1
ATOM 5358 O O . THR A 1 751 ? -15.641 -7.029 65.996 1.00 77.00 751 THR A O 1
ATOM 5361 N N . SER A 1 752 ? -13.813 -6.190 65.019 1.00 80.81 752 SER A N 1
ATOM 5362 C CA . SER A 1 752 ? -13.254 -7.487 64.654 1.00 80.81 752 SER A CA 1
ATOM 5363 C C . SER A 1 752 ? -12.609 -8.166 65.857 1.00 80.81 752 SER A C 1
ATOM 5365 O O . SER A 1 752 ? -11.561 -7.742 66.344 1.00 80.81 752 SER A O 1
ATOM 5367 N N . SER A 1 753 ? -13.210 -9.263 66.314 1.00 74.62 753 SER A N 1
ATOM 5368 C CA . SER A 1 753 ? -12.646 -10.137 67.348 1.00 74.62 753 SER A CA 1
ATOM 5369 C C . SER A 1 753 ? -11.356 -10.831 66.915 1.00 74.62 753 SER A C 1
ATOM 5371 O O . SER A 1 753 ? -10.623 -11.281 67.777 1.00 74.62 753 SER A O 1
ATOM 5373 N N . ALA A 1 754 ? -11.021 -10.881 65.624 1.00 77.81 754 ALA A N 1
ATOM 5374 C CA . ALA A 1 754 ? -9.755 -11.446 65.145 1.00 77.81 754 ALA A CA 1
ATOM 5375 C C . ALA A 1 754 ? -8.597 -10.424 65.110 1.00 77.81 754 ALA A C 1
ATOM 5377 O O . ALA A 1 754 ? -7.437 -10.805 64.976 1.00 77.81 754 ALA A O 1
ATOM 5378 N N . ASN A 1 755 ? -8.895 -9.126 65.223 1.00 80.00 755 ASN A N 1
ATOM 5379 C CA . ASN A 1 755 ? -7.953 -8.033 64.955 1.00 80.00 755 ASN A CA 1
ATOM 5380 C C . ASN A 1 755 ? -8.256 -6.801 65.827 1.00 80.00 755 ASN A C 1
ATOM 5382 O O . ASN A 1 755 ? -8.301 -5.662 65.357 1.00 80.00 755 ASN A O 1
ATOM 5386 N N . CYS A 1 756 ? -8.540 -7.024 67.103 1.00 80.88 756 CYS A N 1
ATOM 5387 C CA . CYS A 1 756 ? -9.093 -6.009 67.978 1.00 80.88 756 CYS A CA 1
ATOM 5388 C C . CYS A 1 756 ? -8.034 -4.993 68.421 1.00 80.88 756 CYS A C 1
ATOM 5390 O O . CYS A 1 756 ? -7.005 -5.343 69.000 1.00 80.88 756 CYS A O 1
ATOM 5392 N N . GLY A 1 757 ? -8.260 -3.716 68.116 1.00 78.31 757 GLY A N 1
ATOM 5393 C CA . GLY A 1 757 ? -7.339 -2.604 68.376 1.00 78.31 757 GLY A CA 1
ATOM 5394 C C . GLY A 1 757 ? -6.123 -2.542 67.438 1.00 78.31 757 GLY A C 1
ATOM 5395 O O . GLY A 1 757 ? -5.556 -1.467 67.240 1.00 78.31 757 GLY A O 1
ATOM 5396 N N . SER A 1 758 ? -5.741 -3.658 66.815 1.00 81.00 758 SER A N 1
ATOM 5397 C CA . SER A 1 758 ? -4.695 -3.751 65.792 1.00 81.00 758 SER A CA 1
ATOM 5398 C C . SER A 1 758 ? -4.784 -5.081 65.044 1.00 81.00 758 SER A C 1
ATOM 5400 O O . SER A 1 758 ? -5.204 -6.087 65.613 1.00 81.00 758 SER A O 1
ATOM 5402 N N . CYS A 1 759 ? -4.317 -5.118 63.799 1.00 79.06 759 CYS A N 1
ATOM 5403 C CA . CYS A 1 759 ? -4.265 -6.357 63.028 1.00 79.06 759 CYS A CA 1
ATOM 5404 C C . CYS A 1 759 ? -3.391 -7.435 63.666 1.00 79.06 759 CYS A C 1
ATOM 5406 O O . CYS A 1 759 ? -2.306 -7.143 64.171 1.00 79.06 759 CYS A O 1
ATOM 5408 N N . GLY A 1 760 ? -3.853 -8.680 63.590 1.00 74.50 760 GLY A N 1
ATOM 5409 C CA . GLY A 1 760 ? -3.209 -9.836 64.202 1.00 74.50 760 GLY A CA 1
ATOM 5410 C C . GLY A 1 760 ? -3.343 -9.881 65.724 1.00 74.50 760 GLY A C 1
ATOM 5411 O O . GLY A 1 760 ? -2.622 -10.648 66.357 1.00 74.50 760 GLY A O 1
ATOM 5412 N N . ASN A 1 761 ? -4.232 -9.073 66.316 1.00 80.06 761 ASN A N 1
ATOM 5413 C CA . ASN A 1 761 ? -4.557 -9.114 67.741 1.00 80.06 761 ASN A CA 1
ATOM 5414 C C . ASN A 1 761 ? -5.946 -9.742 67.970 1.00 80.06 761 ASN A C 1
ATOM 5416 O O . ASN A 1 761 ? -6.918 -9.013 68.193 1.00 80.06 761 ASN A O 1
ATOM 5420 N N . PRO A 1 762 ? -6.081 -11.074 67.863 1.00 77.81 762 PRO A N 1
ATOM 5421 C CA . PRO A 1 762 ? -7.339 -11.743 68.138 1.00 77.81 762 PRO A CA 1
ATOM 5422 C C . PRO A 1 762 ? -7.674 -11.664 69.629 1.00 77.81 762 PRO A C 1
ATOM 5424 O O . PRO A 1 762 ? -6.819 -11.852 70.494 1.00 77.81 762 PRO A O 1
ATOM 5427 N N . CYS A 1 763 ? -8.937 -11.394 69.922 1.00 68.69 763 CYS A N 1
ATOM 5428 C CA . CYS A 1 763 ? -9.522 -11.544 71.239 1.00 68.69 763 CYS A CA 1
ATOM 5429 C C . CYS A 1 763 ? -9.490 -13.008 71.676 1.00 68.69 763 CYS A C 1
ATOM 5431 O O . CYS A 1 763 ? -9.600 -13.910 70.843 1.00 68.69 763 CYS A O 1
ATOM 5433 N N . GLY A 1 764 ? -9.324 -13.242 72.981 1.00 67.88 764 GLY A N 1
ATOM 5434 C CA . GLY A 1 764 ? -9.313 -14.596 73.535 1.00 67.88 764 GLY A CA 1
ATOM 5435 C C . GLY A 1 764 ? -10.632 -15.321 73.260 1.00 67.88 764 GLY A C 1
ATOM 5436 O O . GLY A 1 764 ? -11.667 -14.689 73.041 1.00 67.88 764 GLY A O 1
ATOM 5437 N N . GLY A 1 765 ? -10.613 -16.653 73.259 1.00 54.28 765 GLY A N 1
ATOM 5438 C CA . GLY A 1 765 ? -11.807 -17.472 73.064 1.00 54.28 765 GLY A CA 1
ATOM 5439 C C . GLY A 1 765 ? -12.917 -17.068 74.037 1.00 54.28 765 GLY A C 1
ATOM 5440 O O . GLY A 1 765 ? -12.746 -17.139 75.250 1.00 54.28 765 GLY A O 1
ATOM 5441 N N . GLY A 1 766 ? -14.045 -16.609 73.486 1.00 60.19 766 GLY A N 1
ATOM 5442 C CA . GLY A 1 766 ? -15.186 -16.092 74.247 1.00 60.19 766 GLY A CA 1
ATOM 5443 C C . GLY A 1 766 ? -15.255 -14.566 74.360 1.00 60.19 766 GLY A C 1
ATOM 5444 O O . GLY A 1 766 ? -16.203 -14.065 74.953 1.00 60.19 766 GLY A O 1
ATOM 5445 N N . GLU A 1 767 ? -14.317 -13.808 73.785 1.00 62.97 767 GLU A N 1
ATOM 5446 C CA . GLU A 1 767 ? -14.318 -12.341 73.777 1.00 62.97 767 GLU A CA 1
ATOM 5447 C C . GLU A 1 767 ? -14.725 -11.745 72.416 1.00 62.97 767 GLU A C 1
ATOM 5449 O O . GLU A 1 767 ? -14.213 -12.098 71.356 1.00 62.97 767 GLU A O 1
ATOM 5454 N N . SER A 1 768 ? -15.653 -10.791 72.448 1.00 63.72 768 SER A N 1
ATOM 5455 C CA . SER A 1 768 ? -16.054 -9.943 71.325 1.00 63.72 768 SER A CA 1
ATOM 5456 C C . SER A 1 768 ? -15.291 -8.617 71.372 1.00 63.72 768 SER A C 1
ATOM 5458 O O . SER A 1 768 ? -15.128 -8.023 72.441 1.00 63.72 768 SER A O 1
ATOM 5460 N N . CYS A 1 769 ? -14.833 -8.127 70.221 1.00 69.25 769 CYS A N 1
ATOM 5461 C CA . CYS A 1 769 ? -14.166 -6.831 70.136 1.00 69.25 769 CYS A CA 1
ATOM 5462 C C . CYS A 1 769 ? -15.192 -5.696 70.163 1.00 69.25 769 CYS A C 1
ATOM 5464 O O . CYS A 1 769 ? -16.069 -5.628 69.301 1.00 69.25 769 CYS A O 1
ATOM 5466 N N . VAL A 1 770 ? -15.078 -4.796 71.139 1.00 78.94 770 VAL A N 1
ATOM 5467 C CA . VAL A 1 770 ? -15.952 -3.626 71.269 1.00 78.94 770 VAL A CA 1
ATOM 5468 C C . VAL A 1 770 ? -15.090 -2.378 71.435 1.00 78.94 770 VAL A C 1
ATOM 5470 O O . VAL A 1 770 ? -14.357 -2.233 72.410 1.00 78.94 770 VAL A O 1
ATOM 5473 N N . ALA A 1 771 ? -15.174 -1.465 70.464 1.00 80.19 771 ALA A N 1
ATOM 5474 C CA . ALA A 1 771 ? -14.386 -0.229 70.397 1.00 80.19 771 ALA A CA 1
ATOM 5475 C C . ALA A 1 771 ? -12.856 -0.439 70.465 1.00 80.19 771 ALA A C 1
ATOM 5477 O O . ALA A 1 771 ? -12.129 0.418 70.967 1.00 80.19 771 ALA A O 1
ATOM 5478 N N . GLY A 1 772 ? -12.374 -1.574 69.955 1.00 74.75 772 GLY A N 1
ATOM 5479 C CA . GLY A 1 772 ? -10.942 -1.879 69.856 1.00 74.75 772 GLY A CA 1
ATOM 5480 C C . GLY A 1 772 ? -10.356 -2.536 71.101 1.00 74.75 772 GLY A C 1
ATOM 5481 O O . GLY A 1 772 ? -9.137 -2.609 71.236 1.00 74.75 772 GLY A O 1
ATOM 5482 N N . VAL A 1 773 ? -11.216 -3.016 72.006 1.00 76.62 773 VAL A N 1
ATOM 5483 C CA . VAL A 1 773 ? -10.843 -3.770 73.206 1.00 76.62 773 VAL A CA 1
ATOM 5484 C C . VAL A 1 773 ? -11.645 -5.072 73.266 1.00 76.62 773 VAL A C 1
ATOM 5486 O O . VAL A 1 773 ? -12.850 -5.082 73.013 1.00 76.62 773 VAL A O 1
ATOM 5489 N N . CYS A 1 774 ? -10.980 -6.175 73.599 1.00 72.88 774 CYS A N 1
ATOM 5490 C CA . CYS A 1 774 ? -11.606 -7.488 73.737 1.00 72.88 774 CYS A CA 1
ATOM 5491 C C . CYS A 1 774 ? -12.432 -7.584 75.025 1.00 72.88 774 CYS A C 1
ATOM 5493 O O . CYS A 1 774 ? -11.968 -7.195 76.097 1.00 72.88 774 CYS A O 1
ATOM 5495 N N . THR A 1 775 ? -13.674 -8.065 74.914 1.00 62.19 775 THR A N 1
ATOM 5496 C CA . THR A 1 775 ? -14.644 -8.143 76.022 1.00 62.19 775 THR A CA 1
ATOM 5497 C C . THR A 1 775 ? -15.472 -9.433 75.963 1.00 62.19 775 THR A C 1
ATOM 5499 O O . THR A 1 775 ? -16.032 -9.744 74.922 1.00 62.19 775 THR A O 1
ATOM 5502 N N . ALA A 1 776 ? -15.577 -10.192 77.060 1.00 55.38 776 ALA A N 1
ATOM 5503 C CA . ALA A 1 776 ? -16.180 -11.538 77.088 1.00 55.38 776 ALA A CA 1
ATOM 5504 C C . ALA A 1 776 ? -17.716 -11.586 76.875 1.00 55.38 776 ALA A C 1
ATOM 5506 O O . ALA A 1 776 ? -18.455 -10.855 77.537 1.00 55.38 776 ALA A O 1
ATOM 5507 N N . GLY A 1 777 ? -18.199 -12.499 76.018 1.00 53.97 777 GLY A N 1
ATOM 5508 C CA . GLY A 1 777 ? -19.608 -12.882 75.848 1.00 53.97 777 GLY A CA 1
ATOM 5509 C C . GLY A 1 777 ? -19.807 -14.164 75.007 1.00 53.97 777 GLY A C 1
ATOM 5510 O O . GLY A 1 777 ? -19.502 -14.167 73.818 1.00 53.97 777 GLY A O 1
ATOM 5511 N N . CYS A 1 778 ? -20.359 -15.231 75.610 1.00 54.94 778 CYS A N 1
ATOM 5512 C CA . CYS A 1 778 ? -20.714 -16.511 74.957 1.00 54.94 778 CYS A CA 1
ATOM 5513 C C . CYS A 1 778 ? -22.160 -16.532 74.405 1.00 54.94 778 CYS A C 1
ATOM 5515 O O . CYS A 1 778 ? -23.050 -15.876 74.950 1.00 54.94 778 CYS A O 1
ATOM 5517 N N . ALA A 1 779 ? -22.407 -17.311 73.341 1.00 50.84 779 ALA A N 1
ATOM 5518 C CA . ALA A 1 779 ? -23.719 -17.469 72.697 1.00 50.84 779 ALA A CA 1
ATOM 5519 C C . ALA A 1 779 ? -24.631 -18.493 73.418 1.00 50.84 779 ALA A C 1
ATOM 5521 O O . ALA A 1 779 ? -24.159 -19.436 74.051 1.00 50.84 779 ALA A O 1
ATOM 5522 N N . GLY A 1 780 ? -25.957 -18.329 73.314 1.00 52.75 780 GLY A N 1
ATOM 5523 C CA . GLY A 1 780 ? -26.942 -19.162 74.023 1.00 52.75 780 GLY A CA 1
ATOM 5524 C C . GLY A 1 780 ? -26.877 -20.654 73.661 1.00 52.75 780 GLY A C 1
ATOM 5525 O O . GLY A 1 780 ? -26.951 -21.007 72.488 1.00 52.75 780 GLY A O 1
ATOM 5526 N N . GLY A 1 781 ? -26.780 -21.520 74.679 1.00 57.31 781 GLY A N 1
ATOM 5527 C CA . GLY A 1 781 ? -26.570 -22.974 74.541 1.00 57.31 781 GLY A CA 1
ATOM 5528 C C . GLY A 1 781 ? -25.125 -23.432 74.795 1.00 57.31 781 GLY A C 1
ATOM 5529 O O . GLY A 1 781 ? -24.866 -24.634 74.848 1.00 57.31 781 GLY A O 1
ATOM 5530 N N . THR A 1 782 ? -24.209 -22.482 74.998 1.00 58.75 782 THR A N 1
ATOM 5531 C CA . THR A 1 782 ? -22.804 -22.705 75.364 1.00 58.75 782 THR A CA 1
ATOM 5532 C C . THR A 1 782 ? -22.412 -21.775 76.515 1.00 58.75 782 THR A C 1
ATOM 5534 O O . THR A 1 782 ? -22.902 -20.647 76.578 1.00 58.75 782 THR A O 1
ATOM 5537 N N . GLU A 1 783 ? -21.560 -22.222 77.431 1.00 65.75 783 GLU A N 1
ATOM 5538 C CA . GLU A 1 783 ? -21.048 -21.425 78.559 1.00 65.75 783 GLU A CA 1
ATOM 5539 C C . GLU A 1 783 ? -19.579 -21.797 78.795 1.00 65.75 783 GLU A C 1
ATOM 5541 O O . GLU A 1 783 ? -19.193 -22.907 78.451 1.00 65.75 783 GLU A O 1
ATOM 5546 N N . GLU A 1 784 ? -18.767 -20.872 79.317 1.00 62.81 784 GLU A N 1
ATOM 5547 C CA . GLU A 1 784 ? -17.356 -21.137 79.631 1.00 62.81 784 GLU A CA 1
ATOM 5548 C C . GLU A 1 784 ? -17.276 -21.881 80.972 1.00 62.81 784 GLU A C 1
ATOM 5550 O O . GLU A 1 784 ? -17.644 -21.338 82.020 1.00 62.81 784 GLU A O 1
ATOM 5555 N N . CYS A 1 785 ? -16.929 -23.167 80.914 1.00 64.88 785 CYS A N 1
ATOM 5556 C CA . CYS A 1 785 ? -17.094 -24.085 82.038 1.00 64.88 785 CYS A CA 1
ATOM 5557 C C . CYS A 1 785 ? -15.817 -24.306 82.858 1.00 64.88 785 CYS A C 1
ATOM 5559 O O . CYS A 1 785 ? -15.914 -24.759 84.006 1.00 64.88 785 CYS A O 1
ATOM 5561 N N . ASP A 1 786 ? -14.636 -24.042 82.294 1.00 61.00 786 ASP A N 1
ATOM 5562 C CA . ASP A 1 786 ? -13.348 -24.436 82.874 1.00 61.00 786 ASP A CA 1
ATOM 5563 C C . ASP A 1 786 ? -12.384 -23.273 83.203 1.00 61.00 786 ASP A C 1
ATOM 5565 O O . ASP A 1 786 ? -11.327 -23.502 83.805 1.00 61.00 786 ASP A O 1
ATOM 5569 N N . GLY A 1 787 ? -12.770 -22.023 82.935 1.00 55.59 787 GLY A N 1
ATOM 5570 C CA . GLY A 1 787 ? -11.997 -20.814 83.230 1.00 55.59 787 GLY A CA 1
ATOM 5571 C C . GLY A 1 787 ? -10.777 -20.604 82.329 1.00 55.59 787 GLY A C 1
ATOM 5572 O O . GLY A 1 787 ? -9.930 -19.757 82.649 1.00 55.59 787 GLY A O 1
ATOM 5573 N N . ASN A 1 788 ? -10.634 -21.392 81.261 1.00 56.75 788 ASN A N 1
ATOM 5574 C CA . ASN A 1 788 ? -9.568 -21.279 80.286 1.00 56.75 788 ASN A CA 1
ATOM 5575 C C . ASN A 1 788 ? -10.043 -20.585 78.999 1.00 56.75 788 ASN A C 1
ATOM 5577 O O . ASN A 1 788 ? -10.501 -21.207 78.049 1.00 56.75 788 ASN A O 1
ATOM 5581 N N . THR A 1 789 ? -9.753 -19.291 78.879 1.00 49.16 789 THR A N 1
ATOM 5582 C CA . THR A 1 789 ? -10.123 -18.454 77.722 1.00 49.16 789 THR A CA 1
ATOM 5583 C C . THR A 1 789 ? -9.470 -18.844 76.380 1.00 49.16 789 THR A C 1
ATOM 5585 O O . THR A 1 789 ? -9.590 -18.116 75.397 1.00 49.16 789 THR A O 1
ATOM 5588 N N . ALA A 1 790 ? -8.751 -19.968 76.296 1.00 49.19 790 ALA A N 1
ATOM 5589 C CA . ALA A 1 790 ? -8.070 -20.436 75.089 1.00 49.19 790 ALA A CA 1
ATOM 5590 C C . ALA A 1 790 ? -8.852 -21.486 74.273 1.00 49.19 790 ALA A C 1
ATOM 5592 O O . ALA A 1 790 ? -8.538 -21.660 73.097 1.00 49.19 790 ALA A O 1
ATOM 5593 N N . ASN A 1 791 ? -9.835 -22.192 74.850 1.00 54.34 791 ASN A N 1
ATOM 5594 C CA . ASN A 1 791 ? -10.591 -23.251 74.151 1.00 54.34 791 ASN A CA 1
ATOM 5595 C C . ASN A 1 791 ? -12.041 -22.865 73.784 1.00 54.34 791 ASN A C 1
ATOM 5597 O O . ASN A 1 791 ? -12.642 -23.555 72.962 1.00 54.34 791 ASN A O 1
ATOM 5601 N N . GLY A 1 792 ? -12.553 -21.730 74.272 1.00 56.50 792 GLY A N 1
ATOM 5602 C CA . GLY A 1 792 ? -13.864 -21.185 73.893 1.00 56.50 792 GLY A CA 1
ATOM 5603 C C . GLY A 1 792 ? -15.061 -21.911 74.529 1.00 56.50 792 GLY A C 1
ATOM 5604 O O . GLY A 1 792 ? -14.912 -22.956 75.144 1.00 56.50 792 GLY A O 1
ATOM 5605 N N . CYS A 1 793 ? -16.260 -21.332 74.377 1.00 61.81 793 CYS A N 1
ATOM 5606 C CA . CYS A 1 793 ? -17.486 -21.734 75.085 1.00 61.81 793 CYS A CA 1
ATOM 5607 C C . CYS A 1 793 ? -17.880 -23.206 74.833 1.00 61.81 793 CYS A C 1
ATOM 5609 O O . CYS A 1 793 ? -18.066 -23.619 73.684 1.00 61.81 793 CYS A O 1
ATOM 5611 N N . GLU A 1 794 ? -18.087 -23.986 75.893 1.00 66.06 794 GLU A N 1
ATOM 5612 C CA . GLU A 1 794 ? -18.384 -25.414 75.810 1.00 66.06 794 GLU A CA 1
ATOM 5613 C C . GLU A 1 794 ? -19.887 -25.711 75.669 1.00 66.06 794 GLU A C 1
ATOM 5615 O O . GLU A 1 794 ? -20.756 -25.028 76.216 1.00 66.06 794 GLU A O 1
ATOM 5620 N N . SER A 1 795 ? -20.215 -26.770 74.917 1.00 65.69 795 SER A N 1
ATOM 5621 C CA . SER A 1 795 ? -21.600 -27.150 74.605 1.00 65.69 795 SER A CA 1
ATOM 5622 C C . SER A 1 795 ? -22.342 -27.756 75.797 1.00 65.69 795 SER A C 1
ATOM 5624 O O . SER A 1 795 ? -21.928 -28.783 76.348 1.00 65.69 795 SER A O 1
ATOM 5626 N N . LEU A 1 796 ? -23.508 -27.176 76.115 1.00 65.88 796 LEU A N 1
ATOM 5627 C CA . LEU A 1 796 ? -24.395 -27.625 77.193 1.00 65.88 796 LEU A CA 1
ATOM 5628 C C . LEU A 1 796 ? -25.268 -28.847 76.819 1.00 65.88 796 LEU A C 1
ATOM 5630 O O . LEU A 1 796 ? -26.167 -29.232 77.567 1.00 65.88 796 LEU A O 1
ATOM 5634 N N . ALA A 1 797 ? -25.046 -29.452 75.646 1.00 62.50 797 ALA A N 1
ATOM 5635 C CA . ALA A 1 797 ? -25.784 -30.623 75.153 1.00 62.50 797 ALA A CA 1
ATOM 5636 C C . ALA A 1 797 ? -25.001 -31.945 75.281 1.00 62.50 797 ALA A C 1
ATOM 5638 O O . ALA A 1 797 ? -25.434 -32.976 74.776 1.00 62.50 797 ALA A O 1
ATOM 5639 N N . THR A 1 798 ? -23.837 -31.920 75.930 1.00 63.91 798 THR A N 1
ATOM 5640 C CA . THR A 1 798 ? -22.951 -33.084 76.063 1.00 63.91 798 THR A CA 1
ATOM 5641 C C . THR A 1 798 ? -23.150 -33.786 77.406 1.00 63.91 798 THR A C 1
ATOM 5643 O O . THR A 1 798 ? -23.543 -33.160 78.391 1.00 63.91 798 THR A O 1
ATOM 5646 N N . ASN A 1 799 ? -22.808 -35.079 77.486 1.00 61.09 799 ASN A N 1
ATOM 5647 C CA . ASN A 1 799 ? -22.834 -35.849 78.739 1.00 61.09 799 ASN A CA 1
ATOM 5648 C C . ASN A 1 799 ? -21.929 -35.255 79.840 1.00 61.09 799 ASN A C 1
ATOM 5650 O O . ASN A 1 799 ? -22.071 -35.632 81.000 1.00 61.09 799 ASN A O 1
ATOM 5654 N N . THR A 1 800 ? -21.040 -34.313 79.512 1.00 64.81 800 THR A N 1
ATOM 5655 C CA . THR A 1 800 ? -20.135 -33.643 80.459 1.00 64.81 800 THR A CA 1
ATOM 5656 C C . THR A 1 800 ? -20.689 -32.319 81.002 1.00 64.81 800 THR A C 1
ATOM 5658 O O . THR A 1 800 ? -20.347 -31.941 82.118 1.00 64.81 800 THR A O 1
ATOM 5661 N N . ASN A 1 801 ? -21.573 -31.639 80.264 1.00 66.62 801 ASN A N 1
ATOM 5662 C CA . ASN A 1 801 ? -22.132 -30.329 80.629 1.00 66.62 801 ASN A CA 1
ATOM 5663 C C . ASN A 1 801 ? -23.651 -30.276 80.381 1.00 66.62 801 ASN A C 1
ATOM 5665 O O . ASN A 1 801 ? -24.166 -29.322 79.809 1.00 66.62 801 ASN A O 1
ATOM 5669 N N . CYS A 1 802 ? -24.383 -31.323 80.769 1.00 68.25 802 CYS A N 1
ATOM 5670 C CA . CYS A 1 802 ? -25.782 -31.516 80.394 1.00 68.25 802 CYS A CA 1
ATOM 5671 C C . CYS A 1 802 ? -26.706 -30.450 81.018 1.00 68.25 802 CYS A C 1
ATOM 5673 O O . CYS A 1 802 ? -27.090 -30.539 82.183 1.00 68.25 802 CYS A O 1
ATOM 5675 N N . GLY A 1 803 ? -27.082 -29.436 80.236 1.00 67.75 803 GLY A N 1
ATOM 5676 C CA . GLY A 1 803 ? -27.958 -28.327 80.625 1.00 67.75 803 GLY A CA 1
ATOM 5677 C C . GLY A 1 803 ? -27.246 -27.134 81.276 1.00 67.75 803 GLY A C 1
ATOM 5678 O O . GLY A 1 803 ? -27.655 -26.003 81.029 1.00 67.75 803 GLY A O 1
ATOM 5679 N N . THR A 1 804 ? -26.191 -27.359 82.069 1.00 69.88 804 THR A N 1
ATOM 5680 C CA . THR A 1 804 ? -25.304 -26.320 82.638 1.00 69.88 804 THR A CA 1
ATOM 5681 C C . THR A 1 804 ? -23.889 -26.880 82.827 1.00 69.88 804 THR A C 1
ATOM 5683 O O . THR A 1 804 ? -23.726 -28.096 82.980 1.00 69.88 804 THR A O 1
ATOM 5686 N N . CYS A 1 805 ? -22.875 -26.015 82.915 1.00 65.06 805 CYS A N 1
ATOM 5687 C CA . CYS A 1 805 ? -21.507 -26.429 83.246 1.00 65.06 805 CYS A CA 1
ATOM 5688 C C . CYS A 1 805 ? -21.458 -27.279 84.531 1.00 65.06 805 CYS A C 1
ATOM 5690 O O . CYS A 1 805 ? -21.990 -26.881 85.573 1.00 65.06 805 CYS A O 1
ATOM 5692 N N . GLY A 1 806 ? -20.833 -28.461 84.457 1.00 65.81 806 GLY A N 1
ATOM 5693 C CA . GLY A 1 806 ? -20.600 -29.352 85.603 1.00 65.81 806 GLY A CA 1
ATOM 5694 C C . GLY A 1 806 ? -21.669 -30.418 85.896 1.00 65.81 806 GLY A C 1
ATOM 5695 O O . GLY A 1 806 ? -21.495 -31.188 86.847 1.00 65.81 806 GLY A O 1
ATOM 5696 N N . ILE A 1 807 ? -22.750 -30.521 85.111 1.00 66.62 807 ILE A N 1
ATOM 5697 C CA . ILE A 1 807 ? -23.682 -31.663 85.191 1.00 66.62 807 ILE A CA 1
ATOM 5698 C C . ILE A 1 807 ? -23.171 -32.794 84.290 1.00 66.62 807 ILE A C 1
ATOM 5700 O O . ILE A 1 807 ? -23.375 -32.781 83.078 1.00 66.62 807 ILE A O 1
ATOM 5704 N N . VAL A 1 808 ? -22.526 -33.789 84.908 1.00 68.19 808 VAL A N 1
ATOM 5705 C CA . VAL A 1 808 ? -21.902 -34.921 84.207 1.00 68.19 808 VAL A CA 1
ATOM 5706 C C . VAL A 1 808 ? -22.762 -36.192 84.337 1.00 68.19 808 VAL A C 1
ATOM 5708 O O . VAL A 1 808 ? -22.898 -36.756 85.430 1.00 68.19 808 VAL A O 1
ATOM 5711 N N . CYS A 1 809 ? -23.303 -36.688 83.224 1.00 67.12 809 CYS A N 1
ATOM 5712 C CA . CYS A 1 809 ? -23.964 -37.990 83.104 1.00 67.12 809 CYS A CA 1
ATOM 5713 C C . CYS A 1 809 ? -22.897 -39.104 83.095 1.00 67.12 809 CYS A C 1
ATOM 5715 O O . CYS A 1 809 ? -22.528 -39.644 82.064 1.00 67.12 809 CYS A O 1
ATOM 5717 N N . THR A 1 810 ? -22.324 -39.397 84.266 1.00 59.12 810 THR A N 1
ATOM 5718 C CA . THR A 1 810 ? -21.067 -40.170 84.424 1.00 59.12 810 THR A CA 1
ATOM 5719 C C . THR A 1 810 ? -21.179 -41.693 84.328 1.00 59.12 810 THR A C 1
ATOM 5721 O O . THR A 1 810 ? -20.165 -42.382 84.429 1.00 59.12 810 THR A O 1
ATOM 5724 N N . THR A 1 811 ? -22.373 -42.260 84.182 1.00 61.34 811 THR A N 1
ATOM 5725 C CA . THR A 1 811 ? -22.532 -43.719 84.086 1.00 61.34 811 THR A CA 1
ATOM 5726 C C . THR A 1 811 ? -22.912 -44.081 82.663 1.00 61.34 811 THR A C 1
ATOM 5728 O O . THR A 1 811 ? -23.891 -43.526 82.187 1.00 61.34 811 THR A O 1
ATOM 5731 N N . ALA A 1 812 ? -22.251 -45.066 82.047 1.00 59.66 812 ALA A N 1
ATOM 5732 C CA . ALA A 1 812 ? -22.587 -45.602 80.715 1.00 59.66 812 ALA A CA 1
ATOM 5733 C C . ALA A 1 812 ? -24.045 -46.118 80.597 1.00 59.66 812 ALA A C 1
ATOM 5735 O O . ALA A 1 812 ? -24.545 -46.443 79.528 1.00 59.66 812 ALA A O 1
ATOM 5736 N N . THR A 1 813 ? -24.763 -46.179 81.720 1.00 64.06 813 THR A N 1
ATOM 5737 C CA . THR A 1 813 ? -26.200 -46.436 81.803 1.00 64.06 813 THR A CA 1
ATOM 5738 C C . THR A 1 813 ? -27.054 -45.160 81.822 1.00 64.06 813 THR A C 1
ATOM 5740 O O . THR A 1 813 ? -28.209 -45.255 82.222 1.00 64.06 813 THR A O 1
ATOM 5743 N N . GLN A 1 814 ? -26.524 -43.972 81.512 1.00 66.50 814 GLN A N 1
ATOM 5744 C CA . GLN A 1 814 ? -27.248 -42.694 81.477 1.00 66.50 814 GLN A CA 1
ATOM 5745 C C . GLN A 1 814 ? -26.769 -41.810 80.317 1.00 66.50 814 GLN A C 1
ATOM 5747 O O . GLN A 1 814 ? -25.570 -41.705 80.103 1.00 66.50 814 GLN A O 1
ATOM 5752 N N . THR A 1 815 ? -27.691 -41.114 79.647 1.00 69.50 815 THR A N 1
ATOM 5753 C CA . THR A 1 815 ? -27.390 -40.190 78.536 1.00 69.50 815 THR A CA 1
ATOM 5754 C C . THR A 1 815 ? -28.123 -38.846 78.695 1.00 69.50 815 THR A C 1
ATOM 5756 O O . THR A 1 815 ? -29.155 -38.776 79.375 1.00 69.50 815 THR A O 1
ATOM 5759 N N . CYS A 1 816 ? -27.580 -37.761 78.137 1.00 66.56 816 CYS A N 1
ATOM 5760 C CA . CYS A 1 816 ? -28.106 -36.400 78.248 1.00 66.56 816 CYS A CA 1
ATOM 5761 C C . CYS A 1 816 ? -29.212 -36.142 77.220 1.00 66.56 816 CYS A C 1
ATOM 5763 O O . CYS A 1 816 ? -28.962 -36.069 76.021 1.00 66.56 816 CYS A O 1
ATOM 5765 N N . THR A 1 817 ? -30.447 -35.925 77.675 1.00 69.88 817 THR A N 1
ATOM 5766 C CA . THR A 1 817 ? -31.565 -35.582 76.785 1.00 69.88 817 THR A CA 1
ATOM 5767 C C . THR A 1 817 ? -32.258 -34.319 77.284 1.00 69.88 817 THR A C 1
ATOM 5769 O O . THR A 1 817 ? -32.792 -34.287 78.392 1.00 69.88 817 THR A O 1
ATOM 5772 N N . SER A 1 818 ? -32.244 -33.257 76.471 1.00 65.44 818 SER A N 1
ATOM 5773 C CA . SER A 1 818 ? -32.867 -31.956 76.781 1.00 65.44 818 SER A CA 1
ATOM 5774 C C . SER A 1 818 ? -32.408 -31.328 78.111 1.00 65.44 818 SER A C 1
ATOM 5776 O O . SER A 1 818 ? -33.206 -30.708 78.814 1.00 65.44 818 SER A O 1
ATOM 5778 N N . GLY A 1 819 ? -31.128 -31.490 78.466 1.00 68.12 819 GLY A N 1
ATOM 5779 C CA . GLY A 1 819 ? -30.537 -30.892 79.669 1.00 68.12 819 GLY A CA 1
ATOM 5780 C C . GLY A 1 819 ? -30.760 -31.680 80.968 1.00 68.12 819 GLY A C 1
ATOM 5781 O O . GLY A 1 819 ? -30.740 -31.096 82.050 1.00 68.12 819 GLY A O 1
ATOM 5782 N N . SER A 1 820 ? -31.018 -32.994 80.903 1.00 70.31 820 SER A N 1
ATOM 5783 C CA . SER A 1 820 ? -31.045 -33.889 82.075 1.00 70.31 820 SER A CA 1
ATOM 5784 C C . SER A 1 820 ? -30.571 -35.312 81.738 1.00 70.31 820 SER A C 1
ATOM 5786 O O . SER A 1 820 ? -30.838 -35.807 80.645 1.00 70.31 820 SER A O 1
ATOM 5788 N N . CYS A 1 821 ? -29.898 -35.984 82.684 1.00 74.00 821 CYS A N 1
ATOM 5789 C CA . CYS A 1 821 ? -29.422 -37.365 82.518 1.00 74.00 821 CYS A CA 1
ATOM 5790 C C . CYS A 1 821 ? -30.567 -38.384 82.678 1.00 74.00 821 CYS A C 1
ATOM 5792 O O . CYS A 1 821 ? -31.249 -38.400 83.707 1.00 74.00 821 CYS A O 1
ATOM 5794 N N . VAL A 1 822 ? -30.764 -39.257 81.686 1.00 74.31 822 VAL A N 1
ATOM 5795 C CA . VAL A 1 822 ? -31.817 -40.291 81.646 1.00 74.31 822 VAL A CA 1
ATOM 5796 C C . VAL A 1 822 ? -31.190 -41.685 81.553 1.00 74.31 822 VAL A C 1
ATOM 5798 O O . VAL A 1 822 ? -30.241 -41.868 80.802 1.00 74.31 822 VAL A O 1
ATOM 5801 N N . ALA A 1 823 ? -31.706 -42.675 82.298 1.00 73.56 823 ALA A N 1
ATOM 5802 C CA . ALA A 1 823 ? -31.118 -44.019 82.386 1.00 73.56 823 ALA A CA 1
ATOM 5803 C C . ALA A 1 823 ? -31.491 -44.975 81.227 1.00 73.56 823 ALA A C 1
ATOM 5805 O O . ALA A 1 823 ? -32.648 -45.016 80.805 1.00 73.56 823 ALA A O 1
ATOM 5806 N N . CYS A 1 824 ? -30.530 -45.793 80.782 1.00 69.44 824 CYS A N 1
ATOM 5807 C CA . CYS A 1 824 ? -30.669 -46.827 79.749 1.00 69.44 824 CYS A CA 1
ATOM 5808 C C . CYS A 1 824 ? -31.550 -48.011 80.191 1.00 69.44 824 CYS A C 1
ATOM 5810 O O . CYS A 1 824 ? -31.615 -48.360 81.373 1.00 69.44 824 CYS A O 1
ATOM 5812 N N . GLY A 1 825 ? -32.220 -48.658 79.228 1.00 70.06 825 GLY A N 1
ATOM 5813 C CA . GLY A 1 825 ? -33.007 -49.877 79.464 1.00 70.06 825 GLY A CA 1
ATOM 5814 C C . GLY A 1 825 ? -32.142 -51.097 79.847 1.00 70.06 825 GLY A C 1
ATOM 5815 O O . GLY A 1 825 ? -30.942 -51.102 79.583 1.00 70.06 825 GLY A O 1
ATOM 5816 N N . PRO A 1 826 ? -32.712 -52.154 80.463 1.00 70.12 826 PRO A N 1
ATOM 5817 C CA . PRO A 1 826 ? -31.946 -53.330 80.891 1.00 70.12 826 PRO A CA 1
ATOM 5818 C C . PRO A 1 826 ? -31.225 -54.013 79.717 1.00 70.12 826 PRO A C 1
ATOM 5820 O O . PRO A 1 826 ? -31.871 -54.352 78.730 1.00 70.12 826 PRO A O 1
ATOM 5823 N N . GLY A 1 827 ? -29.914 -54.245 79.846 1.00 69.31 827 GLY A N 1
ATOM 5824 C CA . GLY A 1 827 ? -29.089 -54.899 78.817 1.00 69.31 827 GLY A CA 1
ATOM 5825 C C . GLY A 1 827 ? -28.553 -53.969 77.723 1.00 69.31 827 GLY A C 1
ATOM 5826 O O . GLY A 1 827 ? -27.874 -54.453 76.821 1.00 69.31 827 GLY A O 1
ATOM 5827 N N . LEU A 1 828 ? -28.823 -52.661 77.817 1.00 73.69 828 LEU A N 1
ATOM 5828 C CA . LEU A 1 828 ? -28.330 -51.643 76.889 1.00 73.69 828 LEU A CA 1
ATOM 5829 C C . LEU A 1 828 ? -27.438 -50.627 77.608 1.00 73.69 828 LEU A C 1
ATOM 5831 O O . LEU A 1 828 ? -27.716 -50.237 78.746 1.00 73.69 828 LEU A O 1
ATOM 5835 N N . MET A 1 829 ? -26.377 -50.200 76.933 1.00 78.44 829 MET A N 1
ATOM 5836 C CA . MET A 1 829 ? -25.388 -49.252 77.442 1.00 78.44 829 MET A CA 1
ATOM 5837 C C . MET A 1 829 ? -24.962 -48.292 76.325 1.00 78.44 829 MET A C 1
ATOM 5839 O O . MET A 1 829 ? -24.967 -48.688 75.162 1.00 78.44 829 MET A O 1
ATOM 5843 N N . ASP A 1 830 ? -24.636 -47.054 76.698 1.00 73.31 830 ASP A N 1
ATOM 5844 C CA . ASP A 1 830 ? -24.037 -46.038 75.826 1.00 73.31 830 ASP A CA 1
ATOM 5845 C C . ASP A 1 830 ? -22.516 -46.246 75.818 1.00 73.31 830 ASP A C 1
ATOM 5847 O O . ASP A 1 830 ? -21.856 -46.078 76.852 1.00 73.31 830 ASP A O 1
ATOM 5851 N N . CYS A 1 831 ? -21.985 -46.759 74.708 1.00 70.69 831 CYS A N 1
ATOM 5852 C CA . CYS A 1 831 ? -20.622 -47.278 74.626 1.00 70.69 831 CYS A CA 1
ATOM 5853 C C . CYS A 1 831 ? -19.646 -46.366 73.892 1.00 70.69 831 CYS A C 1
ATOM 5855 O O . CYS A 1 831 ? -18.434 -46.526 74.075 1.00 70.69 831 CYS A O 1
ATOM 5857 N N . ASP A 1 832 ? -20.147 -45.434 73.089 1.00 66.88 832 ASP A N 1
ATOM 5858 C CA . ASP A 1 832 ? -19.344 -44.419 72.412 1.00 66.88 832 ASP A CA 1
ATOM 5859 C C . ASP A 1 832 ? -19.368 -43.056 73.133 1.00 66.88 832 ASP A C 1
ATOM 5861 O O . ASP A 1 832 ? -18.486 -42.226 72.898 1.00 66.88 832 ASP A O 1
ATOM 5865 N N . GLY A 1 833 ? -20.287 -42.863 74.088 1.00 61.34 833 GLY A N 1
ATOM 5866 C CA . GLY A 1 833 ? -20.412 -41.649 74.889 1.00 61.34 833 GLY A CA 1
ATOM 5867 C C . GLY A 1 833 ? -21.064 -40.488 74.139 1.00 61.34 833 GLY A C 1
ATOM 5868 O O . GLY A 1 833 ? -21.041 -39.358 74.651 1.00 61.34 833 GLY A O 1
ATOM 5869 N N . ASP A 1 834 ? -21.620 -40.738 72.951 1.00 64.00 834 ASP A N 1
ATOM 5870 C CA . ASP A 1 834 ? -22.322 -39.747 72.150 1.00 64.00 834 ASP A CA 1
ATOM 5871 C C . ASP A 1 834 ? -23.768 -39.582 72.647 1.00 64.00 834 ASP A C 1
ATOM 5873 O O . ASP A 1 834 ? -24.643 -40.433 72.508 1.00 64.00 834 ASP A O 1
ATOM 5877 N N . ALA A 1 835 ? -24.064 -38.410 73.210 1.00 58.56 835 ALA A N 1
ATOM 5878 C CA . ALA A 1 835 ? -25.394 -38.109 73.734 1.00 58.56 835 ALA A CA 1
ATOM 5879 C C . ALA A 1 835 ? -26.495 -38.044 72.649 1.00 58.56 835 ALA A C 1
ATOM 5881 O O . ALA A 1 835 ? -27.680 -37.977 72.983 1.00 58.56 835 ALA A O 1
ATOM 5882 N N . THR A 1 836 ? -26.138 -38.018 71.359 1.00 57.34 836 THR A N 1
ATOM 5883 C CA . THR A 1 836 ? -27.090 -37.815 70.257 1.00 57.34 836 THR A CA 1
ATOM 5884 C C . THR A 1 836 ? -27.733 -39.098 69.737 1.00 57.34 836 THR A C 1
ATOM 5886 O O . THR A 1 836 ? -28.859 -39.040 69.233 1.00 57.34 836 THR A O 1
ATOM 5889 N N . ASN A 1 837 ? -27.069 -40.248 69.876 1.00 61.31 837 ASN A N 1
ATOM 5890 C CA . ASN A 1 837 ? -27.581 -41.547 69.429 1.00 61.31 837 ASN A CA 1
ATOM 5891 C C . ASN A 1 837 ? -28.099 -42.422 70.596 1.00 61.31 837 ASN A C 1
ATOM 5893 O O . ASN A 1 837 ? -28.984 -43.249 70.364 1.00 61.31 837 ASN A O 1
ATOM 5897 N N . GLY A 1 838 ? -27.681 -42.150 71.840 1.00 67.56 838 GLY A N 1
ATOM 5898 C CA . GLY A 1 838 ? -28.199 -42.776 73.064 1.00 67.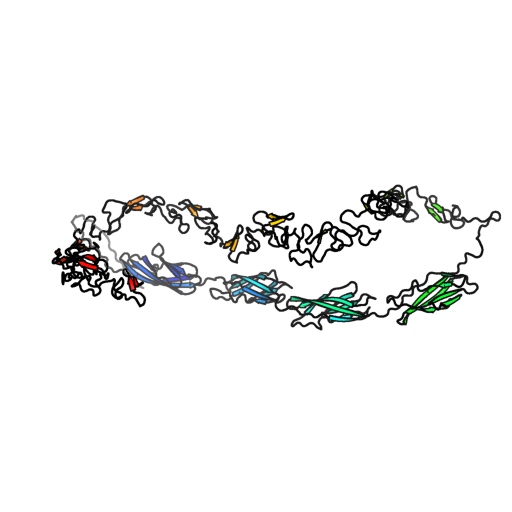56 838 GLY A CA 1
ATOM 5899 C C . GLY A 1 838 ? -27.902 -44.278 73.156 1.00 67.56 838 GLY A C 1
ATOM 5900 O O . GLY A 1 838 ? -27.249 -44.824 72.294 1.00 67.56 838 GLY A O 1
ATOM 5901 N N . CYS A 1 839 ? -28.427 -44.967 74.180 1.00 70.25 839 CYS A N 1
ATOM 5902 C CA . CYS A 1 839 ? -28.048 -46.346 74.545 1.00 70.25 839 CYS A CA 1
ATOM 5903 C C . CYS A 1 839 ? -28.195 -47.385 73.404 1.00 70.25 839 CYS A C 1
ATOM 5905 O O . CYS A 1 839 ? -29.268 -47.965 73.199 1.00 70.25 839 CYS A O 1
ATOM 5907 N N . GLU A 1 840 ? -27.097 -47.652 72.708 1.00 66.38 840 GLU A N 1
ATOM 5908 C CA . GLU A 1 840 ? -27.032 -48.287 71.391 1.00 66.38 840 GLU A CA 1
ATOM 5909 C C . GLU A 1 840 ? -26.468 -49.711 71.412 1.00 66.38 840 GLU A C 1
ATOM 5911 O O . GLU A 1 840 ? -26.690 -50.484 70.475 1.00 66.38 840 GLU A O 1
ATOM 5916 N N . ALA A 1 841 ? -25.763 -50.097 72.476 1.00 72.69 841 ALA A N 1
ATOM 5917 C CA . ALA A 1 841 ? -25.045 -51.363 72.518 1.00 72.69 841 ALA A CA 1
ATOM 5918 C C . ALA A 1 841 ? -25.682 -52.385 73.467 1.00 72.69 841 ALA A C 1
ATOM 5920 O O . ALA A 1 841 ? -25.857 -52.137 74.662 1.00 72.69 841 ALA A O 1
ATOM 5921 N N . ALA A 1 842 ? -25.961 -53.579 72.935 1.00 71.19 842 ALA A N 1
ATOM 5922 C CA . ALA A 1 842 ? -26.324 -54.754 73.722 1.00 71.19 842 ALA A CA 1
ATOM 5923 C C . ALA A 1 842 ? -25.084 -55.340 74.418 1.00 71.19 842 ALA A C 1
ATOM 5925 O O . ALA A 1 842 ? -24.049 -55.540 73.775 1.00 71.19 842 ALA A O 1
ATOM 5926 N N . VAL A 1 843 ? -25.191 -55.601 75.726 1.00 73.25 843 VAL A N 1
ATOM 5927 C CA . VAL A 1 843 ? -24.075 -56.077 76.571 1.00 73.25 843 VAL A CA 1
ATOM 5928 C C . VAL A 1 843 ? -24.175 -57.559 76.965 1.00 73.25 843 VAL A C 1
ATOM 5930 O O . VAL A 1 843 ? -23.628 -57.991 77.980 1.00 73.25 843 VAL A O 1
ATOM 5933 N N . ASP A 1 84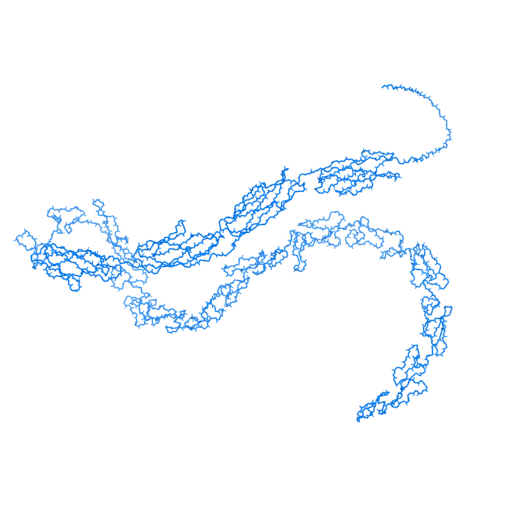4 ? -24.904 -58.355 76.193 1.00 73.12 844 ASP A N 1
ATOM 5934 C CA . ASP A 1 844 ? -25.082 -59.802 76.369 1.00 73.12 844 ASP A CA 1
ATOM 5935 C C . ASP A 1 844 ? -24.401 -60.634 75.268 1.00 73.12 844 ASP A C 1
ATOM 5937 O O . ASP A 1 844 ? -24.671 -61.824 75.137 1.00 73.12 844 ASP A O 1
ATOM 5941 N N . THR A 1 845 ? -23.485 -60.025 74.509 1.00 72.69 845 THR A N 1
ATOM 5942 C CA . THR A 1 845 ? -22.708 -60.683 73.449 1.00 72.69 845 THR A CA 1
ATOM 5943 C C . THR A 1 845 ? -21.268 -60.952 73.888 1.00 72.69 845 THR A C 1
ATOM 5945 O O . THR A 1 845 ? -20.718 -60.208 74.702 1.00 72.69 845 THR A O 1
ATOM 5948 N N . ASP A 1 846 ? -20.605 -61.949 73.294 1.00 68.38 846 ASP A N 1
ATOM 5949 C CA . ASP A 1 846 ? -19.206 -62.305 73.611 1.00 68.38 846 ASP A CA 1
ATOM 5950 C C . ASP A 1 846 ? -18.212 -61.178 73.362 1.00 68.38 846 ASP A C 1
ATOM 5952 O O . ASP A 1 846 ? -17.159 -61.113 73.985 1.00 68.38 846 ASP A O 1
ATOM 5956 N N . THR A 1 847 ? -18.567 -60.228 72.507 1.00 69.69 847 THR A N 1
ATOM 5957 C CA . THR A 1 847 ? -17.758 -59.043 72.226 1.00 69.69 847 THR A CA 1
ATOM 5958 C C . THR A 1 847 ? -17.958 -57.898 73.222 1.00 69.69 847 THR A C 1
ATOM 5960 O O . THR A 1 847 ? -17.105 -57.011 73.272 1.00 69.69 847 THR A O 1
ATOM 5963 N N . ARG A 1 848 ? -19.043 -57.904 74.016 1.00 73.12 848 ARG A N 1
ATOM 5964 C CA . ARG A 1 848 ? -19.456 -56.809 74.925 1.00 73.12 848 ARG A CA 1
ATOM 5965 C C . ARG A 1 848 ? -20.098 -57.323 76.224 1.00 73.12 848 ARG A C 1
ATOM 5967 O O . ARG A 1 848 ? -21.083 -56.779 76.715 1.00 73.12 848 ARG A O 1
ATOM 5974 N N . CYS A 1 849 ? -19.550 -58.386 76.797 1.00 76.75 849 CYS A N 1
ATOM 5975 C CA . CYS A 1 849 ? -20.142 -59.142 77.891 1.00 76.75 849 CYS A CA 1
ATOM 5976 C C . CYS A 1 849 ? -20.180 -58.366 79.219 1.00 76.75 849 CYS A C 1
ATOM 5978 O O . CYS A 1 849 ? -19.185 -58.259 79.931 1.00 76.75 849 CYS A O 1
ATOM 5980 N N . GLY A 1 850 ? -21.346 -57.830 79.580 1.00 70.69 850 GLY A N 1
ATOM 5981 C CA . GLY A 1 850 ? -21.557 -57.042 80.798 1.00 70.69 850 GLY A CA 1
ATOM 5982 C C . GLY A 1 850 ? -21.026 -55.607 80.725 1.00 70.69 850 GLY A C 1
ATOM 5983 O O . GLY A 1 850 ? -21.140 -54.868 81.704 1.00 70.69 850 GLY A O 1
ATOM 5984 N N . GLY A 1 851 ? -20.475 -55.194 79.581 1.00 73.50 851 GLY A N 1
ATOM 5985 C CA . GLY A 1 851 ? -19.968 -53.844 79.366 1.00 73.50 851 GLY A CA 1
ATOM 5986 C C . GLY A 1 851 ? -19.329 -53.651 77.992 1.00 73.50 851 GLY A C 1
ATOM 5987 O O . GLY A 1 851 ? -18.863 -54.596 77.359 1.00 73.50 851 GLY A O 1
ATOM 5988 N N . CYS A 1 852 ? -19.261 -52.391 77.567 1.00 71.00 852 CYS A N 1
ATOM 5989 C CA . CYS A 1 852 ? -18.862 -51.933 76.230 1.00 71.00 852 CYS A CA 1
ATOM 5990 C C . CYS A 1 852 ? -17.506 -52.420 75.709 1.00 71.00 852 CYS A C 1
ATOM 5992 O O . CYS A 1 852 ? -17.264 -52.394 74.507 1.00 71.00 852 CYS A O 1
ATOM 5994 N N . SER A 1 853 ? -16.612 -52.839 76.600 1.00 70.88 853 SER A N 1
ATOM 5995 C CA . SER A 1 853 ? -15.233 -53.206 76.257 1.00 70.88 853 SER A CA 1
ATOM 5996 C C . SER A 1 853 ? -14.826 -54.570 76.810 1.00 70.88 853 SER A C 1
ATOM 5998 O O . SER A 1 853 ? -13.637 -54.863 76.915 1.00 70.88 853 SER A O 1
ATOM 6000 N N . ILE A 1 854 ? -15.793 -55.391 77.225 1.00 71.62 854 ILE A N 1
ATOM 6001 C CA . ILE A 1 854 ? -15.521 -56.709 77.797 1.00 71.62 854 ILE A CA 1
ATOM 6002 C C . ILE A 1 854 ? -15.732 -57.756 76.705 1.00 71.62 854 ILE A C 1
ATOM 6004 O O . ILE A 1 854 ? -16.851 -58.185 76.453 1.00 71.62 854 ILE A O 1
ATOM 6008 N N . THR A 1 855 ? -14.648 -58.159 76.050 1.00 77.50 855 THR A N 1
ATOM 6009 C CA . THR A 1 855 ? -14.659 -59.239 75.056 1.00 77.50 855 THR A CA 1
ATOM 6010 C C . THR A 1 855 ? -14.164 -60.537 75.693 1.00 77.50 855 THR A C 1
ATOM 6012 O O . THR A 1 855 ? -13.090 -60.560 76.298 1.00 77.50 855 THR A O 1
ATOM 6015 N N . CYS A 1 856 ? -14.939 -61.611 75.573 1.00 74.44 856 CYS A N 1
ATOM 6016 C CA . CYS A 1 856 ? -14.554 -62.947 76.010 1.00 74.44 856 CYS A CA 1
ATOM 6017 C C . CYS A 1 856 ? -13.501 -63.524 75.058 1.00 74.44 856 CYS A C 1
ATOM 6019 O O . CYS A 1 856 ? -13.540 -63.289 73.851 1.00 74.44 856 CYS A O 1
ATOM 6021 N N . SER A 1 857 ? -12.502 -64.225 75.601 1.00 72.50 857 SER A N 1
ATOM 6022 C CA . SER A 1 857 ? -11.488 -64.877 74.764 1.00 72.50 857 SER A CA 1
ATOM 6023 C C . SER A 1 857 ? -12.072 -66.095 74.044 1.00 72.50 857 SER A C 1
ATOM 6025 O O . SER A 1 857 ? -13.077 -66.634 74.476 1.00 72.50 857 SER A O 1
ATOM 6027 N N . THR A 1 858 ? -11.396 -66.611 73.015 1.00 69.25 858 THR A N 1
ATOM 6028 C CA . THR A 1 858 ? -11.806 -67.816 72.251 1.00 69.25 858 THR A CA 1
ATOM 6029 C C . THR A 1 858 ? -11.903 -69.105 73.082 1.00 69.25 858 THR A C 1
ATOM 6031 O O . THR A 1 858 ? -12.279 -70.160 72.584 1.00 69.25 858 THR A O 1
ATOM 6034 N N . SER A 1 859 ? -11.533 -69.054 74.363 1.00 69.69 859 SER A N 1
ATOM 6035 C CA . SER A 1 859 ? -11.727 -70.135 75.333 1.00 69.69 859 SER A CA 1
ATOM 6036 C C . SER A 1 859 ? -12.741 -69.748 76.413 1.00 69.69 859 SER A C 1
ATOM 6038 O O . SER A 1 859 ? -12.681 -70.287 77.519 1.00 69.69 859 SER A O 1
ATOM 6040 N N . GLN A 1 860 ? -13.619 -68.777 76.149 1.00 76.12 860 GLN A N 1
ATOM 6041 C CA . GLN A 1 860 ? -14.637 -68.263 77.060 1.00 76.12 860 GLN A CA 1
ATOM 6042 C C . GLN A 1 860 ? -15.912 -67.861 76.301 1.00 76.12 860 GLN A C 1
ATOM 6044 O O . GLN A 1 860 ? -15.824 -67.357 75.194 1.00 76.12 860 GLN A O 1
ATOM 6049 N N . THR A 1 861 ? -17.076 -67.981 76.941 1.00 79.88 861 THR A N 1
ATOM 6050 C CA . THR A 1 861 ? -18.368 -67.491 76.416 1.00 79.88 861 THR A CA 1
ATOM 6051 C C . THR A 1 861 ? -19.076 -66.593 77.438 1.00 79.88 861 THR A C 1
ATOM 6053 O O . THR A 1 861 ? -18.842 -66.701 78.651 1.00 79.88 861 THR A O 1
ATOM 6056 N N . CYS A 1 862 ? -19.918 -65.674 76.976 1.00 74.69 862 CYS A N 1
ATOM 6057 C CA . CYS A 1 862 ? -20.625 -64.683 77.766 1.00 74.69 862 CYS A CA 1
ATOM 6058 C C . CYS A 1 862 ? -21.915 -65.257 78.334 1.00 74.69 862 CYS A C 1
ATOM 6060 O O . CYS A 1 862 ? -22.878 -65.545 77.629 1.00 74.69 862 CYS A O 1
ATOM 6062 N N . THR A 1 863 ? -21.990 -65.364 79.658 1.00 77.19 863 THR A N 1
ATOM 6063 C CA . THR A 1 863 ? -23.213 -65.804 80.331 1.00 77.19 863 THR A CA 1
ATOM 6064 C C . THR A 1 863 ? -23.600 -64.805 81.410 1.00 77.19 863 THR A C 1
ATOM 6066 O O . THR A 1 863 ? -22.888 -64.625 82.394 1.00 77.19 863 THR A O 1
ATOM 6069 N N . SER A 1 864 ? -24.764 -64.165 81.248 1.00 69.75 864 SER A N 1
ATOM 6070 C CA . SER A 1 864 ? -25.301 -63.175 82.203 1.00 69.75 864 SER A CA 1
ATOM 6071 C C . SER A 1 864 ? -24.330 -62.023 82.525 1.00 69.75 864 SER A C 1
ATOM 6073 O O . SER A 1 864 ? -24.254 -61.576 83.670 1.00 69.75 864 SER A O 1
ATOM 6075 N N . GLY A 1 865 ? -23.589 -61.547 81.519 1.00 69.62 865 GLY A N 1
ATOM 6076 C CA . GLY A 1 865 ? -22.685 -60.401 81.652 1.00 69.62 865 GLY A CA 1
ATOM 6077 C C . GLY A 1 865 ? -21.316 -60.714 82.268 1.00 69.62 865 GLY A C 1
ATOM 6078 O O . GLY A 1 865 ? -20.661 -59.801 82.764 1.00 69.62 865 GLY A O 1
ATOM 6079 N N . ALA A 1 866 ? -20.878 -61.979 82.265 1.00 74.75 866 ALA A N 1
ATOM 6080 C CA . ALA A 1 866 ? -19.506 -62.363 82.600 1.00 74.75 866 ALA A CA 1
ATOM 6081 C C . ALA A 1 866 ? -18.963 -63.451 81.656 1.00 74.75 866 ALA A C 1
ATOM 6083 O O . ALA A 1 866 ? -19.691 -64.375 81.291 1.00 74.75 866 ALA A O 1
ATOM 6084 N N . CYS A 1 867 ? -17.673 -63.362 81.311 1.00 78.50 867 CYS A N 1
ATOM 6085 C CA . CYS A 1 867 ? -16.977 -64.363 80.499 1.00 78.50 867 CYS A CA 1
ATOM 6086 C C . CYS A 1 867 ? -16.630 -65.607 81.327 1.00 78.50 867 CYS A C 1
ATOM 6088 O O . CYS A 1 867 ? -15.960 -65.516 82.361 1.00 78.50 867 CYS A O 1
ATOM 6090 N N . VAL A 1 868 ? -17.070 -66.776 80.868 1.00 80.31 868 VAL A N 1
ATOM 6091 C CA . VAL A 1 868 ? -16.917 -68.067 81.554 1.00 80.31 868 VAL A CA 1
ATOM 6092 C C . VAL A 1 868 ? -16.079 -69.012 80.697 1.00 80.31 868 VAL A C 1
ATOM 6094 O O . VAL A 1 868 ? -16.340 -69.146 79.512 1.00 80.31 868 VAL A O 1
ATOM 6097 N N . ALA A 1 869 ? -15.078 -69.673 81.290 1.00 78.88 869 ALA A N 1
ATOM 6098 C CA . ALA A 1 869 ? -14.106 -70.495 80.562 1.00 78.88 869 ALA A CA 1
ATOM 6099 C C . ALA A 1 869 ? -14.643 -71.839 80.045 1.00 78.88 869 ALA A C 1
ATOM 6101 O O . ALA A 1 869 ? -15.327 -72.567 80.768 1.00 78.88 869 ALA A O 1
ATOM 6102 N N . CYS A 1 870 ? -14.228 -72.183 78.825 1.00 73.31 870 CYS A N 1
ATOM 6103 C CA . CYS A 1 870 ? -14.392 -73.480 78.187 1.00 73.31 870 CYS A CA 1
ATOM 6104 C C . CYS A 1 870 ? -13.624 -74.574 78.942 1.00 73.31 870 CYS A C 1
ATOM 6106 O O . CYS A 1 870 ? -12.595 -74.336 79.584 1.00 73.31 870 CYS A O 1
ATOM 6108 N N . THR A 1 871 ? -14.106 -75.812 78.848 1.00 75.12 871 THR A N 1
ATOM 6109 C CA . THR A 1 871 ? -13.357 -76.987 79.307 1.00 75.12 871 THR A CA 1
ATOM 6110 C C . THR A 1 871 ? -12.093 -77.199 78.469 1.00 75.12 871 THR A C 1
ATOM 6112 O O . THR A 1 871 ? -12.089 -76.952 77.268 1.00 75.12 871 THR A O 1
ATOM 6115 N N . ALA A 1 872 ? -11.011 -77.662 79.105 1.00 71.50 872 ALA A N 1
ATOM 6116 C CA . ALA A 1 872 ? -9.706 -77.820 78.460 1.00 71.50 872 ALA A CA 1
ATOM 6117 C C . ALA A 1 872 ? -9.778 -78.724 77.214 1.00 71.50 872 ALA A C 1
ATOM 6119 O O . ALA A 1 872 ? -10.225 -79.865 77.320 1.00 71.50 872 ALA A O 1
ATOM 6120 N N . GLY A 1 873 ? -9.300 -78.208 76.077 1.00 68.81 873 GLY A N 1
ATOM 6121 C CA . GLY A 1 873 ? -9.356 -78.869 74.766 1.00 68.81 873 GLY A CA 1
ATOM 6122 C C . GLY A 1 873 ? -10.427 -78.311 73.824 1.00 68.81 873 GLY A C 1
ATOM 6123 O O . GLY A 1 873 ? -10.349 -78.577 72.632 1.00 68.81 873 GLY A O 1
ATOM 6124 N N . ASN A 1 874 ? -11.363 -77.491 74.318 1.00 74.31 874 ASN A N 1
ATOM 6125 C CA . ASN A 1 874 ? -12.429 -76.899 73.509 1.00 74.31 874 ASN A CA 1
ATOM 6126 C C . ASN A 1 874 ? -12.318 -75.368 73.428 1.00 74.31 874 ASN A C 1
ATOM 6128 O O . ASN A 1 874 ? -11.958 -74.717 74.414 1.00 74.31 874 ASN A O 1
ATOM 6132 N N . GLY A 1 875 ? -12.668 -74.809 72.269 1.00 76.81 875 GLY A N 1
ATOM 6133 C CA . GLY A 1 875 ? -12.772 -73.373 72.005 1.00 76.81 875 GLY A CA 1
ATOM 6134 C C . GLY A 1 875 ? -14.109 -72.999 71.366 1.00 76.81 875 GLY A C 1
ATOM 6135 O O . GLY A 1 875 ? -14.810 -73.866 70.851 1.00 76.81 875 GLY A O 1
ATOM 6136 N N . ASP A 1 876 ? -14.435 -71.715 71.447 1.00 73.19 876 ASP A N 1
ATOM 6137 C CA . ASP A 1 876 ? -15.561 -71.060 70.774 1.00 73.19 876 ASP A CA 1
ATOM 6138 C C . ASP A 1 876 ? -14.993 -70.308 69.565 1.00 73.19 876 ASP A C 1
ATOM 6140 O O . ASP A 1 876 ? -14.230 -69.342 69.713 1.00 73.19 876 ASP A O 1
ATOM 6144 N N . CYS A 1 877 ? -15.240 -70.852 68.375 1.00 71.75 877 CYS A N 1
ATOM 6145 C CA . CYS A 1 877 ? -14.558 -70.454 67.145 1.00 71.75 877 CYS A CA 1
ATOM 6146 C C . CYS A 1 877 ? -15.449 -69.681 66.173 1.00 71.75 877 CYS A C 1
ATOM 6148 O O . CYS A 1 877 ? -14.952 -69.220 65.139 1.00 71.75 877 CYS A O 1
ATOM 6150 N N . ASP A 1 878 ? -16.730 -69.509 66.498 1.00 67.56 878 ASP A N 1
ATOM 6151 C CA . ASP A 1 878 ? -17.686 -68.732 65.710 1.00 67.56 878 ASP A CA 1
ATOM 6152 C C . ASP A 1 878 ? -18.168 -67.450 66.418 1.00 67.56 878 ASP A C 1
ATOM 6154 O O . ASP A 1 878 ? -18.751 -66.585 65.756 1.00 67.56 878 ASP A O 1
ATOM 6158 N N . THR A 1 879 ? -17.813 -67.246 67.697 1.00 63.72 879 THR A N 1
ATOM 6159 C CA . THR A 1 879 ? -18.125 -66.055 68.513 1.00 63.72 879 THR A CA 1
ATOM 6160 C C . THR A 1 879 ? -19.624 -65.816 68.729 1.00 63.72 879 THR A C 1
ATOM 6162 O O . THR A 1 879 ? -20.049 -64.684 69.006 1.00 63.72 879 THR A O 1
ATOM 6165 N N . ASP A 1 880 ? -20.435 -66.869 68.589 1.00 64.81 880 ASP A N 1
ATOM 6166 C CA . ASP A 1 880 ? -21.857 -66.860 68.911 1.00 64.81 880 ASP A CA 1
ATOM 6167 C C . ASP A 1 880 ? -22.099 -67.320 70.360 1.00 64.81 880 ASP A C 1
ATOM 6169 O O . ASP A 1 880 ? -22.159 -68.504 70.685 1.00 64.81 880 ASP A O 1
ATOM 6173 N N . ALA A 1 881 ? -22.394 -66.356 71.233 1.00 60.88 881 ALA A N 1
ATOM 6174 C CA . ALA A 1 881 ? -22.679 -66.597 72.649 1.00 60.88 881 ALA A CA 1
ATOM 6175 C C . ALA A 1 881 ? -23.847 -67.575 72.921 1.00 60.88 881 ALA A C 1
ATOM 6177 O O . ALA A 1 881 ? -24.078 -67.975 74.066 1.00 60.88 881 ALA A O 1
ATOM 6178 N N . THR A 1 882 ? -24.655 -67.921 71.910 1.00 59.47 882 THR A N 1
ATOM 6179 C CA . THR A 1 882 ? -25.856 -68.748 72.080 1.00 59.47 882 THR A CA 1
ATOM 6180 C C . THR A 1 882 ? -25.608 -70.254 71.987 1.00 59.47 882 THR A C 1
ATOM 6182 O O . THR A 1 882 ? -26.453 -71.017 72.474 1.00 59.47 882 THR A O 1
ATOM 6185 N N . ASN A 1 883 ? -24.484 -70.701 71.415 1.00 63.78 883 ASN A N 1
ATOM 6186 C CA . ASN A 1 883 ? -24.164 -72.125 71.249 1.00 63.78 883 ASN A CA 1
ATOM 6187 C C . ASN A 1 883 ? -22.952 -72.591 72.094 1.00 63.78 883 ASN A C 1
ATOM 6189 O O . ASN A 1 883 ? -22.991 -73.736 72.553 1.00 63.78 883 ASN A O 1
ATOM 6193 N N . GLY A 1 884 ? -22.002 -71.703 72.418 1.00 71.12 884 GLY A N 1
ATOM 6194 C CA . GLY A 1 884 ? -20.877 -71.911 73.342 1.00 71.12 884 GLY A CA 1
ATOM 6195 C C . GLY A 1 884 ? -19.855 -72.973 72.899 1.00 71.12 884 GLY A C 1
ATOM 6196 O O . GLY A 1 884 ? -20.138 -73.780 72.035 1.00 71.12 884 GLY A O 1
ATOM 6197 N N . CYS A 1 885 ? -18.708 -73.051 73.588 1.00 75.06 885 CYS A N 1
ATOM 6198 C CA . CYS A 1 885 ? -17.499 -73.833 73.245 1.00 75.06 885 CYS A CA 1
ATOM 6199 C C . CYS A 1 885 ? -17.691 -75.193 72.522 1.00 75.06 885 CYS A C 1
ATOM 6201 O O . CYS A 1 885 ? -17.763 -76.262 73.146 1.00 75.06 885 CYS A O 1
ATOM 6203 N N . GLU A 1 886 ? -17.678 -75.157 71.197 1.00 69.44 886 GLU A N 1
ATOM 6204 C CA . GLU A 1 886 ? -18.111 -76.218 70.287 1.00 69.44 886 GLU A CA 1
ATOM 6205 C C . GLU A 1 886 ? -16.971 -76.887 69.505 1.00 69.44 886 GLU A C 1
ATOM 6207 O O . GLU A 1 886 ? -17.147 -78.004 69.012 1.00 69.44 886 GLU A O 1
ATOM 6212 N N . THR A 1 887 ? -15.791 -76.264 69.443 1.00 76.31 887 THR A N 1
ATOM 6213 C CA . THR A 1 887 ? -14.683 -76.694 68.572 1.00 76.31 887 THR A CA 1
ATOM 6214 C C . THR A 1 887 ? -13.571 -77.415 69.352 1.00 76.31 887 THR A C 1
ATOM 6216 O O . THR A 1 887 ? -13.121 -76.920 70.383 1.00 76.31 887 THR A O 1
ATOM 6219 N N . ASP A 1 888 ? -13.109 -78.585 68.880 1.00 75.94 888 ASP A N 1
ATOM 6220 C CA . ASP A 1 888 ? -12.007 -79.369 69.482 1.00 75.94 888 ASP A CA 1
ATOM 6221 C C . ASP A 1 888 ? -10.637 -78.905 68.954 1.00 75.94 888 ASP A C 1
ATOM 6223 O O . ASP A 1 888 ? -10.281 -79.133 67.796 1.00 75.94 888 ASP A O 1
ATOM 6227 N N . LEU A 1 889 ? -9.844 -78.290 69.834 1.00 73.62 889 LEU A N 1
ATOM 6228 C CA . LEU A 1 889 ? -8.564 -77.645 69.518 1.00 73.62 889 LEU A CA 1
ATOM 6229 C C . LEU A 1 889 ? -7.362 -78.609 69.512 1.00 73.62 889 LEU A C 1
ATOM 6231 O O . LEU A 1 889 ? -6.204 -78.178 69.545 1.00 73.62 889 LEU A O 1
ATOM 6235 N N . THR A 1 890 ? -7.613 -79.920 69.542 1.00 71.12 890 THR A N 1
ATOM 6236 C CA . THR A 1 890 ? -6.565 -80.957 69.524 1.00 71.12 890 THR A CA 1
ATOM 6237 C C . THR A 1 890 ? -6.395 -81.635 68.167 1.00 71.12 890 THR A C 1
ATOM 6239 O O . THR A 1 890 ? -5.557 -82.523 68.020 1.00 71.12 890 THR A O 1
ATOM 6242 N N . THR A 1 891 ? -7.158 -81.208 67.163 1.00 68.00 891 THR A N 1
ATOM 6243 C CA . THR A 1 891 ? -7.105 -81.760 65.806 1.00 68.00 891 THR A CA 1
ATOM 6244 C C . THR A 1 891 ? -6.104 -81.005 64.924 1.00 68.00 891 THR A C 1
ATOM 6246 O O . THR A 1 891 ? -5.801 -79.839 65.169 1.00 68.00 891 THR A O 1
ATOM 6249 N N . ASN A 1 892 ? -5.611 -81.640 63.852 1.00 65.69 892 ASN A N 1
ATOM 6250 C CA . ASN A 1 892 ? -4.711 -80.996 62.878 1.00 65.69 892 ASN A CA 1
ATOM 6251 C C . ASN A 1 892 ? -5.348 -79.796 62.148 1.00 65.69 892 ASN A C 1
ATOM 6253 O O . ASN A 1 892 ? -4.612 -79.029 61.531 1.00 65.69 892 ASN A O 1
ATOM 6257 N N . ALA A 1 893 ? -6.676 -79.639 62.198 1.00 68.19 893 ALA A N 1
ATOM 6258 C CA . ALA A 1 893 ? -7.395 -78.521 61.589 1.00 68.19 893 ALA A CA 1
ATOM 6259 C C . ALA A 1 893 ? -7.381 -77.254 62.467 1.00 68.19 893 ALA A C 1
ATOM 6261 O O . ALA A 1 893 ? -7.317 -76.150 61.926 1.00 68.19 893 ALA A O 1
ATOM 6262 N N . ASP A 1 894 ? -7.368 -77.428 63.794 1.00 70.31 894 ASP A N 1
ATOM 6263 C CA . ASP A 1 894 ? -7.586 -76.378 64.801 1.00 70.31 894 ASP A CA 1
ATOM 6264 C C . ASP A 1 894 ? -6.550 -76.452 65.946 1.00 70.31 894 ASP A C 1
ATOM 6266 O O . ASP A 1 894 ? -6.854 -76.262 67.127 1.00 70.31 894 ASP A O 1
ATOM 6270 N N . CYS A 1 895 ? -5.300 -76.781 65.609 1.00 74.25 895 CYS A N 1
ATOM 6271 C CA . CYS A 1 895 ? -4.257 -77.158 66.558 1.00 74.25 895 CYS A CA 1
ATOM 6272 C C . CYS A 1 895 ? -3.854 -75.998 67.483 1.00 74.25 895 CYS A C 1
ATOM 6274 O O . CYS A 1 895 ? -3.113 -75.094 67.096 1.00 74.25 895 CYS A O 1
ATOM 6276 N N . GLY A 1 896 ? -4.310 -76.044 68.739 1.00 69.56 896 GLY A N 1
ATOM 6277 C CA . GLY A 1 896 ? -4.018 -75.020 69.751 1.00 69.56 896 GLY A CA 1
ATOM 6278 C C . GLY A 1 896 ? -4.829 -73.727 69.608 1.00 69.56 896 GLY A C 1
ATOM 6279 O O . GLY A 1 896 ? -4.657 -72.813 70.417 1.00 69.56 896 GLY A O 1
ATOM 6280 N N . GLY A 1 897 ? -5.727 -73.648 68.625 1.00 70.81 897 GLY A N 1
ATOM 6281 C CA . GLY A 1 897 ? -6.580 -72.491 68.377 1.00 70.81 897 GLY A CA 1
ATOM 6282 C C . GLY A 1 897 ? -7.389 -72.632 67.088 1.00 70.81 897 GLY A C 1
ATOM 6283 O O . GLY A 1 897 ? -7.021 -73.381 66.187 1.00 70.81 897 GLY A O 1
ATOM 6284 N N . CYS A 1 898 ? -8.493 -71.892 67.009 1.00 71.44 898 CYS A N 1
ATOM 6285 C CA . CYS A 1 898 ? -9.430 -71.930 65.888 1.00 71.44 898 CYS A CA 1
ATOM 6286 C C . CYS A 1 898 ? -8.734 -71.695 64.536 1.00 71.44 898 CYS A C 1
ATOM 6288 O O . CYS A 1 898 ? -8.034 -70.692 64.372 1.00 71.44 898 CYS A O 1
ATOM 6290 N N . ASN A 1 899 ? -8.966 -72.584 63.567 1.00 67.69 899 ASN A N 1
ATOM 6291 C CA . ASN A 1 899 ? -8.422 -72.567 62.205 1.00 67.69 899 ASN A CA 1
ATOM 6292 C C . ASN A 1 899 ? -6.881 -72.579 62.105 1.00 67.69 899 ASN A C 1
ATOM 6294 O O . ASN A 1 899 ? -6.317 -72.121 61.106 1.00 67.69 899 ASN A O 1
ATOM 6298 N N . ILE A 1 900 ? -6.173 -73.087 63.119 1.00 71.62 900 ILE A N 1
ATOM 6299 C CA . ILE A 1 900 ? -4.718 -73.284 63.055 1.00 71.62 900 ILE A CA 1
ATOM 6300 C C . ILE A 1 900 ? -4.421 -74.671 62.473 1.00 71.62 900 ILE A C 1
ATOM 6302 O O . ILE A 1 900 ? -4.345 -75.668 63.190 1.00 71.62 900 ILE A O 1
ATOM 6306 N N . THR A 1 901 ? -4.234 -74.733 61.154 1.00 70.19 901 THR A N 1
ATOM 6307 C CA . THR A 1 901 ? -3.933 -75.984 60.445 1.00 70.19 901 THR A CA 1
ATOM 6308 C C . THR A 1 901 ? -2.421 -76.232 60.336 1.00 70.19 901 THR A C 1
ATOM 6310 O O . THR A 1 901 ? -1.673 -75.340 59.931 1.00 70.19 901 THR A O 1
ATOM 6313 N N . CYS A 1 902 ? -1.944 -77.445 60.639 1.00 69.12 902 CYS A N 1
ATOM 6314 C CA . CYS A 1 902 ? -0.542 -77.829 60.409 1.00 69.12 902 CYS A CA 1
ATOM 6315 C C . CYS A 1 902 ? -0.338 -78.191 58.922 1.00 69.12 902 CYS A C 1
ATOM 6317 O O . CYS A 1 902 ? -0.609 -79.312 58.513 1.00 69.12 902 CYS A O 1
ATOM 6319 N N . THR A 1 903 ? 0.071 -77.234 58.080 1.00 61.44 903 THR A N 1
ATOM 6320 C CA . THR A 1 903 ? 0.005 -77.349 56.601 1.00 61.44 903 THR A CA 1
ATOM 6321 C C . THR A 1 903 ? 1.318 -77.726 55.897 1.00 61.44 903 THR A C 1
ATOM 6323 O O . THR A 1 903 ? 1.527 -77.341 54.748 1.00 61.44 903 THR A O 1
ATOM 6326 N N . ALA A 1 904 ? 2.235 -78.434 56.552 1.00 60.16 904 ALA A N 1
ATOM 6327 C CA . ALA A 1 904 ? 3.383 -79.035 55.869 1.00 60.16 904 ALA A CA 1
ATOM 6328 C C . ALA A 1 904 ? 3.280 -80.554 56.003 1.00 60.16 904 ALA A C 1
ATOM 6330 O O . ALA A 1 904 ? 3.107 -81.017 57.126 1.00 60.16 904 ALA A O 1
ATOM 6331 N N . ASP A 1 905 ? 3.468 -81.308 54.910 1.00 62.47 905 ASP A N 1
ATOM 6332 C CA . ASP A 1 905 ? 3.420 -82.793 54.826 1.00 62.47 905 ASP A CA 1
ATOM 6333 C C . ASP A 1 905 ? 4.443 -83.521 55.741 1.00 62.47 905 ASP A C 1
ATOM 6335 O O . ASP A 1 905 ? 4.701 -84.717 55.632 1.00 62.47 905 ASP A O 1
ATOM 6339 N N . VAL A 1 906 ? 5.086 -82.774 56.637 1.00 64.69 906 VAL A N 1
ATOM 6340 C CA . VAL A 1 906 ? 6.102 -83.180 57.603 1.00 64.69 906 VAL A CA 1
ATOM 6341 C C . VAL A 1 906 ? 5.828 -82.570 58.989 1.00 64.69 906 VAL A C 1
ATOM 6343 O O . VAL A 1 906 ? 6.778 -82.363 59.738 1.00 64.69 906 VAL A O 1
ATOM 6346 N N . GLN A 1 907 ? 4.583 -82.212 59.343 1.00 68.12 907 GLN A N 1
ATOM 6347 C CA . GLN A 1 907 ? 4.209 -81.666 60.663 1.00 68.12 907 GLN A CA 1
ATOM 6348 C C . GLN A 1 907 ? 2.909 -82.269 61.228 1.00 68.12 907 GLN A C 1
ATOM 6350 O O . GLN A 1 907 ? 1.952 -82.465 60.492 1.00 68.12 907 GLN A O 1
ATOM 6355 N N . THR A 1 908 ? 2.840 -82.475 62.550 1.00 68.75 908 THR A N 1
ATOM 6356 C CA . THR A 1 908 ? 1.686 -83.070 63.260 1.00 68.75 908 THR A CA 1
ATOM 6357 C C . THR A 1 908 ? 1.311 -82.287 64.525 1.00 68.75 908 THR A C 1
ATOM 6359 O O . THR A 1 908 ? 2.195 -81.751 65.199 1.00 68.75 908 THR A O 1
ATOM 6362 N N . CYS A 1 909 ? 0.022 -82.233 64.889 1.00 69.06 909 CYS A N 1
ATOM 6363 C CA . CYS A 1 909 ? -0.449 -81.559 66.105 1.00 69.06 909 CYS A CA 1
ATOM 6364 C C . CYS A 1 909 ? -0.254 -82.422 67.362 1.00 69.06 909 CYS A C 1
ATOM 6366 O O . CYS A 1 909 ? -0.968 -83.399 67.578 1.00 69.06 909 CYS A O 1
ATOM 6368 N N . GLU A 1 910 ? 0.662 -82.026 68.249 1.00 69.44 910 GLU A N 1
ATOM 6369 C CA . GLU A 1 910 ? 0.809 -82.640 69.573 1.00 69.44 910 GLU A CA 1
ATOM 6370 C C . GLU A 1 910 ? 0.641 -81.581 70.664 1.00 69.44 910 GLU A C 1
ATOM 6372 O O . GLU A 1 910 ? 1.351 -80.577 70.707 1.00 69.44 910 GLU A O 1
ATOM 6377 N N . THR A 1 911 ? -0.295 -81.803 71.594 1.00 63.91 911 THR A N 1
ATOM 6378 C CA . THR A 1 911 ? -0.563 -80.902 72.737 1.00 63.91 911 THR A CA 1
ATOM 6379 C C . THR A 1 911 ? -0.887 -79.445 72.356 1.00 63.91 911 THR A C 1
ATOM 6381 O O . THR A 1 911 ? -0.627 -78.533 73.137 1.00 63.91 911 THR A O 1
ATOM 6384 N N . GLY A 1 912 ? -1.487 -79.225 71.178 1.00 65.81 912 GLY A N 1
ATOM 6385 C CA . GLY A 1 912 ? -1.885 -77.893 70.704 1.00 65.81 912 GLY A CA 1
ATOM 6386 C C . GLY A 1 912 ? -0.745 -77.085 70.071 1.00 65.81 912 GLY A C 1
ATOM 6387 O O . GLY A 1 912 ? -0.732 -75.859 70.161 1.00 65.81 912 GLY A O 1
ATOM 6388 N N . SER A 1 913 ? 0.256 -77.744 69.478 1.00 71.00 913 SER A N 1
ATOM 6389 C CA . SER A 1 913 ? 1.294 -77.105 68.653 1.00 71.00 913 SER A CA 1
ATOM 6390 C C . SER A 1 913 ? 1.742 -78.021 67.505 1.00 71.00 913 SER A C 1
ATOM 6392 O O . SER A 1 913 ? 1.837 -79.236 67.686 1.00 71.00 913 SER A O 1
ATOM 6394 N N . CYS A 1 914 ? 2.029 -77.440 66.333 1.00 73.62 914 CYS A N 1
ATOM 6395 C CA . CYS A 1 914 ? 2.513 -78.171 65.155 1.00 73.62 914 CYS A CA 1
ATOM 6396 C C . CYS A 1 914 ? 4.006 -78.516 65.294 1.00 73.62 914 CYS A C 1
ATOM 6398 O O . CYS A 1 914 ? 4.853 -77.619 65.307 1.00 73.62 914 CYS A O 1
ATOM 6400 N N . ASN A 1 915 ? 4.335 -79.807 65.363 1.00 73.62 915 ASN A N 1
ATOM 6401 C CA . ASN A 1 915 ? 5.703 -80.315 65.509 1.00 73.62 915 ASN A CA 1
ATOM 6402 C C . ASN A 1 915 ? 6.163 -81.065 64.246 1.00 73.62 915 ASN A C 1
ATOM 6404 O O . ASN A 1 915 ? 5.353 -81.772 63.655 1.00 73.62 915 ASN A O 1
ATOM 6408 N N . PRO A 1 916 ? 7.440 -80.956 63.823 1.00 71.44 916 PRO A N 1
ATOM 6409 C CA . PRO A 1 916 ? 7.938 -81.624 62.621 1.00 71.44 916 PRO A CA 1
ATOM 6410 C C . PRO A 1 916 ? 8.172 -83.139 62.793 1.00 71.44 916 PRO A C 1
ATOM 6412 O O . PRO A 1 916 ? 8.637 -83.581 63.845 1.00 71.44 916 PRO A O 1
ATOM 6415 N N . CYS A 1 917 ? 7.933 -83.908 61.726 1.00 68.88 917 CYS A N 1
ATOM 6416 C CA . CYS A 1 917 ? 8.283 -85.324 61.593 1.00 68.88 917 CYS A CA 1
ATOM 6417 C C . CYS A 1 917 ? 9.807 -85.543 61.661 1.00 68.88 917 CYS A C 1
ATOM 6419 O O . CYS A 1 917 ? 10.611 -84.640 61.403 1.00 68.88 917 CYS A O 1
ATOM 6421 N N . ALA A 1 918 ? 10.227 -86.765 62.005 1.00 69.88 918 ALA A N 1
ATOM 6422 C CA . ALA A 1 918 ? 11.638 -87.141 61.971 1.00 69.88 918 ALA A CA 1
ATOM 6423 C C . ALA A 1 918 ? 12.195 -87.054 60.537 1.00 69.88 918 ALA A C 1
ATOM 6425 O O . ALA A 1 918 ? 11.458 -87.238 59.567 1.00 69.88 918 ALA A O 1
ATOM 6426 N N . ALA A 1 919 ? 13.502 -86.783 60.410 1.00 67.69 919 ALA A N 1
ATOM 6427 C CA . ALA A 1 919 ? 14.165 -86.676 59.111 1.00 67.69 919 ALA A CA 1
ATOM 6428 C C . ALA A 1 919 ? 13.840 -87.898 58.235 1.00 67.69 919 ALA A C 1
ATOM 6430 O O . ALA A 1 919 ? 13.929 -89.028 58.715 1.00 67.69 919 ALA A O 1
ATOM 6431 N N . ASP A 1 920 ? 13.464 -87.634 56.981 1.00 69.94 920 ASP A N 1
ATOM 6432 C CA . ASP A 1 920 ? 13.123 -88.617 55.946 1.00 69.94 920 ASP A CA 1
ATOM 6433 C C . ASP A 1 920 ? 11.730 -89.283 56.053 1.00 69.94 920 ASP A C 1
ATOM 6435 O O . ASP A 1 920 ? 11.432 -90.203 55.291 1.00 69.94 920 ASP A O 1
ATOM 6439 N N . THR A 1 921 ? 10.844 -88.785 56.928 1.00 73.44 921 THR A N 1
ATOM 6440 C CA . THR A 1 921 ? 9.438 -89.240 57.034 1.00 73.44 921 THR A CA 1
ATOM 6441 C C . THR A 1 921 ? 8.429 -88.102 56.852 1.00 73.44 921 THR A C 1
ATOM 6443 O O . THR A 1 921 ? 8.710 -86.969 57.242 1.00 73.44 921 THR A O 1
ATOM 6446 N N . GLY A 1 922 ? 7.262 -88.402 56.273 1.00 73.38 922 GLY A N 1
ATOM 6447 C CA . GLY A 1 922 ? 6.139 -87.473 56.095 1.00 73.38 922 GLY A CA 1
ATOM 6448 C C . GLY A 1 922 ? 4.782 -88.120 56.387 1.00 73.38 922 GLY A C 1
ATOM 6449 O O . GLY A 1 922 ? 4.669 -89.346 56.365 1.00 73.38 922 GLY A O 1
ATOM 6450 N N . ASP A 1 923 ? 3.787 -87.286 56.688 1.00 70.62 923 ASP A N 1
ATOM 6451 C CA . ASP A 1 923 ? 2.370 -87.644 56.858 1.00 70.62 923 ASP A CA 1
ATOM 6452 C C . ASP A 1 923 ? 1.659 -87.279 55.550 1.00 70.62 923 ASP A C 1
ATOM 6454 O O . ASP A 1 923 ? 1.413 -86.105 55.264 1.00 70.62 923 ASP A O 1
ATOM 6458 N N . CYS A 1 924 ? 1.457 -88.277 54.689 1.00 69.69 924 CYS A N 1
ATOM 6459 C CA . CYS A 1 924 ? 1.034 -88.044 53.306 1.00 69.69 924 CYS A CA 1
ATOM 6460 C C . CYS A 1 924 ? -0.474 -88.191 53.096 1.00 69.69 924 CYS A C 1
ATOM 6462 O O . CYS A 1 924 ? -0.958 -87.945 51.986 1.00 69.69 924 CYS A O 1
ATOM 6464 N N . ASP A 1 925 ? -1.205 -88.637 54.115 1.00 64.19 925 ASP A N 1
ATOM 6465 C CA . ASP A 1 925 ? -2.653 -88.821 54.063 1.00 64.19 925 ASP A CA 1
ATOM 6466 C C . ASP A 1 925 ? -3.423 -87.906 55.029 1.00 64.19 925 ASP A C 1
ATOM 6468 O O . ASP A 1 925 ? -4.636 -87.739 54.858 1.00 64.19 925 ASP A O 1
ATOM 6472 N N . GLY A 1 926 ? -2.728 -87.237 55.958 1.00 62.16 926 GLY A N 1
ATOM 6473 C CA . GLY A 1 926 ? -3.306 -86.295 56.909 1.00 62.16 926 GLY A CA 1
ATOM 6474 C C . GLY A 1 926 ? -4.149 -86.971 57.994 1.00 62.16 926 GLY A C 1
ATOM 6475 O O . GLY A 1 926 ? -4.946 -86.288 58.650 1.00 62.16 926 GLY A O 1
ATOM 6476 N N . ASP A 1 927 ? -4.027 -88.292 58.175 1.00 62.72 927 ASP A N 1
ATOM 6477 C CA . ASP A 1 927 ? -4.718 -89.033 59.228 1.00 62.72 927 ASP A CA 1
ATOM 6478 C C . ASP A 1 927 ? -3.989 -88.873 60.573 1.00 62.72 927 ASP A C 1
ATOM 6480 O O . ASP A 1 927 ? -2.932 -89.446 60.853 1.00 62.72 927 ASP A O 1
ATOM 6484 N N . ALA A 1 928 ? -4.630 -88.126 61.476 1.00 55.28 928 ALA A N 1
ATOM 6485 C CA . ALA A 1 928 ? -4.119 -87.829 62.812 1.00 55.28 928 ALA A CA 1
ATOM 6486 C C . ALA A 1 928 ? -3.892 -89.070 63.705 1.00 55.28 928 ALA A C 1
ATOM 6488 O O . ALA A 1 928 ? -3.343 -88.944 64.802 1.00 55.28 928 ALA A O 1
ATOM 6489 N N . SER A 1 929 ? -4.329 -90.264 63.293 1.00 57.06 929 SER A N 1
ATOM 6490 C CA . SER A 1 929 ? -4.182 -91.491 64.078 1.00 57.06 929 SER A CA 1
ATOM 6491 C C . SER A 1 929 ? -2.880 -92.265 63.823 1.00 57.06 929 SER A C 1
ATOM 6493 O O . SER A 1 929 ? -2.531 -93.117 64.650 1.00 57.06 929 SER A O 1
ATOM 6495 N N . ASN A 1 930 ? -2.136 -91.975 62.744 1.00 59.62 930 ASN A N 1
ATOM 6496 C CA . ASN A 1 930 ? -0.941 -92.745 62.353 1.00 59.62 930 ASN A CA 1
ATOM 6497 C C . ASN A 1 930 ? 0.251 -91.940 61.789 1.00 59.62 930 ASN A C 1
ATOM 6499 O O . ASN A 1 930 ? 1.100 -92.539 61.141 1.00 59.62 930 ASN A O 1
ATOM 6503 N N . LEU A 1 931 ? 0.331 -90.654 62.133 1.00 65.81 931 LEU A N 1
ATOM 6504 C CA . LEU A 1 931 ? 1.459 -89.704 62.071 1.00 65.81 931 LEU A CA 1
ATOM 6505 C C . LEU A 1 931 ? 2.826 -90.197 61.513 1.00 65.81 931 LEU A C 1
ATOM 6507 O O . LEU A 1 931 ? 3.487 -91.050 62.118 1.00 65.81 931 LEU A O 1
ATOM 6511 N N . CYS A 1 932 ? 3.331 -89.504 60.481 1.00 69.31 932 CYS A N 1
ATOM 6512 C CA . CYS A 1 932 ? 4.690 -89.606 59.910 1.00 69.31 932 CYS A CA 1
ATOM 6513 C C . CYS A 1 932 ? 5.061 -91.009 59.378 1.00 69.31 932 CYS A C 1
ATOM 6515 O O . CYS A 1 932 ? 6.117 -91.567 59.696 1.00 69.31 932 CYS A O 1
ATOM 6517 N N . GLU A 1 933 ? 4.178 -91.599 58.580 1.00 67.38 933 GLU A N 1
ATOM 6518 C CA . GLU A 1 933 ? 4.211 -92.993 58.139 1.00 67.38 933 GLU A CA 1
ATOM 6519 C C . GLU A 1 933 ? 4.942 -93.249 56.814 1.00 67.38 933 GLU A C 1
ATOM 6521 O O . GLU A 1 933 ? 5.322 -94.395 56.541 1.00 67.38 933 GLU A O 1
ATOM 6526 N N . VAL A 1 934 ? 5.151 -92.226 55.981 1.00 75.00 934 VAL A N 1
ATOM 6527 C CA . VAL A 1 934 ? 5.714 -92.399 54.634 1.00 75.00 934 VAL A CA 1
ATOM 6528 C C . VAL A 1 934 ? 7.198 -92.056 54.588 1.00 75.00 934 VAL A C 1
ATOM 6530 O O . VAL A 1 934 ? 7.610 -90.959 54.947 1.00 75.00 934 VAL A O 1
ATOM 6533 N N . ASP A 1 935 ? 8.001 -92.990 54.069 1.00 78.19 935 ASP A N 1
ATOM 6534 C CA . ASP A 1 935 ? 9.429 -92.799 53.792 1.00 78.19 935 ASP A CA 1
ATOM 6535 C C . ASP A 1 935 ? 9.642 -91.969 52.510 1.00 78.19 935 ASP A C 1
ATOM 6537 O O . ASP A 1 935 ? 9.330 -92.406 51.388 1.00 78.19 935 ASP A O 1
ATOM 6541 N N . LEU A 1 936 ? 10.211 -90.774 52.689 1.00 78.06 936 LEU A N 1
ATOM 6542 C CA . LEU A 1 936 ? 10.441 -89.774 51.643 1.00 78.06 936 LEU A CA 1
ATOM 6543 C C . LEU A 1 936 ? 11.749 -89.991 50.856 1.00 78.06 936 LEU A C 1
ATOM 6545 O O . LEU A 1 936 ? 12.132 -89.163 50.024 1.00 78.06 936 LEU A O 1
ATOM 6549 N N . THR A 1 937 ? 12.453 -91.102 51.092 1.00 78.75 937 THR A N 1
ATOM 6550 C CA . THR A 1 937 ? 13.661 -91.491 50.336 1.00 78.75 937 THR A CA 1
ATOM 6551 C C . THR A 1 937 ? 13.375 -92.481 49.211 1.00 78.75 937 THR A C 1
ATOM 6553 O O . THR A 1 937 ? 14.277 -92.871 48.468 1.00 78.75 937 THR A O 1
ATOM 6556 N N . THR A 1 938 ? 12.117 -92.890 49.060 1.00 78.31 938 THR A N 1
ATOM 6557 C CA . THR A 1 938 ? 11.697 -93.826 48.017 1.00 78.31 938 THR A CA 1
ATOM 6558 C C . THR A 1 938 ? 11.507 -93.127 46.669 1.00 78.31 938 THR A C 1
ATOM 6560 O O . THR A 1 938 ? 11.080 -91.976 46.607 1.00 78.31 938 THR A O 1
ATOM 6563 N N . ASP A 1 939 ? 11.754 -93.843 45.566 1.00 78.00 939 ASP A N 1
ATOM 6564 C CA . ASP A 1 939 ? 11.622 -93.309 44.197 1.00 78.00 939 ASP A CA 1
ATOM 6565 C C . ASP A 1 939 ? 10.214 -92.791 43.856 1.00 78.00 939 ASP A C 1
ATOM 6567 O O . ASP A 1 939 ? 10.060 -92.081 42.869 1.00 78.00 939 ASP A O 1
ATOM 6571 N N . THR A 1 940 ? 9.192 -93.135 44.643 1.00 77.19 940 THR A N 1
ATOM 6572 C CA . THR A 1 940 ? 7.799 -92.685 44.484 1.00 77.19 940 THR A CA 1
ATOM 6573 C C . THR A 1 940 ? 7.401 -91.496 45.362 1.00 77.19 940 THR A C 1
ATOM 6575 O O . THR A 1 940 ? 6.358 -90.907 45.095 1.00 77.19 940 THR A O 1
ATOM 6578 N N . ASN A 1 941 ? 8.201 -91.140 46.375 1.00 76.06 941 ASN A N 1
ATOM 6579 C CA . ASN A 1 941 ? 7.912 -90.060 47.334 1.00 76.06 941 ASN A CA 1
ATOM 6580 C C . ASN A 1 941 ? 9.153 -89.194 47.616 1.00 76.06 941 ASN A C 1
ATOM 6582 O O . ASN A 1 941 ? 9.401 -88.788 48.747 1.00 76.06 941 ASN A O 1
ATOM 6586 N N . CYS A 1 942 ? 9.977 -88.966 46.598 1.00 80.62 942 CYS A N 1
ATOM 6587 C CA . CYS A 1 942 ? 11.300 -88.388 46.749 1.00 80.62 942 CYS A CA 1
ATOM 6588 C C . CYS A 1 942 ? 11.251 -86.928 47.219 1.00 80.62 942 CYS A C 1
ATOM 6590 O O . CYS A 1 942 ? 10.914 -86.030 46.446 1.00 80.62 942 CYS A O 1
ATOM 6592 N N . GLY A 1 943 ? 11.590 -86.696 48.488 1.00 73.06 943 GLY A N 1
ATOM 6593 C CA . GLY A 1 943 ? 11.631 -85.370 49.117 1.00 73.06 943 GLY A CA 1
ATOM 6594 C C . GLY A 1 943 ? 10.274 -84.798 49.527 1.00 73.06 943 GLY A C 1
ATOM 6595 O O . GLY A 1 943 ? 10.233 -83.905 50.369 1.00 73.06 943 GLY A O 1
ATOM 6596 N N . ALA A 1 944 ? 9.178 -85.316 48.972 1.00 75.75 944 ALA A N 1
ATOM 6597 C CA . ALA A 1 944 ? 7.810 -85.003 49.366 1.00 75.75 944 ALA A CA 1
ATOM 6598 C C . ALA A 1 944 ? 6.846 -86.111 48.912 1.00 75.75 944 ALA A C 1
ATOM 6600 O O . ALA A 1 944 ? 7.117 -86.862 47.966 1.00 75.75 944 ALA A O 1
ATOM 6601 N N . CYS A 1 945 ? 5.697 -86.184 49.578 1.00 75.44 945 CYS A N 1
ATOM 6602 C CA . CYS A 1 945 ? 4.626 -87.132 49.299 1.00 75.44 945 CYS A CA 1
ATOM 6603 C C . CYS A 1 945 ? 4.225 -87.136 47.812 1.00 75.44 945 CYS A C 1
ATOM 6605 O O . CYS A 1 945 ? 3.916 -86.099 47.228 1.00 75.44 945 CYS A O 1
ATOM 6607 N N . GLY A 1 946 ? 4.239 -88.311 47.173 1.00 73.12 946 GLY A N 1
ATOM 6608 C CA . GLY A 1 946 ? 3.812 -88.501 45.782 1.00 73.12 946 GLY A CA 1
ATOM 6609 C C . GLY A 1 946 ? 4.796 -88.041 44.696 1.00 73.12 946 GLY A C 1
ATOM 6610 O O . GLY A 1 946 ? 4.492 -88.181 43.506 1.00 73.12 946 GLY A O 1
ATOM 6611 N N . VAL A 1 947 ? 5.976 -87.521 45.049 1.00 78.38 947 VAL A N 1
ATOM 6612 C CA . VAL A 1 947 ? 6.993 -87.108 44.068 1.00 78.38 947 VAL A CA 1
ATOM 6613 C C . VAL A 1 947 ? 7.730 -88.331 43.520 1.00 78.38 947 VAL A C 1
ATOM 6615 O O . VAL A 1 947 ? 8.618 -88.888 44.160 1.00 78.38 947 VAL A O 1
ATOM 6618 N N . THR A 1 948 ? 7.375 -88.756 42.305 1.00 80.81 948 THR A N 1
ATOM 6619 C CA . THR A 1 948 ? 8.005 -89.918 41.658 1.00 80.81 948 THR A CA 1
ATOM 6620 C C . THR A 1 948 ? 9.131 -89.511 40.704 1.00 80.81 948 THR A C 1
ATOM 6622 O O . THR A 1 948 ? 8.913 -88.724 39.781 1.00 80.81 948 THR A O 1
ATOM 6625 N N . CYS A 1 949 ? 10.321 -90.094 40.860 1.00 79.69 949 CYS A N 1
ATOM 6626 C CA . CYS A 1 949 ? 11.435 -89.897 39.935 1.00 79.69 949 CYS A CA 1
ATOM 6627 C C . CYS A 1 949 ? 11.204 -90.673 38.630 1.00 79.69 949 CYS A C 1
ATOM 6629 O O . CYS A 1 949 ? 11.005 -91.889 38.626 1.00 79.69 949 CYS A O 1
ATOM 6631 N N . LEU A 1 950 ? 11.216 -89.972 37.493 1.00 78.50 950 LEU A N 1
ATOM 6632 C CA . LEU A 1 950 ? 11.028 -90.593 36.180 1.00 78.50 950 LEU A CA 1
ATOM 6633 C C . LEU A 1 950 ? 12.328 -91.272 35.722 1.00 78.50 950 LEU A C 1
ATOM 6635 O O . LEU A 1 950 ? 13.375 -90.632 35.619 1.00 78.50 950 LEU A O 1
ATOM 6639 N N . THR A 1 951 ? 12.262 -92.569 35.399 1.00 73.19 951 THR A N 1
ATOM 6640 C CA . THR A 1 951 ? 13.436 -93.352 34.972 1.00 73.19 951 THR A CA 1
ATOM 6641 C C . THR A 1 951 ? 14.148 -92.702 33.773 1.00 73.19 951 THR A C 1
ATOM 6643 O O . THR A 1 951 ? 13.469 -92.351 32.802 1.00 73.19 951 THR A O 1
ATOM 6646 N N . PRO A 1 952 ? 15.493 -92.599 33.776 1.00 69.31 952 PRO A N 1
ATOM 6647 C CA . PRO A 1 952 ? 16.422 -93.374 34.604 1.00 69.31 952 PRO A CA 1
ATOM 6648 C C . PRO A 1 952 ? 16.811 -92.738 35.955 1.00 69.31 952 PRO A C 1
ATOM 6650 O O . PRO A 1 952 ? 17.722 -93.266 36.583 1.00 69.31 952 PRO A O 1
ATOM 6653 N N . ALA A 1 953 ? 16.167 -91.652 36.398 1.00 76.31 953 ALA A N 1
ATOM 6654 C CA . ALA A 1 953 ? 16.508 -90.992 37.663 1.00 76.31 953 ALA A CA 1
ATOM 6655 C C . ALA A 1 953 ? 16.040 -91.791 38.895 1.00 76.31 953 ALA A C 1
ATOM 6657 O O . ALA A 1 953 ? 14.969 -92.400 38.862 1.00 76.31 953 ALA A O 1
ATOM 6658 N N . THR A 1 954 ? 16.822 -91.752 39.976 1.00 81.19 954 THR A N 1
ATOM 6659 C CA . THR A 1 954 ? 16.503 -92.372 41.282 1.00 81.19 954 THR A CA 1
ATOM 6660 C C . THR A 1 954 ? 16.608 -91.347 42.406 1.00 81.19 954 THR A C 1
ATOM 6662 O O . THR A 1 954 ? 17.383 -90.393 42.306 1.00 81.19 954 THR A O 1
ATOM 6665 N N . CYS A 1 955 ? 15.850 -91.544 43.479 1.00 78.94 955 CYS A N 1
ATOM 6666 C CA . CYS A 1 955 ? 15.838 -90.669 44.636 1.00 78.94 955 CYS A CA 1
ATOM 6667 C C . CYS A 1 955 ? 17.107 -90.828 45.472 1.00 78.94 955 CYS A C 1
ATOM 6669 O O . CYS A 1 955 ? 17.404 -91.907 45.987 1.00 78.94 955 CYS A O 1
ATOM 6671 N N . VAL A 1 956 ? 17.846 -89.734 45.652 1.00 78.94 956 VAL A N 1
ATOM 6672 C CA . VAL A 1 956 ? 19.002 -89.689 46.550 1.00 78.94 956 VAL A CA 1
ATOM 6673 C C . VAL A 1 956 ? 18.861 -88.482 47.468 1.00 78.94 956 VAL A C 1
ATOM 6675 O O . VAL A 1 956 ? 18.861 -87.343 47.010 1.00 78.94 956 VAL A O 1
ATOM 6678 N N . ALA A 1 957 ? 18.747 -88.741 48.776 1.00 73.88 957 ALA A N 1
ATOM 6679 C CA . ALA A 1 957 ? 18.589 -87.719 49.818 1.00 73.88 957 ALA A CA 1
ATOM 6680 C C . ALA A 1 957 ? 17.427 -86.735 49.553 1.00 73.88 957 ALA A C 1
ATOM 6682 O O . ALA A 1 957 ? 17.577 -85.526 49.721 1.00 73.88 957 ALA A O 1
ATOM 6683 N N . GLY A 1 958 ? 16.281 -87.259 49.102 1.00 69.50 958 GLY A N 1
ATOM 6684 C CA . GLY A 1 958 ? 15.070 -86.467 48.878 1.00 69.50 958 GLY A CA 1
ATOM 6685 C C . GLY A 1 958 ? 15.061 -85.638 47.588 1.00 69.50 958 GLY A C 1
ATOM 6686 O O . GLY A 1 958 ? 14.250 -84.729 47.463 1.00 69.50 958 GLY A O 1
ATOM 6687 N N . SER A 1 959 ? 15.943 -85.917 46.621 1.00 78.12 959 SER A N 1
ATOM 6688 C CA . SER A 1 959 ? 15.883 -85.302 45.289 1.00 78.12 959 SER A CA 1
ATOM 6689 C C . SER A 1 959 ? 16.085 -86.328 44.173 1.00 78.12 959 SER A C 1
ATOM 6691 O O . SER A 1 959 ? 16.890 -87.253 44.303 1.00 78.12 959 SER A O 1
ATOM 6693 N N . CYS A 1 960 ? 15.344 -86.173 43.073 1.00 81.62 960 CYS A N 1
ATOM 6694 C CA . CYS A 1 960 ? 15.465 -87.035 41.900 1.00 81.62 960 CYS A CA 1
ATOM 6695 C C . CYS A 1 960 ? 16.736 -86.694 41.121 1.00 81.62 960 CYS A C 1
ATOM 6697 O O . CYS A 1 960 ? 16.849 -85.596 40.571 1.00 81.62 960 CYS A O 1
ATOM 6699 N N . THR A 1 961 ? 17.671 -87.643 41.058 1.00 74.62 961 THR A N 1
ATOM 6700 C CA . THR A 1 961 ? 18.979 -87.488 40.394 1.00 74.62 961 THR A CA 1
ATOM 6701 C C . THR A 1 961 ? 19.185 -88.446 39.241 1.00 74.62 961 THR A C 1
ATOM 6703 O O . THR A 1 961 ? 18.762 -89.619 39.379 1.00 74.62 961 THR A O 1
#

Foldseek 3Di:
DDDDDDDDDDYDDDDDDDDDDDPPPPPPPPPVPKDKAADEAEDEEAAQDKDKAQRCPPIDIPADKFWDDKDQKDFWGWAQDPVSRIIITHGHHLDFAKIKMKIWIAGPVGDIDIYMYIYGYHYDFDAKAFEEAEEEDFAQDKDKAQRCPPIQGSVRFDKWWPDKDQKPQFGWDDPGGIIITGGDHLRAAKIKIKIKMAGPVGHIDMYMYIYGYHQDDDAWDADEAEEEDAAQDKDKAPRCPPTDDPFDKAWDDKDDDPFWDWDQDPVRIIIIHGDHLDFAKDKMKIWIATPSGHIDMHMYIYGHHYDFDAKAQEADDAAEDPAKDWADRCPPIGGSVPFDKAFPDKDQKPAWGWDQDPVRIIITGGHPPDAAKIKMKIWIAGPVRHIDIYMYIYGYDPPDDDPDDADDPDPPDDGDDDLQFDQQQQLHRGDHEDPQFGRGHSDTHGNAPQQFEDQPPDPPDDTDDRLQFDQCAQLHNRDHQDPQFGRHGRATDDHDPQFDCQVPDRRHGGPDRCAWDQCAPLHRRNHADVQWTHHGRDTGNADPQQFADLVSPPPPPRPGRLQFDQCANLHSNDHADQAFTHHSRDGDNFDYQQFTDQVSPSHPYTPDGCQFQCAQLHHRNRQFQQFHRDVRDTDGDDQQFGDLDSVDHDRPGGLQFDQCAHLHNNDHADPQFTHHRRDGAGNDDPQWACAPPDNPPHTHGCQFQCNALHHRQHVPFQQWGRPRHHTDGQPDQFGQQVSGRVQRSVDRLQFDQCAALHRNDHAFAQWTRHGRDTHGDDDPQWADQPPDSHPHTHGCQFCCNQQHRGNHLPAQQWARDNRDTDGHDPQFGNQVRGNPVPGDDGQQFQCRQLHNHHHADQQWAHDNRDTDGHDPQWGNQPRGNPPPGDDGCQAQQNQLHHRNHLPDQQWARDPRDTDGHDQQFGNQPRDNPDGRPDGCQFQQNQLHRRNHADPPWHHDRRDTD

Secondary structure (DSSP, 8-state):
-----------------------------------EE---EEEEEETT--EEE-TTTT-EESS--EEEEEPPPSSEEEEE-TTSS-EEEEEPTT--EEEEEEEEEE-TT--EEEEEEEEEEEPP-PPPB---EEEEEETT--EEE-TTSS-B-TT---EEEEEEPPPSSEEEEE-SS-EEEEEPTT--EEEEEEEEEEETTS-EEEEEEEEEEE--SPPPB---EEEEEETT--EEE-TTSS-B-SS-EEEEEE--BTTEEEEE-TTS-EEEEEPTT--EEEEEEEEEEETTS-EEEEEEEEEEEP-PPPPBPPPEEEEE-SS-EEE-GGGG-B-TT----EEEEEPPPTTEEEEE-TTS-EEEEEPTT--SEEEEEEEEE-TTS-EEEEEEEEE---S-SSS-------TTS-----SSS-TTS-SSTT----TTEEEETTEEEE-PPTTEE--S--TTT---EETTT-TTSSSSTT-PPPTT-EEETTEEE-PPTTEE-SS--TTT---EETTT-TTSTTSTT-PPPTT-EEETTEEESS--TT-B-SS--TTT-S-B-TTT-TTSSSSTT-PPPTTPEEETTEEESSPPTTEE-SS--TTT---EETTSTTSSSSTT-PPPTTEEESSSSEEEPSTTEE---TTS-S--EETTT-TTSSSSTT-PPPTTEEEETTEEEE-PPTTEE--SS-TTT-PEETTSTTSTTSTT----STTEEE-SSSEEEPPTTEE-SS--TTSTT-EETTT-TTSSSSTT-PPPTTEEEETTEEEE-PPTTEE--SS-TTT-PEETTSTTSSSSTT----STTEEEETTEEEEPPTTEE--S--TTT-S-EESSSTTSTTSTT-PPPTTEEEETTEEEEPPTTEE--S--TTT-S-EETTSTTSTTSTT----STTEEEETTEEEEPPTTEE-SS--TTS-S-EETTSTTSSSSTT-PPPTT--EETTEE-

Solvent-accessible surface area (backbone atoms only — not comparable to full-atom values): 53324 Å² total; per-residue (Å²): 133,89,81,90,82,89,88,87,91,82,84,86,82,90,80,92,75,95,69,97,69,82,80,77,74,76,76,74,76,78,81,65,74,85,54,74,46,70,50,68,45,76,50,77,46,43,31,75,43,69,44,82,39,63,67,55,76,77,38,51,51,89,55,68,76,30,54,76,47,62,43,78,28,89,58,34,46,53,44,77,38,99,81,29,51,34,35,37,38,34,50,32,76,86,44,66,45,77,43,50,37,43,41,29,35,36,33,90,91,67,50,70,55,69,38,42,40,42,37,40,30,40,76,71,89,69,46,36,49,52,47,71,41,78,48,72,37,41,19,63,37,68,40,80,41,62,64,58,77,75,40,50,35,88,89,64,62,66,64,37,51,72,48,65,48,75,34,87,48,31,50,64,46,72,78,44,63,41,38,37,41,33,48,32,86,80,38,72,50,75,35,55,32,41,39,28,39,29,37,83,86,73,33,58,30,60,29,47,37,42,36,40,26,39,81,62,83,79,63,62,58,66,50,69,43,81,50,72,45,49,39,70,43,68,45,81,40,67,73,61,77,78,43,61,63,96,69,54,78,40,66,75,48,66,52,70,55,100,57,32,49,59,43,80,43,97,84,52,31,35,38,40,34,47,35,73,93,46,60,44,85,43,78,42,40,41,30,33,40,36,69,49,63,38,68,40,70,36,46,37,37,33,40,26,39,79,68,89,69,56,38,47,49,45,65,46,76,74,43,74,55,96,51,74,43,80,40,75,69,64,82,71,39,49,43,91,83,67,56,78,60,43,61,78,43,67,42,66,26,89,53,38,44,49,43,78,44,99,84,51,32,38,38,40,33,65,33,93,84,66,73,56,74,40,52,33,41,38,27,40,32,37,82,80,71,34,63,29,67,26,42,42,36,37,37,42,77,82,89,74,80,73,93,82,88,86,67,72,96,58,100,82,64,82,79,58,87,75,53,28,63,48,51,66,30,29,57,46,91,76,34,68,55,56,99,56,30,45,30,50,79,19,38,70,39,79,63,62,62,92,55,37,34,69,75,81,83,62,95,84,78,66,59,76,44,56,12,27,64,32,43,65,23,22,55,36,73,82,34,50,48,48,81,74,43,42,31,55,82,24,38,65,49,63,60,55,95,63,38,42,58,60,85,74,57,89,82,79,44,53,77,38,43,22,39,57,32,34,63,22,20,54,35,69,80,35,49,35,57,98,72,28,43,23,54,82,32,38,62,36,70,58,56,59,95,45,33,33,56,62,85,74,52,90,85,72,52,58,73,38,46,12,18,58,34,37,70,21,17,51,38,66,81,35,52,39,56,80,38,31,31,19,46,83,27,38,63,32,91,47,44,48,95,58,35,23,58,68,84,77,56,41,80,79,42,64,78,37,51,10,60,37,42,62,13,22,61,39,57,77,36,42,33,53,39,45,25,40,31,55,93,44,36,64,38,72,40,65,90,57,27,17,38,72,44,94,90,58,91,63,67,81,42,42,15,31,60,32,41,65,24,14,50,38,54,81,37,51,37,54,102,60,28,36,23,52,80,36,33,60,39,66,45,43,59,97,62,33,43,79,63,81,87,57,88,87,76,60,58,39,50,21,54,23,25,61,14,17,47,40,70,76,37,49,37,81,50,47,50,36,33,39,64,66,64,38,66,37,68,43,77,81,60,27,23,25,60,84,75,47,47,91,56,58,42,69,38,38,18,33,57,30,30,62,17,25,58,39,66,79,34,53,35,53,40,41,27,45,18,55,84,27,41,64,42,80,64,68,60,94,70,32,46,76,69,80,85,57,50,81,77,38,56,39,60,23,70,32,31,61,14,23,55,41,75,77,38,56,40,83,46,53,47,32,36,21,56,96,44,39,69,44,74,45,60,93,63,33,27,36,69,84,69,55,38,88,80,40,63,74,38,66,21,69,36,24,66,12,20,55,34,77,81,33,56,41,52,55,47,27,35,23,56,96,38,39,66,43,74,43,63,92,59,33,24,33,76,81,72,52,46,89,77,46,60,75,39,62,23,66,36,53,58,15,26,55,37,78,78,35,55,53,88,46,61,37,41,45,49,57,99,36,38,72,41,73,43,62,92,62,30,19,35,76,81,75,54,88,88,63,70,46,69,41,61,19,54,37,44,53,15,24,57,39,79,73,35,58,38,66,80,94,32,44,34,56,96,32,36,67,82